Protein 5OWU (pdb70)

Structure (mmCIF, N/CA/C/O backbone):
data_5OWU
#
_entry.id   5OWU
#
_cell.length_a   58.372
_cell.length_b   126.534
_cell.length_c   69.649
_cell.angle_alpha   90.00
_cell.angle_beta   100.17
_cell.angle_gamma   90.00
#
_symmetry.space_group_name_H-M   'P 1 21 1'
#
loop_
_entity.id
_entity.type
_entity.pdbx_description
1 polymer 'Importin subunit beta-1'
2 polymer 'Nucleoporin NUP1'
3 water water
#
loop_
_atom_site.group_PDB
_atom_site.id
_atom_site.type_symbol
_atom_site.label_atom_id
_atom_site.label_alt_id
_atom_site.label_comp_id
_atom_site.label_asym_id
_atom_site.label_entity_id
_atom_site.label_seq_id
_atom_site.pdbx_PDB_ins_code
_atom_site.Cartn_x
_atom_site.Cartn_y
_atom_site.Cartn_z
_atom_site.occupancy
_atom_site.B_iso_or_equiv
_atom_site.auth_seq_id
_atom_site.auth_comp_id
_atom_site.auth_asym_id
_atom_site.auth_atom_id
_atom_site.pdbx_PDB_model_num
ATOM 1 N N . MET A 1 1 ? 66.463 -58.821 42.782 1.00 75.41 1 MET A N 1
ATOM 2 C CA . MET A 1 1 ? 67.468 -58.324 41.800 1.00 67.69 1 MET A CA 1
ATOM 3 C C . MET A 1 1 ? 68.231 -57.127 42.358 1.00 64.22 1 MET A C 1
ATOM 4 O O . MET A 1 1 ? 67.653 -56.256 43.013 1.00 63.68 1 MET A O 1
ATOM 20 N N . SER A 1 2 ? 69.531 -57.091 42.084 1.00 51.79 2 SER A N 1
ATOM 21 C CA . SER A 1 2 ? 70.404 -56.023 42.542 1.00 52.94 2 SER A CA 1
ATOM 22 C C . SER A 1 2 ? 70.541 -54.940 41.476 1.00 47.63 2 SER A C 1
ATOM 23 O O . SER A 1 2 ? 70.199 -55.131 40.306 1.00 39.45 2 SER A O 1
ATOM 31 N N . THR A 1 3 ? 71.079 -53.791 41.893 1.00 46.47 3 THR A N 1
ATOM 32 C CA . THR A 1 3 ? 71.334 -52.710 40.946 1.00 40.10 3 THR A CA 1
ATOM 33 C C . THR A 1 3 ? 72.216 -53.183 39.798 1.00 50.74 3 THR A C 1
ATOM 34 O O . THR A 1 3 ? 71.968 -52.846 38.634 1.00 44.52 3 THR A O 1
ATOM 45 N N . ALA A 1 4 ? 73.251 -53.965 40.105 1.00 45.56 4 ALA A N 1
ATOM 46 C CA . ALA A 1 4 ? 74.196 -54.366 39.069 1.00 52.79 4 ALA A CA 1
ATOM 47 C C . ALA A 1 4 ? 73.539 -55.288 38.048 1.00 44.74 4 ALA A C 1
ATOM 48 O O . ALA A 1 4 ? 73.754 -55.138 36.839 1.00 42.53 4 ALA A O 1
ATOM 55 N N . GLU A 1 5 ? 72.733 -56.245 38.515 1.00 47.50 5 GLU A N 1
ATOM 56 C CA . GLU A 1 5 ? 72.055 -57.157 37.598 1.00 51.20 5 GLU A CA 1
ATOM 57 C C . GLU A 1 5 ? 71.068 -56.410 36.711 1.00 41.69 5 GLU A C 1
ATOM 58 O O . GLU A 1 5 ? 70.999 -56.657 35.501 1.00 39.54 5 GLU A O 1
ATOM 70 N N . PHE A 1 6 ? 70.283 -55.504 37.300 1.00 40.78 6 PHE A N 1
ATOM 71 C CA . PHE A 1 6 ? 69.343 -54.710 36.517 1.00 43.22 6 PHE A CA 1
ATOM 72 C C . PHE A 1 6 ? 70.081 -53.904 35.457 1.00 31.87 6 PHE A C 1
ATOM 73 O O . PHE A 1 6 ? 69.683 -53.873 34.281 1.00 37.52 6 PHE A O 1
ATOM 90 N N . ALA A 1 7 ? 71.179 -53.257 35.858 1.00 32.97 7 ALA A N 1
ATOM 91 C CA . ALA A 1 7 ? 71.973 -52.487 34.910 1.00 34.91 7 ALA A CA 1
ATOM 92 C C . ALA A 1 7 ? 72.470 -53.371 33.779 1.00 31.30 7 ALA A C 1
ATOM 93 O O . ALA A 1 7 ? 72.502 -52.948 32.618 1.00 32.76 7 ALA A O 1
ATOM 100 N N . GLN A 1 8 ? 72.854 -54.610 34.098 1.00 37.13 8 GLN A N 1
ATOM 101 C CA . GLN A 1 8 ? 73.311 -55.532 33.061 1.00 42.33 8 GLN A CA 1
ATOM 102 C C . GLN A 1 8 ? 72.182 -55.883 32.097 1.00 45.05 8 GLN A C 1
ATOM 103 O O . GLN A 1 8 ? 72.404 -55.966 30.883 1.00 38.22 8 GLN A O 1
ATOM 117 N N . LEU A 1 9 ? 70.970 -56.110 32.614 1.00 37.68 9 LEU A N 1
ATOM 118 C CA . LEU A 1 9 ? 69.817 -56.310 31.736 1.00 35.18 9 LEU A CA 1
ATOM 119 C C . LEU A 1 9 ? 69.640 -55.140 30.771 1.00 37.52 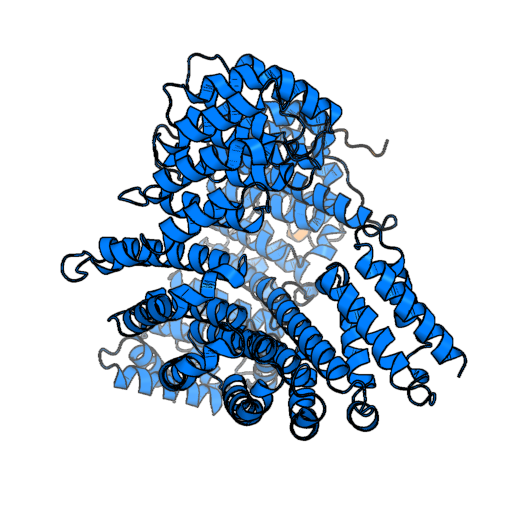9 LEU A C 1
ATOM 120 O O . LEU A 1 9 ? 69.534 -55.339 29.558 1.00 40.64 9 LEU A O 1
ATOM 136 N N . LEU A 1 10 ? 69.575 -53.908 31.292 1.00 38.96 10 LEU A N 1
ATOM 137 C CA . LEU A 1 10 ? 69.399 -52.744 30.417 1.00 41.49 10 LEU A CA 1
ATOM 138 C C . LEU A 1 10 ? 70.496 -52.670 29.351 1.00 35.66 10 LEU A C 1
ATOM 139 O O . LEU A 1 10 ? 70.222 -52.557 28.133 1.00 34.81 10 LEU A O 1
ATOM 155 N N . GLU A 1 11 ? 71.754 -52.723 29.801 1.00 41.95 11 GLU A N 1
ATOM 156 C CA . GLU A 1 11 ? 72.879 -52.679 28.880 1.00 41.93 11 GLU A CA 1
ATOM 157 C C . GLU A 1 11 ? 72.722 -53.731 27.796 1.00 45.96 11 GLU A C 1
ATOM 158 O O . GLU A 1 11 ? 72.759 -53.412 26.610 1.00 43.24 11 GLU A O 1
ATOM 170 N N . ASN A 1 12 ? 72.517 -54.991 28.185 1.00 44.70 12 ASN A N 1
ATOM 171 C CA . ASN A 1 12 ? 72.363 -56.053 27.193 1.00 46.87 12 ASN A CA 1
ATOM 172 C C . ASN A 1 12 ? 71.194 -55.782 26.262 1.00 47.56 12 ASN A C 1
ATOM 173 O O . ASN A 1 12 ? 71.245 -56.134 25.079 1.00 40.22 12 ASN A O 1
ATOM 184 N N . SER A 1 13 ? 70.135 -55.161 26.778 1.00 39.62 13 SER A N 1
ATOM 185 C CA . SER A 1 13 ? 68.960 -54.889 25.966 1.00 39.64 13 SER A CA 1
ATOM 186 C C . SER A 1 13 ? 69.288 -53.979 24.792 1.00 34.54 13 SER A C 1
ATOM 187 O O . SER A 1 13 ? 68.644 -54.080 23.739 1.00 45.73 13 SER A O 1
ATOM 195 N N . ILE A 1 14 ? 70.266 -53.085 24.931 1.00 35.42 14 ILE A N 1
ATOM 196 C CA . ILE A 1 14 ? 70.572 -52.164 23.833 1.00 36.84 14 ILE A CA 1
ATOM 197 C C . ILE A 1 14 ? 71.963 -52.334 23.231 1.00 40.29 14 ILE A C 1
ATOM 198 O O . ILE A 1 14 ? 72.209 -51.808 22.133 1.00 42.22 14 ILE A O 1
ATOM 214 N N . LEU A 1 15 ? 72.879 -53.043 23.877 1.00 39.16 15 LEU A N 1
ATOM 215 C CA . LEU A 1 15 ? 74.276 -53.076 23.462 1.00 46.59 15 LEU A CA 1
ATOM 216 C C . LEU A 1 15 ? 74.796 -54.472 23.149 1.00 48.00 15 LEU A C 1
ATOM 217 O O . LEU A 1 15 ? 75.953 -54.600 22.739 1.00 42.32 15 LEU A O 1
ATOM 233 N N . SER A 1 16 ? 74.002 -55.512 23.329 1.00 52.90 16 SER A N 1
ATOM 234 C CA . SER A 1 16 ? 74.509 -56.848 23.044 1.00 53.55 16 SER A CA 1
ATOM 235 C C . SER A 1 16 ? 74.561 -57.065 21.535 1.00 48.23 16 SER A C 1
ATOM 236 O O . SER A 1 16 ? 73.587 -56.758 20.841 1.00 38.92 16 SER A O 1
ATOM 244 N N . PRO A 1 17 ? 75.666 -57.587 20.990 1.00 50.25 17 PRO A N 1
ATOM 245 C CA . PRO A 1 17 ? 75.677 -57.932 19.556 1.00 52.05 17 PRO A CA 1
ATOM 246 C C . PRO A 1 17 ? 74.696 -59.030 19.208 1.00 53.58 17 PRO A C 1
ATOM 247 O O . PRO A 1 17 ? 74.371 -59.210 18.027 1.00 59.85 17 PRO A O 1
ATOM 258 N N . ASP A 1 18 ? 74.223 -59.769 20.201 1.00 54.24 18 ASP A N 1
ATOM 259 C CA . ASP A 1 18 ? 73.368 -60.929 20.001 1.00 56.60 18 ASP A CA 1
ATOM 260 C C . ASP A 1 18 ? 71.921 -60.476 20.142 1.00 62.48 18 ASP A C 1
ATOM 261 O O . ASP A 1 18 ? 71.455 -60.195 21.251 1.00 54.99 18 ASP A O 1
ATOM 270 N N . GLN A 1 19 ? 71.215 -60.393 19.012 1.00 57.85 19 GLN A N 1
ATOM 271 C CA . GLN A 1 19 ? 69.821 -59.966 19.030 1.00 57.13 19 GLN A CA 1
ATOM 272 C C . GLN A 1 19 ? 68.983 -60.811 19.984 1.00 61.54 19 GLN A C 1
ATOM 273 O O . GLN A 1 19 ? 68.061 -60.295 20.632 1.00 56.71 19 GLN A O 1
ATOM 287 N N . ASN A 1 20 ? 69.293 -62.107 20.093 1.00 63.02 20 ASN A N 1
ATOM 288 C CA . ASN A 1 20 ? 68.589 -62.968 21.041 1.00 58.32 20 ASN A CA 1
ATOM 289 C C . ASN A 1 20 ? 68.720 -62.430 22.456 1.00 61.37 20 ASN A C 1
ATOM 290 O O . ASN A 1 20 ? 67.734 -62.343 23.194 1.00 59.70 20 ASN A O 1
ATOM 301 N N . ILE A 1 21 ? 69.946 -62.084 22.857 1.00 51.89 21 ILE A N 1
ATOM 302 C CA . ILE A 1 21 ? 70.179 -61.565 24.199 1.00 52.91 21 ILE A CA 1
ATOM 303 C C . ILE A 1 21 ? 69.475 -60.225 24.387 1.00 53.70 21 ILE A C 1
ATOM 304 O O . ILE A 1 21 ? 68.963 -59.929 25.473 1.00 44.31 21 ILE A O 1
ATOM 320 N N . ARG A 1 22 ? 69.424 -59.398 23.339 1.00 49.35 22 ARG A N 1
ATOM 321 C CA . ARG A 1 22 ? 68.715 -58.125 23.447 1.00 59.01 22 ARG A CA 1
ATOM 322 C C . ARG A 1 22 ? 67.240 -58.349 23.742 1.00 55.91 22 ARG A C 1
ATOM 323 O O . ARG A 1 22 ? 66.661 -57.693 24.618 1.00 43.28 22 ARG A O 1
ATOM 344 N N . LEU A 1 23 ? 66.608 -59.271 23.010 1.00 58.56 23 LEU A N 1
ATOM 345 C CA . LEU A 1 23 ? 65.179 -59.497 23.204 1.00 60.89 23 LEU A CA 1
ATOM 346 C C . LEU A 1 23 ? 64.905 -60.181 24.539 1.00 57.52 23 LEU A C 1
ATOM 347 O O . LEU A 1 23 ? 63.940 -59.838 25.229 1.00 58.08 23 LEU A O 1
ATOM 363 N N . THR A 1 24 ? 65.736 -61.155 24.916 1.00 44.71 24 THR A N 1
ATOM 364 C CA . THR A 1 24 ? 65.608 -61.781 26.229 1.00 55.22 24 THR A CA 1
ATOM 365 C C . THR A 1 24 ? 65.696 -60.745 27.343 1.00 51.75 24 THR A C 1
ATOM 366 O O . THR A 1 24 ? 64.929 -60.791 28.315 1.00 40.24 24 THR A O 1
ATOM 377 N N . SER A 1 25 ? 66.633 -59.803 27.220 1.00 52.99 25 SER A N 1
ATOM 378 C CA . SER A 1 25 ? 66.782 -58.768 28.236 1.00 45.58 25 SER A CA 1
ATOM 379 C C . SER A 1 25 ? 65.576 -57.836 28.261 1.00 45.30 25 SER A C 1
ATOM 380 O O . SER A 1 25 ? 65.096 -57.465 29.341 1.00 36.43 25 SER A O 1
ATOM 388 N N . GLU A 1 26 ? 65.074 -57.443 27.084 1.00 48.39 26 GLU A N 1
ATOM 389 C CA . GLU A 1 26 ? 63.898 -56.578 27.032 1.00 51.85 26 GLU A CA 1
ATOM 390 C C . GLU A 1 26 ? 62.684 -57.267 27.643 1.00 50.54 26 GLU A C 1
ATOM 391 O O . GLU A 1 26 ? 61.899 -56.643 28.372 1.00 47.16 26 GLU A O 1
ATOM 403 N N . THR A 1 27 ? 62.515 -58.558 27.357 1.00 48.14 27 THR A N 1
ATOM 404 C CA . THR A 1 27 ? 61.406 -59.305 27.934 1.00 45.19 27 THR A CA 1
ATOM 405 C C . THR A 1 27 ? 61.526 -59.368 29.449 1.00 44.10 27 THR A C 1
ATOM 406 O O . THR A 1 27 ? 60.539 -59.161 30.163 1.00 48.41 27 THR A O 1
ATOM 417 N N . GLN A 1 28 ? 62.728 -59.639 29.964 1.00 37.72 28 GLN A N 1
ATOM 418 C CA . GLN A 1 28 ? 62.879 -59.737 31.412 1.00 40.65 28 GLN A CA 1
ATOM 419 C C . GLN A 1 28 ? 62.635 -58.386 32.083 1.00 48.54 28 GLN A C 1
ATOM 420 O O . GLN A 1 28 ? 62.050 -58.323 33.173 1.00 33.63 28 GLN A O 1
ATOM 434 N N . LEU A 1 29 ? 63.051 -57.293 31.441 1.00 43.84 29 LEU A N 1
ATOM 435 C CA . LEU A 1 29 ? 62.793 -55.966 31.997 1.00 43.34 29 LEU A CA 1
ATOM 436 C C . LEU A 1 29 ? 61.298 -55.678 32.058 1.00 36.88 29 LEU A C 1
ATOM 437 O O . LEU A 1 29 ? 60.772 -55.272 33.103 1.00 35.72 29 LEU A O 1
ATOM 453 N N . LYS A 1 30 ? 60.592 -55.880 30.942 1.00 39.08 30 LYS A N 1
ATOM 454 C CA . LYS A 1 30 ? 59.146 -55.671 30.952 1.00 42.21 30 LYS A CA 1
ATOM 455 C C . LYS A 1 30 ? 58.471 -56.570 31.985 1.00 42.97 30 LYS A C 1
ATOM 456 O O . LYS A 1 30 ? 57.532 -56.151 32.676 1.00 35.67 30 LYS A O 1
ATOM 475 N N . LYS A 1 31 ? 58.950 -57.804 32.119 1.00 35.90 31 LYS A N 1
ATOM 476 C CA . LYS A 1 31 ? 58.346 -58.737 33.064 1.00 50.58 31 LYS A CA 1
ATOM 477 C C . LYS A 1 31 ? 58.524 -58.260 34.496 1.00 42.11 31 LYS A C 1
ATOM 478 O O . LYS A 1 31 ? 57.615 -58.409 35.320 1.00 31.97 31 LYS A O 1
ATOM 497 N N . LEU A 1 32 ? 59.688 -57.704 34.827 1.00 38.44 32 LEU A N 1
ATOM 498 C CA . LEU A 1 32 ? 59.840 -57.152 36.167 1.00 39.94 32 LEU A CA 1
ATOM 499 C C . LEU A 1 32 ? 58.942 -55.934 36.358 1.00 41.98 32 LEU A C 1
ATOM 500 O O . LEU A 1 32 ? 58.355 -55.753 37.432 1.00 38.81 32 LEU A O 1
ATOM 516 N N . SER A 1 33 ? 58.806 -55.090 35.333 1.00 38.90 33 SER A N 1
ATOM 517 C CA . SER A 1 33 ? 57.907 -53.948 35.479 1.00 38.91 33 SER A CA 1
ATOM 518 C C . SER A 1 33 ? 56.480 -54.406 35.732 1.00 41.61 33 SER A C 1
ATOM 519 O O . SER A 1 33 ? 55.730 -53.729 36.444 1.00 31.70 33 SER A O 1
ATOM 527 N N . ASN A 1 34 ? 56.085 -55.550 35.170 1.00 34.22 34 ASN A N 1
ATOM 528 C CA . ASN A 1 34 ? 54.734 -56.045 35.415 1.00 33.90 34 ASN A CA 1
ATOM 529 C C . ASN A 1 34 ? 54.610 -56.743 36.766 1.00 40.89 34 ASN A C 1
ATOM 530 O O . ASN A 1 34 ? 53.591 -56.597 37.451 1.00 38.82 34 ASN A O 1
ATOM 541 N N . ASP A 1 35 ? 55.626 -57.503 37.172 1.00 38.79 35 ASP A N 1
ATOM 542 C CA . ASP A 1 35 ? 55.485 -58.342 38.359 1.00 40.87 35 ASP A CA 1
ATOM 543 C C . ASP A 1 35 ? 55.774 -57.566 39.632 1.00 44.77 35 ASP A C 1
ATOM 544 O O . ASP A 1 35 ? 55.154 -57.829 40.664 1.00 33.69 35 ASP A O 1
ATOM 553 N N . ASN A 1 36 ? 56.720 -56.617 39.587 1.00 34.53 36 ASN A N 1
ATOM 554 C CA . ASN A 1 36 ? 57.098 -55.862 40.781 1.00 34.77 36 ASN A CA 1
ATOM 555 C C . ASN A 1 36 ? 57.461 -54.436 40.347 1.00 35.65 36 ASN A C 1
ATOM 556 O O . ASN A 1 36 ? 58.627 -54.042 40.285 1.00 29.57 36 ASN A O 1
ATOM 567 N N . PHE A 1 37 ? 56.435 -53.634 40.068 1.00 32.07 37 PHE A N 1
ATOM 568 C CA . PHE A 1 37 ? 56.691 -52.287 39.578 1.00 32.33 37 PHE A CA 1
ATOM 569 C C . PHE A 1 37 ? 57.480 -51.469 40.592 1.00 33.60 37 PHE A C 1
ATOM 570 O O . PHE A 1 37 ? 58.356 -50.689 40.214 1.00 31.92 37 PHE A O 1
ATOM 587 N N . LEU A 1 38 ? 57.180 -51.622 41.882 1.00 29.37 38 LEU A N 1
ATOM 588 C CA . LEU A 1 38 ? 57.933 -50.896 42.902 1.00 28.56 38 LEU A CA 1
ATOM 589 C C . LEU A 1 38 ? 59.429 -51.127 42.733 1.00 32.88 38 LEU A C 1
ATOM 590 O O . LEU A 1 38 ? 60.218 -50.175 42.673 1.00 29.96 38 LEU A O 1
ATOM 606 N N . GLN A 1 39 ? 59.841 -52.395 42.648 1.00 32.85 39 GLN A N 1
ATOM 607 C CA . GLN A 1 39 ? 61.265 -52.692 42.517 1.00 32.88 39 GLN A CA 1
ATOM 608 C C . GLN A 1 39 ? 61.807 -52.213 41.172 1.00 26.76 39 GLN A C 1
ATOM 609 O O . GLN A 1 39 ? 62.908 -51.660 41.104 1.00 29.13 39 GLN A O 1
ATOM 623 N N . PHE A 1 40 ? 61.062 -52.438 40.090 1.00 24.87 40 PHE A N 1
ATOM 624 C CA . PHE A 1 40 ? 61.482 -51.971 38.769 1.00 28.39 40 PHE A CA 1
ATOM 625 C C . PHE A 1 40 ? 61.786 -50.471 38.782 1.00 25.55 40 PHE A C 1
ATOM 626 O O . PHE A 1 40 ? 62.825 -50.021 38.280 1.00 25.41 40 PHE A O 1
ATOM 643 N N . ALA A 1 41 ? 60.891 -49.682 39.374 1.00 27.21 41 ALA A N 1
ATOM 644 C CA . ALA A 1 41 ? 61.079 -48.234 39.409 1.00 25.94 41 ALA A CA 1
ATOM 645 C C . ALA A 1 41 ? 62.245 -47.845 40.312 1.00 32.70 41 ALA A C 1
ATOM 646 O O . ALA A 1 41 ? 63.075 -47.000 39.940 1.00 32.31 41 ALA A O 1
ATOM 653 N N . GLY A 1 42 ? 62.328 -48.445 41.502 1.00 29.20 42 GLY A N 1
ATOM 654 C CA . GLY A 1 42 ? 63.456 -48.160 42.379 1.00 29.27 42 GLY A CA 1
ATOM 655 C C . GLY A 1 42 ? 64.790 -48.471 41.729 1.00 32.17 42 GLY A C 1
ATOM 656 O O . GLY A 1 42 ? 65.713 -47.648 41.734 1.00 31.59 42 GLY A O 1
ATOM 660 N N . LEU A 1 43 ? 64.909 -49.672 41.159 1.00 29.35 43 LEU A N 1
ATOM 661 C CA . LEU A 1 43 ? 66.156 -50.083 40.527 1.00 34.78 43 LEU A CA 1
ATOM 662 C C . LEU A 1 43 ? 66.490 -49.197 39.334 1.00 28.00 43 LEU A C 1
ATOM 663 O O . LEU A 1 43 ? 67.654 -48.841 39.129 1.00 29.79 43 LEU A O 1
ATOM 679 N N . SER A 1 44 ? 65.485 -48.856 38.521 1.00 28.19 44 SER A N 1
ATOM 680 C CA . SER A 1 44 ? 65.706 -47.930 37.415 1.00 31.91 44 SER A CA 1
ATOM 681 C C . SER A 1 44 ? 66.321 -46.631 37.919 1.00 29.80 44 SER A C 1
ATOM 682 O O . SER A 1 44 ? 67.317 -46.136 37.370 1.00 32.63 44 SER A O 1
ATOM 690 N N . SER A 1 45 ? 65.744 -46.076 38.989 1.00 24.15 45 SER A N 1
ATOM 691 C CA . SER A 1 45 ? 66.273 -44.838 39.538 1.00 24.90 45 SER A CA 1
ATOM 692 C C . SER A 1 45 ? 67.682 -45.024 40.090 1.00 33.05 45 SER A C 1
ATOM 693 O O . SER A 1 45 ? 68.492 -44.092 40.027 1.00 26.93 45 SER A O 1
ATOM 701 N N . GLN A 1 46 ? 68.010 -46.217 40.607 1.00 30.33 46 GLN A N 1
ATOM 702 C CA A GLN A 1 46 ? 69.355 -46.430 41.136 0.52 31.77 46 GLN A CA 1
ATOM 703 C CA B GLN A 1 46 ? 69.353 -46.442 41.135 0.48 31.85 46 GLN A CA 1
ATOM 704 C C . GLN A 1 46 ? 70.377 -46.548 40.010 1.00 31.87 46 GLN A C 1
ATOM 705 O O . GLN A 1 46 ? 71.506 -46.062 40.137 1.00 32.66 46 GLN A O 1
ATOM 732 N N . VAL A 1 47 ? 70.004 -47.176 38.895 1.00 33.23 47 VAL A N 1
ATOM 733 C CA . VAL A 1 47 ? 70.933 -47.271 37.774 1.00 30.36 47 VAL A CA 1
ATOM 734 C C . VAL A 1 47 ? 71.159 -45.896 37.162 1.00 31.20 47 VAL A C 1
ATOM 735 O O . VAL A 1 47 ? 72.284 -45.550 36.779 1.00 30.14 47 VAL A O 1
ATOM 748 N N . LEU A 1 48 ? 70.106 -45.077 37.084 1.00 31.54 48 LEU A N 1
ATOM 749 C CA . LEU A 1 48 ? 70.274 -43.716 36.575 1.00 26.14 48 LEU A CA 1
ATOM 750 C C . LEU A 1 48 ? 71.475 -43.017 37.208 1.00 29.09 48 LEU A C 1
ATOM 751 O O . LEU A 1 48 ? 72.222 -42.317 36.520 1.00 29.31 48 LEU A O 1
ATOM 767 N N . ILE A 1 49 ? 71.689 -43.207 38.512 1.00 27.86 49 ILE A N 1
ATOM 768 C CA . ILE A 1 49 ? 72.752 -42.508 39.228 1.00 29.89 49 ILE A CA 1
ATOM 769 C C . ILE A 1 49 ? 74.006 -43.364 39.395 1.00 31.37 49 ILE A C 1
ATOM 770 O O . ILE A 1 49 ? 74.938 -42.945 40.087 1.00 41.34 49 ILE A O 1
ATOM 786 N N . ASP A 1 50 ? 74.052 -44.550 38.792 1.00 43.19 50 ASP A N 1
ATOM 787 C CA . ASP A 1 50 ? 75.163 -45.482 39.008 1.00 42.89 50 ASP A CA 1
ATOM 788 C C . ASP A 1 50 ? 76.278 -45.167 38.016 1.00 37.83 50 ASP A C 1
ATOM 789 O O . ASP A 1 50 ? 76.194 -45.508 36.834 1.00 44.27 50 ASP A O 1
ATOM 798 N N . GLU A 1 51 ? 77.341 -44.521 38.501 1.00 41.50 51 GLU A N 1
ATOM 799 C CA . GLU A 1 51 ? 78.451 -44.152 37.629 1.00 52.18 51 GLU A CA 1
ATOM 800 C C . GLU A 1 51 ? 79.154 -45.371 37.041 1.00 51.09 51 GLU A C 1
ATOM 801 O O . GLU A 1 51 ? 79.779 -45.260 35.981 1.00 59.05 51 GLU A O 1
ATOM 813 N N . ASN A 1 52 ? 79.057 -46.526 37.699 1.00 43.99 52 ASN A N 1
ATOM 814 C CA . ASN A 1 52 ? 79.660 -47.763 37.216 1.00 55.95 52 ASN A CA 1
ATOM 815 C C . ASN A 1 52 ? 78.947 -48.338 35.997 1.00 52.84 52 ASN A C 1
ATOM 816 O O . ASN A 1 52 ? 79.471 -49.272 35.380 1.00 51.53 52 ASN A O 1
ATOM 827 N N . THR A 1 53 ? 77.780 -47.814 35.637 1.00 46.76 53 THR A N 1
ATOM 828 C CA . THR A 1 53 ? 77.012 -48.299 34.499 1.00 45.83 53 THR A CA 1
ATOM 829 C C . THR A 1 53 ? 77.277 -47.425 33.277 1.00 43.65 53 THR A C 1
ATOM 830 O O . THR A 1 53 ? 77.478 -46.212 33.391 1.00 41.73 53 THR A O 1
ATOM 841 N N . LYS A 1 54 ? 77.281 -48.055 32.102 1.00 38.87 54 LYS A N 1
ATOM 842 C CA . LYS A 1 54 ? 77.463 -47.311 30.863 1.00 43.52 54 LYS A CA 1
ATOM 843 C C . LYS A 1 54 ? 76.391 -46.236 30.728 1.00 47.18 54 LYS A C 1
ATOM 844 O O . LYS A 1 54 ? 75.240 -46.426 31.132 1.00 43.03 54 LYS A O 1
ATOM 863 N N . LEU A 1 55 ? 76.779 -45.105 30.134 1.00 34.83 55 LEU A N 1
ATOM 864 C CA . LEU A 1 55 ? 75.880 -43.961 30.019 1.00 36.65 55 LEU A CA 1
ATOM 865 C C . LEU A 1 55 ? 74.555 -44.340 29.374 1.00 36.79 55 LEU A C 1
ATOM 866 O O . LEU A 1 55 ? 73.483 -43.946 29.847 1.00 36.40 55 LEU A O 1
ATOM 882 N N . GLU A 1 56 ? 74.608 -45.092 28.276 1.00 32.93 56 GLU A N 1
ATOM 883 C CA . GLU A 1 56 ? 73.380 -45.401 27.558 1.00 32.71 56 GLU A CA 1
ATOM 884 C C . GLU A 1 56 ? 72.437 -46.247 28.396 1.00 34.05 56 GLU A C 1
ATOM 885 O O . GLU A 1 56 ? 71.215 -46.122 28.262 1.00 34.60 56 GLU A O 1
ATOM 897 N N . GLY A 1 57 ? 72.980 -47.121 29.247 1.00 31.50 57 GLY A N 1
ATOM 898 C CA . GLY A 1 57 ? 72.137 -47.901 30.138 1.00 31.27 57 GLY A CA 1
ATOM 899 C C . GLY A 1 57 ? 71.467 -47.051 31.199 1.00 32.16 57 GLY A C 1
ATOM 900 O O . GLY A 1 57 ? 70.321 -47.305 31.571 1.00 29.94 57 GLY A O 1
ATOM 904 N N . ARG A 1 58 ? 72.173 -46.034 31.704 1.00 29.11 58 ARG A N 1
ATOM 905 C CA . ARG A 1 58 ? 71.589 -45.129 32.692 1.00 36.84 58 ARG A CA 1
ATOM 906 C C . ARG A 1 58 ? 70.475 -44.289 32.072 1.00 30.10 58 ARG A C 1
ATOM 907 O O . ARG A 1 58 ? 69.372 -44.157 32.636 1.00 28.88 58 ARG A O 1
ATOM 928 N N . ILE A 1 59 ? 70.754 -43.710 30.903 1.00 32.54 59 ILE A N 1
ATOM 929 C CA . ILE A 1 59 ? 69.735 -42.973 30.163 1.00 31.50 59 ILE A CA 1
ATOM 930 C C . ILE A 1 59 ? 68.539 -43.872 29.881 1.00 30.03 59 ILE A C 1
ATOM 931 O O . ILE A 1 59 ? 67.380 -43.476 30.072 1.00 28.61 59 ILE A O 1
ATOM 947 N N . LEU A 1 60 ? 68.802 -45.109 29.458 1.00 28.58 60 LEU A N 1
ATOM 948 C CA . LEU A 1 60 ? 67.720 -46.042 29.167 1.00 29.44 60 LEU A CA 1
ATOM 949 C C . LEU A 1 60 ? 66.897 -46.345 30.416 1.00 29.03 60 LEU A C 1
ATOM 950 O O . LEU A 1 60 ? 65.667 -46.426 30.351 1.00 27.67 60 LEU A O 1
ATOM 966 N N . ALA A 1 61 ? 67.553 -46.518 31.563 1.00 26.94 61 ALA A N 1
ATOM 967 C CA . ALA A 1 61 ? 66.818 -46.736 32.806 1.00 31.43 61 ALA A CA 1
ATOM 968 C C . ALA A 1 61 ? 65.809 -45.620 33.041 1.00 30.60 61 ALA A C 1
ATOM 969 O O . ALA A 1 61 ? 64.605 -45.871 33.248 1.00 27.61 61 ALA A O 1
ATOM 976 N N . ALA A 1 62 ? 66.292 -44.370 32.995 1.00 29.99 62 ALA A N 1
ATOM 977 C CA . ALA A 1 62 ? 65.408 -43.234 33.243 1.00 25.54 62 ALA A CA 1
ATOM 978 C C . ALA A 1 62 ? 64.282 -43.156 32.218 1.00 27.08 62 ALA A C 1
ATOM 979 O O . ALA A 1 62 ? 63.123 -42.912 32.575 1.00 25.41 62 ALA A O 1
ATOM 986 N N . LEU A 1 63 ? 64.594 -43.343 30.938 1.00 23.35 63 LEU A N 1
ATOM 987 C CA . LEU A 1 63 ? 63.569 -43.146 29.916 1.00 24.94 63 LEU A CA 1
ATOM 988 C C . LEU A 1 63 ? 62.529 -44.266 29.934 1.00 26.22 63 LEU A C 1
ATOM 989 O O . LEU A 1 63 ? 61.345 -44.020 29.671 1.00 29.30 63 LEU A O 1
ATOM 1005 N N . THR A 1 64 ? 62.944 -45.500 30.231 1.00 30.28 64 THR A N 1
ATOM 1006 C CA . THR A 1 64 ? 61.985 -46.598 30.321 1.00 31.82 64 THR A CA 1
ATOM 1007 C C . THR A 1 64 ? 61.033 -46.381 31.491 1.00 31.80 64 THR A C 1
ATOM 1008 O O . THR A 1 64 ? 59.804 -46.513 31.350 1.00 32.75 64 THR A O 1
ATOM 1019 N N . LEU A 1 65 ? 61.574 -46.007 32.653 1.00 26.36 65 LEU A N 1
ATOM 1020 C CA . LEU A 1 65 ? 60.674 -45.676 33.753 1.00 23.77 65 LEU A CA 1
ATOM 1021 C C . LEU A 1 65 ? 59.746 -44.521 33.372 1.00 25.85 65 LEU A C 1
ATOM 1022 O O . LEU A 1 65 ? 58.535 -44.579 33.626 1.00 26.51 65 LEU A O 1
ATOM 1038 N N . LYS A 1 66 ? 60.282 -43.480 32.722 1.00 27.68 66 LYS A N 1
ATOM 1039 C CA . LYS A 1 66 ? 59.437 -42.365 32.291 1.00 26.02 66 LYS A CA 1
ATOM 1040 C C . LYS A 1 66 ? 58.293 -42.856 31.426 1.00 30.84 66 LYS A C 1
ATOM 1041 O O . LYS A 1 66 ? 57.149 -42.410 31.575 1.00 27.53 66 LYS A O 1
ATOM 1060 N N . ASN A 1 67 ? 58.589 -43.757 30.497 1.00 26.58 67 ASN A N 1
ATOM 1061 C CA . ASN A 1 67 ? 57.564 -44.286 29.613 1.00 32.13 67 ASN A CA 1
ATOM 1062 C C . ASN A 1 67 ? 56.603 -45.225 30.324 1.00 33.44 67 ASN A C 1
ATOM 1063 O O . ASN A 1 67 ? 55.588 -45.593 29.729 1.00 33.08 67 ASN A O 1
ATOM 1074 N N . GLU A 1 68 ? 56.887 -45.621 31.564 1.00 33.19 68 GLU A N 1
ATOM 1075 C CA . GLU A 1 68 ? 55.885 -46.307 32.378 1.00 31.80 68 GLU A CA 1
ATOM 1076 C C . GLU A 1 68 ? 55.106 -45.355 33.286 1.00 34.38 68 GLU A C 1
ATOM 1077 O O . GLU A 1 68 ? 54.323 -45.813 34.126 1.00 29.10 68 GLU A O 1
ATOM 1089 N N . LEU A 1 69 ? 55.302 -44.050 33.139 1.00 31.90 69 LEU A N 1
ATOM 1090 C CA . LEU A 1 69 ? 54.678 -43.065 34.010 1.00 28.28 69 LEU A CA 1
ATOM 1091 C C . LEU A 1 69 ? 53.806 -42.064 33.270 1.00 33.86 69 LEU A C 1
ATOM 1092 O O . LEU A 1 69 ? 52.837 -41.564 33.848 1.00 33.91 69 LEU A O 1
ATOM 1108 N N . VAL A 1 70 ? 54.111 -41.770 32.009 1.00 38.21 70 VAL A N 1
ATOM 1109 C CA . VAL A 1 70 ? 53.292 -40.886 31.194 1.00 35.97 70 VAL A CA 1
ATOM 1110 C C . VAL A 1 70 ? 53.093 -41.541 29.839 1.00 40.21 70 VAL A C 1
ATOM 1111 O O . VAL A 1 70 ? 53.888 -42.373 29.400 1.00 45.24 70 VAL A O 1
ATOM 1124 N N . SER A 1 71 ? 52.003 -41.155 29.182 1.00 48.14 71 SER A N 1
ATOM 1125 C CA . SER A 1 71 ? 51.654 -41.682 27.873 1.00 46.43 71 SER A CA 1
ATOM 1126 C C . SER A 1 71 ? 50.912 -40.602 27.104 1.00 50.08 71 SER A C 1
ATOM 1127 O O . SER A 1 71 ? 50.422 -39.628 27.680 1.00 46.21 71 SER A O 1
ATOM 1135 N N . LYS A 1 72 ? 50.840 -40.778 25.787 1.00 72.16 72 LYS A N 1
ATOM 1136 C CA . LYS A 1 72 ? 49.950 -39.940 24.993 1.00 79.02 72 LYS A CA 1
ATOM 1137 C C . LYS A 1 72 ? 48.501 -40.354 25.209 1.00 73.78 72 LYS A C 1
ATOM 1138 O O . LYS A 1 72 ? 47.628 -39.507 25.431 1.00 78.72 72 LYS A O 1
ATOM 1157 N N . ASP A 1 73 ? 48.232 -41.656 25.169 1.00 58.29 73 ASP A N 1
ATOM 1158 C CA . ASP A 1 73 ? 46.892 -42.155 25.441 1.00 58.44 73 ASP A CA 1
ATOM 1159 C C . ASP A 1 73 ? 46.442 -41.718 26.832 1.00 56.55 73 ASP A C 1
ATOM 1160 O O . ASP A 1 73 ? 47.126 -41.966 27.829 1.00 56.21 73 ASP A O 1
ATOM 1169 N N . SER A 1 74 ? 45.284 -41.058 26.894 1.00 41.44 74 SER A N 1
ATOM 1170 C CA A SER A 1 74 ? 44.785 -40.556 28.170 0.46 49.56 74 SER A CA 1
ATOM 1171 C CA B SER A 1 74 ? 44.786 -40.556 28.169 0.54 49.53 74 SER A CA 1
ATOM 1172 C C . SER A 1 74 ? 44.447 -41.696 29.123 1.00 48.09 74 SER A C 1
ATOM 1173 O O . SER A 1 74 ? 44.674 -41.589 30.337 1.00 47.57 74 SER A O 1
ATOM 1188 N N . VAL A 1 75 ? 43.899 -42.796 28.599 1.00 53.92 75 VAL A N 1
ATOM 1189 C CA . VAL A 1 75 ? 43.562 -43.937 29.448 1.00 47.63 75 VAL A CA 1
ATOM 1190 C C . VAL A 1 75 ? 44.827 -44.515 30.075 1.00 40.69 75 VAL A C 1
ATOM 1191 O O . VAL A 1 75 ? 44.890 -44.758 31.288 1.00 41.77 75 VAL A O 1
ATOM 1204 N N . LYS A 1 76 ? 45.855 -44.736 29.253 1.00 38.98 76 LYS A N 1
ATOM 1205 C CA . LYS A 1 76 ? 47.140 -45.194 29.772 1.00 49.93 76 LYS A CA 1
ATOM 1206 C C . LYS A 1 76 ? 47.715 -44.197 30.769 1.00 42.66 76 LYS A C 1
ATOM 1207 O O . LYS A 1 76 ? 48.267 -44.589 31.800 1.00 39.86 76 LYS A O 1
ATOM 1226 N N . THR A 1 77 ? 47.608 -42.901 30.473 1.00 39.00 77 THR A N 1
ATOM 1227 C CA . THR A 1 77 ? 48.046 -41.882 31.419 1.00 39.74 77 THR A CA 1
ATOM 1228 C C . THR A 1 77 ? 47.424 -42.108 32.792 1.00 34.88 77 THR A C 1
ATOM 1229 O O . THR A 1 77 ? 48.128 -42.141 33.809 1.00 34.63 77 THR A O 1
ATOM 1240 N N . GLN A 1 78 ? 46.096 -42.273 32.837 1.00 35.61 78 GLN A N 1
ATOM 1241 C CA . GLN A 1 78 ? 45.407 -42.474 34.112 1.00 44.48 78 GLN A CA 1
ATOM 1242 C C . GLN A 1 78 ? 45.854 -43.761 34.802 1.00 37.21 78 GLN A C 1
ATOM 1243 O O . GLN A 1 78 ? 46.061 -43.781 36.026 1.00 35.87 78 GLN A O 1
ATOM 1257 N N . GLN A 1 79 ? 45.983 -44.852 34.041 1.00 39.30 79 GLN A N 1
ATOM 1258 C CA . GLN A 1 79 ? 46.439 -46.111 34.625 1.00 37.01 79 GLN A CA 1
ATOM 1259 C C . GLN A 1 79 ? 47.830 -45.963 35.235 1.00 34.65 79 GLN A C 1
ATOM 1260 O O . GLN A 1 79 ? 48.083 -46.422 36.355 1.00 30.94 79 GLN A O 1
ATOM 1274 N N . PHE A 1 80 ? 48.749 -45.330 34.501 1.00 30.90 80 PHE A N 1
ATOM 1275 C CA . PHE A 1 80 ? 50.096 -45.101 35.013 1.00 30.86 80 PHE A CA 1
ATOM 1276 C C . PHE A 1 80 ? 50.066 -44.258 36.280 1.00 28.33 80 PHE A C 1
ATOM 1277 O O . PHE A 1 80 ? 50.802 -44.531 37.239 1.00 30.60 80 PHE A O 1
ATOM 1294 N N . ALA A 1 81 ? 49.219 -43.228 36.306 1.00 29.74 81 ALA A N 1
ATOM 1295 C CA . ALA A 1 81 ? 49.139 -42.381 37.490 1.00 28.01 81 ALA A CA 1
ATOM 1296 C C . ALA A 1 81 ? 48.701 -43.194 38.699 1.00 31.53 81 ALA A C 1
ATOM 1297 O O . ALA A 1 81 ? 49.326 -43.136 39.767 1.00 28.59 81 ALA A O 1
ATOM 1304 N N . GLN A 1 82 ? 47.623 -43.968 38.551 1.00 29.45 82 GLN A N 1
ATOM 1305 C CA . GLN A 1 82 ? 47.144 -44.750 39.685 1.00 26.76 82 GLN A CA 1
ATOM 1306 C C . GLN A 1 82 ? 48.150 -45.820 40.104 1.00 26.89 82 GLN A C 1
ATOM 1307 O O . GLN A 1 82 ? 48.269 -46.125 41.300 1.00 25.17 82 GLN A O 1
ATOM 1321 N N . ARG A 1 83 ? 48.874 -46.408 39.148 1.00 27.78 83 ARG A N 1
ATOM 1322 C CA . ARG A 1 83 ? 49.891 -47.392 39.511 1.00 30.86 83 ARG A CA 1
ATOM 1323 C C . ARG A 1 83 ? 51.021 -46.751 40.313 1.00 33.45 83 ARG A C 1
ATOM 1324 O O . ARG A 1 83 ? 51.485 -47.322 41.304 1.00 23.62 83 ARG A O 1
ATOM 1345 N N . TRP A 1 84 ? 51.499 -45.581 39.892 1.00 22.12 84 TRP A N 1
ATOM 1346 C CA . TRP A 1 84 ? 52.487 -44.865 40.694 1.00 24.34 84 TRP A CA 1
ATOM 1347 C C . TRP A 1 84 ? 51.950 -44.578 42.090 1.00 26.09 84 TRP A C 1
ATOM 1348 O O . TRP A 1 84 ? 52.635 -44.803 43.098 1.00 23.52 84 TRP A O 1
ATOM 1369 N N . ILE A 1 85 ? 50.713 -44.094 42.168 1.00 26.28 85 ILE A N 1
ATOM 1370 C CA . ILE A 1 85 ? 50.172 -43.651 43.447 1.00 23.21 85 ILE A CA 1
ATOM 1371 C C . ILE A 1 85 ? 50.006 -44.820 44.412 1.00 27.40 85 ILE A C 1
ATOM 1372 O O . ILE A 1 85 ? 50.345 -44.706 45.598 1.00 25.17 85 ILE A O 1
ATOM 1388 N N . THR A 1 86 ? 49.487 -45.957 43.935 1.00 24.68 86 THR A N 1
ATOM 1389 C CA . THR A 1 86 ? 49.142 -47.060 44.831 1.00 27.71 86 THR A CA 1
ATOM 1390 C C . THR A 1 86 ? 50.198 -48.160 44.921 1.00 28.88 86 THR A C 1
ATOM 1391 O O . THR A 1 86 ? 50.328 -48.781 45.975 1.00 30.72 86 THR A O 1
ATOM 1402 N N . GLN A 1 87 ? 50.961 -48.423 43.867 1.00 26.79 87 GLN A N 1
ATOM 1403 C CA . GLN A 1 87 ? 51.864 -49.572 43.856 1.00 28.00 87 GLN A CA 1
ATOM 1404 C C . GLN A 1 87 ? 53.309 -49.243 44.210 1.00 26.03 87 GLN A C 1
ATOM 1405 O O . GLN A 1 87 ? 54.067 -50.156 44.540 1.00 30.34 87 GLN A O 1
ATOM 1419 N N . VAL A 1 88 ? 53.723 -47.984 44.138 1.00 26.83 88 VAL A N 1
ATOM 1420 C CA . VAL A 1 88 ? 55.046 -47.580 44.600 1.00 24.05 88 VAL A CA 1
ATOM 1421 C C . VAL A 1 88 ? 54.868 -47.026 46.007 1.00 32.04 88 VAL A C 1
ATOM 1422 O O . VAL A 1 88 ? 54.123 -46.062 46.217 1.00 29.21 88 VAL A O 1
ATOM 1435 N N . SER A 1 89 ? 55.512 -47.670 46.978 1.00 29.64 89 SER A N 1
ATOM 1436 C CA . SER A 1 89 ? 55.375 -47.280 48.366 1.00 28.27 89 SER A CA 1
ATOM 1437 C C . SER A 1 89 ? 55.887 -45.857 48.588 1.00 27.53 89 SER A C 1
ATOM 1438 O O . SER A 1 89 ? 56.734 -45.365 47.838 1.00 27.07 89 SER A O 1
ATOM 1446 N N . PRO A 1 90 ? 55.408 -45.190 49.642 1.00 29.41 90 PRO A N 1
ATOM 1447 C CA . PRO A 1 90 ? 55.923 -43.840 49.954 1.00 32.04 90 PRO A CA 1
ATOM 1448 C C . PRO A 1 90 ? 57.441 -43.767 50.078 1.00 33.51 90 PRO A C 1
ATOM 1449 O O . PRO A 1 90 ? 58.057 -42.820 49.564 1.00 34.00 90 PRO A O 1
ATOM 1460 N N . GLU A 1 91 ? 58.071 -44.744 50.737 1.00 31.99 91 GLU A N 1
ATOM 1461 C CA . GLU A 1 91 ? 59.529 -44.722 50.848 1.00 32.57 91 GLU A CA 1
ATOM 1462 C C . GLU A 1 91 ? 60.195 -44.943 49.493 1.00 36.77 91 GLU A C 1
ATOM 1463 O O . GLU A 1 91 ? 61.215 -44.309 49.181 1.00 32.04 91 GLU A O 1
ATOM 1475 N N . ALA A 1 92 ? 59.637 -45.837 48.672 1.00 33.92 92 ALA A N 1
ATOM 1476 C CA . ALA A 1 92 ? 60.154 -46.020 47.320 1.00 31.24 92 ALA A CA 1
ATOM 1477 C C . ALA A 1 92 ? 60.033 -44.732 46.510 1.00 24.24 92 ALA A C 1
ATOM 1478 O O . ALA A 1 92 ? 60.976 -44.325 45.826 1.00 29.63 92 ALA A O 1
ATOM 1485 N N . LYS A 1 93 ? 58.859 -44.097 46.553 1.00 27.97 93 LYS A N 1
ATOM 1486 C CA . LYS A 1 93 ? 58.670 -42.812 45.885 1.00 27.40 93 LYS A CA 1
ATOM 1487 C C . LYS A 1 93 ? 59.763 -41.833 46.283 1.00 28.00 93 LYS A C 1
ATOM 1488 O O . LYS A 1 93 ? 60.416 -41.226 45.427 1.00 26.78 93 LYS A O 1
ATOM 1507 N N . ASN A 1 94 ? 59.977 -41.673 47.593 1.00 27.57 94 ASN A N 1
ATOM 1508 C CA A ASN A 1 94 ? 60.969 -40.715 48.067 0.55 28.50 94 ASN A CA 1
ATOM 1509 C CA B ASN A 1 94 ? 60.971 -40.717 48.072 0.45 28.85 94 ASN A CA 1
ATOM 1510 C C . ASN A 1 94 ? 62.360 -41.044 47.540 1.00 27.54 94 ASN A C 1
ATOM 1511 O O . ASN A 1 94 ? 63.110 -40.141 47.146 1.00 31.16 94 ASN A O 1
ATOM 1532 N N . GLN A 1 95 ? 62.730 -42.326 47.527 1.00 31.08 95 GLN A N 1
ATOM 1533 C CA . GLN A 1 95 ? 64.056 -42.676 47.022 1.00 34.70 95 GLN A CA 1
ATOM 1534 C C . GLN A 1 95 ? 64.173 -42.404 45.527 1.00 30.43 95 GLN A C 1
ATOM 1535 O O . GLN A 1 95 ? 65.210 -41.918 45.061 1.00 28.77 95 GLN A O 1
ATOM 1549 N N . ILE A 1 96 ? 63.125 -42.709 44.757 1.00 28.67 96 ILE A N 1
ATOM 1550 C CA . ILE A 1 96 ? 63.170 -42.482 43.313 1.00 25.47 96 ILE A CA 1
ATOM 1551 C C . ILE A 1 96 ? 63.303 -40.992 43.017 1.00 22.33 96 ILE A C 1
ATOM 1552 O O . ILE A 1 96 ? 64.114 -40.576 42.182 1.00 26.04 96 ILE A O 1
ATOM 1568 N N . LYS A 1 97 ? 62.496 -40.168 43.693 1.00 25.97 97 LYS A N 1
ATOM 1569 C CA . LYS A 1 97 ? 62.555 -38.725 43.481 1.00 24.74 97 LYS A CA 1
ATOM 1570 C C . LYS A 1 97 ? 63.923 -38.177 43.861 1.00 26.21 97 LYS A C 1
ATOM 1571 O O . LYS A 1 97 ? 64.503 -37.370 43.126 1.00 28.67 97 LYS A O 1
ATOM 1590 N N . THR A 1 98 ? 64.457 -38.610 45.008 1.00 25.24 98 THR A N 1
ATOM 1591 C CA . THR A 1 98 ? 65.791 -38.171 45.411 1.00 36.08 98 THR A CA 1
ATOM 1592 C C . THR A 1 98 ? 66.843 -38.549 44.371 1.00 32.70 98 THR A C 1
ATOM 1593 O O . THR A 1 98 ? 67.724 -37.743 44.047 1.00 27.21 98 THR A O 1
ATOM 1604 N N . ASN A 1 99 ? 66.777 -39.775 43.843 1.00 30.51 99 ASN A N 1
ATOM 1605 C CA . ASN A 1 99 ? 67.766 -40.207 42.856 1.00 30.79 99 ASN A CA 1
ATOM 1606 C C . ASN A 1 99 ? 67.637 -39.413 41.562 1.00 24.08 99 ASN A C 1
ATOM 1607 O O . ASN A 1 99 ? 68.646 -39.013 40.963 1.00 25.84 99 ASN A O 1
ATOM 1618 N N . ALA A 1 100 ? 66.402 -39.172 41.117 1.00 24.63 100 ALA A N 1
ATOM 1619 C CA . ALA A 1 100 ? 66.184 -38.364 39.925 1.00 27.84 100 ALA A CA 1
ATOM 1620 C C . ALA A 1 100 ? 66.739 -36.957 40.105 1.00 25.90 100 ALA A C 1
ATOM 1621 O O . ALA A 1 100 ? 67.390 -36.416 39.204 1.00 28.09 100 ALA A O 1
ATOM 1628 N N . LEU A 1 101 ? 66.489 -36.346 41.264 1.00 29.50 101 LEU A N 1
ATOM 1629 C CA . LEU A 1 101 ? 67.023 -35.012 41.523 1.00 24.66 101 LEU A CA 1
ATOM 1630 C C . LEU A 1 101 ? 68.543 -35.029 41.581 1.00 28.43 101 LEU A C 1
ATOM 1631 O O . LEU A 1 101 ? 69.189 -34.066 41.157 1.00 31.19 101 LEU A O 1
ATOM 1647 N N . THR A 1 102 ? 69.132 -36.112 42.088 1.00 29.68 102 THR A N 1
ATOM 1648 C CA . THR A 1 102 ? 70.584 -36.238 42.052 1.00 28.12 102 THR A CA 1
ATOM 1649 C C . THR A 1 102 ? 71.084 -36.238 40.616 1.00 32.66 102 THR A C 1
ATOM 1650 O O . THR A 1 102 ? 72.042 -35.534 40.278 1.00 30.53 102 THR A O 1
ATOM 1661 N N . ALA A 1 103 ? 70.435 -37.014 39.749 1.00 30.13 103 ALA A N 1
ATOM 1662 C CA . ALA A 1 103 ? 70.871 -37.079 38.360 1.00 24.99 103 ALA A CA 1
ATOM 1663 C C . ALA A 1 103 ? 70.635 -35.756 37.632 1.00 24.22 103 ALA A C 1
ATOM 1664 O O . ALA A 1 103 ? 71.367 -35.429 36.690 1.00 24.61 103 ALA A O 1
ATOM 1671 N N . LEU A 1 104 ? 69.641 -34.973 38.065 1.00 23.03 104 LEU A N 1
ATOM 1672 C CA . LEU A 1 104 ? 69.314 -33.736 37.362 1.00 27.58 104 LEU A CA 1
ATOM 1673 C C . LEU A 1 104 ? 70.508 -32.791 37.312 1.00 26.66 104 LEU A C 1
ATOM 1674 O O . LEU A 1 104 ? 70.707 -32.083 36.315 1.00 22.78 104 LEU A O 1
ATOM 1690 N N . VAL A 1 105 ? 71.312 -32.768 38.372 1.00 28.36 105 VAL A N 1
ATOM 1691 C CA . VAL A 1 105 ? 72.450 -31.863 38.464 1.00 27.93 105 VAL A CA 1
ATOM 1692 C C . VAL A 1 105 ? 73.745 -32.550 38.023 1.00 36.19 105 VAL A C 1
ATOM 1693 O O . VAL A 1 105 ? 74.831 -32.078 38.334 1.00 32.54 105 VAL A O 1
ATOM 1706 N N . SER A 1 106 ? 73.637 -33.659 37.300 1.00 31.59 106 SER A N 1
ATOM 1707 C CA . SER A 1 106 ? 74.812 -34.343 36.781 1.00 27.39 106 SER A CA 1
ATOM 1708 C C . SER A 1 106 ? 75.572 -33.454 35.805 1.00 40.22 106 SER A C 1
ATOM 1709 O O . SER A 1 106 ? 74.979 -32.739 34.991 1.00 31.76 106 SER A O 1
ATOM 1717 N N . ILE A 1 107 ? 76.903 -33.534 35.865 1.00 37.05 107 ILE A N 1
ATOM 1718 C CA . ILE A 1 107 ? 77.748 -32.815 34.918 1.00 37.45 107 ILE A CA 1
ATOM 1719 C C . ILE A 1 107 ? 77.621 -33.354 33.501 1.00 34.82 107 ILE A C 1
ATOM 1720 O O . ILE A 1 107 ? 78.061 -32.693 32.553 1.00 47.05 107 ILE A O 1
ATOM 1736 N N . GLU A 1 108 ? 77.008 -34.527 33.332 1.00 31.79 108 GLU A N 1
ATOM 1737 C CA A GLU A 1 108 ? 76.801 -35.114 32.015 0.54 29.40 108 GLU A CA 1
ATOM 1738 C CA B GLU A 1 108 ? 76.799 -35.116 32.015 0.46 30.48 108 GLU A CA 1
ATOM 1739 C C . GLU A 1 108 ? 75.439 -34.676 31.483 1.00 32.24 108 GLU A C 1
ATOM 1740 O O . GLU A 1 108 ? 74.409 -35.094 32.036 1.00 35.58 108 GLU A O 1
ATOM 1763 N N . PRO A 1 109 ? 75.373 -33.861 30.421 1.00 40.42 109 PRO A N 1
ATOM 1764 C CA . PRO A 1 109 ? 74.059 -33.328 30.004 1.00 34.59 109 PRO A CA 1
ATOM 1765 C C . PRO A 1 109 ? 73.054 -34.380 29.569 1.00 30.46 109 PRO A C 1
ATOM 1766 O O . PRO A 1 109 ? 71.845 -34.118 29.634 1.00 29.10 109 PRO A O 1
ATOM 1777 N N . ARG A 1 110 ? 73.500 -35.554 29.111 1.00 24.24 110 ARG A N 1
ATOM 1778 C CA . ARG A 1 110 ? 72.557 -36.601 28.726 1.00 31.87 110 ARG A CA 1
ATOM 1779 C C . ARG A 1 110 ? 71.880 -37.209 29.952 1.00 25.79 110 ARG A C 1
ATOM 1780 O O . ARG A 1 110 ? 70.681 -37.531 29.921 1.00 30.40 110 ARG A O 1
ATOM 1801 N N . ILE A 1 111 ? 72.641 -37.377 31.037 1.00 30.32 111 ILE A N 1
ATOM 1802 C CA . ILE A 1 111 ? 72.064 -37.814 32.305 1.00 26.37 111 ILE A CA 1
ATOM 1803 C C . ILE A 1 111 ? 71.063 -36.781 32.791 1.00 26.96 111 ILE A C 1
ATOM 1804 O O . ILE A 1 111 ? 69.944 -37.114 33.203 1.00 26.34 111 ILE A O 1
ATOM 1820 N N . ALA A 1 112 ? 71.457 -35.504 32.734 1.00 28.34 112 ALA A N 1
ATOM 1821 C CA . ALA A 1 112 ? 70.598 -34.420 33.194 1.00 31.40 112 ALA A CA 1
ATOM 1822 C C . ALA A 1 112 ? 69.297 -34.359 32.401 1.00 27.59 112 ALA A C 1
ATOM 1823 O O . ALA A 1 112 ? 68.223 -34.148 32.972 1.00 28.19 112 ALA A O 1
ATOM 1830 N N . ASN A 1 113 ? 69.376 -34.528 31.082 1.00 21.66 113 ASN A N 1
ATOM 1831 C CA . ASN A 1 113 ? 68.177 -34.518 30.245 1.00 25.41 113 ASN A CA 1
ATOM 1832 C C . ASN A 1 113 ? 67.251 -35.687 30.584 1.00 24.93 113 ASN A C 1
ATOM 1833 O O . ASN A 1 113 ? 66.037 -35.506 30.781 1.00 23.80 113 ASN A O 1
ATOM 1844 N N . ALA A 1 114 ? 67.801 -36.906 30.645 1.00 26.58 114 ALA A N 1
ATOM 1845 C CA . ALA A 1 114 ? 66.962 -38.051 31.007 1.00 27.27 114 ALA A CA 1
ATOM 1846 C C . ALA A 1 114 ? 66.308 -37.835 32.366 1.00 21.05 114 ALA A C 1
ATOM 1847 O O . ALA A 1 114 ? 65.103 -38.083 32.547 1.00 23.42 114 ALA A O 1
ATOM 1854 N N . ALA A 1 115 ? 67.088 -37.352 33.332 1.00 21.07 115 ALA A N 1
ATOM 1855 C CA . ALA A 1 115 ? 66.558 -37.093 34.662 1.00 25.28 115 ALA A CA 1
ATOM 1856 C C . ALA A 1 115 ? 65.459 -36.040 34.617 1.00 23.75 115 ALA A C 1
ATOM 1857 O O . ALA A 1 115 ? 64.454 -36.151 35.327 1.00 22.36 115 ALA A O 1
ATOM 1864 N N . ALA A 1 116 ? 65.629 -35.012 33.784 1.00 24.52 116 ALA A N 1
ATOM 1865 C CA . ALA A 1 116 ? 64.616 -33.971 33.668 1.00 29.83 116 ALA A CA 1
ATOM 1866 C C . ALA A 1 116 ? 63.309 -34.539 33.135 1.00 22.32 116 ALA A C 1
ATOM 1867 O O . ALA A 1 116 ? 62.225 -34.167 33.600 1.00 24.98 116 ALA A O 1
ATOM 1874 N N . GLN A 1 117 ? 63.388 -35.437 32.151 1.00 23.16 117 GLN A N 1
ATOM 1875 C CA . GLN A 1 117 ? 62.170 -36.058 31.637 1.00 21.35 117 GLN A CA 1
ATOM 1876 C C . GLN A 1 117 ? 61.496 -36.931 32.696 1.00 21.52 117 GLN A C 1
ATOM 1877 O O . GLN A 1 117 ? 60.259 -36.949 32.803 1.00 22.35 117 GLN A O 1
ATOM 1891 N N . LEU A 1 118 ? 62.291 -37.657 33.491 1.00 24.90 118 LEU A N 1
ATOM 1892 C CA . LEU A 1 118 ? 61.725 -38.496 34.549 1.00 21.00 118 LEU A CA 1
ATOM 1893 C C . LEU A 1 118 ? 61.059 -37.650 35.628 1.00 19.71 118 LEU A C 1
ATOM 1894 O O . LEU A 1 118 ? 59.929 -37.935 36.058 1.00 25.25 118 LEU A O 1
ATOM 1910 N N . ILE A 1 119 ? 61.761 -36.611 36.090 1.00 19.57 119 ILE A N 1
ATOM 1911 C CA . ILE A 1 119 ? 61.185 -35.676 37.048 1.00 18.65 119 ILE A CA 1
ATOM 1912 C C . ILE A 1 119 ? 59.881 -35.116 36.507 1.00 21.10 119 ILE A C 1
ATOM 1913 O O . ILE A 1 119 ? 58.880 -35.036 37.225 1.00 23.52 119 ILE A O 1
ATOM 1929 N N . ALA A 1 120 ? 59.867 -34.735 35.227 1.00 26.24 120 ALA A N 1
ATOM 1930 C CA . ALA A 1 120 ? 58.654 -34.191 34.629 1.00 29.39 120 ALA A CA 1
ATOM 1931 C C . ALA A 1 120 ? 57.501 -35.183 34.714 1.00 29.29 120 ALA A C 1
ATOM 1932 O O . ALA A 1 120 ? 56.369 -34.798 35.022 1.00 25.00 120 ALA A O 1
ATOM 1939 N N . ALA A 1 121 ? 57.762 -36.463 34.427 1.00 23.39 121 ALA A N 1
ATOM 1940 C CA . ALA A 1 121 ? 56.692 -37.465 34.466 1.00 23.94 121 ALA A CA 1
ATOM 1941 C C . ALA A 1 121 ? 56.127 -37.629 35.878 1.00 19.77 121 ALA A C 1
ATOM 1942 O O . ALA A 1 121 ? 54.899 -37.649 36.089 1.00 24.01 121 ALA A O 1
ATOM 1949 N N . ILE A 1 122 ? 57.016 -37.749 36.865 1.00 20.78 122 ILE A N 1
ATOM 1950 C CA . ILE A 1 122 ? 56.555 -37.905 38.239 1.00 23.33 122 ILE A CA 1
ATOM 1951 C C . ILE A 1 122 ? 55.771 -36.671 38.668 1.00 25.84 122 ILE A C 1
ATOM 1952 O O . ILE A 1 122 ? 54.690 -36.776 39.253 1.00 24.41 122 ILE A O 1
ATOM 1968 N N . ALA A 1 123 ? 56.307 -35.482 38.377 1.00 29.18 123 ALA A N 1
ATOM 1969 C CA . ALA A 1 123 ? 55.622 -34.241 38.727 1.00 24.51 123 ALA A CA 1
ATOM 1970 C C . ALA A 1 123 ? 54.248 -34.176 38.085 1.00 20.95 123 ALA A C 1
ATOM 1971 O O . ALA A 1 123 ? 53.281 -33.746 38.718 1.00 28.30 123 ALA A O 1
ATOM 1978 N N . ASP A 1 124 ? 54.148 -34.579 36.818 1.00 19.79 124 ASP A N 1
ATOM 1979 C CA . ASP A 1 124 ? 52.858 -34.572 36.148 1.00 22.66 124 ASP A CA 1
ATOM 1980 C C . ASP A 1 124 ? 51.866 -35.469 36.863 1.00 25.46 124 ASP A C 1
ATOM 1981 O O . ASP A 1 124 ? 50.658 -35.217 36.808 1.00 28.19 124 ASP A O 1
ATOM 1990 N N . ILE A 1 125 ? 52.343 -36.515 37.540 1.00 28.24 125 ILE A N 1
ATOM 1991 C CA . ILE A 1 125 ? 51.418 -37.310 38.345 1.00 28.46 125 ILE A CA 1
ATOM 1992 C C . ILE A 1 125 ? 51.111 -36.628 39.676 1.00 27.68 125 ILE A C 1
ATOM 1993 O O . ILE A 1 125 ? 49.951 -36.531 40.082 1.00 29.01 125 ILE A O 1
ATOM 2009 N N . GLU A 1 126 ? 52.134 -36.159 40.386 1.00 25.48 126 GLU A N 1
ATOM 2010 C CA . GLU A 1 126 ? 51.967 -35.801 41.790 1.00 21.38 126 GLU A CA 1
ATOM 2011 C C . GLU A 1 126 ? 51.474 -34.371 42.016 1.00 32.89 126 GLU A C 1
ATOM 2012 O O . GLU A 1 126 ? 50.644 -34.145 42.901 1.00 30.33 126 GLU A O 1
ATOM 2024 N N . LEU A 1 127 ? 51.972 -33.393 41.263 1.00 26.88 127 LEU A N 1
ATOM 2025 C CA . LEU A 1 127 ? 51.586 -32.008 41.525 1.00 33.91 127 LEU A CA 1
ATOM 2026 C C . LEU A 1 127 ? 50.080 -31.803 41.457 1.00 37.84 127 LEU A C 1
ATOM 2027 O O . LEU A 1 127 ? 49.537 -31.116 42.341 1.00 31.19 127 LEU A O 1
ATOM 2043 N N . PRO A 1 128 ? 49.355 -32.352 40.480 1.00 35.55 128 PRO A N 1
ATOM 2044 C CA . PRO A 1 128 ? 47.887 -32.226 40.503 1.00 39.75 128 PRO A CA 1
ATOM 2045 C C . PRO A 1 128 ? 47.242 -32.828 41.742 1.00 42.67 128 PRO A C 1
ATOM 2046 O O . PRO A 1 128 ? 46.097 -32.483 42.056 1.00 49.67 128 PRO A O 1
ATOM 2057 N N . HIS A 1 129 ? 47.929 -33.721 42.453 1.00 33.59 129 HIS A N 1
ATOM 2058 C CA . HIS A 1 129 ? 47.421 -34.292 43.692 1.00 40.95 129 HIS A CA 1
ATOM 2059 C C . HIS A 1 129 ? 48.006 -33.605 44.928 1.00 38.32 129 HIS A C 1
ATOM 2060 O O . HIS A 1 129 ? 48.027 -34.200 46.012 1.00 49.68 129 HIS A O 1
ATOM 2074 N N . GLY A 1 130 ? 48.496 -32.375 44.778 1.00 46.18 130 GLY A N 1
ATOM 2075 C CA . GLY A 1 130 ? 49.074 -31.631 45.888 1.00 45.96 130 GLY A CA 1
ATOM 2076 C C . GLY A 1 130 ? 50.250 -32.298 46.570 1.00 44.32 130 GLY A C 1
ATOM 2077 O O . GLY A 1 130 ? 50.484 -32.054 47.759 1.00 47.97 130 GLY A O 1
ATOM 2081 N N . ALA A 1 131 ? 51.003 -33.129 45.853 1.00 37.33 131 ALA A N 1
ATOM 2082 C CA . ALA A 1 131 ? 52.154 -33.823 46.412 1.00 31.99 131 ALA A CA 1
ATOM 2083 C C . ALA A 1 131 ? 53.448 -33.223 45.852 1.00 27.01 131 ALA A C 1
ATOM 2084 O O . ALA A 1 131 ? 53.430 -32.224 45.131 1.00 27.15 131 ALA A O 1
ATOM 2091 N N . TRP A 1 132 ? 54.578 -33.856 46.190 1.00 26.51 132 TRP A N 1
ATOM 2092 C CA . TRP A 1 132 ? 55.931 -33.386 45.903 1.00 33.64 132 TRP A CA 1
ATOM 2093 C C . TRP A 1 132 ? 56.036 -31.874 46.107 1.00 30.84 132 TRP A C 1
ATOM 2094 O O . TRP A 1 132 ? 56.493 -31.158 45.211 1.00 28.56 132 TRP A O 1
ATOM 2115 N N . PRO A 1 133 ? 55.645 -31.347 47.274 1.00 36.66 133 PRO A N 1
ATOM 2116 C CA . PRO A 1 133 ? 55.719 -29.890 47.474 1.00 34.93 133 PRO A CA 1
ATOM 2117 C C . PRO A 1 133 ? 57.138 -29.356 47.493 1.00 37.50 133 PRO A C 1
ATOM 2118 O O . PRO A 1 133 ? 57.334 -28.151 47.310 1.00 36.37 133 PRO A O 1
ATOM 2129 N N . GLU A 1 134 ? 58.132 -30.210 47.717 1.00 30.04 134 GLU A N 1
ATOM 2130 C CA . GLU A 1 134 ? 59.517 -29.764 47.706 1.00 33.82 134 GLU A CA 1
ATOM 2131 C C . GLU A 1 134 ? 59.995 -29.387 46.310 1.00 30.67 134 GLU A C 1
ATOM 2132 O O . GLU A 1 134 ? 60.934 -28.590 46.184 1.00 36.01 134 GLU A O 1
ATOM 2144 N N . LEU A 1 135 ? 59.369 -29.934 45.264 1.00 23.88 135 LEU A N 1
ATOM 2145 C CA . LEU A 1 135 ? 59.932 -29.816 43.925 1.00 30.79 135 LEU A CA 1
ATOM 2146 C C . LEU A 1 135 ? 59.984 -28.368 43.467 1.00 32.60 135 LEU A C 1
ATOM 2147 O O . LEU A 1 135 ? 61.009 -27.909 42.958 1.00 29.87 135 LEU A O 1
ATOM 2163 N N . MET A 1 136 ? 58.874 -27.640 43.603 1.00 29.04 136 MET A N 1
ATOM 2164 C CA . MET A 1 136 ? 58.823 -26.293 43.046 1.00 29.99 136 MET A CA 1
ATOM 2165 C C . MET A 1 136 ? 59.720 -25.335 43.814 1.00 32.56 136 MET A C 1
ATOM 2166 O O . MET A 1 136 ? 60.285 -24.408 43.222 1.00 32.64 136 MET A O 1
ATOM 2180 N N . LYS A 1 137 ? 59.877 -25.545 45.121 1.00 28.82 137 LYS A N 1
ATOM 2181 C CA . LYS A 1 137 ? 60.882 -24.799 45.865 1.00 34.32 137 LYS A CA 1
ATOM 2182 C C . LYS A 1 137 ? 62.277 -25.103 45.334 1.00 29.47 137 LYS A C 1
ATOM 2183 O O . LYS A 1 137 ? 63.104 -24.194 45.172 1.00 32.98 137 LYS A O 1
ATOM 2202 N N . ILE A 1 138 ? 62.550 -26.374 45.021 1.00 26.35 138 ILE A N 1
ATOM 2203 C CA . ILE A 1 138 ? 63.857 -26.721 44.464 1.00 24.56 138 ILE A CA 1
ATOM 2204 C C . ILE A 1 138 ? 64.052 -26.054 43.104 1.00 40.27 138 ILE A C 1
ATOM 2205 O O . ILE A 1 138 ? 65.145 -25.575 42.787 1.00 27.77 138 ILE A O 1
ATOM 2221 N N . MET A 1 139 ? 63.005 -26.020 42.276 1.00 26.01 139 MET A N 1
ATOM 2222 C CA . MET A 1 139 ? 63.134 -25.429 40.948 1.00 27.51 139 MET A CA 1
ATOM 2223 C C . MET A 1 139 ? 63.371 -23.927 41.047 1.00 25.78 139 MET A C 1
ATOM 2224 O O . MET A 1 139 ? 64.243 -23.388 40.361 1.00 32.19 139 MET A O 1
ATOM 2238 N N . VAL A 1 140 ? 62.614 -23.237 41.906 1.00 31.19 140 VAL A N 1
ATOM 2239 C CA . VAL A 1 140 ? 62.803 -21.798 42.068 1.00 24.26 140 VAL A CA 1
ATOM 2240 C C . VAL A 1 140 ? 64.212 -21.510 42.565 1.00 37.32 140 VAL A C 1
ATOM 2241 O O . VAL A 1 140 ? 64.898 -20.618 42.052 1.00 41.94 140 VAL A O 1
ATOM 2254 N N . ASP A 1 141 ? 64.674 -22.264 43.568 1.00 33.60 141 ASP A N 1
ATOM 2255 C CA . ASP A 1 141 ? 66.033 -22.048 44.053 1.00 40.25 141 ASP A CA 1
ATOM 2256 C C . ASP A 1 141 ? 67.071 -22.382 42.985 1.00 43.28 141 ASP A C 1
ATOM 2257 O O . ASP A 1 141 ? 68.107 -21.714 42.905 1.00 41.83 141 ASP A O 1
ATOM 2266 N N . ASN A 1 142 ? 66.796 -23.377 42.137 1.00 31.68 142 ASN A N 1
ATOM 2267 C CA . ASN A 1 142 ? 67.773 -23.870 41.164 1.00 31.66 142 ASN A CA 1
ATOM 2268 C C . ASN A 1 142 ? 68.009 -22.913 40.000 1.00 27.41 142 ASN A C 1
ATOM 2269 O O . ASN A 1 142 ? 69.061 -22.991 39.358 1.00 34.68 142 ASN A O 1
ATOM 2280 N N . THR A 1 143 ? 67.055 -22.048 39.680 1.00 31.49 143 THR A N 1
ATOM 2281 C CA . THR A 1 143 ? 67.281 -21.040 38.654 1.00 41.94 143 THR A CA 1
ATOM 2282 C C . THR A 1 143 ? 67.618 -19.685 39.258 1.00 43.97 143 THR A C 1
ATOM 2283 O O . THR A 1 143 ? 67.635 -18.681 38.538 1.00 36.97 143 THR A O 1
ATOM 2294 N N . GLY A 1 144 ? 67.895 -19.640 40.562 1.00 37.90 144 GLY A N 1
ATOM 2295 C CA . GLY A 1 144 ? 68.364 -18.415 41.182 1.00 42.93 144 GLY A CA 1
ATOM 2296 C C . GLY A 1 144 ? 69.675 -17.937 40.586 1.00 44.32 144 GLY A C 1
ATOM 2297 O O . GLY A 1 144 ? 70.461 -18.706 40.022 1.00 42.16 144 GLY A O 1
ATOM 2301 N N . ALA A 1 145 ? 69.921 -16.634 40.755 1.00 60.26 145 ALA A N 1
ATOM 2302 C CA . ALA A 1 145 ? 70.936 -15.941 39.965 1.00 56.90 145 ALA A CA 1
ATOM 2303 C C . ALA A 1 145 ? 72.325 -16.551 40.123 1.00 58.45 145 ALA A C 1
ATOM 2304 O O . ALA A 1 145 ? 73.103 -16.561 39.163 1.00 57.79 145 ALA A O 1
ATOM 2311 N N . GLU A 1 146 ? 72.662 -17.056 41.311 1.00 48.49 146 GLU A N 1
ATOM 2312 C CA . GLU A 1 146 ? 74.017 -17.519 41.589 1.00 61.99 146 GLU A CA 1
ATOM 2313 C C . GLU A 1 146 ? 74.175 -19.033 41.471 1.00 55.68 146 GLU A C 1
ATOM 2314 O O . GLU A 1 146 ? 75.238 -19.560 41.814 1.00 42.39 146 GLU A O 1
ATOM 2326 N N . GLN A 1 147 ? 73.157 -19.741 40.990 1.00 52.33 147 GLN A N 1
ATOM 2327 C CA . GLN A 1 147 ? 73.303 -21.163 40.728 1.00 45.89 147 GLN A CA 1
ATOM 2328 C C . GLN A 1 147 ? 74.180 -21.382 39.495 1.00 49.83 147 GLN A C 1
ATOM 2329 O O . GLN A 1 147 ? 74.197 -20.550 38.585 1.00 47.71 147 GLN A O 1
ATOM 2343 N N . PRO A 1 148 ? 74.909 -22.496 39.434 1.00 38.45 148 PRO A N 1
ATOM 2344 C CA . PRO A 1 148 ? 75.711 -22.784 38.238 1.00 36.07 148 PRO A CA 1
ATOM 2345 C C . PRO A 1 148 ? 74.848 -23.058 37.015 1.00 49.49 148 PRO A C 1
ATOM 2346 O O . PRO A 1 148 ? 73.655 -23.366 37.106 1.00 37.69 148 PRO A O 1
ATOM 2357 N N . GLU A 1 149 ? 75.494 -22.964 35.847 1.00 37.91 149 GLU A N 1
ATOM 2358 C CA . GLU A 1 149 ? 74.762 -22.962 34.584 1.00 38.23 149 GLU A CA 1
ATOM 2359 C C . GLU A 1 149 ? 74.040 -24.282 34.347 1.00 40.96 149 GLU A C 1
ATOM 2360 O O . GLU A 1 149 ? 72.898 -24.294 33.872 1.00 34.91 149 GLU A O 1
ATOM 2372 N N . ASN A 1 150 ? 74.701 -25.409 34.629 1.00 41.00 150 ASN A N 1
ATOM 2373 C CA . ASN A 1 150 ? 74.089 -26.703 34.346 1.00 36.42 150 ASN A CA 1
ATOM 2374 C C . ASN A 1 150 ? 72.853 -26.941 35.207 1.00 28.82 150 ASN A C 1
ATOM 2375 O O . ASN A 1 150 ? 71.886 -27.556 34.746 1.00 32.95 150 ASN A O 1
ATOM 2386 N N . VAL A 1 151 ? 72.856 -26.454 36.447 1.00 32.12 151 VAL A N 1
ATOM 2387 C CA . VAL A 1 151 ? 71.705 -26.650 37.320 1.00 43.67 151 VAL A CA 1
ATOM 2388 C C . VAL A 1 151 ? 70.530 -25.810 36.836 1.00 43.55 151 VAL A C 1
ATOM 2389 O O . VAL A 1 151 ? 69.390 -26.292 36.749 1.00 32.56 151 VAL A O 1
ATOM 2402 N N . LYS A 1 152 ? 70.791 -24.545 36.502 1.00 27.04 152 LYS A N 1
ATOM 2403 C CA . LYS A 1 152 ? 69.764 -23.704 35.898 1.00 31.55 152 LYS A CA 1
ATOM 2404 C C . LYS A 1 152 ? 69.168 -24.373 34.668 1.00 27.03 152 LYS A C 1
ATOM 2405 O O . LYS A 1 152 ? 67.944 -24.509 34.539 1.00 33.91 152 LYS A O 1
ATOM 2424 N N . ARG A 1 153 ? 70.031 -24.782 33.741 1.00 27.98 153 ARG A N 1
ATOM 2425 C CA . ARG A 1 153 ? 69.565 -25.271 32.450 1.00 28.42 153 ARG A CA 1
ATOM 2426 C C . ARG A 1 153 ? 68.798 -26.579 32.606 1.00 39.35 153 ARG A C 1
ATOM 2427 O O . ARG A 1 153 ? 67.731 -26.757 32.013 1.00 30.59 153 ARG A O 1
ATOM 2448 N N . ALA A 1 154 ? 69.331 -27.512 33.397 1.00 33.44 154 ALA A N 1
ATOM 2449 C CA . ALA A 1 154 ? 68.652 -28.789 33.587 1.00 34.63 154 ALA A CA 1
ATOM 2450 C C . ALA A 1 154 ? 67.295 -28.592 34.249 1.00 25.05 154 ALA A C 1
ATOM 2451 O O . ALA A 1 154 ? 66.308 -29.245 33.877 1.00 26.86 154 ALA A O 1
ATOM 2458 N N . SER A 1 155 ? 67.216 -27.678 35.219 1.00 31.13 155 SER A N 1
ATOM 2459 C CA . SER A 1 155 ? 65.939 -27.441 35.876 1.00 25.33 155 SER A CA 1
ATOM 2460 C C . SER A 1 155 ? 64.938 -26.810 34.917 1.00 27.89 155 SER A C 1
ATOM 2461 O O . SER A 1 155 ? 63.753 -27.167 34.930 1.00 21.94 155 SER A O 1
ATOM 2469 N N . LEU A 1 156 ? 65.399 -25.884 34.062 1.00 25.74 156 LEU A N 1
ATOM 2470 C CA . LEU A 1 156 ? 64.513 -25.293 33.064 1.00 30.48 156 LEU A CA 1
ATOM 2471 C C . LEU A 1 156 ? 64.026 -26.340 32.065 1.00 27.25 156 LEU A C 1
ATOM 2472 O O . LEU A 1 156 ? 62.855 -26.328 31.666 1.00 25.11 156 LEU A O 1
ATOM 2488 N N . LEU A 1 157 ? 64.904 -27.256 31.651 1.00 22.22 157 LEU A N 1
ATOM 2489 C CA . LEU A 1 157 ? 64.461 -28.381 30.832 1.00 26.65 157 LEU A CA 1
ATOM 2490 C C . LEU A 1 157 ? 63.357 -29.160 31.529 1.00 30.20 157 LEU A C 1
ATOM 2491 O O . LEU A 1 157 ? 62.327 -29.479 30.922 1.00 23.02 157 LEU A O 1
ATOM 2507 N N . ALA A 1 158 ? 63.565 -29.491 32.805 1.00 28.06 158 ALA A N 1
ATOM 2508 C CA . ALA A 1 158 ? 62.553 -30.246 33.539 1.00 18.90 158 ALA A CA 1
ATOM 2509 C C . ALA A 1 158 ? 61.219 -29.508 33.564 1.00 22.21 158 ALA A C 1
ATOM 2510 O O . ALA A 1 158 ? 60.163 -30.121 33.382 1.00 24.79 158 ALA A O 1
ATOM 2517 N N . LEU A 1 159 ? 61.242 -28.189 33.781 1.00 21.54 159 LEU A N 1
ATOM 2518 C CA . LEU A 1 159 ? 59.992 -27.432 33.788 1.00 23.72 159 LEU A CA 1
ATOM 2519 C C . LEU A 1 159 ? 59.321 -27.464 32.414 1.00 16.18 159 LEU A C 1
ATOM 2520 O O . LEU A 1 159 ? 58.096 -27.651 32.306 1.00 27.04 159 LEU A O 1
ATOM 2536 N N . GLY A 1 160 ? 60.114 -27.320 31.353 1.00 25.43 160 GLY A N 1
ATOM 2537 C CA . GLY A 1 160 ? 59.564 -27.463 30.014 1.00 27.43 160 GLY A CA 1
ATOM 2538 C C . GLY A 1 160 ? 58.889 -28.805 29.810 1.00 23.60 160 GLY A C 1
ATOM 2539 O O . GLY A 1 160 ? 57.743 -28.873 29.366 1.00 23.85 160 GLY A O 1
ATOM 2543 N N . TYR A 1 161 ? 59.595 -29.892 30.139 1.00 26.95 161 TYR A N 1
ATOM 2544 C CA . TYR A 1 161 ? 59.043 -31.234 29.962 1.00 27.94 161 TYR A CA 1
ATOM 2545 C C . TYR A 1 161 ? 57.785 -31.419 30.787 1.00 24.75 161 TYR A C 1
ATOM 2546 O O . TYR A 1 161 ? 56.834 -32.068 30.353 1.00 25.87 161 TYR A O 1
ATOM 2564 N N . MET A 1 162 ? 57.781 -30.884 31.999 1.00 22.06 162 MET A N 1
ATOM 2565 C CA . MET A 1 162 ? 56.593 -30.895 32.843 1.00 22.02 162 MET A CA 1
ATOM 2566 C C . MET A 1 162 ? 55.386 -30.335 32.106 1.00 29.50 162 MET A C 1
ATOM 2567 O O . MET A 1 162 ? 54.303 -30.936 32.092 1.00 27.47 162 MET A O 1
ATOM 2581 N N . CYS A 1 163 ? 55.547 -29.154 31.514 1.00 26.06 163 CYS A N 1
ATOM 2582 C CA . CYS A 1 163 ? 54.408 -28.516 30.861 1.00 30.39 163 CYS A CA 1
ATOM 2583 C C . CYS A 1 163 ? 54.041 -29.225 29.564 1.00 34.09 163 CYS A C 1
ATOM 2584 O O . CYS A 1 163 ? 52.859 -29.451 29.284 1.00 40.95 163 CYS A O 1
ATOM 2592 N N . GLU A 1 164 ? 55.040 -29.619 28.780 1.00 40.07 164 GLU A N 1
ATOM 2593 C CA . GLU A 1 164 ? 54.779 -30.307 27.520 1.00 45.56 164 GLU A CA 1
ATOM 2594 C C . GLU A 1 164 ? 54.118 -31.668 27.742 1.00 49.07 164 GLU A C 1
ATOM 2595 O O . GLU A 1 164 ? 53.239 -32.069 26.972 1.00 58.42 164 GLU A O 1
ATOM 2607 N N . SER A 1 165 ? 54.521 -32.389 28.790 1.00 49.86 165 SER A N 1
ATOM 2608 C CA . SER A 1 165 ? 54.030 -33.748 29.021 1.00 50.12 165 SER A CA 1
ATOM 2609 C C . SER A 1 165 ? 52.605 -33.767 29.557 1.00 50.57 165 SER A C 1
ATOM 2610 O O . SER A 1 165 ? 51.879 -34.740 29.329 1.00 63.46 165 SER A O 1
ATOM 2618 N N . ALA A 1 166 ? 52.195 -32.732 30.283 1.00 43.21 166 ALA A N 1
ATOM 2619 C CA . ALA A 1 166 ? 50.806 -32.618 30.702 1.00 53.03 166 ALA A CA 1
ATOM 2620 C C . ALA A 1 166 ? 49.901 -32.427 29.489 1.00 78.75 166 ALA A C 1
ATOM 2621 O O . ALA A 1 166 ? 50.303 -31.862 28.467 1.00 82.87 166 ALA A O 1
ATOM 2628 N N . ASP A 1 167 ? 48.665 -32.897 29.612 1.00 101.30 167 ASP A N 1
ATOM 2629 C CA . ASP A 1 167 ? 47.721 -32.785 28.509 1.00 121.01 167 ASP A CA 1
ATOM 2630 C C . ASP A 1 167 ? 47.459 -31.311 28.195 1.00 125.24 167 ASP A C 1
ATOM 2631 O O . ASP A 1 167 ? 47.264 -30.508 29.116 1.00 119.25 167 ASP A O 1
ATOM 2640 N N . PRO A 1 168 ? 47.443 -30.918 26.916 1.00 123.15 168 PRO A N 1
ATOM 2641 C CA . PRO A 1 168 ? 47.187 -29.502 26.602 1.00 126.43 168 PRO A CA 1
ATOM 2642 C C . PRO A 1 168 ? 45.847 -29.017 27.115 1.00 128.08 168 PRO A C 1
ATOM 2643 O O . PRO A 1 168 ? 45.721 -27.853 27.513 1.00 128.59 168 PRO A O 1
ATOM 2654 N N . GLN A 1 169 ? 44.843 -29.886 27.119 1.00 133.82 169 GLN A N 1
ATOM 2655 C CA . GLN A 1 169 ? 43.494 -29.535 27.553 1.00 139.10 169 GLN A CA 1
ATOM 2656 C C . GLN A 1 169 ? 43.278 -30.050 28.975 1.00 136.41 169 GLN A C 1
ATOM 2657 O O . GLN A 1 169 ? 42.471 -30.942 29.241 1.00 138.65 169 GLN A O 1
ATOM 2671 N N . SER A 1 170 ? 44.042 -29.473 29.901 1.00 127.00 170 SER A N 1
ATOM 2672 C CA . SER A 1 170 ? 44.007 -29.916 31.285 1.00 121.69 170 SER A CA 1
ATOM 2673 C C . SER A 1 170 ? 44.416 -28.777 32.204 1.00 109.54 170 SER A C 1
ATOM 2674 O O . SER A 1 170 ? 45.095 -27.831 31.796 1.00 107.18 170 SER A O 1
ATOM 2682 N N . GLN A 1 171 ? 43.987 -28.891 33.460 1.00 110.23 171 GLN A N 1
ATOM 2683 C CA . GLN A 1 171 ? 44.349 -27.961 34.522 1.00 104.05 171 GLN A CA 1
ATOM 2684 C C . GLN A 1 171 ? 45.319 -28.606 35.509 1.00 86.25 171 GLN A C 1
ATOM 2685 O O . GLN A 1 171 ? 45.293 -28.305 36.704 1.00 84.06 171 GLN A O 1
ATOM 2699 N N . ALA A 1 172 ? 46.179 -29.500 35.018 1.00 71.16 172 ALA A N 1
ATOM 2700 C CA . ALA A 1 172 ? 47.012 -30.300 35.908 1.00 58.50 172 ALA A CA 1
ATOM 2701 C C . ALA A 1 172 ? 48.072 -29.462 36.612 1.00 45.83 172 ALA A C 1
ATOM 2702 O O . ALA A 1 172 ? 48.413 -29.742 37.767 1.00 50.38 172 ALA A O 1
ATOM 2709 N N . LEU A 1 173 ? 48.608 -28.441 35.945 1.00 40.81 173 LEU A N 1
ATOM 2710 C CA . LEU A 1 173 ? 49.673 -27.624 36.509 1.00 43.10 173 LEU A CA 1
ATOM 2711 C C . LEU A 1 173 ? 49.197 -26.240 36.929 1.00 45.11 173 LEU A C 1
ATOM 2712 O O . LEU A 1 173 ? 50.023 -25.402 37.305 1.00 31.20 173 LEU A O 1
ATOM 2728 N N . VAL A 1 174 ? 47.892 -25.971 36.877 1.00 39.39 174 VAL A N 1
ATOM 2729 C CA . VAL A 1 174 ? 47.409 -24.635 37.221 1.00 52.37 174 VAL A CA 1
ATOM 2730 C C . VAL A 1 174 ? 47.883 -24.249 38.619 1.00 45.22 174 VAL A C 1
ATOM 2731 O O . VAL A 1 174 ? 48.431 -23.159 38.834 1.00 50.30 174 VAL A O 1
ATOM 2744 N N . SER A 1 175 ? 47.741 -25.164 39.577 1.00 39.90 175 SER A N 1
ATOM 2745 C CA . SER A 1 175 ? 48.027 -24.834 40.966 1.00 46.20 175 SER A CA 1
ATOM 2746 C C . SER A 1 175 ? 49.502 -24.526 41.208 1.00 44.53 175 SER A C 1
ATOM 2747 O O . SER A 1 175 ? 49.829 -23.913 42.230 1.00 42.40 175 SER A O 1
ATOM 2755 N N . SER A 1 176 ? 50.392 -24.913 40.291 1.00 39.27 176 SER A N 1
ATOM 2756 C CA . SER A 1 176 ? 51.820 -24.639 40.415 1.00 39.96 176 SER A CA 1
ATOM 2757 C C . SER A 1 176 ? 52.283 -23.459 39.562 1.00 35.87 176 SER A C 1
ATOM 2758 O O . SER A 1 176 ? 53.471 -23.106 39.607 1.00 38.45 176 SER A O 1
ATOM 2766 N N . SER A 1 177 ? 51.376 -22.824 38.811 1.00 36.46 177 SER A N 1
ATOM 2767 C CA . SER A 1 177 ? 51.798 -21.856 37.799 1.00 31.16 177 SER A CA 1
ATOM 2768 C C . SER A 1 177 ? 52.676 -20.759 38.400 1.00 39.64 177 SER A C 1
ATOM 2769 O O . SER A 1 177 ? 53.737 -20.425 37.849 1.00 34.65 177 SER A O 1
ATOM 2777 N N . ASN A 1 178 ? 52.271 -20.204 39.545 1.00 33.21 178 ASN A N 1
ATOM 2778 C CA . ASN A 1 178 ? 53.070 -19.145 40.157 1.00 41.22 178 ASN A CA 1
ATOM 2779 C C . ASN A 1 178 ? 54.539 -19.557 40.196 1.00 30.64 178 ASN A C 1
ATOM 2780 O O . ASN A 1 178 ? 55.403 -18.912 39.587 1.00 37.13 178 ASN A O 1
ATOM 2791 N N . ASN A 1 179 ? 54.825 -20.692 40.842 1.00 33.06 179 ASN A N 1
ATOM 2792 C CA . ASN A 1 179 ? 56.219 -21.080 41.037 1.00 30.46 179 ASN A CA 1
ATOM 2793 C C . ASN A 1 179 ? 56.876 -21.447 39.715 1.00 27.23 179 ASN A C 1
ATOM 2794 O O . ASN A 1 179 ? 58.043 -21.104 39.476 1.00 34.67 179 ASN A O 1
ATOM 2805 N N . ILE A 1 180 ? 56.128 -22.095 38.822 1.00 31.19 180 ILE A N 1
ATOM 2806 C CA . ILE A 1 180 ? 56.683 -22.387 37.506 1.00 26.63 180 ILE A CA 1
ATOM 2807 C C . ILE A 1 180 ? 57.165 -21.092 36.872 1.00 30.01 180 ILE A C 1
ATOM 2808 O O . ILE A 1 180 ? 58.328 -20.972 36.463 1.00 31.66 180 ILE A O 1
ATOM 2824 N N . LEU A 1 181 ? 56.315 -20.062 36.891 1.00 34.98 181 LEU A N 1
ATOM 2825 C CA . LEU A 1 181 ? 56.712 -18.814 36.253 1.00 32.35 181 LEU A CA 1
ATOM 2826 C C . LEU A 1 181 ? 57.923 -18.223 36.948 1.00 32.26 181 LEU A C 1
ATOM 2827 O O . LEU A 1 181 ? 58.876 -17.786 36.285 1.00 36.32 181 LEU A O 1
ATOM 2843 N N . ILE A 1 182 ? 57.953 -18.277 38.283 1.00 37.53 182 ILE A N 1
ATOM 2844 C CA . ILE A 1 182 ? 59.104 -17.713 38.975 1.00 35.09 182 ILE A CA 1
ATOM 2845 C C . ILE A 1 182 ? 60.358 -18.425 38.514 1.00 37.65 182 ILE A C 1
ATOM 2846 O O . ILE A 1 182 ? 61.355 -17.795 38.144 1.00 35.30 182 ILE A O 1
ATOM 2862 N N . ALA A 1 183 ? 60.306 -19.753 38.473 1.00 28.67 183 ALA A N 1
ATOM 2863 C CA . ALA A 1 183 ? 61.502 -20.486 38.095 1.00 35.20 183 ALA A CA 1
ATOM 2864 C C . ALA A 1 183 ? 61.879 -20.175 36.652 1.00 31.71 183 ALA A C 1
ATOM 2865 O O . ALA A 1 183 ? 63.061 -19.991 36.335 1.00 31.30 183 ALA A O 1
ATOM 2872 N N . ILE A 1 184 ? 60.884 -20.047 35.775 1.00 33.08 184 ILE A N 1
ATOM 2873 C CA . ILE A 1 184 ? 61.199 -19.883 34.361 1.00 32.52 184 ILE A CA 1
ATOM 2874 C C . ILE A 1 184 ? 61.700 -18.473 34.089 1.00 32.31 184 ILE A C 1
ATOM 2875 O O . ILE A 1 184 ? 62.760 -18.279 33.480 1.00 32.17 184 ILE A O 1
ATOM 2891 N N . VAL A 1 185 ? 60.954 -17.468 34.551 1.00 38.60 185 VAL A N 1
ATOM 2892 C CA . VAL A 1 185 ? 61.301 -16.085 34.230 1.00 32.84 185 VAL A CA 1
ATOM 2893 C C . VAL A 1 185 ? 62.638 -15.717 34.852 1.00 36.01 185 VAL A C 1
ATOM 2894 O O . VAL A 1 185 ? 63.388 -14.908 34.292 1.00 39.48 185 VAL A O 1
ATOM 2907 N N . GLN A 1 186 ? 62.982 -16.330 35.989 1.00 36.02 186 GLN A N 1
ATOM 2908 C CA . GLN A 1 186 ? 64.302 -16.114 36.574 1.00 33.49 186 GLN A CA 1
ATOM 2909 C C . GLN A 1 186 ? 65.405 -16.436 35.575 1.00 42.23 186 GLN A C 1
ATOM 2910 O O . GLN A 1 186 ? 66.406 -15.717 35.490 1.00 40.54 186 GLN A O 1
ATOM 2924 N N . GLY A 1 187 ? 65.239 -17.506 34.796 1.00 32.71 187 GLY A N 1
ATOM 2925 C CA . GLY A 1 187 ? 66.234 -17.819 33.790 1.00 31.00 187 GLY A CA 1
ATOM 2926 C C . GLY A 1 187 ? 66.134 -16.987 32.527 1.00 32.14 187 GLY A C 1
ATOM 2927 O O . GLY A 1 187 ? 67.115 -16.900 31.782 1.00 34.60 187 GLY A O 1
ATOM 2931 N N . ALA A 1 188 ? 64.980 -16.368 32.269 1.00 32.93 188 ALA A N 1
ATOM 2932 C CA . ALA A 1 188 ? 64.767 -15.677 31.001 1.00 30.32 188 ALA A CA 1
ATOM 2933 C C . ALA A 1 188 ? 65.224 -14.228 31.020 1.00 47.67 188 ALA A C 1
ATOM 2934 O O . ALA A 1 188 ? 65.596 -13.694 29.971 1.00 42.01 188 ALA A O 1
ATOM 2941 N N . GLN A 1 189 ? 65.209 -13.590 32.186 1.00 44.20 189 GLN A N 1
ATOM 2942 C CA . GLN A 1 189 ? 65.390 -12.149 32.281 1.00 47.94 189 GLN A CA 1
ATOM 2943 C C . GLN A 1 189 ? 66.788 -11.732 31.824 1.00 48.15 189 GLN A C 1
ATOM 2944 O O . GLN A 1 189 ? 67.724 -12.535 31.761 1.00 48.15 189 GLN A O 1
ATOM 2958 N N . SER A 1 190 ? 66.919 -10.433 31.528 1.00 50.43 190 SER A N 1
ATOM 2959 C CA . SER A 1 190 ? 68.113 -9.918 30.861 1.00 56.48 190 SER A CA 1
ATOM 2960 C C . SER A 1 190 ? 69.374 -10.098 31.698 1.00 55.60 190 SER A C 1
ATOM 2961 O O . SER A 1 190 ? 70.473 -10.202 31.142 1.00 54.02 190 SER A O 1
ATOM 2969 N N . THR A 1 191 ? 69.248 -10.115 33.028 1.00 53.22 191 THR A N 1
ATOM 2970 C CA . THR A 1 191 ? 70.426 -10.270 33.875 1.00 56.60 191 THR A CA 1
ATOM 2971 C C . THR A 1 191 ? 71.106 -11.623 33.696 1.00 55.90 191 THR A C 1
ATOM 2972 O O . THR A 1 191 ? 72.295 -11.746 34.007 1.00 49.67 191 THR A O 1
ATOM 2983 N N . GLU A 1 192 ? 70.391 -12.640 33.213 1.00 56.52 192 GLU A N 1
ATOM 2984 C CA . GLU A 1 192 ? 70.990 -13.962 33.068 1.00 54.75 192 GLU A CA 1
ATOM 2985 C C . GLU A 1 192 ? 72.070 -13.941 31.991 1.00 54.25 192 GLU A C 1
ATOM 2986 O O . GLU A 1 192 ? 71.844 -13.465 30.875 1.00 55.52 192 GLU A O 1
ATOM 2998 N N . THR A 1 193 ? 73.237 -14.497 32.322 1.00 54.46 193 THR A N 1
ATOM 2999 C CA . THR A 1 193 ? 74.425 -14.382 31.487 1.00 66.65 193 THR A CA 1
ATOM 3000 C C . THR A 1 193 ? 74.553 -15.490 30.451 1.00 68.00 193 THR A C 1
ATOM 3001 O O . THR A 1 193 ? 75.217 -15.286 29.429 1.00 74.13 193 THR A O 1
ATOM 3012 N N . SER A 1 194 ? 73.942 -16.647 30.680 1.00 56.74 194 SER A N 1
ATOM 3013 C CA . SER A 1 194 ? 74.143 -17.803 29.817 1.00 52.51 194 SER A CA 1
ATOM 3014 C C . SER A 1 194 ? 73.089 -17.825 28.717 1.00 63.27 194 SER A C 1
ATOM 3015 O O . SER A 1 194 ? 71.886 -17.859 29.002 1.00 58.61 194 SER A O 1
ATOM 3023 N N . LYS A 1 195 ? 73.543 -17.828 27.460 1.00 58.54 195 LYS A N 1
ATOM 3024 C CA . LYS A 1 195 ? 72.615 -17.925 26.340 1.00 56.22 195 LYS A CA 1
ATOM 3025 C C . LYS A 1 195 ? 71.845 -19.238 26.381 1.00 52.87 195 LYS A C 1
ATOM 3026 O O . LYS A 1 195 ? 70.647 -19.271 26.077 1.00 54.91 195 LYS A O 1
ATOM 3045 N N . ALA A 1 196 ? 72.515 -20.333 26.748 1.00 46.43 196 ALA A N 1
ATOM 3046 C CA . ALA A 1 196 ? 71.819 -21.608 26.877 1.00 47.57 196 ALA A CA 1
ATOM 3047 C C . ALA A 1 196 ? 70.696 -21.511 27.901 1.00 39.67 196 ALA A C 1
ATOM 3048 O O . ALA A 1 196 ? 69.603 -22.050 27.688 1.00 48.12 196 ALA A O 1
ATOM 3055 N N . VAL A 1 197 ? 70.938 -20.802 29.007 1.00 44.66 197 VAL A N 1
ATOM 3056 C CA . VAL A 1 197 ? 69.933 -20.702 30.060 1.00 44.19 197 VAL A CA 1
ATOM 3057 C C . VAL A 1 197 ? 68.758 -19.850 29.599 1.00 46.06 197 VAL A C 1
ATOM 3058 O O . VAL A 1 197 ? 67.599 -20.210 29.827 1.00 40.43 197 VAL A O 1
ATOM 3071 N N . ARG A 1 198 ? 69.028 -18.705 28.957 1.00 38.23 198 ARG A N 1
ATOM 3072 C CA . ARG A 1 198 ? 67.938 -17.875 28.452 1.00 43.03 198 ARG A CA 1
ATOM 3073 C C . ARG A 1 198 ? 67.116 -18.628 27.418 1.00 35.54 198 ARG A C 1
ATOM 3074 O O . ARG A 1 198 ? 65.883 -18.529 27.403 1.00 44.34 198 ARG A O 1
ATOM 3095 N N . LEU A 1 199 ? 67.782 -19.385 26.544 1.00 39.48 199 LEU A N 1
ATOM 3096 C CA . LEU A 1 199 ? 67.072 -20.177 25.543 1.00 42.48 199 LEU A CA 1
ATOM 3097 C C . LEU A 1 199 ? 66.172 -21.206 26.200 1.00 43.75 199 LEU A C 1
ATOM 3098 O O . LEU A 1 199 ? 64.989 -21.326 25.857 1.00 38.01 199 LEU A O 1
ATOM 3114 N N . ALA A 1 200 ? 66.736 -21.990 27.123 1.00 35.25 200 ALA A N 1
ATOM 3115 C CA . ALA A 1 200 ? 65.952 -22.987 27.837 1.00 35.20 200 ALA A CA 1
ATOM 3116 C C . ALA A 1 200 ? 64.781 -22.348 28.570 1.00 27.47 200 ALA A C 1
ATOM 3117 O O . ALA A 1 200 ? 63.684 -22.916 28.619 1.00 30.54 200 ALA A O 1
ATOM 3124 N N . ALA A 1 201 ? 64.996 -21.169 29.155 1.00 35.01 201 ALA A N 1
ATOM 3125 C CA . ALA A 1 201 ? 63.928 -20.495 29.883 1.00 35.07 201 ALA A CA 1
ATOM 3126 C C . ALA A 1 201 ? 62.810 -20.069 28.939 1.00 35.55 201 ALA A C 1
ATOM 3127 O O . ALA A 1 201 ? 61.632 -20.293 29.221 1.00 28.78 201 ALA A O 1
ATOM 3134 N N . LEU A 1 202 ? 63.159 -19.460 27.805 1.00 31.72 202 LEU A N 1
ATOM 3135 C CA . LEU A 1 202 ? 62.129 -19.001 26.879 1.00 34.17 202 LEU A CA 1
ATOM 3136 C C . LEU A 1 202 ? 61.378 -20.177 26.258 1.00 22.64 202 LEU A C 1
ATOM 3137 O O . LEU A 1 202 ? 60.148 -20.132 26.108 1.00 31.65 202 LEU A O 1
ATOM 3153 N N . ASN A 1 203 ? 62.095 -21.245 25.906 1.00 29.42 203 ASN A N 1
ATOM 3154 C CA . ASN A 1 203 ? 61.435 -22.438 25.382 1.00 33.22 203 ASN A CA 1
ATOM 3155 C C . ASN A 1 203 ? 60.496 -23.048 26.421 1.00 32.27 203 ASN A C 1
ATOM 3156 O O . ASN A 1 203 ? 59.363 -23.438 26.103 1.00 30.70 203 ASN A O 1
ATOM 3167 N N . ALA A 1 204 ? 60.944 -23.127 27.673 1.00 31.97 204 ALA A N 1
ATOM 3168 C CA . ALA A 1 204 ? 60.069 -23.600 28.739 1.00 32.51 204 ALA A CA 1
ATOM 3169 C C . ALA A 1 204 ? 58.855 -22.692 28.903 1.00 23.50 204 ALA A C 1
ATOM 3170 O O . ALA A 1 204 ? 57.737 -23.168 29.118 1.00 26.48 204 ALA A O 1
ATOM 3177 N N . LEU A 1 205 ? 59.055 -21.379 28.816 1.00 31.39 205 LEU A N 1
ATOM 3178 C CA . LEU A 1 205 ? 57.943 -20.446 28.960 1.00 31.03 205 LEU A CA 1
ATOM 3179 C C . LEU A 1 205 ? 56.891 -20.700 27.891 1.00 28.34 205 LEU A C 1
ATOM 3180 O O . LEU A 1 205 ? 55.680 -20.778 28.180 1.00 29.68 205 LEU A O 1
ATOM 3196 N N . ALA A 1 206 ? 57.345 -20.834 26.640 1.00 32.82 206 ALA A N 1
ATOM 3197 C CA . ALA A 1 206 ? 56.453 -21.233 25.560 1.00 30.70 206 ALA A CA 1
ATOM 3198 C C . ALA A 1 206 ? 55.695 -22.503 25.927 1.00 29.22 206 ALA A C 1
ATOM 3199 O O . ALA A 1 206 ? 54.473 -22.578 25.755 1.00 34.24 206 ALA A O 1
ATOM 3206 N N . ASP A 1 207 ? 56.407 -23.511 26.452 1.00 30.08 207 ASP A N 1
ATOM 3207 C CA . ASP A 1 207 ? 55.738 -24.752 26.851 1.00 28.97 207 ASP A CA 1
ATOM 3208 C C . ASP A 1 207 ? 54.702 -24.517 27.943 1.00 33.25 207 ASP A C 1
ATOM 3209 O O . ASP A 1 207 ? 53.706 -25.245 28.025 1.00 29.39 207 ASP A O 1
ATOM 3218 N N . SER A 1 208 ? 54.926 -23.526 28.801 1.00 30.72 208 SER A N 1
ATOM 3219 C CA . SER A 1 208 ? 54.092 -23.329 29.976 1.00 28.85 208 SER A CA 1
ATOM 3220 C C . SER A 1 208 ? 52.837 -22.519 29.694 1.00 32.32 208 SER A C 1
ATOM 3221 O O . SER A 1 208 ? 51.929 -22.507 30.536 1.00 28.24 208 SER A O 1
ATOM 3229 N N . LEU A 1 209 ? 52.777 -21.827 28.550 1.00 32.50 209 LEU A N 1
ATOM 3230 C CA . LEU A 1 209 ? 51.743 -20.810 28.348 1.00 35.85 209 LEU A CA 1
ATOM 3231 C C . LEU A 1 209 ? 50.324 -21.317 28.609 1.00 37.45 209 LEU A C 1
ATOM 3232 O O . LEU A 1 209 ? 49.481 -20.571 29.122 1.00 32.73 209 LEU A O 1
ATOM 3248 N N . ILE A 1 210 ? 50.023 -22.569 28.266 1.00 33.47 210 ILE A N 1
ATOM 3249 C CA . ILE A 1 210 ? 48.646 -23.032 28.421 1.00 32.91 210 ILE A CA 1
ATOM 3250 C C . ILE A 1 210 ? 48.246 -23.202 29.880 1.00 40.31 210 ILE A C 1
ATOM 3251 O O . ILE A 1 210 ? 47.054 -23.366 30.167 1.00 42.44 210 ILE A O 1
ATOM 3267 N N . PHE A 1 211 ? 49.193 -23.123 30.815 1.00 35.69 211 PHE A N 1
ATOM 3268 C CA . PHE A 1 211 ? 48.906 -23.341 32.229 1.00 34.84 211 PHE A CA 1
ATOM 3269 C C . PHE A 1 211 ? 48.925 -22.06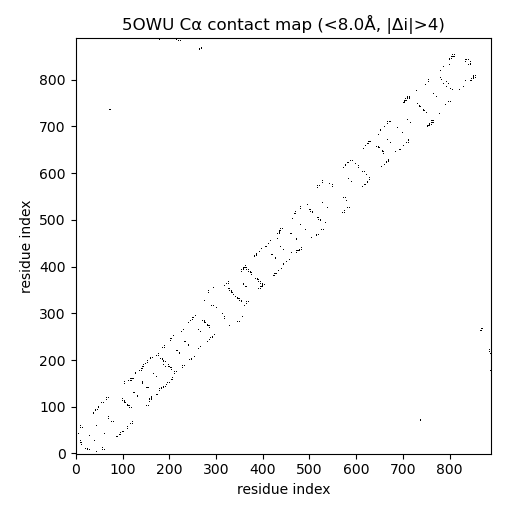8 33.062 1.00 42.35 211 PHE A C 1
ATOM 3270 O O . PHE A 1 211 ? 48.836 -22.151 34.290 1.00 50.72 211 PHE A O 1
ATOM 3287 N N . ILE A 1 212 ? 49.010 -20.893 32.439 1.00 37.91 212 ILE A N 1
ATOM 3288 C CA . ILE A 1 212 ? 49.186 -19.660 33.190 1.00 36.12 212 ILE A CA 1
ATOM 3289 C C . ILE A 1 212 ? 48.022 -18.695 32.967 1.00 39.96 212 ILE A C 1
ATOM 3290 O O . ILE A 1 212 ? 48.177 -17.498 33.154 1.00 35.06 212 ILE A O 1
ATOM 3306 N N . LYS A 1 213 ? 46.849 -19.206 32.575 1.00 43.53 213 LYS A N 1
ATOM 3307 C CA . LYS A 1 213 ? 45.682 -18.340 32.402 1.00 38.06 213 LYS A CA 1
ATOM 3308 C C . LYS A 1 213 ? 45.455 -17.469 33.631 1.00 50.82 213 LYS A C 1
ATOM 3309 O O . LYS A 1 213 ? 45.276 -16.249 33.525 1.00 39.81 213 LYS A O 1
ATOM 3328 N N . ASN A 1 214 ? 45.452 -18.085 34.815 1.00 40.34 214 ASN A N 1
ATOM 3329 C CA . ASN A 1 214 ? 45.189 -17.329 36.033 1.00 47.02 214 ASN A CA 1
ATOM 3330 C C . ASN A 1 214 ? 46.214 -16.224 36.234 1.00 37.51 214 ASN A C 1
ATOM 3331 O O . ASN A 1 214 ? 45.869 -15.144 36.726 1.00 48.38 214 ASN A O 1
ATOM 3342 N N . ASN A 1 215 ? 47.466 -16.460 35.836 1.00 37.60 215 ASN A N 1
ATOM 3343 C CA . ASN A 1 215 ? 48.485 -15.418 35.935 1.00 39.58 215 ASN A CA 1
ATOM 3344 C C . ASN A 1 215 ? 48.257 -14.322 34.898 1.00 40.83 215 ASN A C 1
ATOM 3345 O O . ASN A 1 215 ? 48.403 -13.134 35.203 1.00 46.88 215 ASN A O 1
ATOM 3356 N N . MET A 1 216 ? 47.897 -14.703 33.667 1.00 40.23 216 MET A N 1
ATOM 3357 C CA . MET A 1 216 ? 47.672 -13.718 32.609 1.00 46.62 216 MET A CA 1
ATOM 3358 C C . MET A 1 216 ? 46.463 -12.837 32.897 1.00 43.84 216 MET A C 1
ATOM 3359 O O . MET A 1 216 ? 46.411 -11.689 32.439 1.00 45.59 216 MET A O 1
ATOM 3373 N N . GLU A 1 217 ? 45.492 -13.338 33.653 1.00 51.60 217 GLU A N 1
ATOM 3374 C CA . GLU A 1 217 ? 44.359 -12.509 34.039 1.00 46.69 217 GLU A CA 1
ATOM 3375 C C . GLU A 1 217 ? 44.711 -11.491 35.116 1.00 49.93 217 GLU A C 1
ATOM 3376 O O . GLU A 1 217 ? 43.856 -10.666 35.454 1.00 66.08 217 GLU A O 1
ATOM 3388 N N . ARG A 1 218 ? 45.930 -11.514 35.653 1.00 45.63 218 ARG A N 1
ATOM 3389 C CA . ARG A 1 218 ? 46.385 -10.524 36.621 1.00 47.17 218 ARG A CA 1
ATOM 3390 C C . ARG A 1 218 ? 47.230 -9.495 35.888 1.00 45.45 218 ARG A C 1
ATOM 3391 O O . ARG A 1 218 ? 48.281 -9.834 35.337 1.00 41.18 218 ARG A O 1
ATOM 3412 N N . GLU A 1 219 ? 46.775 -8.242 35.898 1.00 48.82 219 GLU A N 1
ATOM 3413 C CA . GLU A 1 219 ? 47.403 -7.216 35.072 1.00 51.10 219 GLU A CA 1
ATOM 3414 C C . GLU A 1 219 ? 48.885 -7.066 35.395 1.00 42.82 219 GLU A C 1
ATOM 3415 O O . GLU A 1 219 ? 49.710 -6.947 34.486 1.00 42.27 219 GLU A O 1
ATOM 3427 N N . GLY A 1 220 ? 49.247 -7.060 36.678 1.00 39.24 220 GLY A N 1
ATOM 3428 C CA . GLY A 1 220 ? 50.639 -6.831 37.037 1.00 42.25 220 GLY A CA 1
ATOM 3429 C C . GLY A 1 220 ? 51.555 -7.951 36.580 1.00 38.72 220 GLY A C 1
ATOM 3430 O O . GLY A 1 220 ? 52.643 -7.703 36.047 1.00 43.41 220 GLY A O 1
ATOM 3434 N N . GLU A 1 221 ? 51.126 -9.201 36.776 1.00 43.05 221 GLU A N 1
ATOM 3435 C CA . GLU A 1 221 ? 51.918 -10.339 36.312 1.00 43.22 221 GLU A CA 1
ATOM 3436 C C . GLU A 1 221 ? 51.994 -10.376 34.790 1.00 38.96 221 GLU A C 1
ATOM 3437 O O . GLU A 1 221 ? 53.060 -10.641 34.222 1.00 36.92 221 GLU A O 1
ATOM 3449 N N . ARG A 1 222 ? 50.867 -10.141 34.115 1.00 44.23 222 ARG A N 1
ATOM 3450 C CA . ARG A 1 222 ? 50.860 -10.106 32.654 1.00 50.67 222 ARG A CA 1
ATOM 3451 C C . ARG A 1 222 ? 51.814 -9.035 32.133 1.00 40.38 222 ARG A C 1
ATOM 3452 O O . ARG A 1 222 ? 52.611 -9.279 31.218 1.00 35.15 222 ARG A O 1
ATOM 3473 N N . ASN A 1 223 ? 51.743 -7.835 32.711 1.00 36.36 223 ASN A N 1
ATOM 3474 C CA . ASN A 1 223 ? 52.635 -6.754 32.312 1.00 46.12 223 ASN A CA 1
ATOM 3475 C C . ASN A 1 223 ? 54.089 -7.164 32.482 1.00 37.59 223 ASN A C 1
ATOM 3476 O O . ASN A 1 223 ? 54.901 -7.002 31.564 1.00 39.51 223 ASN A O 1
ATOM 3487 N N . TYR A 1 224 ? 54.443 -7.701 33.655 1.00 33.50 224 TYR A N 1
ATOM 3488 C CA . TYR A 1 224 ? 55.841 -8.052 33.892 1.00 36.35 224 TYR A CA 1
ATOM 3489 C C . TYR A 1 224 ? 56.316 -9.132 32.925 1.00 37.47 224 TYR A C 1
ATOM 3490 O O . TYR A 1 224 ? 57.409 -9.032 32.349 1.00 34.99 224 TYR A O 1
ATOM 3508 N N . LEU A 1 225 ? 55.514 -10.182 32.742 1.00 32.21 225 LEU A N 1
ATOM 3509 C CA . LEU A 1 225 ? 55.898 -11.249 31.821 1.00 31.29 225 LEU A CA 1
ATOM 3510 C C . LEU A 1 225 ? 56.094 -10.714 30.403 1.00 35.69 225 LEU A C 1
ATOM 3511 O O . LEU A 1 225 ? 57.077 -11.050 29.729 1.00 40.65 225 LEU A O 1
ATOM 3527 N N . MET A 1 226 ? 55.154 -9.893 29.924 1.00 37.38 226 MET A N 1
ATOM 3528 C CA . MET A 1 226 ? 55.285 -9.344 28.575 1.00 43.93 226 MET A CA 1
ATOM 3529 C C . MET A 1 226 ? 56.520 -8.461 28.462 1.00 35.44 226 MET A C 1
ATOM 3530 O O . MET A 1 226 ? 57.210 -8.471 27.436 1.00 36.54 226 MET A O 1
ATOM 3544 N N . GLN A 1 227 ? 56.814 -7.693 29.509 1.00 36.22 227 GLN A N 1
ATOM 3545 C CA . GLN A 1 227 ? 58.034 -6.896 29.528 1.00 44.73 227 GLN A CA 1
ATOM 3546 C C . GLN A 1 227 ? 59.264 -7.779 29.352 1.00 38.74 227 GLN A C 1
ATOM 3547 O O . GLN A 1 227 ? 60.155 -7.470 28.550 1.00 39.61 227 GLN A O 1
ATOM 3561 N N . VAL A 1 228 ? 59.321 -8.899 30.083 1.00 32.14 228 VAL A N 1
ATOM 3562 C CA . VAL A 1 228 ? 60.466 -9.805 29.969 1.00 37.38 228 VAL A CA 1
ATOM 3563 C C . VAL A 1 228 ? 60.559 -10.383 28.560 1.00 30.08 228 VAL A C 1
ATOM 3564 O O . VAL A 1 228 ? 61.648 -10.481 27.978 1.00 38.82 228 VAL A O 1
ATOM 3577 N N . VAL A 1 229 ? 59.427 -10.807 28.002 1.00 35.81 229 VAL A N 1
ATOM 3578 C CA . VAL A 1 229 ? 59.450 -11.412 26.674 1.00 32.60 229 VAL A CA 1
ATOM 3579 C C . VAL A 1 229 ? 59.932 -10.398 25.634 1.00 37.93 229 VAL A C 1
ATOM 3580 O O . VAL A 1 229 ? 60.787 -10.702 24.791 1.00 30.95 229 VAL A O 1
ATOM 3593 N N . CYS A 1 230 ? 59.396 -9.176 25.678 1.00 28.92 230 CYS A N 1
ATOM 3594 C CA . CYS A 1 230 ? 59.792 -8.153 24.707 1.00 38.08 230 CYS A CA 1
ATOM 3595 C C . CYS A 1 230 ? 61.270 -7.806 24.850 1.00 41.90 230 CYS A C 1
ATOM 3596 O O . CYS A 1 230 ? 62.023 -7.761 23.857 1.00 42.11 230 CYS A O 1
ATOM 3604 N N . GLU A 1 231 ? 61.701 -7.547 26.086 1.00 42.98 231 GLU A N 1
ATOM 3605 C CA . GLU A 1 231 ? 63.111 -7.358 26.377 1.00 46.85 231 GLU A CA 1
ATOM 3606 C C . GLU A 1 231 ? 63.910 -8.443 25.668 1.00 47.65 231 GLU A C 1
ATOM 3607 O O . GLU A 1 231 ? 64.917 -8.151 25.016 1.00 45.11 231 GLU A O 1
ATOM 3619 N N . ALA A 1 232 ? 63.453 -9.694 25.764 1.00 38.89 232 ALA A N 1
ATOM 3620 C CA . ALA A 1 232 ? 64.196 -10.784 25.139 1.00 42.80 232 ALA A CA 1
ATOM 3621 C C . ALA A 1 232 ? 64.179 -10.685 23.618 1.00 40.95 232 ALA A C 1
ATOM 3622 O O . ALA A 1 232 ? 65.166 -11.052 22.969 1.00 36.52 232 ALA A O 1
ATOM 3629 N N . THR A 1 233 ? 63.081 -10.210 23.022 1.00 39.96 233 THR A N 1
ATOM 3630 C CA . THR A 1 233 ? 63.069 -10.065 21.569 1.00 40.05 233 THR A CA 1
ATOM 3631 C C . THR A 1 233 ? 64.055 -9.012 21.098 1.00 47.89 233 THR A C 1
ATOM 3632 O O . THR A 1 233 ? 64.466 -9.046 19.934 1.00 51.89 233 THR A O 1
ATOM 3643 N N . GLN A 1 234 ? 64.427 -8.068 21.959 1.00 50.88 234 GLN A N 1
ATOM 3644 C CA . GLN A 1 234 ? 65.443 -7.086 21.592 1.00 51.53 234 GLN A CA 1
ATOM 3645 C C . GLN A 1 234 ? 66.858 -7.494 22.010 1.00 57.61 234 GLN A C 1
ATOM 3646 O O . GLN A 1 234 ? 67.780 -6.682 21.892 1.00 51.42 234 GLN A O 1
ATOM 3660 N N . ALA A 1 235 ? 67.060 -8.729 22.470 1.00 53.45 235 ALA A N 1
ATOM 3661 C CA . ALA A 1 235 ? 68.388 -9.163 22.893 1.00 48.66 235 ALA A CA 1
ATOM 3662 C C . ALA A 1 235 ? 69.346 -9.236 21.705 1.00 49.48 235 ALA A C 1
ATOM 3663 O O . ALA A 1 235 ? 68.941 -9.362 20.547 1.00 47.29 235 ALA A O 1
ATOM 3670 N N . GLU A 1 236 ? 70.645 -9.169 22.013 1.00 57.98 236 GLU A N 1
ATOM 3671 C CA . GLU A 1 236 ? 71.654 -9.141 20.958 1.00 61.19 236 GLU A CA 1
ATOM 3672 C C . GLU A 1 236 ? 71.786 -10.496 20.275 1.00 59.77 236 GLU A C 1
ATOM 3673 O O . GLU A 1 236 ? 71.989 -10.563 19.056 1.00 60.38 236 GLU A O 1
ATOM 3685 N N . ASP A 1 237 ? 71.673 -11.583 21.033 1.00 51.20 237 ASP A N 1
ATOM 3686 C CA . ASP A 1 237 ? 71.878 -12.911 20.471 1.00 49.56 237 ASP A CA 1
ATOM 3687 C C . ASP A 1 237 ? 70.661 -13.339 19.660 1.00 57.35 237 ASP A C 1
ATOM 3688 O O . ASP A 1 237 ? 69.522 -13.235 20.127 1.00 47.99 237 ASP A O 1
ATOM 3697 N N . ILE A 1 238 ? 70.912 -13.852 18.452 1.00 58.53 238 ILE A N 1
ATOM 3698 C CA . ILE A 1 238 ? 69.831 -14.093 17.502 1.00 50.79 238 ILE A CA 1
ATOM 3699 C C . ILE A 1 238 ? 68.989 -15.296 17.911 1.00 45.36 238 ILE A C 1
ATOM 3700 O O . ILE A 1 238 ? 67.782 -15.331 17.648 1.00 44.88 238 ILE A O 1
ATOM 3716 N N . GLU A 1 239 ? 69.596 -16.303 18.541 1.00 52.94 239 GLU A N 1
ATOM 3717 C CA . GLU A 1 239 ? 68.816 -17.449 19.005 1.00 44.42 239 GLU A CA 1
ATOM 3718 C C . GLU A 1 239 ? 67.888 -17.055 20.148 1.00 50.92 239 GLU A C 1
ATOM 3719 O O . GLU A 1 239 ? 66.743 -17.526 20.220 1.00 48.60 239 GLU A O 1
ATOM 3731 N N . VAL A 1 240 ? 68.362 -16.192 21.050 1.00 40.40 240 VAL A N 1
ATOM 3732 C CA . VAL A 1 240 ? 67.501 -15.671 22.107 1.00 36.73 240 VAL A CA 1
ATOM 3733 C C . VAL A 1 240 ? 66.313 -14.942 21.496 1.00 38.75 240 VAL A C 1
ATOM 3734 O O . VAL A 1 240 ? 65.163 -15.150 21.895 1.00 35.08 240 VAL A O 1
ATOM 3747 N N . GLN A 1 241 ? 66.576 -14.077 20.512 1.00 42.33 241 GLN A N 1
ATOM 3748 C CA . GLN A 1 241 ? 65.493 -13.403 19.805 1.00 42.73 241 GLN A CA 1
ATOM 3749 C C . GLN A 1 241 ? 64.506 -14.410 19.231 1.00 36.12 241 GLN A C 1
ATOM 3750 O O . GLN A 1 241 ? 63.293 -14.283 19.420 1.00 34.05 241 GLN A O 1
ATOM 3764 N N . ALA A 1 242 ? 65.009 -15.420 18.519 1.00 36.84 242 ALA A N 1
ATOM 3765 C CA . ALA A 1 242 ? 64.121 -16.404 17.905 1.00 41.31 242 ALA A CA 1
ATOM 3766 C C . ALA A 1 242 ? 63.224 -17.057 18.952 1.00 39.18 242 ALA A C 1
ATOM 3767 O O . ALA A 1 242 ? 62.006 -17.174 18.764 1.00 41.06 242 ALA A O 1
ATOM 3774 N N . ALA A 1 243 ? 63.810 -17.474 20.074 1.00 33.59 243 ALA A N 1
ATOM 3775 C CA . ALA A 1 243 ? 63.011 -18.078 21.135 1.00 29.59 243 ALA A CA 1
ATOM 3776 C C . ALA A 1 243 ? 61.963 -17.104 21.664 1.00 33.33 243 ALA A C 1
ATOM 3777 O O . ALA A 1 243 ? 60.795 -17.472 21.866 1.00 37.77 243 ALA A O 1
ATOM 3784 N N . ALA A 1 244 ? 62.360 -15.849 21.889 1.00 33.99 244 ALA A N 1
ATOM 3785 C CA . ALA A 1 244 ? 61.431 -14.871 22.433 1.00 36.09 244 ALA A CA 1
ATOM 3786 C C . ALA A 1 244 ? 60.274 -14.617 21.473 1.00 41.45 244 ALA A C 1
ATOM 3787 O O . ALA A 1 244 ? 59.125 -14.464 21.902 1.00 34.02 244 ALA A O 1
ATOM 3794 N N . PHE A 1 245 ? 60.556 -14.577 20.169 1.00 31.22 245 PHE A N 1
ATOM 3795 C CA . PHE A 1 245 ? 59.494 -14.398 19.184 1.00 35.94 245 PHE A CA 1
ATOM 3796 C C . PHE A 1 245 ? 58.588 -15.621 19.105 1.00 28.37 245 PHE A C 1
ATOM 3797 O O . PHE A 1 245 ? 57.378 -15.477 18.902 1.00 37.93 245 PHE A O 1
ATOM 3814 N N . GLY A 1 246 ? 59.133 -16.827 19.275 1.00 33.89 246 GLY A N 1
ATOM 3815 C CA . GLY A 1 246 ? 58.265 -17.989 19.428 1.00 43.15 246 GLY A CA 1
ATOM 3816 C C . GLY A 1 246 ? 57.287 -17.803 20.573 1.00 38.57 246 GLY A C 1
ATOM 3817 O O . GLY A 1 246 ? 56.079 -18.053 20.438 1.00 37.72 246 GLY A O 1
ATOM 3821 N N . CYS A 1 247 ? 57.799 -17.330 21.713 1.00 37.08 247 CYS A N 1
ATOM 3822 C CA A CYS A 1 247 ? 56.937 -17.015 22.852 0.81 32.01 247 CYS A CA 1
ATOM 3823 C CA B CYS A 1 247 ? 56.929 -17.041 22.847 0.19 33.67 247 CYS A CA 1
ATOM 3824 C C . CYS A 1 247 ? 55.878 -15.996 22.483 1.00 29.41 247 CYS A C 1
ATOM 3825 O O . CYS A 1 247 ? 54.691 -16.172 22.779 1.00 34.09 247 CYS A O 1
ATOM 3840 N N . LEU A 1 248 ? 56.297 -14.893 21.865 1.00 33.43 248 LEU A N 1
ATOM 3841 C CA . LEU A 1 248 ? 55.348 -13.840 21.531 1.00 33.05 248 LEU A CA 1
ATOM 3842 C C . LEU A 1 248 ? 54.241 -14.365 20.634 1.00 25.93 248 LEU A C 1
ATOM 3843 O O . LEU A 1 248 ? 53.068 -14.044 20.841 1.00 32.45 248 LEU A O 1
ATOM 3859 N N . CYS A 1 249 ? 54.589 -15.171 19.626 1.00 26.77 249 CYS A N 1
ATOM 3860 C CA . CYS A 1 249 ? 53.564 -15.667 18.714 1.00 26.04 249 CYS A CA 1
ATOM 3861 C C . CYS A 1 249 ? 52.581 -16.562 19.448 1.00 34.35 249 CYS A C 1
ATOM 3862 O O . CYS A 1 249 ? 51.358 -16.451 19.261 1.00 26.22 249 CYS A O 1
ATOM 3870 N N . LYS A 1 250 ? 53.095 -17.458 20.294 1.00 28.58 250 LYS A N 1
ATOM 3871 C CA . LYS A 1 250 ? 52.201 -18.341 21.033 1.00 28.40 250 LYS A CA 1
ATOM 3872 C C . LYS A 1 250 ? 51.307 -17.547 21.979 1.00 26.99 250 LYS A C 1
ATOM 3873 O O . LYS A 1 250 ? 50.115 -17.852 22.132 1.00 31.36 250 LYS A O 1
ATOM 3892 N N . ILE A 1 251 ? 51.863 -16.519 22.620 1.00 26.66 251 ILE A N 1
ATOM 3893 C CA . ILE A 1 251 ? 51.067 -15.664 23.496 1.00 25.70 251 ILE A CA 1
ATOM 3894 C C . ILE A 1 251 ? 49.982 -14.953 22.708 1.00 35.94 251 ILE A C 1
ATOM 3895 O O . ILE A 1 251 ? 48.861 -14.786 23.190 1.00 30.94 251 ILE A O 1
ATOM 3911 N N . MET A 1 252 ? 50.306 -14.469 21.510 1.00 30.51 252 MET A N 1
ATOM 3912 C CA . MET A 1 252 ? 49.289 -13.799 20.706 1.00 32.12 252 MET A CA 1
ATOM 3913 C C . MET A 1 252 ? 48.162 -14.765 20.369 1.00 38.47 252 MET A C 1
ATOM 3914 O O . MET A 1 252 ? 46.978 -14.422 20.488 1.00 37.67 252 MET A O 1
ATOM 3928 N N . SER A 1 253 ? 48.514 -15.994 19.980 1.00 32.58 253 SER A N 1
ATOM 3929 C CA . SER A 1 253 ? 47.492 -16.972 19.621 1.00 37.81 253 SER A CA 1
ATOM 3930 C C . SER A 1 253 ? 46.618 -17.347 20.817 1.00 36.97 253 SER A C 1
ATOM 3931 O O . SER A 1 253 ? 45.397 -17.473 20.678 1.00 46.52 253 SER A O 1
ATOM 3939 N N . LEU A 1 254 ? 47.213 -17.516 22.000 1.00 34.05 254 LEU A N 1
ATOM 3940 C CA . LEU A 1 254 ? 46.463 -17.993 23.164 1.00 34.41 254 LEU A CA 1
ATOM 3941 C C . LEU A 1 254 ? 45.769 -16.882 23.945 1.00 36.21 254 LEU A C 1
ATOM 3942 O O . LEU A 1 254 ? 44.686 -17.092 24.500 1.00 32.07 254 LEU A O 1
ATOM 3958 N N . TYR A 1 255 ? 46.382 -15.713 24.022 1.00 29.64 255 TYR A N 1
ATOM 3959 C CA . TYR A 1 255 ? 45.909 -14.612 24.846 1.00 26.97 255 TYR A CA 1
ATOM 3960 C C . TYR A 1 255 ? 45.722 -13.351 24.014 1.00 34.42 255 TYR A C 1
ATOM 3961 O O . TYR A 1 255 ? 45.974 -12.246 24.490 1.00 28.68 255 TYR A O 1
ATOM 3979 N N . TYR A 1 256 ? 45.300 -13.518 22.758 1.00 34.26 256 TYR A N 1
ATOM 3980 C CA . TYR A 1 256 ? 44.946 -12.396 21.894 1.00 41.47 256 TYR A CA 1
ATOM 3981 C C . TYR A 1 256 ? 44.175 -11.327 22.665 1.00 46.35 256 TYR A C 1
ATOM 3982 O O . TYR A 1 256 ? 44.482 -10.135 22.558 1.00 31.82 256 TYR A O 1
ATOM 4000 N N . THR A 1 257 ? 43.196 -11.746 23.473 1.00 38.68 257 THR A N 1
ATOM 4001 C CA . THR A 1 257 ? 42.284 -10.796 24.102 1.00 39.58 257 THR A CA 1
ATOM 4002 C C . THR A 1 257 ? 43.004 -9.778 24.979 1.00 33.35 257 THR A C 1
ATOM 4003 O O . THR A 1 257 ? 42.439 -8.716 25.261 1.00 33.94 257 THR A O 1
ATOM 4014 N N . PHE A 1 258 ? 44.231 -10.069 25.409 1.00 34.02 258 PHE A N 1
ATOM 4015 C CA . PHE A 1 258 ? 44.984 -9.186 26.293 1.00 40.88 258 PHE A CA 1
ATOM 4016 C C . PHE A 1 258 ? 46.070 -8.387 25.575 1.00 33.64 258 PHE A C 1
ATOM 4017 O O . PHE A 1 258 ? 46.844 -7.689 26.238 1.00 38.53 258 PHE A O 1
ATOM 4034 N N . MET A 1 259 ? 46.153 -8.459 24.249 1.00 30.25 259 MET A N 1
ATOM 4035 C CA . MET A 1 259 ? 47.319 -7.918 23.557 1.00 33.26 259 MET A CA 1
ATOM 4036 C C . MET A 1 259 ? 47.204 -6.452 23.138 1.00 38.44 259 MET A C 1
ATOM 4037 O O . MET A 1 259 ? 48.213 -5.870 22.722 1.00 35.47 259 MET A O 1
ATOM 4051 N N . LYS A 1 260 ? 46.028 -5.836 23.211 1.00 30.46 260 LYS A N 1
ATOM 4052 C CA . LYS A 1 260 ? 45.901 -4.477 22.679 1.00 42.67 260 LYS A CA 1
ATOM 4053 C C . LYS A 1 260 ? 46.874 -3.501 23.335 1.00 37.96 260 LYS A C 1
ATOM 4054 O O . LYS A 1 260 ? 47.571 -2.774 22.607 1.00 30.82 260 LYS A O 1
ATOM 4073 N N . PRO A 1 261 ? 47.003 -3.444 24.664 1.00 44.96 261 PRO A N 1
ATOM 4074 C CA . PRO A 1 261 ? 47.956 -2.481 25.248 1.00 40.90 261 PRO A CA 1
ATOM 4075 C C . PRO A 1 261 ? 49.402 -2.750 24.869 1.00 36.22 261 PRO A C 1
ATOM 4076 O O . PRO A 1 261 ? 50.172 -1.804 24.661 1.00 40.35 261 PRO A O 1
ATOM 4087 N N . TYR A 1 262 ? 49.800 -4.019 24.773 1.00 35.42 262 TYR A N 1
ATOM 4088 C CA . TYR A 1 262 ? 51.181 -4.324 24.414 1.00 36.37 262 TYR A CA 1
ATOM 4089 C C . TYR A 1 262 ? 51.444 -4.007 22.950 1.00 34.10 262 TYR A C 1
ATOM 4090 O O . TYR A 1 262 ? 52.531 -3.535 22.596 1.00 35.15 262 TYR A O 1
ATOM 4108 N N . MET A 1 263 ? 50.457 -4.249 22.086 1.00 28.66 263 MET A N 1
ATOM 4109 C CA . MET A 1 263 ? 50.586 -3.851 20.689 1.00 32.64 263 MET A CA 1
ATOM 4110 C C . MET A 1 263 ? 50.747 -2.341 20.580 1.00 35.96 263 MET A C 1
ATOM 4111 O O . MET A 1 263 ? 51.659 -1.845 19.910 1.00 34.85 263 MET A O 1
ATOM 4125 N N . GLU A 1 264 ? 49.866 -1.592 21.247 1.00 31.33 264 GLU A N 1
ATOM 4126 C CA . GLU A 1 264 ? 49.896 -0.137 21.136 1.00 39.69 264 GLU A CA 1
ATOM 4127 C C . GLU A 1 264 ? 51.195 0.434 21.683 1.00 47.04 264 GLU A C 1
ATOM 4128 O O . GLU A 1 264 ? 51.809 1.311 21.064 1.00 36.50 264 GLU A O 1
ATOM 4140 N N . GLN A 1 265 ? 51.634 -0.055 22.843 1.00 39.69 265 GLN A N 1
ATOM 4141 C CA . GLN A 1 265 ? 52.708 0.610 23.567 1.00 34.95 265 GLN A CA 1
ATOM 4142 C C . GLN A 1 265 ? 54.098 0.232 23.076 1.00 44.64 265 GLN A C 1
ATOM 4143 O O . GLN A 1 265 ? 55.045 0.983 23.337 1.00 32.24 265 GLN A O 1
ATOM 4157 N N . ALA A 1 266 ? 54.258 -0.892 22.370 1.00 28.28 266 ALA A N 1
ATOM 4158 C CA . ALA A 1 266 ? 55.608 -1.296 21.981 1.00 39.24 266 ALA A CA 1
ATOM 4159 C C . ALA A 1 266 ? 55.692 -2.233 20.783 1.00 34.63 266 ALA A C 1
ATOM 4160 O O . ALA A 1 266 ? 56.477 -1.990 19.864 1.00 36.66 266 ALA A O 1
ATOM 4167 N N . LEU A 1 267 ? 54.919 -3.320 20.784 1.00 41.03 267 LEU A N 1
ATOM 4168 C CA . LEU A 1 267 ? 55.197 -4.396 19.837 1.00 41.32 267 LEU A CA 1
ATOM 4169 C C . LEU A 1 267 ? 54.947 -3.971 18.394 1.00 32.65 267 LEU A C 1
ATOM 4170 O O . LEU A 1 267 ? 55.642 -4.425 17.476 1.00 33.84 267 LEU A O 1
ATOM 4186 N N . TYR A 1 268 ? 53.959 -3.111 18.164 1.00 35.34 268 TYR A N 1
ATOM 4187 C CA . TYR A 1 268 ? 53.721 -2.601 16.818 1.00 33.29 268 TYR A CA 1
ATOM 4188 C C . TYR A 1 268 ? 54.980 -1.942 16.255 1.00 41.09 268 TYR A C 1
ATOM 4189 O O . TYR A 1 268 ? 55.500 -2.334 15.197 1.00 38.54 268 TYR A O 1
ATOM 4207 N N . ALA A 1 269 ? 55.502 -0.954 16.983 1.00 33.42 269 ALA A N 1
ATOM 4208 C CA . ALA A 1 269 ? 56.700 -0.248 16.544 1.00 38.81 269 ALA A CA 1
ATOM 4209 C C . ALA A 1 269 ? 57.893 -1.194 16.434 1.00 31.87 269 ALA A C 1
ATOM 4210 O O . ALA A 1 269 ? 58.609 -1.189 15.427 1.00 39.99 269 ALA A O 1
ATOM 4217 N N . LEU A 1 270 ? 58.112 -2.025 17.458 1.00 37.50 270 LEU A N 1
ATOM 4218 C CA . LEU A 1 270 ? 59.284 -2.903 17.477 1.00 47.33 270 LEU A CA 1
ATOM 4219 C C . LEU A 1 270 ? 59.287 -3.861 16.286 1.00 41.14 270 LEU A C 1
ATOM 4220 O O . LEU A 1 270 ? 60.279 -3.960 15.546 1.00 38.70 270 LEU A O 1
ATOM 4236 N N . THR A 1 271 ? 58.184 -4.586 16.089 1.00 42.76 271 THR A N 1
ATOM 4237 C CA . THR A 1 271 ? 58.161 -5.600 15.040 1.00 34.61 271 THR A CA 1
ATOM 4238 C C . THR A 1 271 ? 58.211 -4.960 13.663 1.00 35.44 271 THR A C 1
ATOM 4239 O O . THR A 1 271 ? 58.872 -5.480 12.752 1.00 40.37 271 THR A O 1
ATOM 4250 N N . ILE A 1 272 ? 57.537 -3.816 13.493 1.00 34.08 272 ILE A N 1
ATOM 4251 C CA . ILE A 1 272 ? 57.624 -3.119 12.215 1.00 42.82 272 ILE A CA 1
ATOM 4252 C C . ILE A 1 272 ? 59.060 -2.697 11.942 1.00 42.11 272 ILE A C 1
ATOM 4253 O O . ILE A 1 272 ? 59.546 -2.785 10.808 1.00 42.94 272 ILE A O 1
ATOM 4269 N N . ALA A 1 273 ? 59.758 -2.229 12.975 1.00 42.64 273 ALA A N 1
ATOM 4270 C CA . ALA A 1 273 ? 61.135 -1.791 12.803 1.00 41.81 273 ALA A CA 1
ATOM 4271 C C . ALA A 1 273 ? 62.018 -2.945 12.353 1.00 43.85 273 ALA A C 1
ATOM 4272 O O . ALA A 1 273 ? 62.757 -2.829 11.368 1.00 43.90 273 ALA A O 1
ATOM 4279 N N . THR A 1 274 ? 61.943 -4.079 13.056 1.00 46.98 274 THR A N 1
ATOM 4280 C CA . THR A 1 274 ? 62.830 -5.189 12.721 1.00 56.75 274 THR A CA 1
ATOM 4281 C C . THR A 1 274 ? 62.428 -5.921 11.442 1.00 54.95 274 THR A C 1
ATOM 4282 O O . THR A 1 274 ? 63.239 -6.692 10.916 1.00 43.33 274 THR A O 1
ATOM 4293 N N . MET A 1 275 ? 61.228 -5.688 10.903 1.00 44.75 275 MET A N 1
ATOM 4294 C CA . MET A 1 275 ? 60.899 -6.302 9.619 1.00 43.43 275 MET A CA 1
ATOM 4295 C C . MET A 1 275 ? 61.813 -5.824 8.497 1.00 49.87 275 MET A C 1
ATOM 4296 O O . MET A 1 275 ? 61.842 -6.447 7.430 1.00 45.58 275 MET A O 1
ATOM 4310 N N . LYS A 1 276 ? 62.549 -4.733 8.701 1.00 54.27 276 LYS A N 1
ATOM 4311 C CA . LYS A 1 276 ? 63.475 -4.223 7.700 1.00 54.08 276 LYS A CA 1
ATOM 4312 C C . LYS A 1 276 ? 64.908 -4.674 7.940 1.00 38.26 276 LYS A C 1
ATOM 4313 O O . LYS A 1 276 ? 65.809 -4.237 7.219 1.00 43.95 276 LYS A O 1
ATOM 4332 N N . SER A 1 277 ? 65.138 -5.528 8.925 1.00 35.61 277 SER A N 1
ATOM 4333 C CA . SER A 1 277 ? 66.492 -5.971 9.213 1.00 48.94 277 SER A CA 1
ATOM 4334 C C . SER A 1 277 ? 67.114 -6.612 7.973 1.00 49.07 277 SER A C 1
ATOM 4335 O O . SER A 1 277 ? 66.460 -7.413 7.293 1.00 40.91 277 SER A O 1
ATOM 4343 N N . PRO A 1 278 ? 68.375 -6.299 7.655 1.00 53.76 278 PRO A N 1
ATOM 4344 C CA . PRO A 1 278 ? 69.051 -7.015 6.561 1.00 48.53 278 PRO A CA 1
ATOM 4345 C C . PRO A 1 278 ? 69.317 -8.481 6.868 1.00 39.58 278 PRO A C 1
ATOM 4346 O O . PRO A 1 278 ? 69.747 -9.211 5.967 1.00 44.17 278 PRO A O 1
ATOM 4357 N N . ASN A 1 279 ? 69.085 -8.929 8.099 1.00 41.41 279 ASN A N 1
ATOM 4358 C CA . ASN A 1 279 ? 69.237 -10.333 8.463 1.00 49.14 279 ASN A CA 1
ATOM 4359 C C . ASN A 1 279 ? 67.924 -11.058 8.189 1.00 49.39 279 ASN A C 1
ATOM 4360 O O . ASN A 1 279 ? 66.889 -10.709 8.770 1.00 44.94 279 ASN A O 1
ATOM 4371 N N . ASP A 1 280 ? 67.969 -12.075 7.320 1.00 50.65 280 ASP A N 1
ATOM 4372 C CA . ASP A 1 280 ? 66.742 -12.741 6.890 1.00 43.43 280 ASP A CA 1
ATOM 4373 C C . ASP A 1 280 ? 66.053 -13.462 8.042 1.00 35.89 280 ASP A C 1
ATOM 4374 O O . ASP A 1 280 ? 64.821 -13.557 8.061 1.00 38.12 280 ASP A O 1
ATOM 4383 N N . LYS A 1 281 ? 66.818 -13.972 9.007 1.00 37.08 281 LYS A N 1
ATOM 4384 C CA . LYS A 1 281 ? 66.215 -14.695 10.125 1.00 40.79 281 LYS A CA 1
ATOM 4385 C C . LYS A 1 281 ? 65.419 -13.751 11.028 1.00 36.54 281 LYS A C 1
ATOM 4386 O O . LYS A 1 281 ? 64.287 -14.058 11.429 1.00 39.08 281 LYS A O 1
ATOM 4405 N N . VAL A 1 282 ? 66.000 -12.599 11.362 1.00 41.31 282 VAL A N 1
ATOM 4406 C CA . VAL A 1 282 ? 65.306 -11.614 12.194 1.00 45.74 282 VAL A CA 1
ATOM 4407 C C . VAL A 1 282 ? 64.009 -11.179 11.516 1.00 35.13 282 VAL A C 1
ATOM 4408 O O . VAL A 1 282 ? 62.902 -11.275 12.085 1.00 38.18 282 VAL A O 1
ATOM 4421 N N . ALA A 1 283 ? 64.138 -10.688 10.279 1.00 36.02 283 ALA A N 1
ATOM 4422 C CA . ALA A 1 283 ? 62.968 -10.275 9.521 1.00 42.00 283 ALA A CA 1
ATOM 4423 C C . ALA A 1 283 ? 61.927 -11.380 9.507 1.00 30.46 283 ALA A C 1
ATOM 4424 O O . ALA A 1 283 ? 60.736 -11.126 9.731 1.00 32.23 283 ALA A O 1
ATOM 4431 N N . SER A 1 284 ? 62.364 -12.622 9.274 1.00 32.21 284 SER A N 1
ATOM 4432 C CA . SER A 1 284 ? 61.438 -13.749 9.272 1.00 30.89 284 SER A CA 1
ATOM 4433 C C . SER A 1 284 ? 60.678 -13.838 10.585 1.00 28.48 284 SER A C 1
ATOM 4434 O O . SER A 1 284 ? 59.473 -14.127 10.593 1.00 30.23 284 SER A O 1
ATOM 4442 N N . MET A 1 285 ? 61.365 -13.598 11.707 1.00 30.37 285 MET A N 1
ATOM 4443 C CA . MET A 1 285 ? 60.686 -13.593 13.004 1.00 44.51 285 MET A CA 1
ATOM 4444 C C . MET A 1 285 ? 59.528 -12.604 13.011 1.00 34.98 285 MET A C 1
ATOM 4445 O O . MET A 1 285 ? 58.402 -12.935 13.426 1.00 34.39 285 MET A O 1
ATOM 4459 N N . THR A 1 286 ? 59.790 -11.367 12.573 1.00 36.26 286 THR A N 1
ATOM 4460 C CA . THR A 1 286 ? 58.714 -10.375 12.605 1.00 38.56 286 THR A CA 1
ATOM 4461 C C . THR A 1 286 ? 57.571 -10.792 11.687 1.00 32.01 286 THR A C 1
ATOM 4462 O O . THR A 1 286 ? 56.384 -10.648 12.032 1.00 35.15 286 THR A O 1
ATOM 4473 N N . VAL A 1 287 ? 57.914 -11.339 10.519 1.00 32.93 287 VAL A N 1
ATOM 4474 C CA . VAL A 1 287 ? 56.889 -11.794 9.590 1.00 25.78 287 VAL A CA 1
ATOM 4475 C C . VAL A 1 287 ? 55.991 -12.820 10.265 1.00 26.23 287 VAL A C 1
ATOM 4476 O O . VAL A 1 287 ? 54.761 -12.719 10.215 1.00 31.56 287 VAL A O 1
ATOM 4489 N N . GLU A 1 288 ? 56.594 -13.817 10.924 1.00 28.41 288 GLU A N 1
ATOM 4490 C CA . GLU A 1 288 ? 55.792 -14.848 11.573 1.00 28.31 288 GLU A CA 1
ATOM 4491 C C . GLU A 1 288 ? 54.875 -14.241 12.622 1.00 30.51 288 GLU A C 1
ATOM 4492 O O . GLU A 1 288 ? 53.735 -14.690 12.795 1.00 27.08 288 GLU A O 1
ATOM 4504 N N . PHE A 1 289 ? 55.355 -13.222 13.337 1.00 33.33 289 PHE A N 1
ATOM 4505 C CA . PHE A 1 289 ? 54.488 -12.544 14.301 1.00 30.33 289 PHE A CA 1
ATOM 4506 C C . PHE A 1 289 ? 53.246 -11.960 13.626 1.00 30.84 289 PHE A C 1
ATOM 4507 O O . PHE A 1 289 ? 52.108 -12.129 14.104 1.00 30.51 289 PHE A O 1
ATOM 4524 N N . TRP A 1 290 ? 53.436 -11.260 12.507 1.00 34.54 290 TRP A N 1
ATOM 4525 C CA . TRP A 1 290 ? 52.269 -10.643 11.884 1.00 31.61 290 TRP A CA 1
ATOM 4526 C C . TRP A 1 290 ? 51.367 -11.681 11.221 1.00 32.10 290 TRP A C 1
ATOM 4527 O O . TRP A 1 290 ? 50.138 -11.509 11.202 1.00 27.47 290 TRP A O 1
ATOM 4548 N N . SER A 1 291 ? 51.937 -12.785 10.729 1.00 32.01 291 SER A N 1
ATOM 4549 C CA . SER A 1 291 ? 51.102 -13.872 10.234 1.00 28.63 291 SER A CA 1
ATOM 4550 C C . SER A 1 291 ? 50.253 -14.455 11.354 1.00 29.64 291 SER A C 1
ATOM 4551 O O . SER A 1 291 ? 49.079 -14.774 11.145 1.00 29.04 291 SER A O 1
ATOM 4559 N N . THR A 1 292 ? 50.825 -14.601 12.552 1.00 29.44 292 THR A N 1
ATOM 4560 C CA . THR A 1 292 ? 50.033 -15.087 13.681 1.00 30.90 292 THR A CA 1
ATOM 4561 C C . THR A 1 292 ? 48.862 -14.153 13.957 1.00 31.59 292 THR A C 1
ATOM 4562 O O . THR A 1 292 ? 47.716 -14.600 14.125 1.00 33.86 292 THR A O 1
ATOM 4573 N N . ILE A 1 293 ? 49.126 -12.842 13.992 1.00 27.69 293 ILE A N 1
ATOM 4574 C CA . ILE A 1 293 ? 48.033 -11.883 14.176 1.00 26.36 293 ILE A CA 1
ATOM 4575 C C . ILE A 1 293 ? 46.938 -12.099 13.134 1.00 29.78 293 ILE A C 1
ATOM 4576 O O . ILE A 1 293 ? 45.747 -12.206 13.464 1.00 28.30 293 ILE A O 1
ATOM 4592 N N . CYS A 1 294 ? 47.316 -12.112 11.856 1.00 27.19 294 CYS A N 1
ATOM 4593 C CA . CYS A 1 294 ? 46.310 -12.270 10.810 1.00 29.25 294 CYS A CA 1
ATOM 4594 C C . CYS A 1 294 ? 45.519 -13.560 10.993 1.00 28.04 294 CYS A C 1
ATOM 4595 O O . CYS A 1 294 ? 44.292 -13.567 10.863 1.00 32.16 294 CYS A O 1
ATOM 4603 N N . GLU A 1 295 ? 46.208 -14.668 11.277 1.00 26.68 295 GLU A N 1
ATOM 4604 C CA . GLU A 1 295 ? 45.514 -15.943 11.447 1.00 32.88 295 GLU A CA 1
ATOM 4605 C C . GLU A 1 295 ? 44.479 -15.860 12.558 1.00 41.21 295 GLU A C 1
ATOM 4606 O O . GLU A 1 295 ? 43.364 -16.394 12.427 1.00 30.06 295 GLU A O 1
ATOM 4618 N N . GLU A 1 296 ? 44.831 -15.194 13.664 1.00 33.42 296 GLU A N 1
ATOM 4619 C CA . GLU A 1 296 ? 43.896 -15.103 14.779 1.00 35.25 296 GLU A CA 1
ATOM 4620 C C . GLU A 1 296 ? 42.701 -14.234 14.413 1.00 36.12 296 GLU A C 1
ATOM 4621 O O . GLU A 1 296 ? 41.560 -14.560 14.760 1.00 35.26 296 GLU A O 1
ATOM 4633 N N . GLU A 1 297 ? 42.934 -13.131 13.697 1.00 33.04 297 GLU A N 1
ATOM 4634 C CA . GLU A 1 297 ? 41.816 -12.261 13.349 1.00 38.18 297 GLU A CA 1
ATOM 4635 C C . GLU A 1 297 ? 40.910 -12.897 12.295 1.00 27.48 297 GLU A C 1
ATOM 4636 O O . GLU A 1 297 ? 39.683 -12.708 12.332 1.00 32.63 297 GLU A O 1
ATOM 4648 N N . ILE A 1 298 ? 41.477 -13.685 11.380 1.00 28.32 298 ILE A N 1
ATOM 4649 C CA . ILE A 1 298 ? 40.644 -14.438 10.444 1.00 36.36 298 ILE A CA 1
ATOM 4650 C C . ILE A 1 298 ? 39.812 -15.467 11.199 1.00 32.35 298 ILE A C 1
ATOM 4651 O O . ILE A 1 298 ? 38.617 -15.645 10.926 1.00 36.09 298 ILE A O 1
ATOM 4667 N N . ASP A 1 299 ? 40.421 -16.155 12.169 1.00 34.06 299 ASP A N 1
ATOM 4668 C CA . ASP A 1 299 ? 39.666 -17.146 12.934 1.00 46.57 299 ASP A CA 1
ATOM 4669 C C . ASP A 1 299 ? 38.554 -16.492 13.741 1.00 45.49 299 ASP A C 1
ATOM 4670 O O . ASP A 1 299 ? 37.460 -17.058 13.872 1.00 40.41 299 ASP A O 1
ATOM 4679 N N . ILE A 1 300 ? 38.810 -15.297 14.282 1.00 38.67 300 ILE A N 1
ATOM 4680 C CA . ILE A 1 300 ? 37.764 -14.562 14.992 1.00 41.69 300 ILE A CA 1
ATOM 4681 C C . ILE A 1 300 ? 36.614 -14.254 14.046 1.00 47.92 300 ILE A C 1
ATOM 4682 O O . ILE A 1 300 ? 35.442 -14.476 14.372 1.00 46.29 300 ILE A O 1
ATOM 4698 N N . ALA A 1 301 ? 36.930 -13.730 12.860 1.00 35.15 301 ALA A N 1
ATOM 4699 C CA . ALA A 1 301 ? 35.877 -13.419 11.899 1.00 44.47 301 ALA A CA 1
ATOM 4700 C C . ALA A 1 301 ? 35.057 -14.661 11.565 1.00 54.53 301 ALA A C 1
ATOM 4701 O O . ALA A 1 301 ? 33.823 -14.614 11.542 1.00 54.17 301 ALA A O 1
ATOM 4708 N N . TYR A 1 302 ? 35.726 -15.784 11.301 1.00 46.36 302 TYR A N 1
ATOM 4709 C CA . TYR A 1 302 ? 35.008 -17.021 11.003 1.00 46.20 302 TYR A CA 1
ATOM 4710 C C . TYR A 1 302 ? 34.065 -17.394 12.145 1.00 54.67 302 TYR A C 1
ATOM 4711 O O . TYR A 1 302 ? 32.868 -17.646 11.930 1.00 61.54 302 TYR A O 1
ATOM 4729 N N . GLU A 1 303 ? 34.585 -17.410 13.376 1.00 53.65 303 GLU A N 1
ATOM 4730 C CA . GLU A 1 303 ? 33.758 -17.777 14.522 1.00 60.66 303 GLU A CA 1
ATOM 4731 C C . GLU A 1 303 ? 32.553 -16.853 14.659 1.00 61.83 303 GLU A C 1
ATOM 4732 O O . GLU A 1 303 ? 31.444 -17.312 14.958 1.00 64.87 303 GLU A O 1
ATOM 4744 N N . LEU A 1 304 ? 32.743 -15.550 14.447 1.00 66.84 304 LEU A N 1
ATOM 4745 C CA . LEU A 1 304 ? 31.616 -14.626 14.553 1.00 67.22 304 LEU A CA 1
ATOM 4746 C C . LEU A 1 304 ? 30.638 -14.798 13.398 1.00 69.37 304 LEU A C 1
ATOM 4747 O O . LEU A 1 304 ? 29.445 -14.512 13.550 1.00 69.00 304 LEU A O 1
ATOM 4763 N N . ALA A 1 305 ? 31.119 -15.256 12.243 1.00 58.02 305 ALA A N 1
ATOM 4764 C CA . ALA A 1 305 ? 30.213 -15.585 11.152 1.00 65.52 305 ALA A CA 1
ATOM 4765 C C . ALA A 1 305 ? 29.318 -16.752 11.535 1.00 74.28 305 ALA A C 1
ATOM 4766 O O . ALA A 1 305 ? 28.117 -16.745 11.242 1.00 73.15 305 ALA A O 1
ATOM 4773 N N . GLN A 1 306 ? 29.882 -17.762 12.203 1.00 86.31 306 GLN A N 1
ATOM 4774 C CA . GLN A 1 306 ? 29.057 -18.880 12.654 1.00 93.42 306 GLN A CA 1
ATOM 4775 C C . GLN A 1 306 ? 28.114 -18.463 13.782 1.00 97.82 306 GLN A C 1
ATOM 4776 O O . GLN A 1 306 ? 26.959 -18.905 13.822 1.00 100.76 306 GLN A O 1
ATOM 4790 N N . PHE A 1 307 ? 28.577 -17.617 14.702 1.00 92.80 307 PHE A N 1
ATOM 4791 C CA . PHE A 1 307 ? 27.766 -17.153 15.829 1.00 94.20 307 PHE A CA 1
ATOM 4792 C C . PHE A 1 307 ? 27.931 -15.644 15.984 1.00 92.60 307 PHE A C 1
ATOM 4793 O O . PHE A 1 307 ? 28.933 -15.187 16.563 1.00 92.10 307 PHE A O 1
ATOM 4810 N N . PRO A 1 308 ? 26.978 -14.839 15.505 1.00 92.81 308 PRO A N 1
ATOM 4811 C CA . PRO A 1 308 ? 27.138 -13.377 15.614 1.00 103.59 308 PRO A CA 1
ATOM 4812 C C . PRO A 1 308 ? 27.290 -12.873 17.039 1.00 104.31 308 PRO A C 1
ATOM 4813 O O . PRO A 1 308 ? 27.848 -11.785 17.235 1.00 103.26 308 PRO A O 1
ATOM 4824 N N . GLN A 1 309 ? 26.817 -13.616 18.038 1.00 93.81 309 GLN A N 1
ATOM 4825 C CA . GLN A 1 309 ? 26.796 -13.140 19.414 1.00 94.47 309 GLN A CA 1
ATOM 4826 C C . GLN A 1 309 ? 27.940 -13.693 20.254 1.00 89.05 309 GLN A C 1
ATOM 4827 O O . GLN A 1 309 ? 27.927 -13.532 21.478 1.00 86.42 309 GLN A O 1
ATOM 4841 N N . SER A 1 310 ? 28.928 -14.329 19.634 1.00 92.34 310 SER A N 1
ATOM 4842 C CA . SER A 1 310 ? 30.069 -14.809 20.395 1.00 94.70 310 SER A CA 1
ATOM 4843 C C . SER A 1 310 ? 30.764 -13.633 21.085 1.00 93.75 310 SER A C 1
ATOM 4844 O O . SER A 1 310 ? 30.763 -12.512 20.567 1.00 89.77 310 SER A O 1
ATOM 4852 N N . PRO A 1 311 ? 31.358 -13.853 22.265 1.00 89.50 311 PRO A N 1
ATOM 4853 C CA . PRO A 1 311 ? 32.044 -12.740 22.946 1.00 86.14 311 PRO A CA 1
ATOM 4854 C C . PRO A 1 311 ? 33.320 -12.292 22.254 1.00 82.61 311 PRO A C 1
ATOM 4855 O O . PRO A 1 311 ? 33.729 -11.141 22.446 1.00 78.61 311 PRO A O 1
ATOM 4866 N N . LEU A 1 312 ? 33.957 -13.155 21.460 1.00 78.02 312 LEU A N 1
ATOM 4867 C CA . LEU A 1 312 ? 35.230 -12.813 20.836 1.00 75.52 312 LEU A CA 1
ATOM 4868 C C . LEU A 1 312 ? 35.120 -11.514 20.049 1.00 69.70 312 LEU A C 1
ATOM 4869 O O . LEU A 1 312 ? 34.114 -11.251 19.388 1.00 70.80 312 LEU A O 1
ATOM 4885 N N . GLN A 1 313 ? 36.175 -10.706 20.123 1.00 63.18 313 GLN A N 1
ATOM 4886 C CA . GLN A 1 313 ? 36.225 -9.421 19.439 1.00 62.60 313 GLN A CA 1
ATOM 4887 C C . GLN A 1 313 ? 37.602 -9.233 18.822 1.00 51.63 313 GLN A C 1
ATOM 4888 O O . GLN A 1 313 ? 38.620 -9.447 19.488 1.00 48.60 313 GLN A O 1
ATOM 4902 N N . SER A 1 314 ? 37.636 -8.838 17.554 1.00 45.24 314 SER A N 1
ATOM 4903 C CA . SER A 1 314 ? 38.894 -8.480 16.918 1.00 44.10 314 SER A CA 1
ATOM 4904 C C . SER A 1 314 ? 39.252 -7.040 17.255 1.00 36.21 314 SER A C 1
ATOM 4905 O O . SER A 1 314 ? 38.388 -6.161 17.280 1.00 44.98 314 SER A O 1
ATOM 4913 N N . TYR A 1 315 ? 40.530 -6.812 17.538 1.00 33.59 315 TYR A N 1
ATOM 4914 C CA . TYR A 1 315 ? 41.075 -5.470 17.670 1.00 37.43 315 TYR A CA 1
ATOM 4915 C C . TYR A 1 315 ? 41.571 -4.907 16.346 1.00 41.13 315 TYR A C 1
ATOM 4916 O O . TYR A 1 315 ? 41.999 -3.749 16.308 1.00 35.85 315 TYR A O 1
ATOM 4934 N N . ASN A 1 316 ? 41.542 -5.698 15.268 1.00 31.97 316 ASN A N 1
ATOM 4935 C CA . ASN A 1 316 ? 41.876 -5.204 13.935 1.00 38.72 316 ASN A CA 1
ATOM 4936 C C . ASN A 1 316 ? 43.302 -4.663 13.885 1.00 37.51 316 ASN A C 1
ATOM 4937 O O . ASN A 1 316 ? 43.563 -3.602 13.314 1.00 34.41 316 ASN A O 1
ATOM 4948 N N . PHE A 1 317 ? 44.232 -5.400 14.494 1.00 35.38 317 PHE A N 1
ATOM 4949 C CA . PHE A 1 317 ? 45.643 -5.016 14.463 1.00 34.31 317 PHE A CA 1
ATOM 4950 C C . PHE A 1 317 ? 46.160 -4.912 13.033 1.00 36.25 317 PHE A C 1
ATOM 4951 O O . PHE A 1 317 ? 46.836 -3.941 12.670 1.00 35.25 317 PHE A O 1
ATOM 4968 N N . ALA A 1 318 ? 45.892 -5.934 12.218 1.00 28.85 318 ALA A N 1
ATOM 4969 C CA . ALA A 1 318 ? 46.417 -5.965 10.859 1.00 29.74 318 ALA A CA 1
ATOM 4970 C C . ALA A 1 318 ? 45.836 -4.829 10.029 1.00 29.40 318 ALA A C 1
ATOM 4971 O O . ALA A 1 318 ? 46.573 -4.079 9.380 1.00 32.49 318 ALA A O 1
ATOM 4978 N N . LEU A 1 319 ? 44.510 -4.679 10.057 1.00 30.36 319 LEU A N 1
ATOM 4979 C CA . LEU A 1 319 ? 43.857 -3.638 9.268 1.00 30.69 319 LEU A CA 1
ATOM 4980 C C . LEU A 1 319 ? 44.471 -2.271 9.548 1.00 38.34 319 LEU A C 1
ATOM 4981 O O . LEU A 1 319 ? 44.870 -1.555 8.625 1.00 37.93 319 LEU A O 1
ATOM 4997 N N . SER A 1 320 ? 44.583 -1.909 10.829 1.00 43.19 320 SER A N 1
ATOM 4998 C CA . SER A 1 320 ? 45.093 -0.594 11.203 1.00 47.72 320 SER A CA 1
ATOM 4999 C C . SER A 1 320 ? 46.544 -0.400 10.785 1.00 43.36 320 SER A C 1
ATOM 5000 O O . SER A 1 320 ? 46.969 0.734 10.549 1.00 47.84 320 SER A O 1
ATOM 5008 N N . SER A 1 321 ? 47.322 -1.478 10.714 1.00 32.97 321 SER A N 1
ATOM 5009 C CA . SER A 1 321 ? 48.764 -1.390 10.513 1.00 37.09 321 SER A CA 1
ATOM 5010 C C . SER A 1 321 ? 49.193 -1.557 9.059 1.00 38.26 321 SER A C 1
ATOM 5011 O O . SER A 1 321 ? 50.393 -1.475 8.775 1.00 33.03 321 SER A O 1
ATOM 5019 N N . ILE A 1 322 ? 48.252 -1.799 8.141 1.00 42.62 322 ILE A N 1
ATOM 5020 C CA . ILE A 1 322 ? 48.604 -2.111 6.752 1.00 43.15 322 ILE A CA 1
ATOM 5021 C C . ILE A 1 322 ? 49.551 -1.068 6.182 1.00 44.95 322 ILE A C 1
ATOM 5022 O O . ILE A 1 322 ? 50.566 -1.403 5.555 1.00 44.02 322 ILE A O 1
ATOM 5038 N N . LYS A 1 323 ? 49.206 0.210 6.368 1.00 35.73 323 LYS A N 1
ATOM 5039 C CA . LYS A 1 323 ? 50.002 1.316 5.850 1.00 48.20 323 LYS A CA 1
ATOM 5040 C C . LYS A 1 323 ? 51.479 1.151 6.188 1.00 40.57 323 LYS A C 1
ATOM 5041 O O . LYS A 1 323 ? 52.350 1.450 5.364 1.00 40.07 323 LYS A O 1
ATOM 5060 N N . ASP A 1 324 ? 51.781 0.707 7.407 1.00 38.59 324 ASP A N 1
ATOM 5061 C CA . ASP A 1 324 ? 53.157 0.623 7.886 1.00 46.70 324 ASP A CA 1
ATOM 5062 C C . ASP A 1 324 ? 53.791 -0.758 7.745 1.00 41.80 324 ASP A C 1
ATOM 5063 O O . ASP A 1 324 ? 55.013 -0.844 7.583 1.00 50.14 324 ASP A O 1
ATOM 5072 N N . VAL A 1 325 ? 53.004 -1.835 7.796 1.00 38.70 325 VAL A N 1
ATOM 5073 C CA . VAL A 1 325 ? 53.560 -3.186 7.739 1.00 36.33 325 VAL A CA 1
ATOM 5074 C C . VAL A 1 325 ? 53.784 -3.624 6.296 1.00 40.92 325 VAL A C 1
ATOM 5075 O O . VAL A 1 325 ? 54.834 -4.183 5.956 1.00 33.83 325 VAL A O 1
ATOM 5088 N N . VAL A 1 326 ? 52.789 -3.405 5.431 1.00 27.70 326 VAL A N 1
ATOM 5089 C CA . VAL A 1 326 ? 52.803 -4.051 4.112 1.00 25.19 326 VAL A CA 1
ATOM 5090 C C . VAL A 1 326 ? 53.984 -3.607 3.262 1.00 33.71 326 VAL A C 1
ATOM 5091 O O . VAL A 1 326 ? 54.565 -4.451 2.556 1.00 31.37 326 VAL A O 1
ATOM 5104 N N . PRO A 1 327 ? 54.389 -2.334 3.250 1.00 40.03 327 PRO A N 1
ATOM 5105 C CA . PRO A 1 327 ? 55.577 -1.971 2.455 1.00 34.18 327 PRO A CA 1
ATOM 5106 C C . PRO A 1 327 ? 56.825 -2.752 2.839 1.00 28.53 327 PRO A C 1
ATOM 5107 O O . PRO A 1 327 ? 57.627 -3.120 1.965 1.00 39.55 327 PRO A O 1
ATOM 5118 N N . ASN A 1 328 ? 57.001 -3.045 4.127 1.00 33.88 328 ASN A N 1
ATOM 5119 C CA . ASN A 1 328 ? 58.159 -3.827 4.552 1.00 47.10 328 ASN A CA 1
ATOM 5120 C C . ASN A 1 328 ? 58.074 -5.280 4.073 1.00 34.24 328 ASN A C 1
ATOM 5121 O O . ASN A 1 328 ? 59.084 -5.854 3.633 1.00 33.58 328 ASN A O 1
ATOM 5132 N N . LEU A 1 329 ? 56.886 -5.895 4.146 1.00 34.05 329 LEU A N 1
ATOM 5133 C CA . LEU A 1 329 ? 56.703 -7.236 3.582 1.00 39.69 329 LEU A CA 1
ATOM 5134 C C . LEU A 1 329 ? 57.073 -7.256 2.104 1.00 32.44 329 LEU A C 1
ATOM 5135 O O . LEU A 1 329 ? 57.888 -8.083 1.643 1.00 42.66 329 LEU A O 1
ATOM 5151 N N . LEU A 1 330 ? 56.462 -6.346 1.342 1.00 27.87 330 LEU A N 1
ATOM 5152 C CA . LEU A 1 330 ? 56.745 -6.252 -0.083 1.00 29.61 330 LEU A CA 1
ATOM 5153 C C . LEU A 1 330 ? 58.246 -6.176 -0.321 1.00 26.78 330 LEU A C 1
ATOM 5154 O O . LEU A 1 330 ? 58.790 -6.889 -1.173 1.00 33.56 330 LEU A O 1
ATOM 5170 N N . ASN A 1 331 ? 58.939 -5.339 0.455 1.00 39.87 331 ASN A N 1
ATOM 5171 C CA . ASN A 1 331 ? 60.389 -5.256 0.316 1.00 40.53 331 ASN A CA 1
ATOM 5172 C C . ASN A 1 331 ? 61.055 -6.603 0.581 1.00 46.36 331 ASN A C 1
ATOM 5173 O O . ASN A 1 331 ? 62.077 -6.922 -0.036 1.00 44.17 331 ASN A O 1
ATOM 5184 N N . LEU A 1 332 ? 60.505 -7.403 1.497 1.00 29.57 332 LEU A N 1
ATOM 5185 C CA . LEU A 1 332 ? 61.098 -8.707 1.757 1.00 36.16 332 LEU A CA 1
ATOM 5186 C C . LEU A 1 332 ? 60.935 -9.653 0.580 1.00 44.78 332 LEU A C 1
ATOM 5187 O O . LEU A 1 332 ? 61.691 -10.625 0.473 1.00 32.67 332 LEU A O 1
ATOM 5203 N N . LEU A 1 333 ? 59.972 -9.397 -0.307 1.00 32.00 333 LEU A N 1
ATOM 5204 C CA . LEU A 1 333 ? 59.795 -10.294 -1.449 1.00 31.11 333 LEU A CA 1
ATOM 5205 C C . LEU A 1 333 ? 61.011 -10.360 -2.372 1.00 40.46 333 LEU A C 1
ATOM 5206 O O . LEU A 1 333 ? 61.137 -11.329 -3.134 1.00 33.93 333 LEU A O 1
ATOM 5222 N N . THR A 1 334 ? 61.908 -9.370 -2.341 1.00 37.03 334 THR A N 1
ATOM 5223 C CA . THR A 1 334 ? 63.053 -9.357 -3.247 1.00 39.22 334 THR A CA 1
ATOM 5224 C C . THR A 1 334 ? 64.271 -10.075 -2.674 1.00 41.68 334 THR A C 1
ATOM 5225 O O . THR A 1 334 ? 65.382 -9.896 -3.186 1.00 35.81 334 THR A O 1
ATOM 5236 N N . ARG A 1 335 ? 64.090 -10.885 -1.636 1.00 39.53 335 ARG A N 1
ATOM 5237 C CA . ARG A 1 335 ? 65.172 -11.672 -1.059 1.00 43.28 335 ARG A CA 1
ATOM 5238 C C . ARG A 1 335 ? 65.042 -13.150 -1.429 1.00 42.36 335 ARG A C 1
ATOM 5239 O O . ARG A 1 335 ? 65.266 -14.035 -0.604 1.00 37.67 335 ARG A O 1
ATOM 5260 N N . GLN A 1 336 ? 64.684 -13.432 -2.681 1.00 37.66 336 GLN A N 1
ATOM 5261 C CA . GLN A 1 336 ? 64.666 -14.806 -3.157 1.00 43.67 336 GLN A CA 1
ATOM 5262 C C . GLN A 1 336 ? 66.096 -15.351 -3.247 1.00 44.23 336 GLN A C 1
ATOM 5263 O O . GLN A 1 336 ? 67.079 -14.641 -3.028 1.00 50.22 336 GLN A O 1
ATOM 5277 N N . ASN A 1 337 ? 66.205 -16.629 -3.595 1.00 51.76 337 ASN A N 1
ATOM 5278 C CA . ASN A 1 337 ? 67.500 -17.281 -3.772 1.00 64.04 337 ASN A CA 1
ATOM 5279 C C . ASN A 1 337 ? 67.946 -17.186 -5.228 1.00 64.00 337 ASN A C 1
ATOM 5280 O O . ASN A 1 337 ? 67.150 -17.435 -6.140 1.00 50.52 337 ASN A O 1
ATOM 5291 N N . GLU A 1 338 ? 69.219 -16.832 -5.445 1.00 86.85 338 GLU A N 1
ATOM 5292 C CA . GLU A 1 338 ? 69.787 -16.756 -6.796 1.00 88.30 338 GLU A CA 1
ATOM 5293 C C . GLU A 1 338 ? 70.116 -18.158 -7.312 1.00 96.82 338 GLU A C 1
ATOM 5294 O O . GLU A 1 338 ? 71.268 -18.505 -7.571 1.00 104.74 338 GLU A O 1
ATOM 5306 N N . ASP A 1 339 ? 69.061 -18.959 -7.457 1.00 91.63 339 ASP A N 1
ATOM 5307 C CA . ASP A 1 339 ? 69.141 -20.331 -7.968 1.00 95.54 339 ASP A CA 1
ATOM 5308 C C . ASP A 1 339 ? 70.499 -21.000 -7.737 1.00 99.90 339 ASP A C 1
ATOM 5309 O O . ASP A 1 339 ? 70.575 -22.161 -7.332 1.00 98.98 339 ASP A O 1
ATOM 5318 N N . GLU A 1 341 ? 66.267 -22.088 -7.962 1.00 122.09 341 GLU A N 1
ATOM 5319 C CA . GLU A 1 341 ? 66.608 -23.470 -8.275 1.00 122.91 341 GLU A CA 1
ATOM 5320 C C . GLU A 1 341 ? 66.621 -24.332 -7.015 1.00 127.82 341 GLU A C 1
ATOM 5321 O O . GLU A 1 341 ? 66.192 -25.486 -7.045 1.00 129.82 341 GLU A O 1
ATOM 5332 N N . ASP A 1 342 ? 67.109 -23.768 -5.906 1.00 116.60 342 ASP A N 1
ATOM 5333 C CA . ASP A 1 342 ? 67.252 -24.553 -4.683 1.00 118.22 342 ASP A CA 1
ATOM 5334 C C . ASP A 1 342 ? 65.896 -24.882 -4.069 1.00 120.73 342 ASP A C 1
ATOM 5335 O O . ASP A 1 342 ? 65.717 -25.962 -3.492 1.00 122.51 342 ASP A O 1
ATOM 5344 N N . ASP A 1 343 ? 64.933 -23.966 -4.175 1.00 94.84 343 ASP A N 1
ATOM 5345 C CA . ASP A 1 343 ? 63.565 -24.125 -3.686 1.00 92.34 343 ASP A CA 1
ATOM 5346 C C . ASP A 1 343 ? 63.467 -24.144 -2.164 1.00 85.67 343 ASP A C 1
ATOM 5347 O O . ASP A 1 343 ? 62.350 -24.208 -1.636 1.00 84.28 343 ASP A O 1
ATOM 5356 N N . ASP A 1 344 ? 64.582 -24.079 -1.441 1.00 103.42 344 ASP A N 1
ATOM 5357 C CA . ASP A 1 344 ? 64.528 -24.093 0.014 1.00 99.23 344 ASP A CA 1
ATOM 5358 C C . ASP A 1 344 ? 63.829 -22.843 0.540 1.00 92.75 344 ASP A C 1
ATOM 5359 O O . ASP A 1 344 ? 63.934 -21.752 -0.029 1.00 85.91 344 ASP A O 1
ATOM 5368 N N . TRP A 1 345 ? 63.109 -23.018 1.646 1.00 90.56 345 TRP A N 1
ATOM 5369 C CA . TRP A 1 345 ? 62.307 -21.939 2.206 1.00 86.71 345 TRP A CA 1
ATOM 5370 C C . TRP A 1 345 ? 63.191 -20.784 2.670 1.00 78.98 345 TRP A C 1
ATOM 5371 O O . TRP A 1 345 ? 64.342 -20.973 3.071 1.00 79.92 345 TRP A O 1
ATOM 5392 N N . ASN A 1 346 ? 62.639 -19.573 2.605 1.00 57.07 346 ASN A N 1
ATOM 5393 C CA . ASN A 1 346 ? 63.364 -18.379 3.020 1.00 50.50 346 ASN A CA 1
ATOM 5394 C C . ASN A 1 346 ? 62.363 -17.311 3.457 1.00 49.80 346 ASN A C 1
ATOM 5395 O O . ASN A 1 346 ? 61.147 -17.532 3.467 1.00 41.40 346 ASN A O 1
ATOM 5406 N N . VAL A 1 347 ? 62.891 -16.132 3.809 1.00 35.14 347 VAL A N 1
ATOM 5407 C CA . VAL A 1 347 ? 62.042 -15.043 4.287 1.00 36.95 347 VAL A CA 1
ATOM 5408 C C . VAL A 1 347 ? 61.114 -14.543 3.188 1.00 30.95 347 VAL A C 1
ATOM 5409 O O . VAL A 1 347 ? 60.011 -14.062 3.470 1.00 29.42 347 VAL A O 1
ATOM 5422 N N . SER A 1 348 ? 61.535 -14.627 1.925 1.00 29.57 348 SER A N 1
ATOM 5423 C CA . SER A 1 348 ? 60.684 -14.117 0.852 1.00 35.11 348 SER A CA 1
ATOM 5424 C C . SER A 1 348 ? 59.395 -14.926 0.750 1.00 30.97 348 SER A C 1
ATOM 5425 O O . SER A 1 348 ? 58.312 -14.365 0.531 1.00 35.05 348 SER A O 1
ATOM 5433 N N . MET A 1 349 ? 59.487 -16.248 0.936 1.00 39.29 349 MET A N 1
ATOM 5434 C CA . MET A 1 349 ? 58.292 -17.084 0.910 1.00 34.66 349 MET A CA 1
ATOM 5435 C C . MET A 1 349 ? 57.400 -16.816 2.117 1.00 33.80 349 MET A C 1
ATOM 5436 O O . MET A 1 349 ? 56.168 -16.772 1.988 1.00 32.16 349 MET A O 1
ATOM 5450 N N . SER A 1 350 ? 57.998 -16.631 3.299 1.00 31.95 350 SER A N 1
ATOM 5451 C CA . SER A 1 350 ? 57.205 -16.291 4.480 1.00 31.93 350 SER A CA 1
ATOM 5452 C C . SER A 1 350 ? 56.486 -14.963 4.289 1.00 25.90 350 SER A C 1
ATOM 5453 O O . SER A 1 350 ? 55.329 -14.806 4.698 1.00 30.57 350 SER A O 1
ATOM 5461 N N . ALA A 1 351 ? 57.168 -13.991 3.681 1.00 29.20 351 ALA A N 1
ATOM 5462 C CA . ALA A 1 351 ? 56.563 -12.688 3.430 1.00 29.14 351 ALA A CA 1
ATOM 5463 C C . ALA A 1 351 ? 55.412 -12.801 2.439 1.00 34.93 351 ALA A C 1
ATOM 5464 O O . ALA A 1 351 ? 54.395 -12.117 2.584 1.00 32.12 351 ALA A O 1
ATOM 5471 N N . GLY A 1 352 ? 55.553 -13.655 1.424 1.00 32.73 352 GLY A N 1
ATOM 5472 C CA . GLY A 1 352 ? 54.435 -13.893 0.521 1.00 29.03 352 GLY A CA 1
ATOM 5473 C C . GLY A 1 352 ? 53.231 -14.499 1.223 1.00 24.84 352 GLY A C 1
ATOM 5474 O O . GLY A 1 352 ? 52.090 -14.053 1.037 1.00 26.25 352 GLY A O 1
ATOM 5478 N N . ALA A 1 353 ? 53.462 -15.529 2.040 1.00 29.71 353 ALA A N 1
ATOM 5479 C CA . ALA A 1 353 ? 52.348 -16.123 2.775 1.00 33.76 353 ALA A CA 1
ATOM 5480 C C . ALA A 1 353 ? 51.692 -15.092 3.688 1.00 27.30 353 ALA A C 1
ATOM 5481 O O . ALA A 1 353 ? 50.456 -15.031 3.805 1.00 34.94 353 ALA A O 1
ATOM 5488 N N . CYS A 1 354 ? 52.508 -14.274 4.350 1.00 29.52 354 CYS A N 1
ATOM 5489 C CA . CYS A 1 354 ? 51.970 -13.242 5.225 1.00 29.63 354 CYS A CA 1
ATOM 5490 C C . CYS A 1 354 ? 51.120 -12.257 4.434 1.00 27.21 354 CYS A C 1
ATOM 5491 O O . CYS A 1 354 ? 50.006 -11.910 4.840 1.00 30.31 354 CYS A O 1
ATOM 5499 N N . LEU A 1 355 ? 51.629 -11.806 3.288 1.00 30.93 355 LEU A N 1
ATOM 5500 C CA . LEU A 1 355 ? 50.870 -10.896 2.440 1.00 27.68 355 LEU A CA 1
ATOM 5501 C C . LEU A 1 355 ? 49.512 -11.485 2.080 1.00 31.50 355 LEU A C 1
ATOM 5502 O O . LEU A 1 355 ? 48.495 -10.775 2.089 1.00 26.48 355 LEU A O 1
ATOM 5518 N N . GLN A 1 356 ? 49.468 -12.785 1.773 1.00 27.74 356 GLN A N 1
ATOM 5519 C CA . GLN A 1 356 ? 48.180 -13.397 1.454 1.00 26.22 356 GLN A CA 1
ATOM 5520 C C . GLN A 1 356 ? 47.251 -13.395 2.662 1.00 27.38 356 GLN A C 1
ATOM 5521 O O . GLN A 1 356 ? 46.035 -13.193 2.517 1.00 26.08 356 GLN A O 1
ATOM 5535 N N . LEU A 1 357 ? 47.795 -13.618 3.863 1.00 29.20 357 LEU A N 1
ATOM 5536 C CA . LEU A 1 357 ? 46.967 -13.516 5.064 1.00 28.04 357 LEU A CA 1
ATOM 5537 C C . LEU A 1 357 ? 46.417 -12.102 5.247 1.00 29.27 357 LEU A C 1
ATOM 5538 O O . LEU A 1 357 ? 45.246 -11.917 5.611 1.00 27.37 357 LEU A O 1
ATOM 5554 N N . PHE A 1 358 ? 47.253 -11.089 5.030 1.00 25.39 358 PHE A N 1
ATOM 5555 C CA . PHE A 1 358 ? 46.772 -9.713 5.108 1.00 34.43 358 PHE A CA 1
ATOM 5556 C C . PHE A 1 358 ? 45.622 -9.488 4.139 1.00 29.63 358 PHE A C 1
ATOM 5557 O O . PHE A 1 358 ? 44.611 -8.876 4.493 1.00 33.12 358 PHE A O 1
ATOM 5574 N N . ALA A 1 359 ? 45.758 -9.979 2.904 1.00 28.42 359 ALA A N 1
ATOM 5575 C CA . ALA A 1 359 ? 44.717 -9.742 1.908 1.00 24.24 359 ALA A CA 1
ATOM 5576 C C . ALA A 1 359 ? 43.419 -10.446 2.281 1.00 28.16 359 ALA A C 1
ATOM 5577 O O . ALA A 1 359 ? 42.333 -9.881 2.105 1.00 28.07 359 ALA A O 1
ATOM 5584 N N . GLN A 1 360 ? 43.505 -11.682 2.780 1.00 25.61 360 GLN A N 1
ATOM 5585 C CA . GLN A 1 360 ? 42.300 -12.393 3.203 1.00 29.05 360 GLN A CA 1
ATOM 5586 C C . GLN A 1 360 ? 41.646 -11.703 4.393 1.00 38.29 360 GLN A C 1
ATOM 5587 O O . GLN A 1 360 ? 40.416 -11.624 4.480 1.00 37.64 360 GLN A O 1
ATOM 5601 N N . ASN A 1 361 ? 42.456 -11.191 5.315 1.00 29.43 361 ASN A N 1
ATOM 5602 C CA . ASN A 1 361 ? 41.933 -10.606 6.542 1.00 32.64 361 ASN A CA 1
ATOM 5603 C C . ASN A 1 361 ? 41.380 -9.205 6.316 1.00 34.99 361 ASN A C 1
ATOM 5604 O O . ASN A 1 361 ? 40.424 -8.805 6.989 1.00 36.76 361 ASN A O 1
ATOM 5615 N N . CYS A 1 362 ? 41.942 -8.464 5.363 1.00 26.22 362 CYS A N 1
ATOM 5616 C CA . CYS A 1 362 ? 41.718 -7.028 5.257 1.00 32.01 362 CYS A CA 1
ATOM 5617 C C . CYS A 1 362 ? 41.128 -6.586 3.924 1.00 38.36 362 CYS A C 1
ATOM 5618 O O . CYS A 1 362 ? 40.852 -5.393 3.758 1.00 33.35 362 CYS A O 1
ATOM 5626 N N . GLY A 1 363 ? 40.957 -7.490 2.967 1.00 34.06 363 GLY A N 1
ATOM 5627 C CA . GLY A 1 363 ? 40.225 -7.153 1.757 1.00 37.27 363 GLY A CA 1
ATOM 5628 C C . GLY A 1 363 ? 40.806 -5.957 1.024 1.00 29.19 363 GLY A C 1
ATOM 5629 O O . GLY A 1 363 ? 42.023 -5.840 0.838 1.00 31.76 363 GLY A O 1
ATOM 5633 N N . ASN A 1 364 ? 39.916 -5.053 0.600 1.00 29.68 364 ASN A N 1
ATOM 5634 C CA . ASN A 1 364 ? 40.310 -3.916 -0.229 1.00 31.43 364 ASN A CA 1
ATOM 5635 C C . ASN A 1 364 ? 41.400 -3.058 0.408 1.00 38.02 364 ASN A C 1
ATOM 5636 O O . ASN A 1 364 ? 42.101 -2.339 -0.307 1.00 27.77 364 ASN A O 1
ATOM 5647 N N . HIS A 1 365 ? 41.568 -3.095 1.728 1.00 32.95 365 HIS A N 1
ATOM 5648 C CA . HIS A 1 365 ? 42.588 -2.246 2.333 1.00 31.60 365 HIS A CA 1
ATOM 5649 C C . HIS A 1 365 ? 44.002 -2.635 1.909 1.00 28.99 365 HIS A C 1
ATOM 5650 O O . HIS A 1 365 ? 44.923 -1.832 2.083 1.00 33.60 365 HIS A O 1
ATOM 5664 N N . ILE A 1 366 ? 44.200 -3.835 1.353 1.00 28.90 366 ILE A N 1
ATOM 5665 C CA . ILE A 1 366 ? 45.543 -4.246 0.940 1.00 30.94 366 ILE A CA 1
ATOM 5666 C C . ILE A 1 366 ? 45.942 -3.655 -0.409 1.00 34.47 366 ILE A C 1
ATOM 5667 O O . ILE A 1 366 ? 47.135 -3.641 -0.743 1.00 32.68 366 ILE A O 1
ATOM 5683 N N . LEU A 1 367 ? 44.980 -3.145 -1.181 1.00 33.92 367 LEU A N 1
ATOM 5684 C CA . LEU A 1 367 ? 45.199 -2.896 -2.604 1.00 34.34 367 LEU A CA 1
ATOM 5685 C C . LEU A 1 367 ? 46.228 -1.790 -2.850 1.00 25.08 367 LEU A C 1
ATOM 5686 O O . LEU A 1 367 ? 47.160 -1.964 -3.645 1.00 29.41 367 LEU A O 1
ATOM 5702 N N . GLU A 1 368 ? 46.077 -0.641 -2.192 1.00 29.36 368 GLU A N 1
ATOM 5703 C CA A GLU A 1 368 ? 46.873 0.532 -2.562 0.58 28.40 368 GLU A CA 1
ATOM 5704 C CA B GLU A 1 368 ? 46.874 0.530 -2.563 0.42 28.40 368 GLU A CA 1
ATOM 5705 C C . GLU A 1 368 ? 48.372 0.284 -2.448 1.00 24.12 368 GLU A C 1
ATOM 5706 O O . GLU A 1 368 ? 49.097 0.490 -3.436 1.00 30.41 368 GLU A O 1
ATOM 5727 N N . PRO A 1 369 ? 48.907 -0.147 -1.296 1.00 28.84 369 PRO A N 1
ATOM 5728 C CA . PRO A 1 369 ? 50.366 -0.368 -1.233 1.00 38.32 369 PRO A CA 1
ATOM 5729 C C . PRO A 1 369 ? 50.855 -1.475 -2.160 1.00 33.50 369 PRO A C 1
ATOM 5730 O O . PRO A 1 369 ? 51.939 -1.360 -2.759 1.00 32.43 369 PRO A O 1
ATOM 5741 N N . VAL A 1 370 ? 50.073 -2.542 -2.321 1.00 29.48 370 VAL A N 1
ATOM 5742 C CA . VAL A 1 370 ? 50.497 -3.633 -3.198 1.00 28.98 370 VAL A CA 1
ATOM 5743 C C . VAL A 1 370 ? 50.501 -3.178 -4.649 1.00 28.59 370 VAL A C 1
ATOM 5744 O O . VAL A 1 370 ? 51.481 -3.377 -5.370 1.00 27.89 370 VAL A O 1
ATOM 5757 N N . LEU A 1 371 ? 49.407 -2.566 -5.103 1.00 28.21 371 LEU A N 1
ATOM 5758 C CA . LEU A 1 371 ? 49.350 -2.111 -6.487 1.00 33.59 371 LEU A CA 1
ATOM 5759 C C . LEU A 1 371 ? 50.452 -1.102 -6.777 1.00 30.82 371 LEU A C 1
ATOM 5760 O O . LEU A 1 371 ? 51.022 -1.090 -7.877 1.00 25.66 371 LEU A O 1
ATOM 5776 N N . GLU A 1 372 ? 50.782 -0.255 -5.800 1.00 36.18 372 GLU A N 1
ATOM 5777 C CA . GLU A 1 372 ? 51.903 0.659 -5.988 1.00 37.02 372 GLU A CA 1
ATOM 5778 C C . GLU A 1 372 ? 53.201 -0.113 -6.207 1.00 31.09 372 GLU A C 1
ATOM 5779 O O . GLU A 1 372 ? 53.959 0.170 -7.147 1.00 35.09 372 GLU A O 1
ATOM 5791 N N . PHE A 1 373 ? 53.471 -1.103 -5.349 1.00 31.37 373 PHE A N 1
ATOM 5792 C CA . PHE A 1 373 ? 54.667 -1.932 -5.512 1.00 31.30 373 PHE A CA 1
ATOM 5793 C C . PHE A 1 373 ? 54.692 -2.628 -6.878 1.00 29.21 373 PHE A C 1
ATOM 5794 O O . PHE A 1 373 ? 55.718 -2.634 -7.577 1.00 31.58 373 PHE A O 1
ATOM 5811 N N . VAL A 1 374 ? 53.565 -3.223 -7.274 1.00 31.26 374 VAL A N 1
ATOM 5812 C CA . VAL A 1 374 ? 53.488 -3.917 -8.557 1.00 28.64 374 VAL A CA 1
ATOM 5813 C C . VAL A 1 374 ? 53.835 -2.960 -9.689 1.00 35.95 374 VAL A C 1
ATOM 5814 O O . VAL A 1 374 ? 54.693 -3.252 -10.532 1.00 33.76 374 VAL A O 1
ATOM 5827 N N . GLU A 1 375 ? 53.171 -1.798 -9.717 1.00 36.97 375 GLU A N 1
ATOM 5828 C CA . GLU A 1 375 ? 53.427 -0.802 -10.756 1.00 35.15 375 GLU A CA 1
ATOM 5829 C C . GLU A 1 375 ? 54.895 -0.407 -10.785 1.00 28.09 375 GLU A C 1
ATOM 5830 O O . GLU A 1 375 ? 55.486 -0.259 -11.859 1.00 37.27 375 GLU A O 1
ATOM 5842 N N . GLN A 1 376 ? 55.508 -0.256 -9.613 1.00 37.84 376 GLN A N 1
ATOM 5843 C CA . GLN A 1 376 ? 56.899 0.176 -9.574 1.00 38.39 376 GLN A CA 1
ATOM 5844 C C . GLN A 1 376 ? 57.849 -0.903 -10.081 1.00 47.72 376 GLN A C 1
ATOM 5845 O O . GLN A 1 376 ? 58.925 -0.578 -10.594 1.00 42.29 376 GLN A O 1
ATOM 5859 N N . ASN A 1 377 ? 57.483 -2.185 -9.962 1.00 31.57 377 ASN A N 1
ATOM 5860 C CA . ASN A 1 377 ? 58.464 -3.248 -10.147 1.00 32.04 377 ASN A CA 1
ATOM 5861 C C . ASN A 1 377 ? 58.191 -4.215 -11.293 1.00 30.11 377 ASN A C 1
ATOM 5862 O O . ASN A 1 377 ? 59.102 -4.960 -11.670 1.00 31.39 377 ASN A O 1
ATOM 5873 N N . ILE A 1 378 ? 56.998 -4.219 -11.886 1.00 30.15 378 ILE A N 1
ATOM 5874 C CA . ILE A 1 378 ? 56.708 -5.260 -12.863 1.00 33.18 378 ILE A CA 1
ATOM 5875 C C . ILE A 1 378 ? 57.529 -5.088 -14.142 1.00 39.09 378 ILE A C 1
ATOM 5876 O O . ILE A 1 378 ? 57.715 -6.063 -14.883 1.00 32.85 378 ILE A O 1
ATOM 5892 N N . THR A 1 379 ? 58.054 -3.884 -14.405 1.00 37.68 379 THR A N 1
ATOM 5893 C CA . THR A 1 379 ? 58.920 -3.622 -15.553 1.00 39.66 379 THR A CA 1
ATOM 5894 C C . THR A 1 379 ? 60.353 -3.293 -15.143 1.00 40.31 379 THR A C 1
ATOM 5895 O O . THR A 1 379 ? 61.125 -2.793 -15.966 1.00 34.36 379 THR A O 1
ATOM 5906 N N . ALA A 1 380 ? 60.727 -3.568 -13.896 1.00 35.23 380 ALA A N 1
ATOM 5907 C CA . ALA A 1 380 ? 62.077 -3.278 -13.433 1.00 41.63 380 ALA A CA 1
ATOM 5908 C C . ALA A 1 380 ? 63.108 -4.112 -14.191 1.00 43.61 380 ALA A C 1
ATOM 5909 O O . ALA A 1 380 ? 62.798 -5.142 -14.794 1.00 43.08 380 ALA A O 1
ATOM 5916 N N . ASP A 1 381 ? 64.362 -3.658 -14.128 1.00 40.38 381 ASP A N 1
ATOM 5917 C CA . ASP A 1 381 ? 65.453 -4.343 -14.813 1.00 42.26 381 ASP A CA 1
ATOM 5918 C C . ASP A 1 381 ? 65.928 -5.578 -14.061 1.00 42.98 381 ASP A C 1
ATOM 5919 O O . ASP A 1 381 ? 66.448 -6.512 -14.684 1.00 49.74 381 ASP A O 1
ATOM 5928 N N . ASN A 1 382 ? 65.768 -5.601 -12.739 1.00 42.07 382 ASN A N 1
ATOM 5929 C CA . ASN A 1 382 ? 66.228 -6.713 -11.913 1.00 36.19 382 ASN A CA 1
ATOM 5930 C C . ASN A 1 382 ? 65.148 -7.786 -11.852 1.00 30.06 382 ASN A C 1
ATOM 5931 O O . ASN A 1 382 ? 63.993 -7.490 -11.529 1.00 33.17 382 ASN A O 1
ATOM 5942 N N . TRP A 1 383 ? 65.524 -9.030 -12.161 1.00 37.46 383 TRP A N 1
ATOM 5943 C CA . TRP A 1 383 ? 64.543 -10.110 -12.150 1.00 40.52 383 TRP A CA 1
ATOM 5944 C C . TRP A 1 383 ? 63.896 -10.259 -10.783 1.00 33.20 383 TRP A C 1
ATOM 5945 O O . TRP A 1 383 ? 62.725 -10.641 -10.690 1.00 30.74 383 TRP A O 1
ATOM 5966 N N . ARG A 1 384 ? 64.631 -9.951 -9.713 1.00 32.54 384 ARG A N 1
ATOM 5967 C CA . ARG A 1 384 ? 64.068 -10.088 -8.372 1.00 39.12 384 ARG A CA 1
ATOM 5968 C C . ARG A 1 384 ? 62.863 -9.174 -8.185 1.00 37.19 384 ARG A C 1
ATOM 5969 O O . ARG A 1 384 ? 61.894 -9.536 -7.505 1.00 33.70 384 ARG A O 1
ATOM 5990 N N . ASN A 1 385 ? 62.904 -7.985 -8.789 1.00 35.71 385 ASN A N 1
ATOM 5991 C CA . ASN A 1 385 ? 61.812 -7.033 -8.633 1.00 29.17 385 ASN A CA 1
ATOM 5992 C C . ASN A 1 385 ? 60.598 -7.418 -9.472 1.00 27.77 385 ASN A C 1
ATOM 5993 O O . ASN A 1 385 ? 59.459 -7.277 -9.016 1.00 32.79 385 ASN A O 1
ATOM 6004 N N . ARG A 1 386 ? 60.808 -7.925 -10.686 1.00 32.13 386 ARG A N 1
ATOM 6005 C CA . ARG A 1 386 ? 59.675 -8.388 -11.484 1.00 36.07 386 ARG A CA 1
ATOM 6006 C C . ARG A 1 386 ? 59.015 -9.608 -10.843 1.00 27.10 386 ARG A C 1
ATOM 6007 O O . ARG A 1 386 ? 57.776 -9.684 -10.750 1.00 28.25 386 ARG A O 1
ATOM 6028 N N . GLU A 1 387 ? 59.824 -10.570 -10.386 1.00 27.25 387 GLU A N 1
ATOM 6029 C CA . GLU A 1 387 ? 59.269 -11.735 -9.703 1.00 23.86 387 GLU A CA 1
ATOM 6030 C C . GLU A 1 387 ? 58.495 -11.307 -8.464 1.00 27.98 387 GLU A C 1
ATOM 6031 O O . GLU A 1 387 ? 57.374 -11.772 -8.224 1.00 24.83 387 GLU A O 1
ATOM 6043 N N . ALA A 1 388 ? 59.075 -10.402 -7.671 1.00 34.56 388 ALA A N 1
ATOM 6044 C CA . ALA A 1 388 ? 58.362 -9.865 -6.516 1.00 30.17 388 ALA A CA 1
ATOM 6045 C C . ALA A 1 388 ? 57.037 -9.236 -6.930 1.00 30.62 388 ALA A C 1
ATOM 6046 O O . ALA A 1 388 ? 56.025 -9.389 -6.238 1.00 27.42 388 ALA A O 1
ATOM 6053 N N . ALA A 1 389 ? 57.017 -8.538 -8.066 1.00 29.02 389 ALA A N 1
ATOM 6054 C CA . ALA A 1 389 ? 55.796 -7.862 -8.497 1.00 26.11 389 ALA A CA 1
ATOM 6055 C C . ALA A 1 389 ? 54.682 -8.863 -8.783 1.00 28.30 389 ALA A C 1
ATOM 6056 O O . ALA A 1 389 ? 53.554 -8.705 -8.294 1.00 27.23 389 ALA A O 1
ATOM 6063 N N . VAL A 1 390 ? 54.967 -9.906 -9.578 1.00 25.91 390 VAL A N 1
ATOM 6064 C CA . VAL A 1 390 ? 53.895 -10.872 -9.848 1.00 22.66 390 VAL A CA 1
ATOM 6065 C C . VAL A 1 390 ? 53.549 -11.669 -8.592 1.00 24.16 390 VAL A C 1
ATOM 6066 O O . VAL A 1 390 ? 52.393 -12.071 -8.404 1.00 26.82 390 VAL A O 1
ATOM 6079 N N . MET A 1 391 ? 54.526 -11.933 -7.726 1.00 21.98 391 MET A N 1
ATOM 6080 C CA . MET A 1 391 ? 54.225 -12.592 -6.459 1.00 18.62 391 MET A CA 1
ATOM 6081 C C . MET A 1 391 ? 53.223 -11.778 -5.647 1.00 20.04 391 MET A C 1
ATOM 6082 O O . MET A 1 391 ? 52.257 -12.324 -5.097 1.00 25.46 391 MET A O 1
ATOM 6096 N N . ALA A 1 392 ? 53.440 -10.462 -5.558 1.00 26.92 392 ALA A N 1
ATOM 6097 C CA . ALA A 1 392 ? 52.538 -9.607 -4.794 1.00 27.77 392 ALA A CA 1
ATOM 6098 C C . ALA A 1 392 ? 51.153 -9.562 -5.436 1.00 30.23 392 ALA A C 1
ATOM 6099 O O . ALA A 1 392 ? 50.120 -9.709 -4.752 1.00 30.60 392 ALA A O 1
ATOM 6106 N N . PHE A 1 393 ? 51.110 -9.394 -6.762 1.00 26.72 393 PHE A N 1
ATOM 6107 C CA . PHE A 1 393 ? 49.816 -9.316 -7.425 1.00 21.14 393 PHE A CA 1
ATOM 6108 C C . PHE A 1 393 ? 49.024 -10.595 -7.206 1.00 23.84 393 PHE A C 1
ATOM 6109 O O . PHE A 1 393 ? 47.853 -10.555 -6.814 1.00 27.61 393 PHE A O 1
ATOM 6126 N N . GLY A 1 394 ? 49.654 -11.746 -7.439 1.00 24.92 394 GLY A N 1
ATOM 6127 C CA . GLY A 1 394 ? 48.972 -13.002 -7.200 1.00 29.97 394 GLY A CA 1
ATOM 6128 C C . GLY A 1 394 ? 48.559 -13.160 -5.752 1.00 25.88 394 GLY A C 1
ATOM 6129 O O . GLY A 1 394 ? 47.509 -13.738 -5.460 1.00 22.69 394 GLY A O 1
ATOM 6133 N N . SER A 1 395 ? 49.361 -12.624 -4.831 1.00 25.89 395 SER A N 1
ATOM 6134 C CA . SER A 1 395 ? 49.070 -12.741 -3.407 1.00 28.47 395 SER A CA 1
ATOM 6135 C C . SER A 1 395 ? 47.894 -11.887 -2.949 1.00 31.30 395 SER A C 1
ATOM 6136 O O . SER A 1 395 ? 47.425 -12.096 -1.824 1.00 32.51 395 SER A O 1
ATOM 6144 N N . ILE A 1 396 ? 47.409 -10.934 -3.750 1.00 27.82 396 ILE A N 1
ATOM 6145 C CA . ILE A 1 396 ? 46.215 -10.182 -3.338 1.00 24.30 396 ILE A CA 1
ATOM 6146 C C . ILE A 1 396 ? 44.958 -10.603 -4.110 1.00 27.30 396 ILE A C 1
ATOM 6147 O O . ILE A 1 396 ? 43.953 -9.895 -4.074 1.00 28.39 396 ILE A O 1
ATOM 6163 N N . MET A 1 397 ? 44.955 -11.765 -4.766 1.00 26.44 397 MET A N 1
ATOM 6164 C CA . MET A 1 397 ? 43.782 -12.151 -5.543 1.00 26.69 397 MET A CA 1
ATOM 6165 C C . MET A 1 397 ? 42.684 -12.780 -4.696 1.00 29.86 397 MET A C 1
ATOM 6166 O O . MET A 1 397 ? 41.588 -13.035 -5.205 1.00 25.44 397 MET A O 1
ATOM 6180 N N . ASP A 1 398 ? 42.934 -13.010 -3.421 1.00 25.78 398 ASP A N 1
ATOM 6181 C CA . ASP A 1 398 ? 41.945 -13.572 -2.515 1.00 34.90 398 ASP A CA 1
ATOM 6182 C C . ASP A 1 398 ? 41.831 -12.598 -1.351 1.00 30.12 398 ASP A C 1
ATOM 6183 O O . ASP A 1 398 ? 42.803 -12.388 -0.619 1.00 28.64 398 ASP A O 1
ATOM 6192 N N . GLY A 1 399 ? 40.664 -11.971 -1.217 1.00 26.33 399 GLY A N 1
ATOM 6193 C CA . GLY A 1 399 ? 40.420 -11.010 -0.167 1.00 36.41 399 GLY A CA 1
ATOM 6194 C C . GLY A 1 399 ? 39.597 -9.820 -0.625 1.00 34.56 399 GLY A C 1
ATOM 6195 O O . GLY A 1 399 ? 38.480 -9.594 -0.151 1.00 34.47 399 GLY A O 1
ATOM 6199 N N . PRO A 1 400 ? 40.141 -9.018 -1.539 1.00 30.83 400 PRO A N 1
ATOM 6200 C CA . PRO A 1 400 ? 39.402 -7.840 -2.021 1.00 28.16 400 PRO A CA 1
ATOM 6201 C C . PRO A 1 400 ? 38.120 -8.236 -2.740 1.00 28.78 400 PRO A C 1
ATOM 6202 O O . PRO A 1 400 ? 37.907 -9.392 -3.105 1.00 28.89 400 PRO A O 1
ATOM 6213 N N . ASP A 1 401 ? 37.251 -7.248 -2.958 1.00 23.94 401 ASP A N 1
ATOM 6214 C CA . ASP A 1 401 ? 35.966 -7.545 -3.572 1.00 33.94 401 ASP A CA 1
ATOM 6215 C C . ASP A 1 401 ? 36.118 -7.752 -5.085 1.00 31.23 401 ASP A C 1
ATOM 6216 O O . ASP A 1 401 ? 37.191 -7.573 -5.672 1.00 28.48 401 ASP A O 1
ATOM 6225 N N . LYS A 1 402 ? 35.014 -8.163 -5.712 1.00 31.00 402 LYS A N 1
ATOM 6226 C CA . LYS A 1 402 ? 35.037 -8.525 -7.126 1.00 32.33 402 LYS A CA 1
ATOM 6227 C C . LYS A 1 402 ? 35.295 -7.310 -8.014 1.00 27.95 402 LYS A C 1
ATOM 6228 O O . LYS A 1 402 ? 36.013 -7.408 -9.013 1.00 26.79 402 LYS A O 1
ATOM 6247 N N . VAL A 1 403 ? 34.711 -6.164 -7.673 1.00 25.05 403 VAL A N 1
ATOM 6248 C CA . VAL A 1 403 ? 34.863 -4.963 -8.496 1.00 27.75 403 VAL A CA 1
ATOM 6249 C C . VAL A 1 403 ? 36.334 -4.579 -8.612 1.00 20.82 403 VAL A C 1
ATOM 6250 O O . VAL A 1 403 ? 36.863 -4.398 -9.716 1.00 24.87 403 VAL A O 1
ATOM 6263 N N . GLN A 1 404 ? 37.021 -4.477 -7.470 1.00 29.71 404 GLN A N 1
ATOM 6264 C CA . GLN A 1 404 ? 38.428 -4.080 -7.465 1.00 31.95 404 GLN A CA 1
ATOM 6265 C C . GLN A 1 404 ? 39.294 -5.101 -8.198 1.00 28.07 404 GLN A C 1
ATOM 6266 O O . GLN A 1 404 ? 40.094 -4.748 -9.078 1.00 31.37 404 GLN A O 1
ATOM 6280 N N . ARG A 1 405 ? 39.164 -6.375 -7.828 1.00 28.55 405 ARG A N 1
ATOM 6281 C CA . ARG A 1 405 ? 39.975 -7.409 -8.460 1.00 25.01 405 ARG A CA 1
ATOM 6282 C C . ARG A 1 405 ? 39.773 -7.407 -9.970 1.00 21.52 405 ARG A C 1
ATOM 6283 O O . ARG A 1 405 ? 40.737 -7.396 -10.734 1.00 24.97 405 ARG A O 1
ATOM 6304 N N . THR A 1 406 ? 38.519 -7.409 -10.418 1.00 22.01 406 THR A N 1
ATOM 6305 C CA . THR A 1 406 ? 38.241 -7.429 -11.851 1.00 27.21 406 THR A CA 1
ATOM 6306 C C . THR A 1 406 ? 38.876 -6.235 -12.548 1.00 31.77 406 THR A C 1
ATOM 6307 O O . THR A 1 406 ? 39.459 -6.373 -13.637 1.00 24.36 406 THR A O 1
ATOM 6318 N N . TYR A 1 407 ? 38.772 -5.052 -11.933 1.00 28.59 407 TYR A N 1
ATOM 6319 C CA . TYR A 1 407 ? 39.361 -3.859 -12.530 1.00 28.71 407 TYR A CA 1
ATOM 6320 C C . TYR A 1 407 ? 40.868 -4.018 -12.690 1.00 26.89 407 TYR A C 1
ATOM 6321 O O . TYR A 1 407 ? 41.422 -3.790 -13.778 1.00 25.52 407 TYR A O 1
ATOM 6339 N N . TYR A 1 408 ? 41.557 -4.430 -11.623 1.00 24.14 408 TYR A N 1
ATOM 6340 C CA . TYR A 1 408 ? 43.016 -4.454 -11.695 1.00 26.76 408 TYR A CA 1
ATOM 6341 C C . TYR A 1 408 ? 43.564 -5.667 -12.437 1.00 23.43 408 TYR A C 1
ATOM 6342 O O . TYR A 1 408 ? 44.663 -5.592 -12.996 1.00 27.49 408 TYR A O 1
ATOM 6360 N N . VAL A 1 409 ? 42.820 -6.766 -12.494 1.00 25.43 409 VAL A N 1
ATOM 6361 C CA . VAL A 1 409 ? 43.202 -7.857 -13.383 1.00 24.40 409 VAL A CA 1
ATOM 6362 C C . VAL A 1 409 ? 43.112 -7.398 -14.827 1.00 28.24 409 VAL A C 1
ATOM 6363 O O . VAL A 1 409 ? 44.035 -7.606 -15.621 1.00 29.88 409 VAL A O 1
ATOM 6376 N N . HIS A 1 410 ? 41.998 -6.764 -15.193 1.00 22.96 410 HIS A N 1
ATOM 6377 C CA . HIS A 1 410 ? 41.895 -6.220 -16.542 1.00 34.13 410 HIS A CA 1
ATOM 6378 C C . HIS A 1 410 ? 43.070 -5.296 -16.850 1.00 32.72 410 HIS A C 1
ATOM 6379 O O . HIS A 1 410 ? 43.663 -5.370 -17.931 1.00 32.58 410 HIS A O 1
ATOM 6393 N N . GLN A 1 411 ? 43.436 -4.429 -15.902 1.00 33.15 411 GLN A N 1
ATOM 6394 C CA . GLN A 1 411 ? 44.519 -3.481 -16.158 1.00 36.46 411 GLN A CA 1
ATOM 6395 C C . GLN A 1 411 ? 45.869 -4.184 -16.301 1.00 37.15 411 GLN A C 1
ATOM 6396 O O . GLN A 1 411 ? 46.685 -3.806 -17.149 1.00 32.82 411 GLN A O 1
ATOM 6410 N N . ALA A 1 412 ? 46.126 -5.208 -15.488 1.00 33.11 412 ALA A N 1
ATOM 6411 C CA . ALA A 1 412 ? 47.462 -5.785 -15.379 1.00 33.94 412 ALA A CA 1
ATOM 6412 C C . ALA A 1 412 ? 47.683 -7.007 -16.261 1.00 26.85 412 ALA A C 1
ATOM 6413 O O . ALA A 1 412 ? 48.834 -7.425 -16.436 1.00 24.78 412 ALA A O 1
ATOM 6420 N N . LEU A 1 413 ? 46.631 -7.588 -16.820 1.00 25.71 413 LEU A N 1
ATOM 6421 C CA . LEU A 1 413 ? 46.788 -8.869 -17.498 1.00 29.20 413 LEU A CA 1
ATOM 6422 C C . LEU A 1 413 ? 47.741 -8.779 -18.681 1.00 32.27 413 LEU A C 1
ATOM 6423 O O . LEU A 1 413 ? 48.550 -9.704 -18.850 1.00 32.04 413 LEU A O 1
ATOM 6439 N N . PRO A 1 414 ? 47.734 -7.728 -19.502 1.00 35.33 414 PRO A N 1
ATOM 6440 C CA . PRO A 1 414 ? 48.746 -7.659 -20.573 1.00 32.44 414 PRO A CA 1
ATOM 6441 C C . PRO A 1 414 ? 50.175 -7.762 -20.059 1.00 30.81 414 PRO A C 1
ATOM 6442 O O . PRO A 1 414 ? 50.954 -8.578 -20.570 1.00 31.87 414 PRO A O 1
ATOM 6453 N N . SER A 1 415 ? 50.544 -6.968 -19.050 1.00 28.62 415 SER A N 1
ATOM 6454 C CA . SER A 1 415 ? 51.905 -7.034 -18.520 1.00 34.24 415 SER A CA 1
ATOM 6455 C C . SER A 1 415 ? 52.215 -8.407 -17.918 1.00 31.61 415 SER A C 1
ATOM 6456 O O . SER A 1 415 ? 53.349 -8.905 -18.027 1.00 28.92 415 SER A O 1
ATOM 6464 N N . ILE A 1 416 ? 51.225 -9.035 -17.276 1.00 24.63 416 ILE A N 1
ATOM 6465 C CA . ILE A 1 416 ? 51.457 -10.340 -16.659 1.00 29.58 416 ILE A CA 1
ATOM 6466 C C . ILE A 1 416 ? 51.679 -11.399 -17.731 1.00 28.20 416 ILE A C 1
ATOM 6467 O O . ILE A 1 416 ? 52.608 -12.211 -17.641 1.00 35.24 416 ILE A O 1
ATOM 6483 N N . LEU A 1 417 ? 50.825 -11.412 -18.758 1.00 26.67 417 LEU A N 1
ATOM 6484 C CA . LEU A 1 417 ? 51.012 -12.345 -19.861 1.00 27.46 417 LEU A CA 1
ATOM 6485 C C . LEU A 1 417 ? 52.346 -12.104 -20.550 1.00 31.04 417 LEU A C 1
ATOM 6486 O O . LEU A 1 417 ? 52.990 -13.048 -21.018 1.00 33.41 417 LEU A O 1
ATOM 6502 N N . ASN A 1 418 ? 52.776 -10.842 -20.632 1.00 28.48 418 ASN A N 1
ATOM 6503 C CA . ASN A 1 418 ? 54.072 -10.559 -21.236 1.00 29.52 418 ASN A CA 1
ATOM 6504 C C . ASN A 1 418 ? 55.196 -11.163 -20.410 1.00 36.08 418 ASN A C 1
ATOM 6505 O O . ASN A 1 418 ? 56.195 -11.636 -20.967 1.00 27.52 418 ASN A O 1
ATOM 6516 N N . LEU A 1 419 ? 55.048 -11.178 -19.081 1.00 30.28 419 LEU A N 1
ATOM 6517 C CA . LEU A 1 419 ? 56.098 -11.783 -18.265 1.00 28.39 419 LEU A CA 1
ATOM 6518 C C . LEU A 1 419 ? 56.242 -13.288 -18.468 1.00 29.90 419 LEU A C 1
ATOM 6519 O O . LEU A 1 419 ? 57.231 -13.860 -18.001 1.00 25.69 419 LEU A O 1
ATOM 6535 N N . MET A 1 420 ? 55.296 -13.954 -19.133 1.00 29.87 420 MET A N 1
ATOM 6536 C CA . MET A 1 420 ? 55.503 -15.372 -19.434 1.00 30.79 420 MET A CA 1
ATOM 6537 C C . MET A 1 420 ? 56.616 -15.585 -20.452 1.00 35.45 420 MET A C 1
ATOM 6538 O O . MET A 1 420 ? 57.112 -16.709 -20.594 1.00 31.40 420 MET A O 1
ATOM 6552 N N . ASN A 1 421 ? 57.024 -14.534 -21.154 1.00 29.54 421 ASN A N 1
ATOM 6553 C CA . ASN A 1 421 ? 58.176 -14.571 -22.040 1.00 40.30 421 ASN A CA 1
ATOM 6554 C C . ASN A 1 421 ? 59.424 -13.997 -21.386 1.00 39.67 421 ASN A C 1
ATOM 6555 O O . ASN A 1 421 ? 60.400 -13.709 -22.084 1.00 39.87 421 ASN A O 1
ATOM 6566 N N . ASP A 1 422 ? 59.415 -13.823 -20.065 1.00 32.34 422 ASP A N 1
ATOM 6567 C CA . ASP A 1 422 ? 60.553 -13.232 -19.378 1.00 34.28 422 ASP A CA 1
ATOM 6568 C C . ASP A 1 422 ? 61.783 -14.118 -19.531 1.00 38.72 422 ASP A C 1
ATOM 6569 O O . ASP A 1 422 ? 61.684 -15.343 -19.635 1.00 34.38 422 ASP A O 1
ATOM 6578 N N . GLN A 1 423 ? 62.957 -13.483 -19.538 1.00 38.56 423 GLN A N 1
ATOM 6579 C CA . GLN A 1 423 ? 64.213 -14.225 -19.587 1.00 42.26 423 GLN A CA 1
ATOM 6580 C C . GLN A 1 423 ? 64.543 -14.911 -18.267 1.00 44.46 423 GLN A C 1
ATOM 6581 O O . GLN A 1 423 ? 65.411 -15.790 -18.239 1.00 37.71 423 GLN A O 1
ATOM 6595 N N . SER A 1 424 ? 63.885 -14.530 -17.175 1.00 36.47 424 SER A N 1
ATOM 6596 C CA . SER A 1 424 ? 64.150 -15.116 -15.867 1.00 34.36 424 SER A CA 1
ATOM 6597 C C . SER A 1 424 ? 63.239 -16.316 -15.646 1.00 30.29 424 SER A C 1
ATOM 6598 O O . SER A 1 424 ? 62.011 -16.189 -15.714 1.00 27.24 424 SER A O 1
ATOM 6606 N N . LEU A 1 425 ? 63.839 -17.478 -15.372 1.00 31.41 425 LEU A N 1
ATOM 6607 C CA . LEU A 1 425 ? 63.048 -18.666 -15.060 1.00 32.52 425 LEU A CA 1
ATOM 6608 C C . LEU A 1 425 ? 62.155 -18.437 -13.845 1.00 29.00 425 LEU A C 1
ATOM 6609 O O . LEU A 1 425 ? 60.984 -18.841 -13.835 1.00 28.25 425 LEU A O 1
ATOM 6625 N N . GLN A 1 426 ? 62.699 -17.811 -12.799 1.00 25.38 426 GLN A N 1
ATOM 6626 C CA . GLN A 1 426 ? 61.907 -17.541 -11.603 1.00 34.77 426 GLN A CA 1
ATOM 6627 C C . GLN A 1 426 ? 60.718 -16.644 -11.927 1.00 28.85 426 GLN A C 1
ATOM 6628 O O . GLN A 1 426 ? 59.607 -16.856 -11.423 1.00 29.26 426 GLN A O 1
ATOM 6642 N N . VAL A 1 427 ? 60.930 -15.635 -12.772 1.00 27.93 427 VAL A N 1
ATOM 6643 C CA . VAL A 1 427 ? 59.834 -14.738 -13.120 1.00 23.04 427 VAL A CA 1
ATOM 6644 C C . VAL A 1 427 ? 58.727 -15.502 -13.824 1.00 25.59 427 VAL A C 1
ATOM 6645 O O . VAL A 1 427 ? 57.545 -15.309 -13.534 1.00 27.09 427 VAL A O 1
ATOM 6658 N N . LYS A 1 428 ? 59.086 -16.364 -14.778 1.00 26.33 428 LYS A N 1
ATOM 6659 C CA . LYS A 1 428 ? 58.062 -17.107 -15.505 1.00 27.83 428 LYS A CA 1
ATOM 6660 C C . LYS A 1 428 ? 57.339 -18.085 -14.590 1.00 23.57 428 LYS A C 1
ATOM 6661 O O . LYS A 1 428 ? 56.125 -18.287 -14.716 1.00 29.37 428 LYS A O 1
ATOM 6680 N N . GLU A 1 429 ? 58.073 -18.717 -13.677 1.00 26.44 429 GLU A N 1
ATOM 6681 C CA . GLU A 1 429 ? 57.450 -19.645 -12.740 1.00 29.36 429 GLU A CA 1
ATOM 6682 C C . GLU A 1 429 ? 56.387 -18.937 -11.908 1.00 26.78 429 GLU A C 1
ATOM 6683 O O . GLU A 1 429 ? 55.234 -19.396 -11.797 1.00 25.38 429 GLU A O 1
ATOM 6695 N N . THR A 1 430 ? 56.758 -17.793 -11.326 1.00 25.88 430 THR A N 1
ATOM 6696 C CA . THR A 1 430 ? 55.813 -17.083 -10.480 1.00 25.97 430 THR A CA 1
ATOM 6697 C C . THR A 1 430 ? 54.700 -16.447 -11.301 1.00 23.87 430 THR A C 1
ATOM 6698 O O . THR A 1 430 ? 53.568 -16.364 -10.831 1.00 23.29 430 THR A O 1
ATOM 6709 N N . THR A 1 431 ? 54.992 -16.016 -12.530 1.00 29.47 431 THR A N 1
ATOM 6710 C CA . THR A 1 431 ? 53.950 -15.476 -13.400 1.00 28.65 431 THR A CA 1
ATOM 6711 C C . THR A 1 431 ? 52.900 -16.530 -13.728 1.00 25.16 431 THR A C 1
ATOM 6712 O O . THR A 1 431 ? 51.695 -16.243 -13.720 1.00 27.24 431 THR A O 1
ATOM 6723 N N . ALA A 1 432 ? 53.334 -17.754 -14.039 1.00 22.78 432 ALA A N 1
ATOM 6724 C CA . ALA A 1 432 ? 52.375 -18.833 -14.263 1.00 25.78 432 ALA A CA 1
ATOM 6725 C C . ALA A 1 432 ? 51.514 -19.049 -13.025 1.00 23.30 432 ALA A C 1
ATOM 6726 O O . ALA A 1 432 ? 50.283 -19.184 -13.117 1.00 23.63 432 ALA A O 1
ATOM 6733 N N . TRP A 1 433 ? 52.153 -19.096 -11.851 1.00 23.34 433 TRP A N 1
ATOM 6734 C CA . TRP A 1 433 ? 51.390 -19.179 -10.607 1.00 23.89 433 TRP A CA 1
ATOM 6735 C C . TRP A 1 433 ? 50.393 -18.028 -10.487 1.00 27.67 433 TRP A C 1
ATOM 6736 O O . TRP A 1 433 ? 49.230 -18.232 -10.121 1.00 27.33 433 TRP A O 1
ATOM 6757 N N . CYS A 1 434 ? 50.833 -16.809 -10.793 1.00 22.35 434 CYS A N 1
ATOM 6758 C CA . CYS A 1 434 ? 49.968 -15.643 -10.662 1.00 21.85 434 CYS A CA 1
ATOM 6759 C C . CYS A 1 434 ? 48.747 -15.763 -11.559 1.00 24.68 434 CYS A C 1
ATOM 6760 O O . CYS A 1 434 ? 47.632 -15.390 -11.166 1.00 23.45 434 CYS A O 1
ATOM 6768 N N . ILE A 1 435 ? 48.935 -16.291 -12.768 1.00 24.14 435 ILE A N 1
ATOM 6769 C CA . ILE A 1 435 ? 47.802 -16.498 -13.661 1.00 25.44 435 ILE A CA 1
ATOM 6770 C C . ILE A 1 435 ? 46.851 -17.513 -13.054 1.00 27.29 435 ILE A C 1
ATOM 6771 O O . ILE A 1 435 ? 45.624 -17.359 -13.131 1.00 21.87 435 ILE A O 1
ATOM 6787 N N . GLY A 1 436 ? 47.401 -18.559 -12.425 1.00 20.76 436 GLY A N 1
ATOM 6788 C CA . GLY A 1 436 ? 46.552 -19.504 -11.715 1.00 25.97 436 GLY A CA 1
ATOM 6789 C C . GLY A 1 436 ? 45.764 -18.870 -10.580 1.00 29.29 436 GLY A C 1
ATOM 6790 O O . GLY A 1 436 ? 44.619 -19.240 -10.335 1.00 27.44 436 GLY A O 1
ATOM 6794 N N . ARG A 1 437 ? 46.380 -17.931 -9.851 1.00 27.66 437 ARG A N 1
ATOM 6795 C CA . ARG A 1 437 ? 45.684 -17.227 -8.770 1.00 28.87 437 ARG A CA 1
ATOM 6796 C C . ARG A 1 437 ? 44.538 -16.369 -9.309 1.00 29.20 437 ARG A C 1
ATOM 6797 O O . ARG A 1 437 ? 43.426 -16.356 -8.747 1.00 28.35 437 ARG A O 1
ATOM 6818 N N . ILE A 1 438 ? 44.802 -15.639 -10.395 1.00 25.61 438 ILE A N 1
ATOM 6819 C CA . ILE A 1 438 ? 43.754 -14.860 -11.043 1.00 29.01 438 ILE A CA 1
ATOM 6820 C C . ILE A 1 438 ? 42.618 -15.781 -11.455 1.00 37.38 438 ILE A C 1
ATOM 6821 O O . ILE A 1 438 ? 41.440 -15.514 -11.186 1.00 36.77 438 ILE A O 1
ATOM 6837 N N . ALA A 1 439 ? 42.960 -16.894 -12.107 1.00 26.78 439 ALA A N 1
ATOM 6838 C CA . ALA A 1 439 ? 41.936 -17.829 -12.552 1.00 30.43 439 ALA A CA 1
ATOM 6839 C C . ALA A 1 439 ? 41.178 -18.396 -11.368 1.00 38.91 439 ALA A C 1
ATOM 6840 O O . ALA A 1 439 ? 39.959 -18.572 -11.425 1.00 45.47 439 ALA A O 1
ATOM 6847 N N . ASP A 1 440 ? 41.883 -18.667 -10.276 1.00 37.86 440 ASP A N 1
ATOM 6848 C CA . ASP A 1 440 ? 41.291 -19.432 -9.190 1.00 45.32 440 ASP A CA 1
ATOM 6849 C C . ASP A 1 440 ? 40.262 -18.612 -8.425 1.00 42.39 440 ASP A C 1
ATOM 6850 O O . ASP A 1 440 ? 39.209 -19.134 -8.045 1.00 55.84 440 ASP A O 1
ATOM 6859 N N A SER A 1 441 ? 40.548 -17.328 -8.191 0.72 43.99 441 SER A N 1
ATOM 6860 N N B SER A 1 441 ? 40.529 -17.334 -8.189 0.28 43.92 441 SER A N 1
ATOM 6861 C CA A SER A 1 441 ? 39.653 -16.526 -7.361 0.72 50.09 441 SER A CA 1
ATOM 6862 C CA B SER A 1 441 ? 39.639 -16.526 -7.363 0.28 50.08 441 SER A CA 1
ATOM 6863 C C A SER A 1 441 ? 38.673 -15.667 -8.154 0.72 54.65 441 SER A C 1
ATOM 6864 C C B SER A 1 441 ? 38.655 -15.688 -8.169 0.28 54.63 441 SER A C 1
ATOM 6865 O O A SER A 1 441 ? 37.535 -15.478 -7.713 0.72 56.43 441 SER A O 1
ATOM 6866 O O B SER A 1 441 ? 37.500 -15.539 -7.753 0.28 56.30 441 SER A O 1
ATOM 6881 N N . VAL A 1 442 ? 39.073 -15.127 -9.303 1.00 46.71 442 VAL A N 1
ATOM 6882 C CA . VAL A 1 442 ? 38.162 -14.322 -10.108 1.00 39.51 442 VAL A CA 1
ATOM 6883 C C . VAL A 1 442 ? 38.287 -14.673 -11.592 1.00 46.70 442 VAL A C 1
ATOM 6884 O O . VAL A 1 442 ? 38.590 -13.814 -12.425 1.00 50.27 442 VAL A O 1
ATOM 6897 N N . ALA A 1 443 ? 37.974 -15.927 -11.946 1.00 46.41 443 ALA A N 1
ATOM 6898 C CA . ALA A 1 443 ? 38.134 -16.393 -13.324 1.00 37.09 443 ALA A CA 1
ATOM 6899 C C . ALA A 1 443 ? 37.280 -15.598 -14.292 1.00 37.46 443 ALA A C 1
ATOM 6900 O O . ALA A 1 443 ? 37.635 -15.475 -15.473 1.00 39.57 443 ALA A O 1
ATOM 6907 N N . GLU A 1 444 ? 36.141 -15.075 -13.836 1.00 50.40 444 GLU A N 1
ATOM 6908 C CA A GLU A 1 444 ? 35.346 -14.233 -14.712 0.53 52.18 444 GLU A CA 1
ATOM 6909 C CA B GLU A 1 444 ? 35.342 -14.226 -14.709 0.47 52.11 444 GLU A CA 1
ATOM 6910 C C . GLU A 1 444 ? 36.050 -12.918 -15.042 1.00 52.12 444 GLU A C 1
ATOM 6911 O O . GLU A 1 444 ? 35.590 -12.197 -15.933 1.00 48.65 444 GLU A O 1
ATOM 6932 N N . SER A 1 445 ? 37.149 -12.588 -14.338 1.00 51.42 445 SER A N 1
ATOM 6933 C CA . SER A 1 445 ? 37.933 -11.387 -14.643 1.00 47.17 445 SER A CA 1
ATOM 6934 C C . SER A 1 445 ? 38.626 -11.491 -16.001 1.00 50.53 445 SER A C 1
ATOM 6935 O O . SER A 1 445 ? 39.056 -10.467 -16.550 1.00 48.92 445 SER A O 1
ATOM 6943 N N . ILE A 1 446 ? 38.772 -12.698 -16.543 1.00 52.45 446 ILE A N 1
ATOM 6944 C CA . ILE A 1 446 ? 39.448 -12.899 -17.820 1.00 52.65 446 ILE A CA 1
ATOM 6945 C C . ILE A 1 446 ? 38.392 -12.903 -18.920 1.00 51.68 446 ILE A C 1
ATOM 6946 O O . ILE A 1 446 ? 37.667 -13.886 -19.100 1.00 51.22 446 ILE A O 1
ATOM 6962 N N . ASP A 1 447 ? 38.317 -11.809 -19.665 1.00 46.13 447 ASP A N 1
ATOM 6963 C CA . ASP A 1 447 ? 37.267 -11.654 -20.660 1.00 46.18 447 ASP A CA 1
ATOM 6964 C C . ASP A 1 447 ? 37.371 -12.758 -21.712 1.00 52.49 447 ASP A C 1
ATOM 6965 O O . ASP A 1 447 ? 38.435 -12.917 -22.327 1.00 47.14 447 ASP A O 1
ATOM 6974 N N . PRO A 1 448 ? 36.297 -13.519 -21.967 1.00 57.81 448 PRO A N 1
ATOM 6975 C CA . PRO A 1 448 ? 36.401 -14.636 -22.926 1.00 60.30 448 PRO A CA 1
ATOM 6976 C C . PRO A 1 448 ? 36.950 -14.247 -24.288 1.00 61.49 448 PRO A C 1
ATOM 6977 O O . PRO A 1 448 ? 37.694 -15.032 -24.889 1.00 53.54 448 PRO A O 1
ATOM 6988 N N . GLN A 1 449 ? 36.592 -13.074 -24.807 1.00 57.12 449 GLN A N 1
ATOM 6989 C CA . GLN A 1 449 ? 37.074 -12.663 -26.121 1.00 64.13 449 GLN A CA 1
ATOM 6990 C C . GLN A 1 449 ? 38.430 -11.975 -26.050 1.00 50.68 449 GLN A C 1
ATOM 6991 O O . GLN A 1 449 ? 39.306 -12.243 -26.879 1.00 57.78 449 GLN A O 1
ATOM 7005 N N . GLN A 1 450 ? 38.628 -11.107 -25.059 1.00 66.27 450 GLN A N 1
ATOM 7006 C CA . GLN A 1 450 ? 39.794 -10.234 -25.055 1.00 65.27 450 GLN A CA 1
ATOM 7007 C C . GLN A 1 450 ? 41.045 -10.944 -24.548 1.00 52.08 450 GLN A C 1
ATOM 7008 O O . GLN A 1 450 ? 42.116 -10.818 -25.149 1.00 65.68 450 GLN A O 1
ATOM 7022 N N . HIS A 1 451 ? 40.941 -11.691 -23.445 1.00 42.51 451 HIS A N 1
ATOM 7023 C CA . HIS A 1 451 ? 42.131 -12.202 -22.780 1.00 50.11 451 HIS A CA 1
ATOM 7024 C C . HIS A 1 451 ? 42.176 -13.709 -22.575 1.00 36.37 451 HIS A C 1
ATOM 7025 O O . HIS A 1 451 ? 43.276 -14.251 -22.436 1.00 41.58 451 HIS A O 1
ATOM 7039 N N . LEU A 1 452 ? 41.043 -14.402 -22.551 1.00 30.36 452 LEU A N 1
ATOM 7040 C CA . LEU A 1 452 ? 41.100 -15.843 -22.338 1.00 28.76 452 LEU A CA 1
ATOM 7041 C C . LEU A 1 452 ? 41.928 -16.552 -23.408 1.00 25.78 452 LEU A C 1
ATOM 7042 O O . LEU A 1 452 ? 42.715 -17.446 -23.048 1.00 29.69 452 LEU A O 1
ATOM 7058 N N . PRO A 1 453 ? 41.838 -16.209 -24.698 1.00 32.78 453 PRO A N 1
ATOM 7059 C CA . PRO A 1 453 ? 42.723 -16.874 -25.665 1.00 34.90 453 PRO A CA 1
ATOM 7060 C C . PRO A 1 453 ? 44.192 -16.653 -25.359 1.00 32.24 453 PRO A C 1
ATOM 7061 O O . PRO A 1 453 ? 44.995 -17.580 -25.510 1.00 29.41 453 PRO A O 1
ATOM 7072 N N . GLY A 1 454 ? 44.566 -15.443 -24.931 1.00 30.53 454 GLY A N 1
ATOM 7073 C CA . GLY A 1 454 ? 45.952 -15.184 -24.567 1.00 36.45 454 GLY A CA 1
ATOM 7074 C C . GLY A 1 454 ? 46.379 -15.911 -23.302 1.00 38.21 454 GLY A C 1
ATOM 7075 O O . GLY A 1 454 ? 47.531 -16.341 -23.179 1.00 31.80 454 GLY A O 1
ATOM 7079 N N . VAL A 1 455 ? 45.465 -16.049 -22.338 1.00 30.94 455 VAL A N 1
ATOM 7080 C CA . VAL A 1 455 ? 45.760 -16.831 -21.140 1.00 28.58 455 VAL A CA 1
ATOM 7081 C C . VAL A 1 455 ? 46.019 -18.292 -21.516 1.00 22.83 455 VAL A C 1
ATOM 7082 O O . VAL A 1 455 ? 47.027 -18.893 -21.121 1.00 27.97 455 VAL A O 1
ATOM 7095 N N . VAL A 1 456 ? 45.112 -18.880 -22.294 1.00 25.31 456 VAL A N 1
ATOM 7096 C CA . VAL A 1 456 ? 45.282 -20.272 -22.705 1.00 25.60 456 VAL A CA 1
ATOM 7097 C C . VAL A 1 456 ? 46.585 -20.436 -23.470 1.00 28.08 456 VAL A C 1
ATOM 7098 O O . VAL A 1 456 ? 47.355 -21.369 -23.217 1.00 29.31 456 VAL A O 1
ATOM 7111 N N . GLN A 1 457 ? 46.866 -19.520 -24.399 1.00 28.82 457 GLN A N 1
ATOM 7112 C CA . GLN A 1 457 ? 48.094 -19.627 -25.179 1.00 29.46 457 GLN A CA 1
ATOM 7113 C C . GLN A 1 457 ? 49.325 -19.550 -24.283 1.00 31.25 457 GLN A C 1
ATOM 7114 O O . GLN A 1 457 ? 50.291 -20.296 -24.481 1.00 29.72 457 GLN A O 1
ATOM 7128 N N . ALA A 1 458 ? 49.308 -18.666 -23.283 1.00 30.68 458 ALA A N 1
ATOM 7129 C CA . ALA A 1 458 ? 50.440 -18.591 -22.362 1.00 25.52 458 ALA A CA 1
ATOM 7130 C C . ALA A 1 458 ? 50.612 -19.900 -21.606 1.00 27.22 458 ALA A C 1
ATOM 7131 O O . ALA A 1 458 ? 51.739 -20.343 -21.360 1.00 31.15 458 ALA A O 1
ATOM 7138 N N . CYS A 1 459 ? 49.502 -20.532 -21.220 1.00 25.50 459 CYS A N 1
ATOM 7139 C CA . CYS A 1 459 ? 49.603 -21.819 -20.543 1.00 22.90 459 CYS A CA 1
ATOM 7140 C C . CYS A 1 459 ? 50.175 -22.883 -21.472 1.00 23.23 459 CYS A C 1
ATOM 7141 O O . CYS A 1 459 ? 50.977 -23.724 -21.043 1.00 26.76 459 CYS A O 1
ATOM 7149 N N . LEU A 1 460 ? 49.764 -22.867 -22.745 1.00 26.01 460 LEU A N 1
ATOM 7150 C CA . LEU A 1 460 ? 50.225 -23.871 -23.700 1.00 31.99 460 LEU A CA 1
ATOM 7151 C C . LEU A 1 460 ? 51.710 -23.718 -23.991 1.00 35.14 460 LEU A C 1
ATOM 7152 O O . LEU A 1 460 ? 52.433 -24.716 -24.084 1.00 28.89 460 LEU A O 1
ATOM 7168 N N . ILE A 1 461 ? 52.180 -22.482 -24.167 1.00 31.63 461 ILE A N 1
ATOM 7169 C CA . ILE A 1 461 ? 53.616 -22.260 -24.299 1.00 32.03 461 ILE A CA 1
ATOM 7170 C C . ILE A 1 461 ? 54.337 -22.696 -23.029 1.00 29.70 461 ILE A C 1
ATOM 7171 O O . ILE A 1 461 ? 55.409 -23.311 -23.084 1.00 26.74 461 ILE A O 1
ATOM 7187 N N . GLY A 1 462 ? 53.767 -22.379 -21.864 1.00 29.60 462 GLY A N 1
ATOM 7188 C CA . GLY A 1 462 ? 54.445 -22.682 -20.615 1.00 27.70 462 GLY A CA 1
ATOM 7189 C C . GLY A 1 462 ? 54.569 -24.168 -20.340 1.00 25.95 462 GLY A C 1
ATOM 7190 O O . GLY A 1 462 ? 55.533 -24.606 -19.707 1.00 25.17 462 GLY A O 1
ATOM 7194 N N . LEU A 1 463 ? 53.595 -24.960 -20.787 1.00 27.32 463 LEU A N 1
ATOM 7195 C CA . LEU A 1 463 ? 53.698 -26.410 -20.648 1.00 22.55 463 LEU A CA 1
ATOM 7196 C C . LEU A 1 463 ? 54.890 -26.976 -21.408 1.00 30.77 463 LEU A C 1
ATOM 7197 O O . LEU A 1 463 ? 55.364 -28.066 -21.070 1.00 30.05 463 LEU A O 1
ATOM 7213 N N . GLN A 1 464 ? 55.368 -26.273 -22.433 1.00 30.59 464 GLN A N 1
ATOM 7214 C CA . GLN A 1 464 ? 56.531 -26.687 -23.204 1.00 28.82 464 GLN A CA 1
ATOM 7215 C C . GLN A 1 464 ? 57.813 -26.042 -22.714 1.00 34.43 464 GLN A C 1
ATOM 7216 O O . GLN A 1 464 ? 58.863 -26.249 -23.327 1.00 31.33 464 GLN A O 1
ATOM 7230 N N . ASP A 1 465 ? 57.743 -25.263 -21.638 1.00 29.99 465 ASP A N 1
ATOM 7231 C CA . ASP A 1 465 ? 58.876 -24.524 -21.113 1.00 24.49 465 ASP A CA 1
ATOM 7232 C C . ASP A 1 465 ? 59.604 -25.384 -20.082 1.00 26.83 465 ASP A C 1
ATOM 7233 O O . ASP A 1 465 ? 59.397 -26.598 -19.990 1.00 31.22 465 ASP A O 1
ATOM 7242 N N . HIS A 1 466 ? 60.467 -24.754 -19.298 1.00 26.06 466 HIS A N 1
ATOM 7243 C CA . HIS A 1 466 ? 61.142 -25.428 -18.202 1.00 27.22 466 HIS A CA 1
ATOM 7244 C C . HIS A 1 466 ? 60.113 -26.123 -17.311 1.00 24.37 466 HIS A C 1
ATOM 7245 O O . HIS A 1 466 ? 59.027 -25.572 -17.077 1.00 29.10 466 HIS A O 1
ATOM 7259 N N . PRO A 1 467 ? 60.409 -27.316 -16.796 1.00 26.50 467 PRO A N 1
ATOM 7260 C CA . PRO A 1 467 ? 59.399 -28.035 -15.999 1.00 34.15 467 PRO A CA 1
ATOM 7261 C C . PRO A 1 467 ? 58.811 -27.231 -14.848 1.00 31.41 467 PRO A C 1
ATOM 7262 O O . PRO A 1 467 ? 57.637 -27.434 -14.512 1.00 29.10 467 PRO A O 1
ATOM 7273 N N . LYS A 1 468 ? 59.580 -26.329 -14.229 1.00 30.69 468 LYS A N 1
ATOM 7274 C CA . LYS A 1 468 ? 59.037 -25.507 -13.148 1.00 37.43 468 LYS A CA 1
ATOM 7275 C C . LYS A 1 468 ? 57.887 -24.634 -13.632 1.00 29.98 468 LYS A C 1
ATOM 7276 O O . LYS A 1 468 ? 56.883 -24.468 -12.926 1.00 29.11 468 LYS A O 1
ATOM 7295 N N . VAL A 1 469 ? 58.022 -24.057 -14.828 1.00 25.16 469 VAL A N 1
ATOM 7296 C CA . VAL A 1 469 ? 56.930 -23.298 -15.434 1.00 28.06 469 VAL A CA 1
ATOM 7297 C C . VAL A 1 469 ? 55.770 -24.226 -15.789 1.00 24.79 469 VAL A C 1
ATOM 7298 O O . VAL A 1 469 ? 54.605 -23.938 -15.486 1.00 24.78 469 VAL A O 1
ATOM 7311 N N . ALA A 1 470 ? 56.076 -25.362 -16.423 1.00 26.26 470 ALA A N 1
ATOM 7312 C CA . ALA A 1 470 ? 55.035 -26.283 -16.878 1.00 26.17 470 ALA A CA 1
ATOM 7313 C C . ALA A 1 470 ? 54.159 -26.766 -15.722 1.00 24.02 470 ALA A C 1
ATOM 7314 O O . ALA A 1 470 ? 52.940 -26.913 -15.874 1.00 29.84 470 ALA A O 1
ATOM 7321 N N . THR A 1 471 ? 54.760 -27.026 -14.563 1.00 23.89 471 THR A N 1
ATOM 7322 C CA . THR A 1 471 ? 53.982 -27.486 -13.412 1.00 25.96 471 THR A CA 1
ATOM 7323 C C . THR A 1 471 ? 52.954 -26.441 -13.001 1.00 23.63 471 THR A C 1
ATOM 7324 O O . THR A 1 471 ? 51.766 -26.745 -12.791 1.00 24.48 471 THR A O 1
ATOM 7335 N N . ASN A 1 472 ? 53.391 -25.188 -12.906 1.00 21.10 472 ASN A N 1
ATOM 7336 C CA . ASN A 1 472 ? 52.464 -24.129 -12.540 1.00 22.88 472 ASN A CA 1
ATOM 7337 C C . ASN A 1 472 ? 51.416 -23.909 -13.621 1.00 25.95 472 ASN A C 1
ATOM 7338 O O . ASN A 1 472 ? 50.276 -23.545 -13.307 1.00 27.12 472 ASN A O 1
ATOM 7349 N N . CYS A 1 473 ? 51.757 -24.165 -14.885 1.00 22.71 473 CYS A N 1
ATOM 7350 C CA . CYS A 1 473 ? 50.762 -24.047 -15.945 1.00 23.52 473 CYS A CA 1
ATOM 7351 C C . CYS A 1 473 ? 49.697 -25.135 -15.842 1.00 23.50 473 CYS A C 1
ATOM 7352 O O . CYS A 1 473 ? 48.522 -24.879 -16.130 1.00 25.79 473 CYS A O 1
ATOM 7360 N N . SER A 1 474 ? 50.077 -26.353 -15.443 1.00 25.24 474 SER A N 1
ATOM 7361 C CA . SER A 1 474 ? 49.073 -27.393 -15.228 1.00 23.16 474 SER A CA 1
ATOM 7362 C C . SER A 1 474 ? 48.137 -27.017 -14.083 1.00 23.74 474 SER A C 1
ATOM 7363 O O . SER A 1 474 ? 46.912 -27.174 -14.191 1.00 24.27 474 SER A O 1
ATOM 7371 N N . TRP A 1 475 ? 48.700 -26.545 -12.962 1.00 23.03 475 TRP A N 1
ATOM 7372 C CA A TRP A 1 475 ? 47.882 -26.081 -11.836 0.56 29.18 475 TRP A CA 1
ATOM 7373 C CA B TRP A 1 475 ? 47.846 -26.123 -11.855 0.44 28.82 475 TRP A CA 1
ATOM 7374 C C . TRP A 1 475 ? 46.932 -24.974 -12.274 1.00 25.96 475 TRP A C 1
ATOM 7375 O O . TRP A 1 475 ? 45.753 -24.938 -11.883 1.00 26.66 475 TRP A O 1
ATOM 7416 N N . THR A 1 476 ? 47.440 -24.050 -13.093 1.00 23.89 476 THR A N 1
ATOM 7417 C CA . THR A 1 476 ? 46.637 -22.937 -13.581 1.00 24.19 476 THR A CA 1
ATOM 7418 C C . THR A 1 476 ? 45.508 -23.424 -14.475 1.00 29.56 476 THR A C 1
ATOM 7419 O O . THR A 1 476 ? 44.385 -22.914 -14.401 1.00 25.13 476 THR A O 1
ATOM 7430 N N . ILE A 1 477 ? 45.785 -24.414 -15.325 1.00 26.65 477 ILE A N 1
ATOM 7431 C CA . ILE A 1 477 ? 44.737 -24.968 -16.178 1.00 23.03 477 ILE A CA 1
ATOM 7432 C C . ILE A 1 477 ? 43.654 -25.616 -15.327 1.00 20.67 477 ILE A C 1
ATOM 7433 O O . ILE A 1 477 ? 42.453 -25.428 -15.569 1.00 25.21 477 ILE A O 1
ATOM 7449 N N . ILE A 1 478 ? 44.057 -26.371 -14.304 1.00 24.82 478 ILE A N 1
ATOM 7450 C CA . ILE A 1 478 ? 43.073 -26.931 -13.382 1.00 24.95 478 ILE A CA 1
ATOM 7451 C C . ILE A 1 478 ? 42.176 -25.820 -12.840 1.00 23.09 478 ILE A C 1
ATOM 7452 O O . ILE A 1 478 ? 40.944 -25.916 -12.886 1.00 25.11 478 ILE A O 1
ATOM 7468 N N . ASN A 1 479 ? 42.780 -24.732 -12.349 1.00 28.18 479 ASN A N 1
ATOM 7469 C CA . ASN A 1 479 ? 41.979 -23.628 -11.807 1.00 25.64 479 ASN A CA 1
ATOM 7470 C C . ASN A 1 479 ? 41.020 -23.062 -12.849 1.00 26.41 479 ASN A C 1
ATOM 7471 O O . ASN A 1 479 ? 39.845 -22.801 -12.554 1.00 28.26 479 ASN A O 1
ATOM 7482 N N . LEU A 1 480 ? 41.512 -22.834 -14.069 1.00 24.50 480 LEU A N 1
ATOM 7483 C CA . LEU A 1 480 ? 40.658 -22.291 -15.119 1.00 24.91 480 LEU A CA 1
ATOM 7484 C C . LEU A 1 480 ? 39.446 -23.172 -15.350 1.00 30.39 480 LEU A C 1
ATOM 7485 O O . LEU A 1 480 ? 38.309 -22.684 -15.406 1.00 29.80 480 LEU A O 1
ATOM 7501 N N . VAL A 1 481 ? 39.671 -24.478 -15.514 1.00 23.97 481 VAL A N 1
ATOM 7502 C CA . VAL A 1 481 ? 38.567 -25.385 -15.804 1.00 23.67 481 VAL A CA 1
ATOM 7503 C C . VAL A 1 481 ? 37.596 -25.431 -14.631 1.00 26.11 481 VAL A C 1
ATOM 7504 O O . VAL A 1 481 ? 36.375 -25.357 -14.810 1.00 30.65 481 VAL A O 1
ATOM 7517 N N . GLU A 1 482 ? 38.126 -25.546 -13.410 1.00 32.08 482 GLU A N 1
ATOM 7518 C CA . GLU A 1 482 ? 37.266 -25.640 -12.233 1.00 30.91 482 GLU A CA 1
ATOM 7519 C C . GLU A 1 482 ? 36.386 -24.404 -12.085 1.00 30.03 482 GLU A C 1
ATOM 7520 O O . GLU A 1 482 ? 35.194 -24.512 -11.766 1.00 32.08 482 GLU A O 1
ATOM 7532 N N . GLN A 1 483 ? 36.948 -23.221 -12.319 1.00 24.53 483 GLN A N 1
ATOM 7533 C CA . GLN A 1 483 ? 36.203 -21.996 -12.072 1.00 27.15 483 GLN A CA 1
ATOM 7534 C C . GLN A 1 483 ? 35.318 -21.590 -13.241 1.00 34.43 483 GLN A C 1
ATOM 7535 O O . GLN A 1 483 ? 34.336 -20.877 -13.028 1.00 31.62 483 GLN A O 1
ATOM 7549 N N . LEU A 1 484 ? 35.620 -22.028 -14.462 1.00 32.51 484 LEU A N 1
ATOM 7550 C CA . LEU A 1 484 ? 34.830 -21.607 -15.611 1.00 30.24 484 LEU A CA 1
ATOM 7551 C C . LEU A 1 484 ? 33.822 -22.648 -16.075 1.00 44.73 484 LEU A C 1
ATOM 7552 O O . LEU A 1 484 ? 32.866 -22.288 -16.771 1.00 39.51 484 LEU A O 1
ATOM 7568 N N . ALA A 1 485 ? 33.991 -23.914 -15.694 1.00 42.37 485 ALA A N 1
ATOM 7569 C CA . ALA A 1 485 ? 33.119 -24.957 -16.220 1.00 44.74 485 ALA A CA 1
ATOM 7570 C C . ALA A 1 485 ? 31.667 -24.763 -15.795 1.00 46.91 485 ALA A C 1
ATOM 7571 O O . ALA A 1 485 ? 30.753 -25.164 -16.525 1.00 55.71 485 ALA A O 1
ATOM 7578 N N . GLU A 1 486 ? 31.428 -24.149 -14.633 1.00 56.96 486 GLU A N 1
ATOM 7579 C CA . GLU A 1 486 ? 30.073 -24.102 -14.089 1.00 66.97 486 GLU A CA 1
ATOM 7580 C C . GLU A 1 486 ? 29.187 -23.105 -14.822 1.00 64.84 486 GLU A C 1
ATOM 7581 O O . GLU A 1 486 ? 27.981 -23.341 -14.957 1.00 66.07 486 GLU A O 1
ATOM 7593 N N . ALA A 1 487 ? 29.752 -21.994 -15.287 1.00 53.58 487 ALA A N 1
ATOM 7594 C CA . ALA A 1 487 ? 28.983 -21.033 -16.063 1.00 46.68 487 ALA A CA 1
ATOM 7595 C C . ALA A 1 487 ? 28.338 -21.709 -17.269 1.00 56.36 487 ALA A C 1
ATOM 7596 O O . ALA A 1 487 ? 28.859 -22.683 -17.816 1.00 57.04 487 ALA A O 1
ATOM 7603 N N . THR A 1 488 ?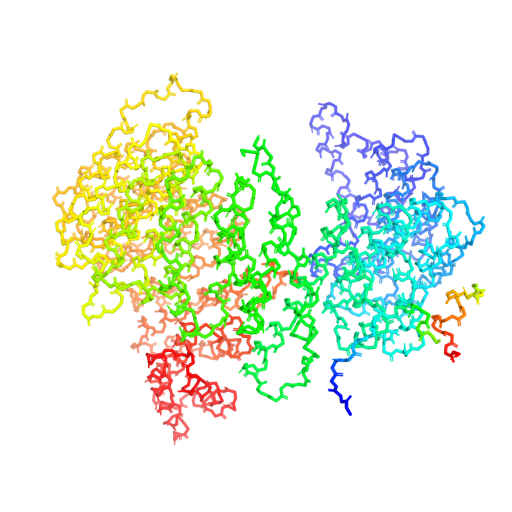 27.191 -21.181 -17.686 1.00 74.21 488 THR A N 1
ATOM 7604 C CA . THR A 1 488 ? 26.499 -21.710 -18.860 1.00 82.77 488 THR A CA 1
ATOM 7605 C C . THR A 1 488 ? 26.129 -20.569 -19.820 1.00 81.76 488 THR A C 1
ATOM 7606 O O . THR A 1 488 ? 25.386 -19.664 -19.441 1.00 78.12 488 THR A O 1
ATOM 7617 N N . PRO A 1 489 ? 26.667 -20.590 -21.055 1.00 55.09 489 PRO A N 1
ATOM 7618 C CA . PRO A 1 489 ? 27.675 -21.542 -21.529 1.00 58.13 489 PRO A CA 1
ATOM 7619 C C . PRO A 1 489 ? 29.017 -21.281 -20.859 1.00 40.59 489 PRO A C 1
ATOM 7620 O O . PRO A 1 489 ? 29.235 -20.184 -20.346 1.00 49.06 489 PRO A O 1
ATOM 7631 N N . SER A 1 490 ? 29.885 -22.271 -20.842 1.00 50.55 490 SER A N 1
ATOM 7632 C CA . SER A 1 490 ? 31.221 -22.050 -20.321 1.00 42.81 490 SER A CA 1
ATOM 7633 C C . SER A 1 490 ? 32.179 -21.770 -21.465 1.00 41.98 490 SER A C 1
ATOM 7634 O O . SER A 1 490 ? 32.227 -22.552 -22.423 1.00 44.02 490 SER A O 1
ATOM 7642 N N . PRO A 1 491 ? 32.966 -20.695 -21.406 1.00 33.93 491 PRO A N 1
ATOM 7643 C CA . PRO A 1 491 ? 33.915 -20.434 -22.503 1.00 38.80 491 PRO A CA 1
ATOM 7644 C C . PRO A 1 491 ? 35.058 -21.436 -22.564 1.00 33.94 491 PRO A C 1
ATOM 7645 O O . PRO A 1 491 ? 35.596 -21.684 -23.655 1.00 37.83 491 PRO A O 1
ATOM 7656 N N . ILE A 1 492 ? 35.404 -22.079 -21.441 1.00 31.68 492 ILE A N 1
ATOM 7657 C CA . ILE A 1 492 ? 36.619 -22.890 -21.405 1.00 31.44 492 ILE A CA 1
ATOM 7658 C C . ILE A 1 492 ? 36.517 -24.081 -22.344 1.00 29.11 492 ILE A C 1
ATOM 7659 O O . ILE A 1 492 ? 37.540 -24.589 -22.825 1.00 27.45 492 ILE A O 1
ATOM 7675 N N . TYR A 1 493 ? 35.299 -24.553 -22.624 1.00 30.02 493 TYR A N 1
ATOM 7676 C CA . TYR A 1 493 ? 35.162 -25.737 -23.466 1.00 36.89 493 TYR A CA 1
ATOM 7677 C C . TYR A 1 493 ? 35.614 -25.463 -24.894 1.00 34.42 493 TYR A C 1
ATOM 7678 O O . TYR A 1 493 ? 36.118 -26.376 -25.561 1.00 29.84 493 TYR A O 1
ATOM 7696 N N . ASN A 1 494 ? 35.515 -24.211 -25.357 1.00 37.56 494 ASN A N 1
ATOM 7697 C CA . ASN A 1 494 ? 36.056 -23.894 -26.676 1.00 37.84 494 ASN A CA 1
ATOM 7698 C C . ASN A 1 494 ? 37.548 -24.187 -26.767 1.00 31.34 494 ASN A C 1
ATOM 7699 O O . ASN A 1 494 ? 38.066 -24.377 -27.873 1.00 39.78 494 ASN A O 1
ATOM 7710 N N . PHE A 1 495 ? 38.244 -24.244 -25.632 1.00 25.32 495 PHE A N 1
ATOM 7711 C CA . PHE A 1 495 ? 39.677 -24.490 -25.599 1.00 26.32 495 PHE A CA 1
ATOM 7712 C C . PHE A 1 495 ? 40.022 -25.903 -25.159 1.00 24.81 495 PHE A C 1
ATOM 7713 O O . PHE A 1 495 ? 41.210 -26.222 -25.040 1.00 29.90 495 PHE A O 1
ATOM 7730 N N . TYR A 1 496 ? 39.022 -26.755 -24.923 1.00 31.40 496 TYR A N 1
ATOM 7731 C CA . TYR A 1 496 ? 39.310 -28.102 -24.428 1.00 26.06 496 TYR A CA 1
ATOM 7732 C C . TYR A 1 496 ? 40.270 -28.864 -25.332 1.00 26.85 496 TYR A C 1
ATOM 7733 O O . TYR A 1 496 ? 41.272 -29.396 -24.824 1.00 32.83 496 TYR A O 1
ATOM 7751 N N . PRO A 1 497 ? 40.054 -28.949 -26.652 1.00 30.35 497 PRO A N 1
ATOM 7752 C CA . PRO A 1 497 ? 40.999 -29.691 -27.504 1.00 30.99 497 PRO A CA 1
ATOM 7753 C C . PRO A 1 497 ? 42.433 -29.213 -27.329 1.00 32.61 497 PRO A C 1
ATOM 7754 O O . PRO A 1 497 ? 43.319 -29.995 -26.957 1.00 37.01 497 PRO A O 1
ATOM 7765 N N . ALA A 1 498 ? 42.658 -27.914 -27.533 1.00 33.37 498 ALA A N 1
ATOM 7766 C CA . ALA A 1 498 ? 44.004 -27.367 -27.398 1.00 27.73 498 ALA A CA 1
ATOM 7767 C C . ALA A 1 498 ? 44.591 -27.687 -26.027 1.00 25.36 498 ALA A C 1
ATOM 7768 O O . ALA A 1 498 ? 45.677 -28.271 -25.920 1.00 28.97 498 ALA A O 1
ATOM 7775 N N . LEU A 1 499 ? 43.867 -27.340 -24.962 1.00 31.28 499 LEU A N 1
ATOM 7776 C CA . LEU A 1 499 ? 44.351 -27.644 -23.621 1.00 26.75 499 LEU A CA 1
ATOM 7777 C C . LEU A 1 499 ? 44.710 -29.122 -23.496 1.00 29.60 499 LEU A C 1
ATOM 7778 O O . LEU A 1 499 ? 45.824 -29.472 -23.082 1.00 30.33 499 LEU A O 1
ATOM 7794 N N . VAL A 1 500 ? 43.803 -30.009 -23.916 1.00 28.15 500 VAL A N 1
ATOM 7795 C CA . VAL A 1 500 ? 44.085 -31.434 -23.764 1.00 32.04 500 VAL A CA 1
ATOM 7796 C C . VAL A 1 500 ? 45.339 -31.794 -24.547 1.00 33.81 500 VAL A C 1
ATOM 7797 O O . VAL A 1 500 ? 46.262 -32.437 -24.024 1.00 29.63 500 VAL A O 1
ATOM 7810 N N . ASP A 1 501 ? 45.434 -31.313 -25.789 1.00 36.07 501 ASP A N 1
ATOM 7811 C CA . ASP A 1 501 ? 46.630 -31.602 -26.569 1.00 31.22 501 ASP A CA 1
ATOM 7812 C C . ASP A 1 501 ? 47.869 -31.161 -25.801 1.00 40.06 501 ASP A C 1
ATOM 7813 O O . ASP A 1 501 ? 48.797 -31.953 -25.579 1.00 38.99 501 ASP A O 1
ATOM 7822 N N . GLY A 1 502 ? 47.854 -29.926 -25.292 1.00 34.98 502 GLY A N 1
ATOM 7823 C CA . GLY A 1 502 ? 49.007 -29.446 -24.555 1.00 27.94 502 GLY A CA 1
ATOM 7824 C C . GLY A 1 502 ? 49.314 -30.330 -23.364 1.00 32.39 502 GLY A C 1
ATOM 7825 O O . GLY A 1 502 ? 50.466 -30.721 -23.141 1.00 29.52 502 GLY A O 1
ATOM 7829 N N . LEU A 1 503 ? 48.276 -30.699 -22.609 1.00 24.31 503 LEU A N 1
ATOM 7830 C CA . LEU A 1 503 ? 48.503 -31.495 -21.413 1.00 24.12 503 LEU A CA 1
ATOM 7831 C C . LEU A 1 503 ? 49.060 -32.857 -21.789 1.00 30.11 503 LEU A C 1
ATOM 7832 O O . LEU A 1 503 ? 49.986 -33.357 -21.136 1.00 27.63 503 LEU A O 1
ATOM 7848 N N . ILE A 1 504 ? 48.563 -33.445 -22.885 1.00 34.28 504 ILE A N 1
ATOM 7849 C CA . ILE A 1 504 ? 49.098 -34.743 -23.279 1.00 31.20 504 ILE A CA 1
ATOM 7850 C C . ILE A 1 504 ? 50.585 -34.602 -23.547 1.00 31.33 504 ILE A C 1
ATOM 7851 O O . ILE A 1 504 ? 51.398 -35.415 -23.085 1.00 35.31 504 ILE A O 1
ATOM 7867 N N . GLY A 1 505 ? 50.971 -33.507 -24.204 1.00 31.47 505 GLY A N 1
ATOM 7868 C CA . GLY A 1 505 ? 52.376 -33.289 -24.485 1.00 27.31 505 GLY A CA 1
ATOM 7869 C C . GLY A 1 505 ? 53.210 -33.258 -23.222 1.00 36.65 505 GLY A C 1
ATOM 7870 O O . GLY A 1 505 ? 54.298 -33.838 -23.173 1.00 26.99 505 GLY A O 1
ATOM 7874 N N . ALA A 1 506 ? 52.705 -32.597 -22.175 1.00 33.08 506 ALA A N 1
ATOM 7875 C CA . ALA A 1 506 ? 53.468 -32.527 -20.935 1.00 28.85 506 ALA A CA 1
ATOM 7876 C C . ALA A 1 506 ? 53.449 -33.865 -20.221 1.00 24.62 506 ALA A C 1
ATOM 7877 O O . ALA A 1 506 ? 54.431 -34.234 -19.562 1.00 25.66 506 ALA A O 1
ATOM 7884 N N . ALA A 1 507 ? 52.360 -34.617 -20.366 1.00 25.79 507 ALA A N 1
ATOM 7885 C CA . ALA A 1 507 ? 52.314 -35.943 -19.773 1.00 30.20 507 ALA A CA 1
ATOM 7886 C C . ALA A 1 507 ? 53.262 -36.894 -20.482 1.00 31.68 507 ALA A C 1
ATOM 7887 O O . ALA A 1 507 ? 53.713 -37.868 -19.874 1.00 29.83 507 ALA A O 1
ATOM 7894 N N . ASN A 1 508 ? 53.596 -36.608 -21.739 1.00 29.81 508 ASN A N 1
ATOM 7895 C CA . ASN A 1 508 ? 54.532 -37.409 -22.511 1.00 27.17 508 ASN A CA 1
ATOM 7896 C C . ASN A 1 508 ? 55.983 -37.011 -22.277 1.00 40.59 508 ASN A C 1
ATOM 7897 O O . ASN A 1 508 ? 56.861 -37.463 -23.018 1.00 34.58 508 ASN A O 1
ATOM 7908 N N . ARG A 1 509 ? 56.259 -36.175 -21.281 1.00 35.42 509 ARG A N 1
ATOM 7909 C CA . ARG A 1 509 ? 57.642 -35.867 -20.956 1.00 28.47 509 ARG A CA 1
ATOM 7910 C C . ARG A 1 509 ? 58.401 -37.147 -20.614 1.00 33.90 509 ARG A C 1
ATOM 7911 O O . ARG A 1 509 ? 57.831 -38.124 -20.120 1.00 30.64 509 ARG A O 1
ATOM 7932 N N . ILE A 1 510 ? 59.707 -37.134 -20.892 1.00 29.80 510 ILE A N 1
ATOM 7933 C CA . ILE A 1 510 ? 60.546 -38.295 -20.627 1.00 35.68 510 ILE A CA 1
ATOM 7934 C C . ILE A 1 510 ? 60.811 -38.440 -19.136 1.00 34.87 510 ILE A C 1
ATOM 7935 O O . ILE A 1 510 ? 61.009 -39.556 -18.639 1.00 36.78 510 ILE A O 1
ATOM 7951 N N . ASP A 1 511 ? 60.782 -37.339 -18.394 1.00 29.04 511 ASP A N 1
ATOM 7952 C CA . ASP A 1 511 ? 61.042 -37.359 -16.962 1.00 30.95 511 ASP A CA 1
ATOM 7953 C C . ASP A 1 511 ? 59.959 -36.572 -16.235 1.00 37.74 511 ASP A C 1
ATOM 7954 O O . ASP A 1 511 ? 59.123 -35.906 -16.849 1.00 27.51 511 ASP A O 1
ATOM 7963 N N . ASN A 1 512 ? 59.979 -36.660 -14.907 1.00 29.19 512 ASN A N 1
ATOM 7964 C CA . ASN A 1 512 ? 59.051 -35.934 -14.049 1.00 28.58 512 ASN A CA 1
ATOM 7965 C C . ASN A 1 512 ? 59.783 -34.879 -13.225 1.00 30.37 512 ASN A C 1
ATOM 7966 O O . ASN A 1 512 ? 59.450 -34.623 -12.065 1.00 33.14 512 ASN A O 1
ATOM 7977 N N . GLU A 1 513 ? 60.793 -34.250 -13.812 1.00 32.93 513 GLU A N 1
ATOM 7978 C CA . GLU A 1 513 ? 61.517 -33.225 -13.079 1.00 38.16 513 GLU A CA 1
ATOM 7979 C C . GLU A 1 513 ? 60.564 -32.114 -12.645 1.00 25.97 513 GLU A C 1
ATOM 7980 O O . GLU A 1 513 ? 59.630 -31.741 -13.367 1.00 31.97 513 GLU A O 1
ATOM 7992 N N . PHE A 1 514 ? 60.768 -31.647 -11.410 1.00 29.56 514 PHE A N 1
ATOM 7993 C CA . PHE A 1 514 ? 59.955 -30.599 -10.798 1.00 38.51 514 PHE A CA 1
ATOM 7994 C C . PHE A 1 514 ? 58.466 -30.884 -10.943 1.00 40.16 514 PHE A C 1
ATOM 7995 O O . PHE A 1 514 ? 57.641 -29.971 -10.969 1.00 34.86 514 PHE A O 1
ATOM 8012 N N . ASN A 1 515 ? 58.128 -32.170 -11.011 1.00 34.26 515 ASN A N 1
ATOM 8013 C CA . ASN A 1 515 ? 56.754 -32.658 -10.976 1.00 33.78 515 ASN A CA 1
ATOM 8014 C C . ASN A 1 515 ? 55.939 -32.219 -12.187 1.00 28.83 515 ASN A C 1
ATOM 8015 O O . ASN A 1 515 ? 54.706 -32.295 -12.160 1.00 32.28 515 ASN A O 1
ATOM 8026 N N . ALA A 1 516 ? 56.602 -31.818 -13.279 1.00 28.50 516 ALA A N 1
ATOM 8027 C CA . ALA A 1 516 ? 55.862 -31.329 -14.441 1.00 23.11 516 ALA A CA 1
ATOM 8028 C C . ALA A 1 516 ? 55.015 -32.418 -15.098 1.00 26.82 516 ALA A C 1
ATOM 8029 O O . ALA A 1 516 ? 53.928 -32.128 -15.607 1.00 26.79 516 ALA A O 1
ATOM 8036 N N . ARG A 1 517 ? 55.481 -33.666 -15.110 1.00 25.41 517 ARG A N 1
ATOM 8037 C CA . ARG A 1 517 ? 54.712 -34.713 -15.776 1.00 28.50 517 ARG A CA 1
ATOM 8038 C C . ARG A 1 517 ? 53.513 -35.144 -14.932 1.00 24.02 517 ARG A C 1
ATOM 8039 O O . ARG A 1 517 ? 52.378 -35.194 -15.425 1.00 23.86 517 ARG A O 1
ATOM 8060 N N . ALA A 1 518 ? 53.742 -35.429 -13.648 1.00 25.72 518 ALA A N 1
ATOM 8061 C CA . ALA A 1 518 ? 52.641 -35.783 -12.755 1.00 29.31 518 ALA A CA 1
ATOM 8062 C C . ALA A 1 518 ? 51.578 -34.691 -12.714 1.00 27.60 518 ALA A C 1
ATOM 8063 O O . ALA A 1 518 ? 50.372 -34.981 -12.764 1.00 23.87 518 ALA A O 1
ATOM 8070 N N . SER A 1 519 ? 52.003 -33.426 -12.629 1.00 27.79 519 SER A N 1
ATOM 8071 C CA . SER A 1 519 ? 51.047 -32.326 -12.634 1.00 27.32 519 SER A CA 1
ATOM 8072 C C . SER A 1 519 ? 50.198 -32.356 -13.894 1.00 21.82 519 SER A C 1
ATOM 8073 O O . SER A 1 519 ? 48.975 -32.155 -13.835 1.00 25.32 519 SER A O 1
ATOM 8081 N N . ALA A 1 520 ? 50.817 -32.650 -15.043 1.00 22.09 520 ALA A N 1
ATOM 8082 C CA . ALA A 1 520 ? 50.034 -32.724 -16.271 1.00 21.09 520 ALA A CA 1
ATOM 8083 C C . ALA A 1 520 ? 48.995 -33.828 -16.167 1.00 17.81 520 ALA A C 1
ATOM 8084 O O . ALA A 1 520 ? 47.825 -33.630 -16.522 1.00 24.69 520 ALA A O 1
ATOM 8091 N N . PHE A 1 521 ? 49.391 -34.988 -15.631 1.00 25.64 521 PHE A N 1
ATOM 8092 C CA . PHE A 1 521 ? 48.414 -36.058 -15.470 1.00 23.06 521 PHE A CA 1
ATOM 8093 C C . PHE A 1 521 ? 47.291 -35.610 -14.548 1.00 27.22 521 PHE A C 1
ATOM 8094 O O . PHE A 1 521 ? 46.109 -35.867 -14.825 1.00 24.60 521 PHE A O 1
ATOM 8111 N N . SER A 1 522 ? 47.630 -34.884 -13.478 1.00 25.03 522 SER A N 1
ATOM 8112 C CA A SER A 1 522 ? 46.591 -34.380 -12.587 0.37 27.73 522 SER A CA 1
ATOM 8113 C CA B SER A 1 522 ? 46.582 -34.399 -12.592 0.63 27.46 522 SER A CA 1
ATOM 8114 C C . SER A 1 522 ? 45.609 -33.509 -13.353 1.00 28.83 522 SER A C 1
ATOM 8115 O O . SER A 1 522 ? 44.388 -33.648 -13.202 1.00 28.12 522 SER A O 1
ATOM 8130 N N . ALA A 1 523 ? 46.127 -32.619 -14.209 1.00 23.06 523 ALA A N 1
ATOM 8131 C CA . ALA A 1 523 ? 45.227 -31.739 -14.944 1.00 24.85 523 ALA A CA 1
ATOM 8132 C C . ALA A 1 523 ? 44.359 -32.545 -15.893 1.00 23.76 523 ALA A C 1
ATOM 8133 O O . ALA A 1 523 ? 43.164 -32.248 -16.044 1.00 24.73 523 ALA A O 1
ATOM 8140 N N . LEU A 1 524 ? 44.912 -33.617 -16.473 1.00 24.02 524 LEU A N 1
ATOM 8141 C CA . LEU A 1 524 ? 44.092 -34.458 -17.333 1.00 25.64 524 LEU A CA 1
ATOM 8142 C C . LEU A 1 524 ? 42.918 -35.029 -16.557 1.00 25.85 524 LEU A C 1
ATOM 8143 O O . LEU A 1 524 ? 41.797 -35.106 -17.075 1.00 29.93 524 LEU A O 1
ATOM 8159 N N . THR A 1 525 ? 43.142 -35.393 -15.294 1.00 25.70 525 THR A N 1
ATOM 8160 C CA . THR A 1 525 ? 42.036 -35.900 -14.497 1.00 29.03 525 THR A CA 1
ATOM 8161 C C . THR A 1 525 ? 40.949 -34.843 -14.387 1.00 27.69 525 THR A C 1
ATOM 8162 O O . THR A 1 525 ? 39.766 -35.119 -14.631 1.00 26.13 525 THR A O 1
ATOM 8173 N N . THR A 1 526 ? 41.345 -33.603 -14.089 1.00 26.83 526 THR A N 1
ATOM 8174 C CA . THR A 1 526 ? 40.380 -32.510 -14.072 1.00 24.50 526 THR A CA 1
ATOM 8175 C C . THR A 1 526 ? 39.662 -32.414 -15.413 1.00 30.08 526 THR A C 1
ATOM 8176 O O . THR A 1 526 ? 38.428 -32.313 -15.462 1.00 27.67 526 THR A O 1
ATOM 8187 N N . MET A 1 527 ? 40.414 -32.484 -16.524 1.00 25.34 527 MET A N 1
ATOM 8188 C CA . MET A 1 527 ? 39.759 -32.347 -17.821 1.00 24.88 527 MET A CA 1
ATOM 8189 C C . MET A 1 527 ? 38.691 -33.415 -17.975 1.00 29.66 527 MET A C 1
ATOM 8190 O O . MET A 1 527 ? 37.594 -33.151 -18.489 1.00 25.50 527 MET A O 1
ATOM 8204 N N . VAL A 1 528 ? 38.990 -34.628 -17.510 1.00 29.19 528 VAL A N 1
ATOM 8205 C CA . VAL A 1 528 ? 38.024 -35.708 -17.630 1.00 29.63 528 VAL A CA 1
ATOM 8206 C C . VAL A 1 528 ? 36.797 -35.391 -16.797 1.00 32.59 528 VAL A C 1
ATOM 8207 O O . VAL A 1 528 ? 35.658 -35.473 -17.271 1.00 30.31 528 VAL A O 1
ATOM 8220 N N . GLU A 1 529 ? 37.018 -34.967 -15.556 1.00 28.89 529 GLU A N 1
ATOM 8221 C CA . GLU A 1 529 ? 35.913 -34.894 -14.615 1.00 29.77 529 GLU A CA 1
ATOM 8222 C C . GLU A 1 529 ? 34.951 -33.767 -14.968 1.00 31.43 529 GLU A C 1
ATOM 8223 O O . GLU A 1 529 ? 33.754 -33.872 -14.689 1.00 27.55 529 GLU A O 1
ATOM 8235 N N . TYR A 1 530 ? 35.431 -32.721 -15.639 1.00 31.72 530 TYR A N 1
ATOM 8236 C CA . TYR A 1 530 ? 34.569 -31.627 -16.062 1.00 24.90 530 TYR A CA 1
ATOM 8237 C C . TYR A 1 530 ? 34.129 -31.727 -17.517 1.00 24.07 530 TYR A C 1
ATOM 8238 O O . TYR A 1 530 ? 33.429 -30.830 -17.994 1.00 27.63 530 TYR A O 1
ATOM 8256 N N . ALA A 1 531 ? 34.497 -32.788 -18.233 1.00 30.52 531 ALA A N 1
ATOM 8257 C CA . ALA A 1 531 ? 34.159 -32.861 -19.651 1.00 29.38 531 ALA A CA 1
ATOM 8258 C C . ALA A 1 531 ? 32.650 -32.939 -19.835 1.00 30.74 531 ALA A C 1
ATOM 8259 O O . ALA A 1 531 ? 31.942 -33.559 -19.041 1.00 30.36 531 ALA A O 1
ATOM 8266 N N . THR A 1 532 ? 32.160 -32.276 -20.876 1.00 33.11 532 THR A N 1
ATOM 8267 C CA . THR A 1 532 ? 30.759 -32.306 -21.261 1.00 33.77 532 THR A CA 1
ATOM 8268 C C . THR A 1 532 ? 30.621 -33.050 -22.580 1.00 31.57 532 THR A C 1
ATOM 8269 O O . THR A 1 532 ? 31.610 -33.362 -23.253 1.00 33.89 532 THR A O 1
ATOM 8280 N N . ASP A 1 533 ? 29.373 -33.311 -22.971 1.00 29.61 533 ASP A N 1
ATOM 8281 C CA . ASP A 1 533 ? 29.154 -34.026 -24.222 1.00 36.78 533 ASP A CA 1
ATOM 8282 C C . ASP A 1 533 ? 29.712 -33.247 -25.406 1.00 32.74 533 ASP A C 1
ATOM 8283 O O . ASP A 1 533 ? 30.193 -33.849 -26.373 1.00 30.09 533 ASP A O 1
ATOM 8292 N N . THR A 1 534 ? 29.698 -31.913 -25.328 1.00 27.68 534 THR A N 1
ATOM 8293 C CA . THR A 1 534 ? 30.192 -31.089 -26.425 1.00 34.63 534 THR A CA 1
ATOM 8294 C C . THR A 1 534 ? 31.668 -31.329 -26.705 1.00 34.47 534 THR A C 1
ATOM 8295 O O . THR A 1 534 ? 32.129 -31.024 -27.809 1.00 40.51 534 THR A O 1
ATOM 8306 N N . VAL A 1 535 ? 32.420 -31.861 -25.739 1.00 32.71 535 VAL A N 1
ATOM 8307 C CA . VAL A 1 535 ? 33.843 -32.116 -25.942 1.00 31.17 535 VAL A CA 1
ATOM 8308 C C . VAL A 1 535 ? 34.099 -33.612 -25.826 1.00 39.85 535 VAL A C 1
ATOM 8309 O O . VAL A 1 535 ? 35.199 -34.038 -25.454 1.00 34.27 535 VAL A O 1
ATOM 8322 N N . ALA A 1 536 ? 33.092 -34.420 -26.171 1.00 36.02 536 ALA A N 1
ATOM 8323 C CA . ALA A 1 536 ? 33.259 -35.871 -26.111 1.00 42.34 536 ALA A CA 1
ATOM 8324 C C . ALA A 1 536 ? 34.549 -36.314 -26.796 1.00 44.49 536 ALA A C 1
ATOM 8325 O O . ALA A 1 536 ? 35.295 -37.142 -26.258 1.00 40.39 536 ALA A O 1
ATOM 8332 N N . GLU A 1 537 ? 34.851 -35.747 -27.968 1.00 40.89 537 GLU A N 1
ATOM 8333 C CA . GLU A 1 537 ? 36.038 -36.182 -28.695 1.00 35.67 537 GLU A CA 1
ATOM 8334 C C . GLU A 1 537 ? 37.293 -36.037 -27.842 1.00 44.57 537 GLU A C 1
ATOM 8335 O O . GLU A 1 537 ? 38.129 -36.949 -27.806 1.00 41.66 537 GLU A O 1
ATOM 8347 N N . THR A 1 538 ? 37.439 -34.917 -27.120 1.00 34.28 538 THR A N 1
ATOM 8348 C CA . THR A 1 538 ? 38.652 -34.749 -26.324 1.00 27.35 538 THR A CA 1
ATOM 8349 C C . THR A 1 538 ? 38.707 -35.783 -25.212 1.00 31.67 538 THR A C 1
ATOM 8350 O O . THR A 1 538 ? 39.784 -36.302 -24.895 1.00 32.49 538 THR A O 1
ATOM 8361 N N . SER A 1 539 ? 37.558 -36.111 -24.616 1.00 34.12 539 SER A N 1
ATOM 8362 C CA . SER A 1 539 ? 37.531 -37.221 -23.670 1.00 41.95 539 SER A CA 1
ATOM 8363 C C . SER A 1 539 ? 38.080 -38.484 -24.321 1.00 43.97 539 SER A C 1
ATOM 8364 O O . SER A 1 539 ? 38.953 -39.163 -23.763 1.00 35.75 539 SER A O 1
ATOM 8372 N N . ALA A 1 540 ? 37.602 -38.798 -25.529 1.00 35.60 540 ALA A N 1
ATOM 8373 C CA . ALA A 1 540 ? 38.140 -39.954 -26.233 1.00 37.27 540 ALA A CA 1
ATOM 8374 C C . ALA A 1 540 ? 39.649 -39.836 -26.373 1.00 32.82 540 ALA A C 1
ATOM 8375 O O . ALA A 1 540 ? 40.382 -40.801 -26.112 1.00 37.55 540 ALA A O 1
ATOM 8382 N N . SER A 1 541 ? 40.143 -38.636 -26.709 1.00 33.28 541 SER A N 1
ATOM 8383 C CA . SER A 1 541 ? 41.580 -38.475 -26.890 1.00 30.57 541 SER A CA 1
ATOM 8384 C C . SER A 1 541 ? 42.329 -38.833 -25.617 1.00 34.79 541 SER A C 1
ATOM 8385 O O . SER A 1 541 ? 43.390 -39.468 -25.674 1.00 31.25 541 SER A O 1
ATOM 8393 N N . ILE A 1 542 ? 41.791 -38.450 -24.455 1.00 34.93 542 ILE A N 1
ATOM 8394 C CA . ILE A 1 542 ? 42.465 -38.776 -23.201 1.00 30.98 542 ILE A CA 1
ATOM 8395 C C . ILE A 1 542 ? 42.471 -40.284 -23.001 1.00 29.16 542 ILE A C 1
ATOM 8396 O O . ILE A 1 542 ? 43.505 -40.889 -22.684 1.00 30.26 542 ILE A O 1
ATOM 8412 N N . SER A 1 543 ? 41.321 -40.920 -23.231 1.00 30.83 543 SER A N 1
ATOM 8413 C CA . SER A 1 543 ? 41.216 -42.355 -22.992 1.00 36.87 543 SER A CA 1
ATOM 8414 C C . SER A 1 543 ? 42.257 -43.102 -23.815 1.00 34.41 543 SER A C 1
ATOM 8415 O O . SER A 1 543 ? 43.114 -43.817 -23.273 1.00 31.95 543 SER A O 1
ATOM 8423 N N . THR A 1 544 ? 42.230 -42.881 -25.135 1.00 36.40 544 THR A N 1
ATOM 8424 C CA . THR A 1 544 ? 43.223 -43.462 -26.032 1.00 40.76 544 THR A CA 1
ATOM 8425 C C . THR A 1 544 ? 44.631 -43.217 -25.521 1.00 35.22 544 THR A C 1
ATOM 8426 O O . THR A 1 544 ? 45.463 -44.134 -25.500 1.00 34.85 544 THR A O 1
ATOM 8437 N N . PHE A 1 545 ? 44.912 -41.988 -25.081 1.00 33.93 545 PHE A N 1
ATOM 8438 C CA . PHE A 1 545 ? 46.270 -41.656 -24.677 1.00 27.31 545 PHE A CA 1
ATOM 8439 C C . PHE A 1 545 ? 46.695 -42.477 -23.469 1.00 31.58 545 PHE A C 1
ATOM 8440 O O . PHE A 1 545 ? 47.806 -43.022 -23.438 1.00 34.40 545 PHE A O 1
ATOM 8457 N N . VAL A 1 546 ? 45.824 -42.598 -22.463 1.00 33.76 546 VAL A N 1
ATOM 8458 C CA . VAL A 1 546 ? 46.295 -43.196 -21.219 1.00 30.33 546 VAL A CA 1
ATOM 8459 C C . VAL A 1 546 ? 46.443 -44.703 -21.384 1.00 30.26 546 VAL A C 1
ATOM 8460 O O . VAL A 1 546 ? 47.457 -45.287 -20.984 1.00 39.90 546 VAL A O 1
ATOM 8473 N N . MET A 1 547 ? 45.472 -45.347 -22.032 1.00 37.29 547 MET A N 1
ATOM 8474 C CA . MET A 1 547 ? 45.579 -46.780 -22.290 1.00 32.50 547 MET A CA 1
ATOM 8475 C C . MET A 1 547 ? 46.868 -47.090 -23.041 1.00 38.74 547 MET A C 1
ATOM 8476 O O . MET A 1 547 ? 47.729 -47.832 -22.547 1.00 39.89 547 MET A O 1
ATOM 8490 N N . ASP A 1 548 ? 47.047 -46.481 -24.218 1.00 39.49 548 ASP A N 1
ATOM 8491 C CA A ASP A 1 548 ? 48.299 -46.632 -24.951 0.59 38.92 548 ASP A CA 1
ATOM 8492 C CA B ASP A 1 548 ? 48.302 -46.639 -24.947 0.41 39.16 548 ASP A CA 1
ATOM 8493 C C . ASP A 1 548 ? 49.493 -46.344 -24.046 1.00 38.20 548 ASP A C 1
ATOM 8494 O O . ASP A 1 548 ? 50.471 -47.101 -24.019 1.00 37.17 548 ASP A O 1
ATOM 8511 N N . LYS A 1 549 ? 49.417 -45.258 -23.272 1.00 39.12 549 LYS A N 1
ATOM 8512 C CA . LYS A 1 549 ? 50.561 -44.878 -22.451 1.00 32.65 549 LYS A CA 1
ATOM 8513 C C . LYS A 1 549 ? 50.870 -45.954 -21.426 1.00 34.99 549 LYS A C 1
ATOM 8514 O O . LYS A 1 549 ? 52.041 -46.282 -21.184 1.00 33.03 549 LYS A O 1
ATOM 8533 N N . LEU A 1 550 ? 49.834 -46.528 -20.816 1.00 28.81 550 LEU A N 1
ATOM 8534 C CA . LEU A 1 550 ? 50.080 -47.620 -19.888 1.00 29.49 550 LEU A CA 1
ATOM 8535 C C . LEU A 1 550 ? 50.855 -48.724 -20.593 1.00 37.92 550 LEU A C 1
ATOM 8536 O O . LEU A 1 550 ? 51.892 -49.189 -20.100 1.00 30.85 550 LEU A O 1
ATOM 8552 N N . GLY A 1 551 ? 50.397 -49.109 -21.788 1.00 42.30 551 GLY A N 1
ATOM 8553 C CA . GLY A 1 551 ? 51.113 -50.114 -22.555 1.00 38.29 551 GLY A CA 1
ATOM 8554 C C . GLY A 1 551 ? 52.573 -49.761 -22.704 1.00 37.81 551 GLY A C 1
ATOM 8555 O O . GLY A 1 551 ? 53.454 -50.597 -22.482 1.00 33.61 551 GLY A O 1
ATOM 8559 N N . GLN A 1 552 ? 52.852 -48.498 -23.027 1.00 39.47 552 GLN A N 1
ATOM 8560 C CA . GLN A 1 552 ? 54.231 -48.096 -23.257 1.00 32.90 552 GLN A CA 1
ATOM 8561 C C . GLN A 1 552 ? 55.069 -48.322 -22.010 1.00 29.74 552 GLN A C 1
ATOM 8562 O O . GLN A 1 552 ? 56.174 -48.877 -22.082 1.00 29.55 552 GLN A O 1
ATOM 8576 N N . THR A 1 553 ? 54.543 -47.934 -20.842 1.00 30.87 553 THR A N 1
ATOM 8577 C CA . THR A 1 553 ? 55.342 -48.090 -19.633 1.00 30.03 553 THR A CA 1
ATOM 8578 C C . THR A 1 553 ? 55.598 -49.557 -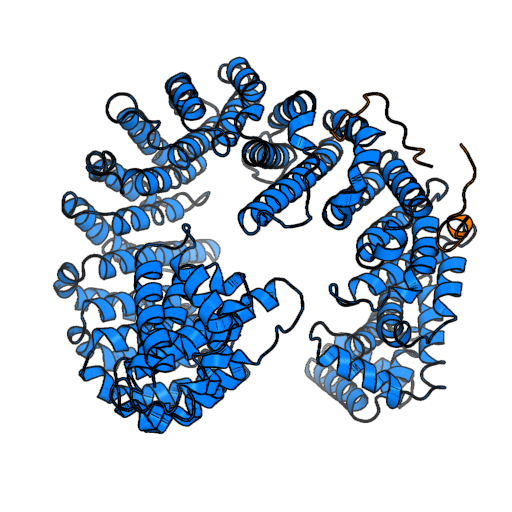19.350 1.00 32.99 553 THR A C 1
ATOM 8579 O O . THR A 1 553 ? 56.618 -49.910 -18.742 1.00 30.18 553 THR A O 1
ATOM 8590 N N . MET A 1 554 ? 54.706 -50.428 -19.797 1.00 26.85 554 MET A N 1
ATOM 8591 C CA . MET A 1 554 ? 54.875 -51.838 -19.511 1.00 28.18 554 MET A CA 1
ATOM 8592 C C . MET A 1 554 ? 55.790 -52.519 -20.515 1.00 29.84 554 MET A C 1
ATOM 8593 O O . MET A 1 554 ? 56.038 -53.722 -20.388 1.00 29.73 554 MET A O 1
ATOM 8607 N N . SER A 1 555 ? 56.316 -51.776 -21.489 1.00 29.99 555 SER A N 1
ATOM 8608 C CA . SER A 1 555 ? 57.364 -52.291 -22.360 1.00 29.02 555 SER A CA 1
ATOM 8609 C C . SER A 1 555 ? 58.758 -52.051 -21.791 1.00 30.25 555 SER A C 1
ATOM 8610 O O . SER A 1 555 ? 59.743 -52.487 -22.398 1.00 26.90 555 SER A O 1
ATOM 8618 N N . VAL A 1 556 ? 58.859 -51.385 -20.642 1.00 29.74 556 VAL A N 1
ATOM 8619 C CA . VAL A 1 556 ? 60.143 -50.987 -20.069 1.00 27.76 556 VAL A CA 1
ATOM 8620 C C . VAL A 1 556 ? 60.711 -52.144 -19.262 1.00 30.60 556 VAL A C 1
ATOM 8621 O O . VAL A 1 556 ? 60.068 -52.638 -18.330 1.00 28.20 556 VAL A O 1
ATOM 8634 N N . ASP A 1 557 ? 61.929 -52.552 -19.595 1.00 26.93 557 ASP A N 1
ATOM 8635 C CA . ASP A 1 557 ? 62.612 -53.615 -18.864 1.00 30.57 557 ASP A CA 1
ATOM 8636 C C . ASP A 1 557 ? 63.143 -53.044 -17.551 1.00 28.94 557 ASP A C 1
ATOM 8637 O O . ASP A 1 557 ? 64.093 -52.260 -17.544 1.00 26.19 557 ASP A O 1
ATOM 8646 N N . GLU A 1 558 ? 62.541 -53.445 -16.434 1.00 32.31 558 GLU A N 1
ATOM 8647 C CA . GLU A 1 558 ? 62.874 -52.843 -15.148 1.00 37.18 558 GLU A CA 1
ATOM 8648 C C . GLU A 1 558 ? 64.219 -53.292 -14.604 1.00 35.93 558 GLU A C 1
ATOM 8649 O O . GLU A 1 558 ? 64.709 -52.678 -13.651 1.00 28.79 558 GLU A O 1
ATOM 8661 N N . ASN A 1 559 ? 64.825 -54.332 -15.174 1.00 28.46 559 ASN A N 1
ATOM 8662 C CA . ASN A 1 559 ? 66.132 -54.790 -14.720 1.00 35.60 559 ASN A CA 1
ATOM 8663 C C . ASN A 1 559 ? 67.273 -53.941 -15.256 1.00 32.69 559 ASN A C 1
ATOM 8664 O O . ASN A 1 559 ? 68.430 -54.200 -14.914 1.00 39.95 559 ASN A O 1
ATOM 8675 N N . GLN A 1 560 ? 66.986 -52.939 -16.082 1.00 34.44 560 GLN A N 1
ATOM 8676 C CA . GLN A 1 560 ? 68.000 -51.987 -16.512 1.00 28.47 560 GLN A CA 1
ATOM 8677 C C . GLN A 1 560 ? 67.859 -50.643 -15.821 1.00 31.77 560 GLN A C 1
ATOM 8678 O O . GLN A 1 560 ? 68.485 -49.670 -16.251 1.00 32.45 560 GLN A O 1
ATOM 8692 N N . LEU A 1 561 ? 67.059 -50.563 -14.763 1.00 31.87 561 LEU A N 1
ATOM 8693 C CA . LEU A 1 561 ? 66.743 -49.294 -14.122 1.00 31.16 561 LEU A CA 1
ATOM 8694 C C . LEU A 1 561 ? 67.435 -49.205 -12.771 1.00 34.03 561 LEU A C 1
ATOM 8695 O O . LEU A 1 561 ? 67.562 -50.207 -12.060 1.00 32.47 561 LEU A O 1
ATOM 8711 N N . THR A 1 562 ? 67.887 -48.006 -12.426 1.00 31.70 562 THR A N 1
ATOM 8712 C CA . THR A 1 562 ? 68.336 -47.735 -11.074 1.00 37.99 562 THR A CA 1
ATOM 8713 C C . THR A 1 562 ? 67.133 -47.678 -10.141 1.00 40.23 562 THR A C 1
ATOM 8714 O O . THR A 1 562 ? 65.977 -47.657 -10.575 1.00 33.16 562 THR A O 1
ATOM 8725 N N . LEU A 1 563 ? 67.412 -47.619 -8.839 1.00 37.13 563 LEU A N 1
ATOM 8726 C CA . LEU A 1 563 ? 66.334 -47.429 -7.874 1.00 39.51 563 LEU A CA 1
ATOM 8727 C C . LEU A 1 563 ? 65.546 -46.164 -8.188 1.00 31.43 563 LEU A C 1
ATOM 8728 O O . LEU A 1 563 ? 64.309 -46.171 -8.185 1.00 37.04 563 LEU A O 1
ATOM 8744 N N . GLU A 1 564 ? 66.247 -45.062 -8.457 1.00 38.54 564 GLU A N 1
ATOM 8745 C CA . GLU A 1 564 ? 65.566 -43.816 -8.789 1.00 33.74 564 GLU A CA 1
ATOM 8746 C C . GLU A 1 564 ? 64.752 -43.965 -10.069 1.00 41.21 564 GLU A C 1
ATOM 8747 O O . GLU A 1 564 ? 63.584 -43.555 -10.128 1.00 35.24 564 GLU A O 1
ATOM 8759 N N . ASP A 1 565 ? 65.365 -44.534 -11.115 1.00 39.50 565 ASP A N 1
ATOM 8760 C CA . ASP A 1 565 ? 64.631 -44.826 -12.344 1.00 35.63 565 ASP A CA 1
ATOM 8761 C C . ASP A 1 565 ? 63.355 -45.599 -12.040 1.00 32.15 565 ASP A C 1
ATOM 8762 O O . ASP A 1 565 ? 62.282 -45.295 -12.577 1.00 28.30 565 ASP A O 1
ATOM 8771 N N . ALA A 1 566 ? 63.461 -46.616 -11.183 1.00 35.04 566 ALA A N 1
ATOM 8772 C CA . ALA A 1 566 ? 62.315 -47.467 -10.888 1.00 35.81 566 ALA A CA 1
ATOM 8773 C C . ALA A 1 566 ? 61.223 -46.692 -10.167 1.00 33.98 566 ALA A C 1
ATOM 8774 O O . ALA A 1 566 ? 60.039 -46.854 -10.475 1.00 29.22 566 ALA A O 1
ATOM 8781 N N . GLN A 1 567 ? 61.599 -45.848 -9.201 1.00 39.16 567 GLN A N 1
ATOM 8782 C CA . GLN A 1 567 ? 60.613 -45.008 -8.525 1.00 42.33 567 GLN A CA 1
ATOM 8783 C C . GLN A 1 567 ? 59.921 -44.080 -9.512 1.00 32.53 567 GLN A C 1
ATOM 8784 O O . GLN A 1 567 ? 58.707 -43.854 -9.424 1.00 34.88 567 GLN A O 1
ATOM 8798 N N . SER A 1 568 ? 60.680 -43.526 -10.459 1.00 37.61 568 SER A N 1
ATOM 8799 C CA . SER A 1 568 ? 60.082 -42.651 -11.462 1.00 33.92 568 SER A CA 1
ATOM 8800 C C . SER A 1 568 ? 59.067 -43.413 -12.304 1.00 28.46 568 SER A C 1
ATOM 8801 O O . SER A 1 568 ? 57.936 -42.952 -12.512 1.00 28.48 568 SER A O 1
ATOM 8809 N N . LEU A 1 569 ? 59.448 -44.600 -12.777 1.00 27.32 569 LEU A N 1
ATOM 8810 C CA . LEU A 1 569 ? 58.521 -45.420 -13.546 1.00 29.03 569 LEU A CA 1
ATOM 8811 C C . LEU A 1 569 ? 57.267 -45.741 -12.739 1.00 27.66 569 LEU A C 1
ATOM 8812 O O . LEU A 1 569 ? 56.148 -45.670 -13.262 1.00 29.58 569 LEU A O 1
ATOM 8828 N N . GLN A 1 570 ? 57.430 -46.104 -11.464 1.00 35.07 570 GLN A N 1
ATOM 8829 C CA . GLN A 1 570 ? 56.274 -46.437 -10.634 1.00 34.58 570 GLN A CA 1
ATOM 8830 C C . GLN A 1 570 ? 55.340 -45.238 -10.476 1.00 29.35 570 GLN A C 1
ATOM 8831 O O . GLN A 1 570 ? 54.116 -45.372 -10.598 1.00 26.91 570 GLN A O 1
ATOM 8845 N N . GLU A 1 571 ? 55.901 -44.055 -10.198 1.00 32.77 571 GLU A N 1
ATOM 8846 C CA . GLU A 1 571 ? 55.075 -42.850 -10.084 1.00 28.71 571 GLU A CA 1
ATOM 8847 C C . GLU A 1 571 ? 54.351 -42.553 -11.392 1.00 27.21 571 GLU A C 1
ATOM 8848 O O . GLU A 1 571 ? 53.179 -42.163 -11.382 1.00 29.67 571 GLU A O 1
ATOM 8860 N N . LEU A 1 572 ? 55.028 -42.741 -12.531 1.00 33.17 572 LEU A N 1
ATOM 8861 C CA . LEU A 1 572 ? 54.379 -42.523 -13.823 1.00 27.82 572 LEU A CA 1
ATOM 8862 C C . LEU A 1 572 ? 53.218 -43.489 -14.030 1.00 24.76 572 LEU A C 1
ATOM 8863 O O . LEU A 1 572 ? 52.143 -43.094 -14.502 1.00 24.39 572 LEU A O 1
ATOM 8879 N N . GLN A 1 573 ? 53.413 -44.765 -13.695 1.00 25.71 573 GLN A N 1
ATOM 8880 C CA . GLN A 1 573 ? 52.323 -45.723 -13.852 1.00 26.34 573 GLN A CA 1
ATOM 8881 C C . GLN A 1 573 ? 51.165 -45.389 -12.919 1.00 24.24 573 GLN A C 1
ATOM 8882 O O . GLN A 1 573 ? 49.998 -45.564 -13.282 1.00 25.83 573 GLN A O 1
ATOM 8896 N N . SER A 1 574 ? 51.472 -44.912 -11.712 1.00 29.27 574 SER A N 1
ATOM 8897 C CA . SER A 1 574 ? 50.431 -44.442 -10.802 1.00 32.81 574 SER A CA 1
ATOM 8898 C C . SER A 1 574 ? 49.646 -43.277 -11.411 1.00 30.94 574 SER A C 1
ATOM 8899 O O . SER A 1 574 ? 48.409 -43.282 -11.409 1.00 31.22 574 SER A O 1
ATOM 8907 N N . ASN A 1 575 ? 50.349 -42.272 -11.947 1.00 27.50 575 ASN A N 1
ATOM 8908 C CA . ASN A 1 575 ? 49.673 -41.154 -12.611 1.00 22.65 575 ASN A CA 1
ATOM 8909 C C . ASN A 1 575 ? 48.742 -41.652 -13.705 1.00 26.85 575 ASN A C 1
ATOM 8910 O O . ASN A 1 575 ? 47.572 -41.233 -13.800 1.00 29.99 575 ASN A O 1
ATOM 8921 N N . ILE A 1 576 ? 49.254 -42.560 -14.544 1.00 26.50 576 ILE A N 1
ATOM 8922 C CA . ILE A 1 576 ? 48.462 -43.104 -15.641 1.00 21.60 576 ILE A CA 1
ATOM 8923 C C . ILE A 1 576 ? 47.227 -43.810 -15.102 1.00 28.08 576 ILE A C 1
ATOM 8924 O O . ILE A 1 576 ? 46.115 -43.621 -15.601 1.00 27.63 576 ILE A O 1
ATOM 8940 N N . LEU A 1 577 ? 47.410 -44.668 -14.100 1.00 31.69 577 LEU A N 1
ATOM 8941 C CA . LEU A 1 577 ? 46.291 -45.459 -13.600 1.00 33.03 577 LEU A CA 1
ATOM 8942 C C . LEU A 1 577 ? 45.233 -44.571 -12.950 1.00 31.97 577 LEU A C 1
ATOM 8943 O O . LEU A 1 577 ? 44.036 -44.849 -13.055 1.00 33.21 577 LEU A O 1
ATOM 8959 N N . THR A 1 578 ? 45.648 -43.490 -12.289 1.00 28.10 578 THR A N 1
ATOM 8960 C CA . THR A 1 578 ? 44.680 -42.553 -11.717 1.00 32.23 578 THR A CA 1
ATOM 8961 C C . THR A 1 578 ? 43.817 -41.931 -12.813 1.00 32.26 578 THR A C 1
ATOM 8962 O O . THR A 1 578 ? 42.574 -41.942 -12.735 1.00 30.38 578 THR A O 1
ATOM 8973 N N . VAL A 1 579 ? 44.456 -41.407 -13.865 1.00 30.82 579 VAL A N 1
ATOM 8974 C CA . VAL A 1 579 ? 43.665 -40.842 -14.960 1.00 28.25 579 VAL A CA 1
ATOM 8975 C C . VAL A 1 579 ? 42.780 -41.912 -15.585 1.00 31.87 579 VAL A C 1
ATOM 8976 O O . VAL A 1 579 ? 41.627 -41.651 -15.941 1.00 32.99 579 VAL A O 1
ATOM 8989 N N . LEU A 1 580 ? 43.313 -43.124 -15.751 1.00 27.83 580 LEU A N 1
ATOM 8990 C CA . LEU A 1 580 ? 42.556 -44.201 -16.383 1.00 33.26 580 LEU A CA 1
ATOM 8991 C C . LEU A 1 580 ? 41.323 -44.554 -15.566 1.00 25.14 580 LEU A C 1
ATOM 8992 O O . LEU A 1 580 ? 40.243 -44.784 -16.121 1.00 30.83 580 LEU A O 1
ATOM 9008 N N . ALA A 1 581 ? 41.460 -44.598 -14.241 1.00 26.81 581 ALA A N 1
ATOM 9009 C CA . ALA A 1 581 ? 40.298 -44.838 -13.398 1.00 28.32 581 ALA A CA 1
ATOM 9010 C C . ALA A 1 581 ? 39.254 -43.753 -13.604 1.00 32.73 581 ALA A C 1
ATOM 9011 O O . ALA A 1 581 ? 38.054 -44.048 -13.716 1.00 30.16 581 ALA A O 1
ATOM 9018 N N . ALA A 1 582 ? 39.690 -42.485 -13.680 1.00 33.32 582 ALA A N 1
ATOM 9019 C CA . ALA A 1 582 ? 38.725 -41.412 -13.924 1.00 34.51 582 ALA A CA 1
ATOM 9020 C C . ALA A 1 582 ? 38.047 -41.571 -15.284 1.00 30.46 582 ALA A C 1
ATOM 9021 O O . ALA A 1 582 ? 36.838 -41.341 -15.416 1.00 29.24 582 ALA A O 1
ATOM 9028 N N . VAL A 1 583 ? 38.811 -41.956 -16.309 1.00 28.41 583 VAL A N 1
ATOM 9029 C CA . VAL A 1 583 ? 38.246 -42.156 -17.643 1.00 28.34 583 VAL A CA 1
ATOM 9030 C C . VAL A 1 583 ? 37.191 -43.258 -17.608 1.00 30.76 583 VAL A C 1
ATOM 9031 O O . VAL A 1 583 ? 36.087 -43.109 -18.146 1.00 30.35 583 VAL A O 1
ATOM 9044 N N . ILE A 1 584 ? 37.516 -44.374 -16.960 1.00 33.94 584 ILE A N 1
ATOM 9045 C CA . ILE A 1 584 ? 36.598 -45.512 -16.918 1.00 27.45 584 ILE A CA 1
ATOM 9046 C C . ILE A 1 584 ? 35.304 -45.112 -16.223 1.00 37.84 584 ILE A C 1
ATOM 9047 O O . ILE A 1 584 ? 34.202 -45.403 -16.702 1.00 37.46 584 ILE A O 1
ATOM 9063 N N . ARG A 1 585 ? 35.418 -44.423 -15.087 1.00 30.61 585 ARG A N 1
ATOM 9064 C CA . ARG A 1 585 ? 34.214 -44.031 -14.364 1.00 37.24 585 ARG A CA 1
ATOM 9065 C C . ARG A 1 585 ? 33.395 -43.005 -15.138 1.00 42.42 585 ARG A C 1
ATOM 9066 O O . ARG A 1 585 ? 32.161 -43.023 -15.078 1.00 39.76 585 ARG A O 1
ATOM 9087 N N . LYS A 1 586 ? 34.050 -42.100 -15.866 1.00 43.25 586 LYS A N 1
ATOM 9088 C CA . LYS A 1 586 ? 33.305 -41.003 -16.477 1.00 39.88 586 LYS A CA 1
ATOM 9089 C C . LYS A 1 586 ? 32.444 -41.473 -17.646 1.00 45.18 586 LYS A C 1
ATOM 9090 O O . LYS A 1 586 ? 31.362 -40.923 -17.874 1.00 48.24 586 LYS A O 1
ATOM 9109 N N . SER A 1 587 ? 32.895 -42.466 -18.403 1.00 44.73 587 SER A N 1
ATOM 9110 C CA . SER A 1 587 ? 32.183 -42.921 -19.596 1.00 56.68 587 SER A CA 1
ATOM 9111 C C . SER A 1 587 ? 32.091 -44.437 -19.551 1.00 58.72 587 SER A C 1
ATOM 9112 O O . SER A 1 587 ? 32.858 -45.137 -20.226 1.00 47.34 587 SER A O 1
ATOM 9120 N N . PRO A 1 588 ? 31.157 -44.980 -18.766 1.00 56.68 588 PRO A N 1
ATOM 9121 C CA . PRO A 1 588 ? 31.034 -46.446 -18.694 1.00 62.92 588 PRO A CA 1
ATOM 9122 C C . PRO A 1 588 ? 30.723 -47.083 -20.037 1.00 61.68 588 PRO A C 1
ATOM 9123 O O . PRO A 1 588 ? 31.266 -48.147 -20.354 1.00 65.74 588 PRO A O 1
ATOM 9134 N N . SER A 1 589 ? 29.863 -46.450 -20.840 1.00 67.34 589 SER A N 1
ATOM 9135 C CA . SER A 1 589 ? 29.466 -47.027 -22.121 1.00 72.01 589 SER A CA 1
ATOM 9136 C C . SER A 1 589 ? 30.675 -47.305 -23.005 1.00 70.69 589 SER A C 1
ATOM 9137 O O . SER A 1 589 ? 30.711 -48.310 -23.724 1.00 77.91 589 SER A O 1
ATOM 9145 N N . SER A 1 590 ? 31.680 -46.431 -22.959 1.00 75.55 590 SER A N 1
ATOM 9146 C CA . SER A 1 590 ? 32.861 -46.566 -23.804 1.00 74.78 590 SER A CA 1
ATOM 9147 C C . SER A 1 590 ? 33.815 -47.662 -23.340 1.00 69.81 590 SER A C 1
ATOM 9148 O O . SER A 1 590 ? 34.782 -47.953 -24.052 1.00 72.33 590 SER A O 1
ATOM 9156 N N . VAL A 1 591 ? 33.565 -48.283 -22.189 1.00 78.49 591 VAL A N 1
ATOM 9157 C CA . VAL A 1 591 ? 34.551 -49.165 -21.570 1.00 68.89 591 VAL A CA 1
ATOM 9158 C C . VAL A 1 591 ? 34.415 -50.619 -22.019 1.00 67.07 591 VAL A C 1
ATOM 9159 O O . VAL A 1 591 ? 35.423 -51.330 -22.111 1.00 57.33 591 VAL A O 1
ATOM 917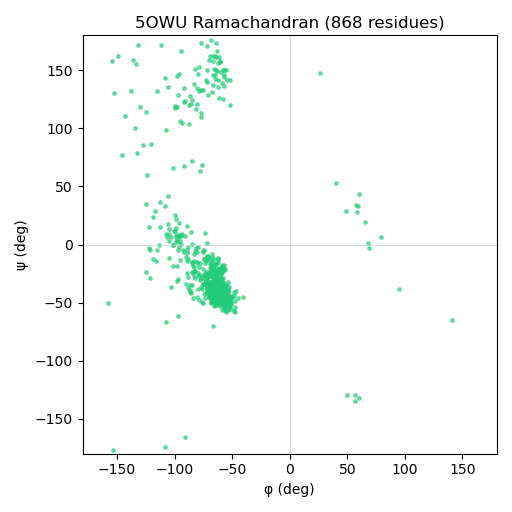2 N N . GLU A 1 592 ? 33.196 -51.085 -22.279 1.00 70.18 592 GLU A N 1
ATOM 9173 C CA . GLU A 1 592 ? 32.977 -52.501 -22.578 1.00 64.79 592 GLU A CA 1
ATOM 9174 C C . GLU A 1 592 ? 33.946 -53.057 -23.615 1.00 63.78 592 GLU A C 1
ATOM 9175 O O . GLU A 1 592 ? 34.628 -54.053 -23.317 1.00 59.38 592 GLU A O 1
ATOM 9187 N N . PRO A 1 593 ? 34.089 -52.466 -24.804 1.00 47.96 593 PRO A N 1
ATOM 9188 C CA . PRO A 1 593 ? 34.908 -53.114 -25.844 1.00 52.31 593 PRO A CA 1
ATOM 9189 C C . PRO A 1 593 ? 36.341 -53.384 -25.423 1.00 53.72 593 PRO A C 1
ATOM 9190 O O . PRO A 1 593 ? 36.952 -54.333 -25.927 1.00 59.31 593 PRO A O 1
ATOM 9201 N N . VAL A 1 594 ? 36.899 -52.578 -24.516 1.00 58.88 594 VAL A N 1
ATOM 9202 C CA . VAL A 1 594 ? 38.298 -52.702 -24.123 1.00 54.41 594 VAL A CA 1
ATOM 9203 C C . VAL A 1 594 ? 38.467 -53.423 -22.789 1.00 46.02 594 VAL A C 1
ATOM 9204 O O . VAL A 1 594 ? 39.610 -53.660 -22.356 1.00 43.34 594 VAL A O 1
ATOM 9217 N N . ALA A 1 595 ? 37.363 -53.826 -22.152 1.00 42.83 595 ALA A N 1
ATOM 9218 C CA . ALA A 1 595 ? 37.426 -54.396 -20.809 1.00 41.83 595 ALA A CA 1
ATOM 9219 C C . ALA A 1 595 ? 38.449 -55.522 -20.729 1.00 39.37 595 ALA A C 1
ATOM 9220 O O . ALA A 1 595 ? 39.379 -55.484 -19.912 1.00 40.15 595 ALA A O 1
ATOM 9227 N N . ASP A 1 596 ? 38.299 -56.532 -21.588 1.00 37.34 596 ASP A N 1
ATOM 9228 C CA . ASP A 1 596 ? 39.236 -57.648 -21.597 1.00 37.34 596 ASP A CA 1
ATOM 9229 C C . ASP A 1 596 ? 40.670 -57.145 -21.599 1.00 47.44 596 ASP A C 1
ATOM 9230 O O . ASP A 1 596 ? 41.459 -57.446 -20.690 1.00 46.83 596 ASP A O 1
ATOM 9239 N N . MET A 1 597 ? 41.010 -56.330 -22.599 1.00 45.84 597 MET A N 1
ATOM 9240 C CA . MET A 1 597 ? 42.383 -55.863 -22.716 1.00 43.90 597 MET A CA 1
ATOM 9241 C C . MET A 1 597 ? 42.830 -55.227 -21.410 1.00 46.51 597 MET A C 1
ATOM 9242 O O . MET A 1 597 ? 43.891 -55.564 -20.865 1.00 38.87 597 MET A O 1
ATOM 9256 N N . LEU A 1 598 ? 41.991 -54.353 -20.852 1.00 44.35 598 LEU A N 1
ATOM 9257 C CA . LEU A 1 598 ? 42.387 -53.648 -19.641 1.00 42.79 598 LEU A CA 1
ATOM 9258 C C . LEU A 1 598 ? 42.714 -54.634 -18.533 1.00 40.50 598 LEU A C 1
ATOM 9259 O O . LEU A 1 598 ? 43.781 -54.553 -17.910 1.00 37.94 598 LEU A O 1
ATOM 9275 N N . MET A 1 599 ? 41.831 -55.611 -18.305 1.00 39.75 599 MET A N 1
ATOM 9276 C CA . MET A 1 599 ? 42.091 -56.559 -17.229 1.00 33.77 599 MET A CA 1
ATOM 9277 C C . MET A 1 599 ? 43.364 -57.340 -17.512 1.00 37.43 599 MET A C 1
ATOM 9278 O O . MET A 1 599 ? 44.168 -57.583 -16.600 1.00 38.68 599 MET A O 1
ATOM 9292 N N . GLY A 1 600 ? 43.595 -57.687 -18.781 1.00 40.75 600 GLY A N 1
ATOM 9293 C CA . GLY A 1 600 ? 44.850 -58.328 -19.131 1.00 45.12 600 GLY A CA 1
ATOM 9294 C C . GLY A 1 600 ? 46.041 -57.536 -18.636 1.00 44.78 600 GLY A C 1
ATOM 9295 O O . GLY A 1 600 ? 46.971 -58.084 -18.037 1.00 43.47 600 GLY A O 1
ATOM 9299 N N . LEU A 1 601 ? 46.014 -56.219 -18.851 1.00 41.89 601 LEU A N 1
ATOM 9300 C CA . LEU A 1 601 ? 47.092 -55.367 -18.367 1.00 36.11 601 LEU A CA 1
ATOM 9301 C C . LEU A 1 601 ? 47.125 -55.338 -16.846 1.00 39.55 601 LEU A C 1
ATOM 9302 O O . LEU A 1 601 ? 48.192 -55.472 -16.229 1.00 37.86 601 LEU A O 1
ATOM 9318 N N . PHE A 1 602 ? 45.955 -55.212 -16.217 1.00 39.90 602 PHE A N 1
ATOM 9319 C CA . PHE A 1 602 ? 45.933 -55.058 -14.768 1.00 40.74 602 PHE A CA 1
ATOM 9320 C C . PHE A 1 602 ? 46.499 -56.299 -14.089 1.00 37.82 602 PHE A C 1
ATOM 9321 O O . PHE A 1 602 ? 47.390 -56.203 -13.235 1.00 37.07 602 PHE A O 1
ATOM 9338 N N . PHE A 1 603 ? 46.037 -57.480 -14.495 1.00 45.54 603 PHE A N 1
ATOM 9339 C CA . PHE A 1 603 ? 46.623 -58.702 -13.961 1.00 50.23 603 PHE A CA 1
ATOM 9340 C C . PHE A 1 603 ? 48.128 -58.728 -14.183 1.00 45.75 603 PHE A C 1
ATOM 9341 O O . PHE A 1 603 ? 48.889 -59.058 -13.265 1.00 47.01 603 PHE A O 1
ATOM 9358 N N . ARG A 1 604 ? 48.587 -58.342 -15.376 1.00 42.07 604 ARG A N 1
ATOM 9359 C CA . ARG A 1 604 ? 50.026 -58.315 -15.598 1.00 45.54 604 ARG A CA 1
ATOM 9360 C C . ARG A 1 604 ? 50.697 -57.404 -14.581 1.00 51.29 604 ARG A C 1
ATOM 9361 O O . ARG A 1 604 ? 51.668 -57.796 -13.918 1.00 44.31 604 ARG A O 1
ATOM 9382 N N . LEU A 1 605 ? 50.137 -56.207 -14.381 1.00 41.17 605 LEU A N 1
ATOM 9383 C CA . LEU A 1 605 ? 50.702 -55.298 -13.393 1.00 37.77 605 LEU A CA 1
ATOM 9384 C C . LEU A 1 605 ? 50.693 -55.922 -12.008 1.00 39.59 605 LEU A C 1
ATOM 9385 O O . LEU A 1 605 ? 51.614 -55.701 -11.213 1.00 40.21 605 LEU A O 1
ATOM 9401 N N . LEU A 1 606 ? 49.656 -56.704 -11.696 1.00 47.20 606 LEU A N 1
ATOM 9402 C CA . LEU A 1 606 ? 49.578 -57.329 -10.381 1.00 48.80 606 LEU A CA 1
ATOM 9403 C C . LEU A 1 606 ? 50.581 -58.464 -10.235 1.00 49.41 606 LEU A C 1
ATOM 9404 O O . LEU A 1 606 ? 51.015 -58.760 -9.116 1.00 50.88 606 LEU A O 1
ATOM 9420 N N . GLU A 1 607 ? 50.961 -59.111 -11.337 1.00 55.55 607 GLU A N 1
ATOM 9421 C CA . GLU A 1 607 ? 51.916 -60.209 -11.252 1.00 60.20 607 GLU A CA 1
ATOM 9422 C C . GL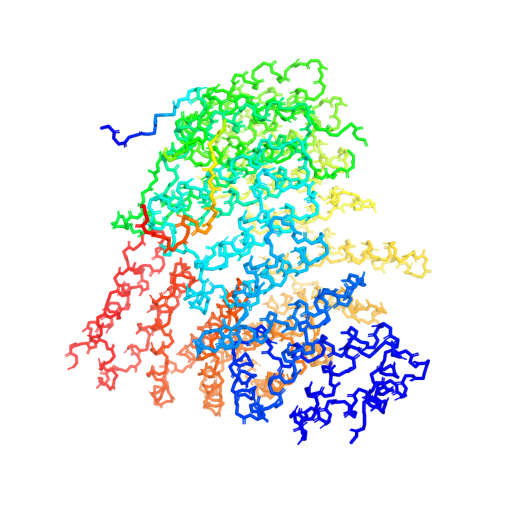U A 1 607 ? 53.359 -59.745 -11.374 1.00 71.41 607 GLU A C 1
ATOM 9423 O O . GLU A 1 607 ? 54.274 -60.555 -11.186 1.00 70.99 607 GLU A O 1
ATOM 9435 N N . LYS A 1 608 ? 53.577 -58.470 -11.679 1.00 64.92 608 LYS A N 1
ATOM 9436 C CA . LYS A 1 608 ? 54.919 -57.916 -11.711 1.00 66.55 608 LYS A CA 1
ATOM 9437 C C . LYS A 1 608 ? 55.622 -58.109 -10.375 1.00 64.35 608 LYS A C 1
ATOM 9438 O O . LYS A 1 608 ? 54.996 -58.120 -9.313 1.00 65.80 608 LYS A O 1
ATOM 9457 N N . LYS A 1 609 ? 56.944 -58.237 -10.431 1.00 78.59 609 LYS A N 1
ATOM 9458 C CA . LYS A 1 609 ? 57.737 -58.097 -9.221 1.00 86.04 609 LYS A CA 1
ATOM 9459 C C . LYS A 1 609 ? 57.649 -56.659 -8.720 1.00 87.65 609 LYS A C 1
ATOM 9460 O O . LYS A 1 609 ? 57.561 -55.709 -9.504 1.00 91.37 609 LYS A O 1
ATOM 9479 N N . ASP A 1 610 ? 57.673 -56.501 -7.397 1.00 82.34 610 ASP A N 1
ATOM 9480 C CA . ASP A 1 610 ? 57.474 -55.193 -6.771 1.00 87.96 610 ASP A CA 1
ATOM 9481 C C . ASP A 1 610 ? 56.113 -54.603 -7.136 1.00 84.41 610 ASP A C 1
ATOM 9482 O O . ASP A 1 610 ? 55.962 -53.385 -7.259 1.00 69.45 610 ASP A O 1
ATOM 9491 N N . SER A 1 611 ? 55.107 -55.464 -7.318 1.00 66.85 611 SER A N 1
ATOM 9492 C CA . SER A 1 611 ? 53.753 -54.983 -7.564 1.00 53.21 611 SER A CA 1
ATOM 9493 C C . SER A 1 611 ? 53.200 -54.217 -6.373 1.00 58.06 611 SER A C 1
ATOM 9494 O O . SER A 1 611 ? 52.266 -53.425 -6.538 1.00 65.61 611 SER A O 1
ATOM 9502 N N . ALA A 1 612 ? 53.766 -54.421 -5.182 1.00 51.32 612 ALA A N 1
ATOM 9503 C CA . ALA A 1 612 ? 53.269 -53.747 -3.990 1.00 57.67 612 ALA A CA 1
ATOM 9504 C C . ALA A 1 612 ? 53.278 -52.232 -4.129 1.00 58.52 612 ALA A C 1
ATOM 9505 O O . ALA A 1 612 ? 52.544 -51.551 -3.403 1.00 54.62 612 ALA A O 1
ATOM 9512 N N . PHE A 1 613 ? 54.084 -51.688 -5.043 1.00 59.19 613 PHE A N 1
ATOM 9513 C CA . PHE A 1 613 ? 54.213 -50.237 -5.149 1.00 54.63 613 PHE A CA 1
ATOM 9514 C C . PHE A 1 613 ? 53.092 -49.607 -5.973 1.00 41.56 613 PHE A C 1
ATOM 9515 O O . PHE A 1 613 ? 52.739 -48.448 -5.731 1.00 57.25 613 PHE A O 1
ATOM 9532 N N . ILE A 1 614 ? 52.517 -50.338 -6.931 1.00 47.45 614 ILE A N 1
ATOM 9533 C CA . ILE A 1 614 ? 51.422 -49.827 -7.751 1.00 52.51 614 ILE A CA 1
ATOM 9534 C C . ILE A 1 614 ? 50.114 -50.584 -7.550 1.00 55.81 614 ILE A C 1
ATOM 9535 O O . ILE A 1 614 ? 49.099 -50.194 -8.136 1.00 45.86 614 ILE A O 1
ATOM 9551 N N . GLU A 1 615 ? 50.096 -51.658 -6.753 1.00 50.48 615 GLU A N 1
ATOM 9552 C CA . GLU A 1 615 ? 48.887 -52.476 -6.681 1.00 46.81 615 GLU A CA 1
ATOM 9553 C C . GLU A 1 615 ? 47.697 -51.673 -6.173 1.00 33.55 615 GLU A C 1
ATOM 9554 O O . GLU A 1 615 ? 46.554 -51.979 -6.515 1.00 38.65 615 GLU A O 1
ATOM 9566 N N . ASP A 1 616 ? 47.940 -50.655 -5.351 1.00 34.58 616 ASP A N 1
ATOM 9567 C CA . ASP A 1 616 ? 46.855 -49.800 -4.882 1.00 40.20 616 ASP A CA 1
ATOM 9568 C C . ASP A 1 616 ? 46.166 -49.096 -6.050 1.00 44.03 616 ASP A C 1
ATOM 9569 O O . ASP A 1 616 ? 44.932 -49.126 -6.178 1.00 36.85 616 ASP A O 1
ATOM 9578 N N . ASP A 1 617 ? 46.954 -48.460 -6.922 1.00 41.33 617 ASP A N 1
ATOM 9579 C CA . ASP A 1 617 ? 46.388 -47.787 -8.087 1.00 34.87 617 ASP A CA 1
ATOM 9580 C C . ASP A 1 617 ? 45.774 -48.778 -9.072 1.00 34.92 617 ASP A C 1
ATOM 9581 O O . ASP A 1 617 ? 44.785 -48.452 -9.750 1.00 32.85 617 ASP A O 1
ATOM 9590 N N . VAL A 1 618 ? 46.326 -49.992 -9.152 1.00 30.57 618 VAL A N 1
ATOM 9591 C CA . VAL A 1 618 ? 45.722 -51.016 -9.997 1.00 33.05 618 VAL A CA 1
ATOM 9592 C C . VAL A 1 618 ? 44.356 -51.398 -9.454 1.00 29.09 618 VAL A C 1
ATOM 9593 O O . VAL A 1 618 ? 43.398 -51.569 -10.211 1.00 28.82 618 VAL A O 1
ATOM 9606 N N . PHE A 1 619 ? 44.249 -51.551 -8.138 1.00 27.79 619 PHE A N 1
ATOM 9607 C CA . PHE A 1 619 ? 42.970 -51.882 -7.526 1.00 27.83 619 PHE A CA 1
ATOM 9608 C C . PHE A 1 619 ? 41.961 -50.766 -7.736 1.00 31.40 619 PHE A C 1
ATOM 9609 O O . PHE A 1 619 ? 40.776 -51.031 -7.950 1.00 30.24 619 PHE A O 1
ATOM 9626 N N . TYR A 1 620 ? 42.407 -49.508 -7.661 1.00 37.41 620 TYR A N 1
ATOM 9627 C CA A TYR A 1 620 ? 41.515 -48.391 -7.958 0.47 31.71 620 TYR A CA 1
ATOM 9628 C CA B TYR A 1 620 ? 41.512 -48.393 -7.958 0.53 31.51 620 TYR A CA 1
ATOM 9629 C C . TYR A 1 620 ? 40.969 -48.494 -9.379 1.00 29.27 620 TYR A C 1
ATOM 9630 O O . TYR A 1 620 ? 39.771 -48.275 -9.617 1.00 30.28 620 TYR A O 1
ATOM 9665 N N . ALA A 1 621 ? 41.828 -48.847 -10.340 1.00 32.36 621 ALA A N 1
ATOM 9666 C CA . ALA A 1 621 ? 41.358 -48.935 -11.720 1.00 32.35 621 ALA A CA 1
ATOM 9667 C C . ALA A 1 621 ? 40.462 -50.154 -11.928 1.00 32.37 621 ALA A C 1
ATOM 9668 O O . ALA A 1 621 ? 39.483 -50.097 -12.686 1.00 32.33 621 ALA A O 1
ATOM 9675 N N . ILE A 1 622 ? 40.783 -51.268 -11.271 1.00 32.52 622 ILE A N 1
ATOM 9676 C CA . ILE A 1 622 ? 39.931 -52.450 -11.356 1.00 30.56 622 ILE A CA 1
ATOM 9677 C C . ILE A 1 622 ? 38.563 -52.139 -10.772 1.00 27.72 622 ILE A C 1
ATOM 9678 O O . ILE A 1 622 ? 37.528 -52.503 -11.338 1.00 29.72 622 ILE A O 1
ATOM 9694 N N . SER A 1 623 ? 38.538 -51.444 -9.638 1.00 30.95 623 SER A N 1
ATOM 9695 C CA . SER A 1 623 ? 37.270 -51.057 -9.035 1.00 30.51 623 SER A CA 1
ATOM 9696 C C . SER A 1 623 ? 36.456 -50.189 -9.982 1.00 33.13 623 SER A C 1
ATOM 9697 O O . SER A 1 623 ? 35.248 -50.397 -10.132 1.00 28.99 623 SER A O 1
ATOM 9705 N N . ALA A 1 624 ? 37.097 -49.209 -10.633 1.00 30.67 624 ALA A N 1
ATOM 9706 C CA . ALA A 1 624 ? 36.368 -48.383 -11.593 1.00 34.24 624 ALA A CA 1
ATOM 9707 C C . ALA A 1 624 ? 35.802 -49.229 -12.727 1.00 24.98 624 ALA A C 1
ATOM 9708 O O . ALA A 1 624 ? 34.646 -49.051 -13.133 1.00 32.01 624 ALA A O 1
ATOM 9715 N N . LEU A 1 625 ? 36.606 -50.150 -13.261 1.00 29.33 625 LEU A N 1
ATOM 9716 C CA . LEU A 1 625 ? 36.117 -51.020 -14.327 1.00 32.85 625 LEU A CA 1
ATOM 9717 C C . LEU A 1 625 ? 34.930 -51.864 -13.861 1.00 34.65 625 LEU A C 1
ATOM 9718 O O . LEU A 1 625 ? 33.939 -52.001 -14.584 1.00 34.17 625 LEU A O 1
ATOM 9734 N N . ALA A 1 626 ? 35.007 -52.434 -12.659 1.00 33.69 626 ALA A N 1
ATOM 9735 C CA . ALA A 1 626 ? 33.874 -53.187 -12.117 1.00 31.27 626 ALA A CA 1
ATOM 9736 C C . ALA A 1 626 ? 32.628 -52.314 -12.019 1.00 40.44 626 ALA A C 1
ATOM 9737 O O . ALA A 1 626 ? 31.540 -52.708 -12.460 1.00 49.03 626 ALA A O 1
ATOM 9744 N N . ALA A 1 627 ? 32.772 -51.118 -11.444 1.00 36.91 627 ALA A N 1
ATOM 9745 C CA . ALA A 1 627 ? 31.640 -50.205 -11.341 1.00 37.66 627 ALA A CA 1
ATOM 9746 C C . ALA A 1 627 ? 31.030 -49.928 -12.709 1.00 39.78 627 ALA A C 1
ATOM 9747 O O . ALA A 1 627 ? 29.803 -49.864 -12.847 1.00 42.18 627 ALA A O 1
ATOM 9754 N N . SER A 1 628 ? 31.866 -49.785 -13.737 1.00 34.08 628 SER A N 1
ATOM 9755 C CA . SER A 1 628 ? 31.353 -49.436 -15.059 1.00 39.92 628 SER A CA 1
ATOM 9756 C C . SER A 1 628 ? 30.724 -50.630 -15.775 1.00 43.31 628 SER A C 1
ATOM 9757 O O . SER A 1 628 ? 29.726 -50.470 -16.484 1.00 44.72 628 SER A O 1
ATOM 9765 N N . LEU A 1 629 ? 31.284 -51.828 -15.612 1.00 36.15 629 LEU A N 1
ATOM 9766 C CA . LEU A 1 629 ? 30.772 -52.999 -16.314 1.00 41.37 629 LEU A CA 1
ATOM 9767 C C . LEU A 1 629 ? 29.569 -53.625 -15.628 1.00 45.24 629 LEU A C 1
ATOM 9768 O O . LEU A 1 629 ? 28.798 -54.330 -16.288 1.00 44.31 629 LEU A O 1
ATOM 9784 N N . GLY A 1 630 ? 29.397 -53.403 -14.332 1.00 35.77 630 GLY A N 1
ATOM 9785 C CA . GLY A 1 630 ? 28.302 -54.057 -13.636 1.00 46.60 630 GLY A CA 1
ATOM 9786 C C . GLY A 1 630 ? 28.446 -55.561 -13.721 1.00 34.16 630 GLY A C 1
ATOM 9787 O O . GLY A 1 630 ? 29.523 -56.120 -13.482 1.00 37.64 630 GLY A O 1
ATOM 9791 N N . LYS A 1 631 ? 27.350 -56.236 -14.080 1.00 50.45 631 LYS A N 1
ATOM 9792 C CA . LYS A 1 631 ? 27.372 -57.691 -14.190 1.00 45.00 631 LYS A CA 1
ATOM 9793 C C . LYS A 1 631 ? 28.400 -58.172 -15.201 1.00 51.42 631 LYS A C 1
ATOM 9794 O O . LYS A 1 631 ? 28.865 -59.314 -15.100 1.00 40.73 631 LYS A O 1
ATOM 9813 N N . GLY A 1 632 ? 28.770 -57.328 -16.164 1.00 52.77 632 GLY A N 1
ATOM 9814 C CA . GLY A 1 632 ? 29.806 -57.680 -17.117 1.00 40.55 632 GLY A CA 1
ATOM 9815 C C . GLY A 1 632 ? 31.160 -57.930 -16.494 1.00 45.05 632 GLY A C 1
ATOM 9816 O O . GLY A 1 632 ? 32.047 -58.453 -17.179 1.00 43.38 632 GLY A O 1
ATOM 9820 N N . PHE A 1 633 ? 31.346 -57.574 -15.221 1.00 41.81 633 PHE A N 1
ATOM 9821 C CA . PHE A 1 633 ? 32.614 -57.826 -14.549 1.00 38.31 633 PHE A CA 1
ATOM 9822 C C . PHE A 1 633 ? 32.717 -59.245 -14.006 1.00 41.01 633 PHE A C 1
ATOM 9823 O O . PHE A 1 633 ? 33.819 -59.687 -13.660 1.00 40.12 633 PHE A O 1
ATOM 9840 N N . GLU A 1 634 ? 31.604 -59.973 -13.930 1.00 44.17 634 GLU A N 1
ATOM 9841 C CA . GLU A 1 634 ? 31.624 -61.266 -13.255 1.00 49.55 634 GLU A CA 1
ATOM 9842 C C . GLU A 1 634 ? 32.649 -62.213 -13.866 1.00 44.37 634 GLU A C 1
ATOM 9843 O O . GLU A 1 634 ? 33.265 -62.999 -13.140 1.00 49.72 634 GLU A O 1
ATOM 9855 N N . LYS A 1 635 ? 32.874 -62.134 -15.181 1.00 43.20 635 LYS A N 1
ATOM 9856 C CA . LYS A 1 635 ? 33.801 -63.053 -15.839 1.00 39.62 635 LYS A CA 1
ATOM 9857 C C . LYS A 1 635 ? 35.216 -62.969 -15.279 1.00 49.95 635 LYS A C 1
ATOM 9858 O O . LYS A 1 635 ? 35.972 -63.940 -15.394 1.00 49.69 635 LYS A O 1
ATOM 9877 N N . TYR A 1 636 ? 35.595 -61.842 -14.683 1.00 46.59 636 TYR A N 1
ATOM 9878 C CA . TYR A 1 636 ? 36.931 -61.687 -14.125 1.00 45.85 636 TYR A CA 1
ATOM 9879 C C . TYR A 1 636 ? 37.009 -62.072 -12.657 1.00 38.52 636 TYR A C 1
ATOM 9880 O O . TYR A 1 636 ? 38.109 -62.095 -12.095 1.00 44.81 636 TYR A O 1
ATOM 9898 N N . LEU A 1 637 ? 35.875 -62.375 -12.025 1.00 43.66 637 LEU A N 1
ATOM 9899 C CA . LEU A 1 637 ? 35.858 -62.535 -10.577 1.00 49.76 637 LEU A CA 1
ATOM 9900 C C . LEU A 1 637 ? 36.690 -63.728 -10.134 1.00 49.48 637 LEU A C 1
ATOM 9901 O O . LEU A 1 637 ? 37.384 -63.659 -9.116 1.00 51.58 637 LEU A O 1
ATOM 9917 N N . GLU A 1 638 ? 36.640 -64.832 -10.879 1.00 65.65 638 GLU A N 1
ATOM 9918 C CA . GLU A 1 638 ? 37.393 -66.012 -10.472 1.00 67.74 638 GLU A CA 1
ATOM 9919 C C . GLU A 1 638 ? 38.886 -65.711 -10.417 1.00 63.87 638 GLU A C 1
ATOM 9920 O O . GLU A 1 638 ? 39.557 -66.011 -9.424 1.00 59.70 638 GLU A O 1
ATOM 9932 N N . THR A 1 639 ? 39.424 -65.110 -11.481 1.00 59.78 639 THR A N 1
ATOM 9933 C CA . THR A 1 639 ? 40.842 -64.763 -11.502 1.00 57.75 639 THR A CA 1
ATOM 9934 C C . THR A 1 639 ? 41.180 -63.667 -10.497 1.00 50.68 639 THR A C 1
ATOM 9935 O O . THR A 1 639 ? 42.286 -63.656 -9.947 1.00 40.46 639 THR A O 1
ATOM 9946 N N . PHE A 1 640 ? 40.261 -62.731 -10.253 1.00 51.42 640 PHE A N 1
ATOM 9947 C CA . PHE A 1 640 ? 40.575 -61.611 -9.371 1.00 37.22 640 PHE A CA 1
ATOM 9948 C C . PHE A 1 640 ? 40.491 -61.995 -7.898 1.00 36.93 640 PHE A C 1
ATOM 9949 O O . PHE A 1 640 ? 41.176 -61.393 -7.066 1.00 38.07 640 PHE A O 1
ATOM 9966 N N . SER A 1 641 ? 39.687 -63.001 -7.562 1.00 47.82 641 SER A N 1
ATOM 9967 C CA . SER A 1 641 ? 39.429 -63.339 -6.162 1.00 46.31 641 SER A CA 1
ATOM 9968 C C . SER A 1 641 ? 40.693 -63.555 -5.342 1.00 44.86 641 SER A C 1
ATOM 9969 O O . SER A 1 641 ? 40.779 -63.007 -4.230 1.00 40.73 641 SER A O 1
ATOM 9977 N N . PRO A 1 642 ? 41.685 -64.324 -5.797 1.00 46.08 642 PRO A N 1
ATOM 9978 C CA . PRO A 1 642 ? 42.893 -64.492 -4.969 1.00 47.15 642 PRO A CA 1
ATOM 9979 C C . PRO A 1 642 ? 43.566 -63.172 -4.638 1.00 46.05 642 PRO A C 1
ATOM 9980 O O . PRO A 1 642 ? 43.915 -62.924 -3.472 1.00 46.50 642 PRO A O 1
ATOM 9991 N N . TYR A 1 643 ? 43.743 -62.306 -5.640 1.00 46.36 643 TYR A N 1
ATOM 9992 C CA . TYR A 1 643 ? 44.323 -60.991 -5.393 1.00 41.24 643 TYR A CA 1
ATOM 9993 C C . TYR A 1 643 ? 43.486 -60.212 -4.393 1.00 34.04 643 TYR A C 1
ATOM 9994 O O . TYR A 1 643 ? 44.015 -59.636 -3.437 1.00 35.52 643 TYR A O 1
ATOM 10012 N N . LEU A 1 644 ? 42.169 -60.180 -4.601 1.00 38.19 644 LEU A N 1
ATOM 10013 C CA . LEU A 1 644 ? 41.293 -59.432 -3.705 1.00 33.65 644 LEU A CA 1
ATOM 10014 C C . LEU A 1 644 ? 41.443 -59.901 -2.263 1.00 36.44 644 LEU A C 1
ATOM 10015 O O . LEU A 1 644 ? 41.631 -59.089 -1.352 1.00 43.00 644 LEU A O 1
ATOM 10031 N N . LEU A 1 645 ? 41.345 -61.212 -2.031 1.00 47.19 645 LEU A N 1
ATOM 10032 C CA . LEU A 1 645 ? 41.448 -61.735 -0.670 1.00 41.88 645 LEU A CA 1
ATOM 10033 C C . LEU A 1 645 ? 42.809 -61.416 -0.054 1.00 38.87 645 LEU A C 1
ATOM 10034 O O . LEU A 1 645 ? 42.896 -60.973 1.102 1.00 44.16 645 LEU A O 1
ATOM 10050 N N . LYS A 1 646 ? 43.889 -61.632 -0.812 1.00 39.47 646 LYS A N 1
ATOM 10051 C CA . LYS A 1 646 ? 45.215 -61.308 -0.289 1.00 41.99 646 LYS A CA 1
ATOM 10052 C C . LYS A 1 646 ? 45.315 -59.832 0.084 1.00 54.90 646 LYS A C 1
ATOM 10053 O O . LYS A 1 646 ? 45.846 -59.483 1.146 1.00 54.68 646 LYS A O 1
ATOM 10072 N N . ALA A 1 647 ? 44.806 -58.950 -0.774 1.00 46.35 647 ALA A N 1
ATOM 10073 C CA . ALA A 1 647 ? 44.848 -57.522 -0.480 1.00 45.28 647 ALA A CA 1
ATOM 10074 C C . ALA A 1 647 ? 44.021 -57.190 0.755 1.00 44.38 647 ALA A C 1
ATOM 10075 O O . ALA A 1 647 ? 44.459 -56.421 1.618 1.00 43.09 647 ALA A O 1
ATOM 10082 N N . LEU A 1 648 ? 42.817 -57.755 0.850 1.00 48.26 648 LEU A N 1
ATOM 10083 C CA . LEU A 1 648 ? 41.952 -57.481 1.991 1.00 48.48 648 LEU A CA 1
ATOM 10084 C C . LEU A 1 648 ? 42.623 -57.882 3.296 1.00 46.28 648 LEU A C 1
ATOM 10085 O O . LEU A 1 648 ? 42.463 -57.202 4.316 1.00 45.40 648 LEU A O 1
ATOM 10101 N N . ASN A 1 649 ? 43.381 -58.982 3.285 1.00 50.45 649 ASN A N 1
ATOM 10102 C CA . ASN A 1 649 ? 44.022 -59.440 4.513 1.00 59.18 649 ASN A CA 1
ATOM 10103 C C . ASN A 1 649 ? 45.309 -58.692 4.837 1.00 57.38 649 ASN A C 1
ATOM 10104 O O . ASN A 1 649 ? 45.787 -58.783 5.972 1.00 60.12 649 ASN A O 1
ATOM 10115 N N . GLN A 1 650 ? 45.884 -57.960 3.879 1.00 61.37 650 GLN A N 1
ATOM 10116 C CA . GLN A 1 650 ? 47.049 -57.113 4.151 1.00 67.54 650 GLN A CA 1
ATOM 10117 C C . GLN A 1 650 ? 46.583 -55.852 4.879 1.00 58.27 650 GLN A C 1
ATOM 10118 O O . GLN A 1 650 ? 46.614 -54.736 4.357 1.00 67.39 650 GLN A O 1
ATOM 10132 N N . VAL A 1 651 ? 46.146 -56.053 6.123 1.00 54.91 651 VAL A N 1
ATOM 10133 C CA . VAL A 1 651 ? 45.543 -54.967 6.888 1.00 63.27 651 VAL A CA 1
ATOM 10134 C C . VAL A 1 651 ? 46.537 -53.861 7.222 1.00 66.10 651 VAL A C 1
ATOM 10135 O O . VAL A 1 651 ? 46.122 -52.731 7.502 1.00 69.28 651 VAL A O 1
ATOM 10148 N N . ASP A 1 652 ? 47.839 -54.154 7.235 1.00 66.90 652 ASP A N 1
ATOM 10149 C CA . ASP A 1 652 ? 48.829 -53.106 7.477 1.00 69.68 652 ASP A CA 1
ATOM 10150 C C . ASP A 1 652 ? 49.001 -52.203 6.261 1.00 71.03 652 ASP A C 1
ATOM 10151 O O . ASP A 1 652 ? 49.255 -51.001 6.409 1.00 77.48 652 ASP A O 1
ATOM 10160 N N . SER A 1 653 ? 48.869 -52.757 5.065 1.00 71.24 653 SER A N 1
ATOM 10161 C CA . SER A 1 653 ? 49.092 -52.028 3.830 1.00 70.46 653 SER A CA 1
ATOM 10162 C C . SER A 1 653 ? 47.849 -51.225 3.443 1.00 75.00 653 SER A C 1
ATOM 10163 O O . SER A 1 653 ? 46.724 -51.612 3.770 1.00 72.03 653 SER A O 1
ATOM 10171 N N . PRO A 1 654 ? 48.019 -50.097 2.745 1.00 68.56 654 PRO A N 1
ATOM 10172 C CA . PRO A 1 654 ? 46.842 -49.352 2.268 1.00 59.90 654 PRO A CA 1
ATOM 10173 C C . PRO A 1 654 ? 46.051 -50.084 1.197 1.00 51.87 654 PRO A C 1
ATOM 10174 O O . PRO A 1 654 ? 44.933 -49.659 0.878 1.00 51.68 654 PRO A O 1
ATOM 10185 N N . VAL A 1 655 ? 46.586 -51.174 0.644 1.00 56.37 655 VAL A N 1
ATOM 10186 C CA . VAL A 1 655 ? 45.874 -51.919 -0.390 1.00 58.41 655 VAL A CA 1
ATOM 10187 C C . VAL A 1 655 ? 44.572 -52.497 0.153 1.00 44.17 655 VAL A C 1
ATOM 10188 O O . VAL A 1 655 ? 43.615 -52.709 -0.603 1.00 41.55 655 VAL A O 1
ATOM 10201 N N . SER A 1 656 ? 44.507 -52.764 1.460 1.00 43.99 656 SER A N 1
ATOM 10202 C CA . SER A 1 656 ? 43.293 -53.342 2.031 1.00 55.35 656 SER A CA 1
ATOM 10203 C C . SER A 1 656 ? 42.149 -52.335 2.013 1.00 45.41 656 SER A C 1
ATOM 10204 O O . SER A 1 656 ? 40.992 -52.706 1.779 1.00 42.96 656 SER A O 1
ATOM 10212 N N . ILE A 1 657 ? 42.455 -51.058 2.251 1.00 36.24 657 ILE A N 1
ATOM 10213 C CA . ILE A 1 657 ? 41.443 -50.008 2.155 1.00 35.21 657 ILE A CA 1
ATOM 10214 C C . ILE A 1 657 ? 40.842 -49.988 0.758 1.00 32.15 657 ILE A C 1
ATOM 10215 O O . ILE A 1 657 ? 39.617 -49.933 0.579 1.00 35.94 657 ILE A O 1
ATOM 10231 N N . THR A 1 658 ? 41.705 -50.011 -0.258 1.00 42.19 658 THR A N 1
ATOM 10232 C CA . THR A 1 658 ? 41.231 -49.939 -1.631 1.00 45.80 658 THR A CA 1
ATOM 10233 C C . THR A 1 658 ? 40.472 -51.201 -2.015 1.00 31.82 658 THR A C 1
ATOM 10234 O O . THR A 1 658 ? 39.505 -51.130 -2.781 1.00 40.09 658 THR A O 1
ATOM 10245 N N . ALA A 1 659 ? 40.876 -52.353 -1.478 1.00 38.54 659 ALA A N 1
ATOM 10246 C CA . ALA A 1 659 ? 40.124 -53.581 -1.711 1.00 38.65 659 ALA A CA 1
ATOM 10247 C C . ALA A 1 659 ? 38.728 -53.495 -1.092 1.00 30.89 659 ALA A C 1
ATOM 10248 O O . ALA A 1 659 ? 37.735 -53.938 -1.696 1.00 33.54 659 ALA A O 1
ATOM 10255 N N . VAL A 1 660 ? 38.623 -52.905 0.104 1.00 35.70 660 VAL A N 1
ATOM 10256 C CA . VAL A 1 660 ? 37.302 -52.609 0.657 1.00 34.75 660 VAL A CA 1
ATOM 10257 C C . VAL A 1 660 ? 36.529 -51.711 -0.297 1.00 35.07 660 VAL A C 1
ATOM 10258 O O . VAL A 1 660 ? 35.311 -51.853 -0.458 1.00 35.75 660 VAL A O 1
ATOM 10271 N N . GLY A 1 661 ? 37.220 -50.764 -0.935 1.00 33.76 661 GLY A N 1
ATOM 10272 C CA . GLY A 1 661 ? 36.560 -49.920 -1.918 1.00 32.69 661 GLY A CA 1
ATOM 10273 C C . GLY A 1 661 ? 36.064 -50.697 -3.119 1.00 27.77 661 GLY A C 1
ATOM 10274 O O . GLY A 1 661 ? 35.051 -50.333 -3.730 1.00 31.93 661 GLY A O 1
ATOM 10278 N N . PHE A 1 662 ? 36.769 -51.768 -3.486 1.00 30.14 662 PHE A N 1
ATOM 10279 C CA . PHE A 1 662 ? 36.249 -52.675 -4.503 1.00 28.84 662 PHE A CA 1
ATOM 10280 C C . PHE A 1 662 ? 34.937 -53.296 -4.049 1.00 30.47 662 PHE A C 1
ATOM 10281 O O . PHE A 1 662 ? 33.958 -53.340 -4.807 1.00 32.19 662 PHE A O 1
ATOM 10298 N N . ILE A 1 663 ? 34.898 -53.792 -2.809 1.00 30.81 663 ILE A N 1
ATOM 10299 C CA . ILE A 1 663 ? 33.644 -54.347 -2.299 1.00 27.13 663 ILE A CA 1
ATOM 10300 C C . ILE A 1 663 ? 32.537 -53.299 -2.376 1.00 30.00 663 ILE A C 1
ATOM 10301 O O . ILE A 1 663 ? 31.414 -53.588 -2.810 1.00 27.88 663 ILE A O 1
ATOM 10317 N N . ALA A 1 664 ? 32.842 -52.060 -1.975 1.00 28.81 664 ALA A N 1
ATOM 10318 C CA . ALA A 1 664 ? 31.854 -50.988 -2.058 1.00 32.08 664 ALA A CA 1
ATOM 10319 C C . ALA A 1 664 ? 31.343 -50.822 -3.481 1.00 33.55 664 ALA A C 1
ATOM 10320 O O . ALA A 1 664 ? 30.135 -50.677 -3.701 1.00 29.38 664 ALA A O 1
ATOM 10327 N N . ASP A 1 665 ? 32.244 -50.849 -4.464 1.00 34.38 665 ASP A N 1
ATOM 10328 C CA . ASP A 1 665 ? 31.818 -50.670 -5.849 1.00 30.87 665 ASP A CA 1
ATOM 10329 C C . ASP A 1 665 ? 30.932 -51.819 -6.319 1.00 32.91 665 ASP A C 1
ATOM 10330 O O . ASP A 1 665 ? 29.858 -51.585 -6.885 1.00 30.76 665 ASP A O 1
ATOM 10339 N N . ILE A 1 666 ? 31.351 -53.068 -6.096 1.00 31.84 666 ILE A N 1
ATOM 10340 C CA . ILE A 1 666 ? 30.574 -54.169 -6.664 1.00 33.07 666 ILE A CA 1
ATOM 10341 C C . ILE A 1 666 ? 29.240 -54.321 -5.943 1.00 40.83 666 ILE A C 1
ATOM 10342 O O . ILE A 1 666 ? 28.258 -54.782 -6.538 1.00 37.36 666 ILE A O 1
ATOM 10358 N N . SER A 1 667 ? 29.165 -53.943 -4.666 1.00 32.91 667 SER A N 1
ATOM 10359 C CA . SER A 1 667 ? 27.871 -53.983 -3.992 1.00 28.82 667 SER A CA 1
ATOM 10360 C C . SER A 1 667 ? 26.850 -53.113 -4.714 1.00 35.95 667 SER A C 1
ATOM 10361 O O . SER A 1 667 ? 25.661 -53.445 -4.740 1.00 51.67 667 SER A O 1
ATOM 10369 N N . ASN A 1 668 ? 27.290 -52.006 -5.309 1.00 41.33 668 ASN A N 1
ATOM 10370 C CA . ASN A 1 668 ? 26.399 -51.128 -6.059 1.00 46.71 668 ASN A CA 1
ATOM 10371 C C . ASN A 1 668 ? 26.238 -51.567 -7.512 1.00 56.13 668 ASN A C 1
ATOM 10372 O O . ASN A 1 668 ? 25.130 -51.507 -8.056 1.00 69.83 668 ASN A O 1
ATOM 10383 N N . SER A 1 669 ? 27.317 -52.025 -8.149 1.00 37.93 669 SER A N 1
ATOM 10384 C CA . SER A 1 669 ? 27.292 -52.319 -9.579 1.00 45.96 669 SER A CA 1
ATOM 10385 C C . SER A 1 669 ? 26.724 -53.698 -9.913 1.00 46.12 669 SER A C 1
ATOM 10386 O O . SER A 1 669 ? 26.278 -53.907 -11.047 1.00 39.99 669 SER A O 1
ATOM 10394 N N . LEU A 1 670 ? 26.742 -54.649 -8.980 1.00 45.44 670 LEU A N 1
ATOM 10395 C CA . LEU A 1 670 ? 26.248 -55.990 -9.275 1.00 43.46 670 LEU A CA 1
ATOM 10396 C C . LEU A 1 670 ? 24.755 -56.149 -9.021 1.00 47.29 670 LEU A C 1
ATOM 10397 O O . LEU A 1 670 ? 24.172 -57.150 -9.459 1.00 54.65 670 LEU A O 1
ATOM 10413 N N . GLU A 1 671 ? 24.124 -55.192 -8.344 1.00 37.44 671 GLU A N 1
ATOM 10414 C CA . GLU A 1 671 ? 22.684 -55.236 -8.055 1.00 58.22 671 GLU A CA 1
ATOM 10415 C C . GLU A 1 671 ? 22.361 -56.613 -7.468 1.00 57.78 671 GLU A C 1
ATOM 10416 O O . GLU A 1 671 ? 23.058 -57.056 -6.544 1.00 51.60 671 GLU A O 1
ATOM 10428 N N . GLU A 1 672 ? 21.350 -57.320 -7.980 1.00 69.30 672 GLU A N 1
ATOM 10429 C CA . GLU A 1 672 ? 20.909 -58.578 -7.377 1.00 73.17 672 GLU A CA 1
ATOM 10430 C C . GLU A 1 672 ? 22.065 -59.558 -7.215 1.00 61.89 672 GLU A C 1
ATOM 10431 O O . GLU A 1 672 ? 22.184 -60.242 -6.185 1.00 60.42 672 GLU A O 1
ATOM 10443 N N . ASP A 1 673 ? 22.944 -59.617 -8.216 1.00 46.35 673 ASP A N 1
ATOM 10444 C CA . ASP A 1 673 ? 24.036 -60.575 -8.204 1.00 45.83 673 ASP A CA 1
ATOM 10445 C C . ASP A 1 673 ? 25.006 -60.380 -7.043 1.00 33.87 673 ASP A C 1
ATOM 10446 O O . ASP A 1 673 ? 25.823 -61.272 -6.808 1.00 42.23 673 ASP A O 1
ATOM 10455 N N . PHE A 1 674 ? 24.946 -59.268 -6.300 1.00 36.48 674 PHE A N 1
ATOM 10456 C CA . PHE A 1 674 ? 25.869 -59.145 -5.172 1.00 38.41 674 PHE A CA 1
ATOM 10457 C C . PHE A 1 674 ? 25.489 -60.076 -4.024 1.00 37.68 674 PHE A C 1
ATOM 10458 O O . PHE A 1 674 ? 26.365 -60.508 -3.262 1.00 34.29 674 PHE A O 1
ATOM 10475 N N . ARG A 1 675 ? 24.200 -60.400 -3.881 1.00 38.93 675 ARG A N 1
ATOM 10476 C CA . ARG A 1 675 ? 23.772 -61.175 -2.718 1.00 33.40 675 ARG A CA 1
ATOM 10477 C C . ARG A 1 675 ? 24.557 -62.479 -2.590 1.00 37.39 675 ARG A C 1
ATOM 10478 O O . ARG A 1 675 ? 24.993 -62.847 -1.490 1.00 36.86 675 ARG A O 1
ATOM 10499 N N . ARG A 1 676 ? 24.813 -63.151 -3.714 1.00 27.65 676 ARG A N 1
ATOM 10500 C CA . ARG A 1 676 ? 25.478 -64.451 -3.686 1.00 41.66 676 ARG A CA 1
ATOM 10501 C C . ARG A 1 676 ? 26.902 -64.381 -3.135 1.00 40.31 676 ARG A C 1
ATOM 10502 O O . ARG A 1 676 ? 27.465 -65.424 -2.786 1.00 36.70 676 ARG A O 1
ATOM 10523 N N . TYR A 1 677 ? 27.505 -63.191 -3.049 1.00 36.31 677 TYR A N 1
ATOM 10524 C CA . TYR A 1 677 ? 28.832 -63.046 -2.461 1.00 33.35 677 TYR A CA 1
ATOM 10525 C C . TYR A 1 677 ? 28.811 -62.433 -1.064 1.00 37.14 677 TYR A C 1
ATOM 10526 O O . TYR A 1 677 ? 29.829 -62.506 -0.350 1.00 34.65 677 TYR A O 1
ATOM 10544 N N . SER A 1 678 ? 27.671 -61.881 -0.634 1.00 33.67 678 SER A N 1
ATOM 10545 C CA . SER A 1 678 ? 27.665 -61.025 0.551 1.00 24.20 678 SER A CA 1
ATOM 10546 C C . SER A 1 678 ? 28.174 -61.766 1.783 1.00 27.01 678 SER A C 1
ATOM 10547 O O . SER A 1 678 ? 29.025 -61.252 2.522 1.00 31.11 678 SER A O 1
ATOM 10555 N N . ASP A 1 679 ? 27.683 -62.985 2.014 1.00 28.74 679 ASP A N 1
ATOM 10556 C CA . ASP A 1 679 ? 28.092 -63.719 3.209 1.00 32.89 679 ASP A CA 1
ATOM 10557 C C . ASP A 1 679 ? 29.607 -63.828 3.273 1.00 35.10 679 ASP A C 1
ATOM 10558 O O . ASP A 1 679 ? 30.226 -63.476 4.290 1.00 33.53 679 ASP A O 1
ATOM 10567 N N . ALA A 1 680 ? 30.233 -64.248 2.168 1.00 36.71 680 ALA A N 1
ATOM 10568 C CA . ALA A 1 680 ? 31.684 -64.376 2.181 1.00 38.25 680 ALA A CA 1
ATOM 10569 C C . ALA A 1 680 ? 32.318 -63.041 2.536 1.00 31.79 680 ALA A C 1
ATOM 10570 O O . ALA A 1 680 ? 33.146 -62.957 3.454 1.00 38.78 680 ALA A O 1
ATOM 10577 N N . MET A 1 681 ? 31.877 -61.968 1.874 1.00 36.04 681 MET A N 1
ATOM 10578 C CA . MET A 1 681 ? 32.440 -60.654 2.166 1.00 32.56 681 MET A CA 1
ATOM 10579 C C . MET A 1 681 ? 32.316 -60.350 3.649 1.00 36.45 681 MET A C 1
ATOM 10580 O O . MET A 1 681 ? 33.307 -60.001 4.309 1.00 31.34 681 MET A O 1
ATOM 10594 N N . MET A 1 682 ? 31.121 -60.560 4.211 1.00 31.01 682 MET A N 1
ATOM 10595 C CA . MET A 1 682 ? 30.923 -60.227 5.616 1.00 28.32 682 MET A CA 1
ATOM 10596 C C . MET A 1 682 ? 31.923 -60.986 6.471 1.00 37.68 682 MET A C 1
ATOM 10597 O O . MET A 1 682 ? 32.621 -60.393 7.306 1.00 40.59 682 MET A O 1
ATOM 10611 N N . ASN A 1 683 ? 32.068 -62.290 6.217 1.00 27.55 683 ASN A N 1
ATOM 10612 C CA . ASN A 1 683 ? 33.024 -63.070 6.987 1.00 37.32 683 ASN A CA 1
ATOM 10613 C C . ASN A 1 683 ? 34.392 -62.410 6.935 1.00 41.05 683 ASN A C 1
ATOM 10614 O O . ASN A 1 683 ? 34.955 -62.035 7.971 1.00 45.71 683 ASN A O 1
ATOM 10625 N N . VAL A 1 684 ? 34.907 -62.180 5.724 1.00 42.50 684 VAL A N 1
ATOM 10626 C CA . VAL A 1 684 ? 36.239 -61.597 5.619 1.00 40.41 684 VAL A CA 1
ATOM 10627 C C . VAL A 1 684 ? 36.289 -60.300 6.406 1.00 39.01 684 VAL A C 1
ATOM 10628 O O . VAL A 1 684 ? 37.180 -60.089 7.241 1.00 44.23 684 VAL A O 1
ATOM 10641 N N . LEU A 1 685 ? 35.290 -59.437 6.204 1.00 37.68 685 LEU A N 1
ATOM 10642 C CA . LEU A 1 685 ? 35.341 -58.127 6.838 1.00 40.49 685 LEU A CA 1
ATOM 10643 C C . LEU A 1 685 ? 35.365 -58.271 8.349 1.00 48.38 685 LEU A C 1
ATOM 10644 O O . LEU A 1 685 ? 36.142 -57.590 9.034 1.00 40.28 685 LEU A O 1
ATOM 10660 N N . ALA A 1 686 ? 34.565 -59.199 8.884 1.00 43.77 686 ALA A N 1
ATOM 10661 C CA . ALA A 1 686 ? 34.536 -59.383 10.329 1.00 51.59 686 ALA A CA 1
ATOM 10662 C C . ALA A 1 686 ? 35.917 -59.759 10.844 1.00 52.35 686 ALA A C 1
ATOM 10663 O O . ALA A 1 686 ? 36.368 -59.240 11.872 1.00 58.32 686 ALA A O 1
ATOM 10670 N N . GLN A 1 687 ? 36.621 -60.633 10.121 1.00 48.95 687 GLN A N 1
ATOM 10671 C CA . GLN A 1 687 ? 37.989 -60.958 10.500 1.00 56.54 687 GLN A CA 1
ATOM 10672 C C . GLN A 1 687 ? 38.871 -59.715 10.441 1.00 64.76 687 GLN A C 1
ATOM 10673 O O . GLN A 1 687 ? 39.598 -59.408 11.394 1.00 59.50 687 GLN A O 1
ATOM 10687 N N . MET A 1 688 ? 38.786 -58.963 9.338 1.00 53.02 688 MET A N 1
ATOM 10688 C CA . MET A 1 688 ? 39.720 -57.862 9.123 1.00 51.64 688 MET A CA 1
ATOM 10689 C C . MET A 1 688 ? 39.652 -56.856 10.261 1.00 57.05 688 MET A C 1
ATOM 10690 O O . MET A 1 688 ? 40.677 -56.500 10.854 1.00 59.95 688 MET A O 1
ATOM 10704 N N . ILE A 1 689 ? 38.446 -56.381 10.578 1.00 50.93 689 ILE A N 1
ATOM 10705 C CA . ILE A 1 689 ? 38.295 -55.358 11.601 1.00 53.59 689 ILE A CA 1
ATOM 10706 C C . ILE A 1 689 ? 38.587 -55.894 12.993 1.00 58.53 689 ILE A C 1
ATOM 10707 O O . ILE A 1 689 ? 38.738 -55.102 13.930 1.00 57.18 689 ILE A O 1
ATOM 10723 N N . SER A 1 690 ? 38.694 -57.216 13.147 1.00 69.62 690 SER A N 1
ATOM 10724 C CA . SER A 1 690 ? 39.066 -57.821 14.418 1.00 69.27 690 SER A CA 1
ATOM 10725 C C . SER A 1 690 ? 40.561 -58.089 14.527 1.00 78.74 690 SER A C 1
ATOM 10726 O O . SER A 1 690 ? 41.007 -58.619 15.550 1.00 85.20 690 SER A O 1
ATOM 10734 N N . ASN A 1 691 ? 41.341 -57.743 13.505 1.00 69.72 691 ASN A N 1
ATOM 10735 C CA . ASN A 1 691 ? 42.774 -58.015 13.499 1.00 64.34 691 ASN A CA 1
ATOM 10736 C C . ASN A 1 691 ? 43.511 -56.886 14.213 1.00 77.67 691 ASN A C 1
ATOM 10737 O O . ASN A 1 691 ? 43.390 -55.725 13.795 1.00 67.65 691 ASN A O 1
ATOM 10748 N N . PRO A 1 692 ? 44.267 -57.162 15.284 1.00 76.92 692 PRO A N 1
ATOM 10749 C CA . PRO A 1 692 ? 44.996 -56.070 15.954 1.00 82.58 692 PRO A CA 1
ATOM 10750 C C . PRO A 1 692 ? 46.072 -55.432 15.093 1.00 77.78 692 PRO A C 1
ATOM 10751 O O . PRO A 1 692 ? 46.385 -54.252 15.292 1.00 72.38 692 PRO A O 1
ATOM 10762 N N . ASN A 1 693 ? 46.654 -56.165 14.149 1.00 73.73 693 ASN A N 1
ATOM 10763 C CA . ASN A 1 693 ? 47.641 -55.568 13.249 1.00 71.61 693 ASN A CA 1
ATOM 10764 C C . ASN A 1 693 ? 47.014 -54.656 12.202 1.00 72.35 693 ASN A C 1
ATOM 10765 O O . ASN A 1 693 ? 47.730 -54.239 11.281 1.00 72.71 693 ASN A O 1
ATOM 10776 N N . ALA A 1 694 ? 45.728 -54.325 12.294 1.00 66.92 694 ALA A N 1
ATOM 10777 C CA . ALA A 1 694 ? 45.080 -53.501 11.285 1.00 61.05 694 ALA A CA 1
ATOM 10778 C C . ALA A 1 694 ? 45.433 -52.035 11.484 1.00 54.86 694 ALA A C 1
ATOM 10779 O O . ALA A 1 694 ? 45.344 -51.512 12.599 1.00 58.44 694 ALA A O 1
ATOM 10786 N N . ARG A 1 695 ? 45.825 -51.372 10.399 1.00 68.11 695 ARG A N 1
ATOM 10787 C CA . ARG A 1 695 ? 46.028 -49.934 10.449 1.00 68.65 695 ARG A CA 1
ATOM 10788 C C . ARG A 1 695 ? 44.721 -49.246 10.827 1.00 65.73 695 ARG A C 1
ATOM 10789 O O . ARG A 1 695 ? 43.628 -49.786 10.643 1.00 68.08 695 ARG A O 1
ATOM 10810 N N . ARG A 1 696 ? 44.842 -48.036 11.373 1.00 62.26 696 ARG A N 1
ATOM 10811 C CA . ARG A 1 696 ? 43.657 -47.342 11.864 1.00 64.74 696 ARG A CA 1
ATOM 10812 C C . ARG A 1 696 ? 42.677 -47.055 10.730 1.00 54.78 696 ARG A C 1
ATOM 10813 O O . ARG A 1 696 ? 41.465 -47.259 10.879 1.00 56.51 696 ARG A O 1
ATOM 10834 N N . GLU A 1 697 ? 43.189 -46.632 9.569 1.00 51.99 697 GLU A N 1
ATOM 10835 C CA . GLU A 1 697 ? 42.324 -46.243 8.459 1.00 56.56 697 GLU A CA 1
ATOM 10836 C C . GLU A 1 697 ? 41.410 -47.375 8.005 1.00 55.09 697 GLU A C 1
ATOM 10837 O O . GLU A 1 697 ? 40.422 -47.114 7.313 1.00 44.55 697 GLU A O 1
ATOM 10849 N N . LEU A 1 698 ? 41.714 -48.622 8.373 1.00 43.76 698 LEU A N 1
ATOM 10850 C CA . LEU A 1 698 ? 40.866 -49.737 7.966 1.00 46.52 698 LEU A CA 1
ATOM 10851 C C . LEU A 1 698 ? 39.526 -49.697 8.682 1.00 44.78 698 LEU A C 1
ATOM 10852 O O . LEU A 1 698 ? 38.484 -49.969 8.072 1.00 39.73 698 LEU A O 1
ATOM 10868 N N . LYS A 1 699 ? 39.527 -49.339 9.965 1.00 39.48 699 LYS A N 1
ATOM 10869 C CA . LYS A 1 699 ? 38.285 -49.379 10.735 1.00 40.63 699 LYS A CA 1
ATOM 10870 C C . LYS A 1 699 ? 37.173 -48.556 10.091 1.00 44.27 699 LYS A C 1
ATOM 10871 O O . LYS A 1 699 ? 36.086 -49.109 9.849 1.00 39.37 699 LYS A O 1
ATOM 10890 N N . PRO A 1 700 ? 37.354 -47.268 9.789 1.00 43.82 700 PRO A N 1
ATOM 10891 C CA . PRO A 1 700 ? 36.253 -46.528 9.145 1.00 40.82 700 PRO A CA 1
ATOM 10892 C C . PRO A 1 700 ? 35.817 -47.130 7.817 1.00 36.21 700 PRO A C 1
ATOM 10893 O O . PRO A 1 700 ? 34.610 -47.279 7.572 1.00 39.72 700 PRO A O 1
ATOM 10904 N N . ALA A 1 701 ? 36.768 -47.510 6.961 1.00 34.61 701 ALA A N 1
ATOM 10905 C CA . ALA A 1 701 ? 36.423 -48.091 5.668 1.00 40.99 701 ALA A CA 1
ATOM 10906 C C . ALA A 1 701 ? 35.463 -49.266 5.832 1.00 33.61 701 ALA A C 1
ATOM 10907 O O . ALA A 1 701 ? 34.381 -49.297 5.230 1.00 34.56 701 ALA A O 1
ATOM 10914 N N . VAL A 1 702 ? 35.825 -50.224 6.683 1.00 32.69 702 VAL A N 1
ATOM 10915 C CA . VAL A 1 702 ? 34.960 -51.383 6.882 1.00 31.90 702 VAL A CA 1
ATOM 10916 C C . VAL A 1 702 ? 33.593 -50.939 7.386 1.00 38.43 702 VAL A C 1
ATOM 10917 O O . VAL A 1 702 ? 32.554 -51.384 6.879 1.00 33.59 702 VAL A O 1
ATOM 10930 N N . LEU A 1 703 ? 33.558 -50.025 8.358 1.00 34.94 703 LEU A N 1
ATOM 10931 C CA . LEU A 1 703 ? 32.260 -49.567 8.836 1.00 32.70 703 LEU A CA 1
ATOM 10932 C C . LEU A 1 703 ? 31.432 -49.051 7.667 1.00 37.12 703 LEU A C 1
ATOM 10933 O O . LEU A 1 703 ? 30.284 -49.474 7.463 1.00 31.73 703 LEU A O 1
ATOM 10949 N N . SER A 1 704 ? 32.035 -48.203 6.829 1.00 29.45 704 SER A N 1
ATOM 10950 C CA . SER A 1 704 ? 31.276 -47.628 5.728 1.00 30.98 704 SER A CA 1
ATOM 10951 C C . SER A 1 704 ? 30.759 -48.717 4.804 1.00 29.23 704 SER A C 1
ATOM 10952 O O . SER A 1 704 ? 29.619 -48.644 4.326 1.00 28.97 704 SER A O 1
ATOM 10960 N N . VAL A 1 705 ? 31.566 -49.758 4.569 1.00 31.89 705 VAL A N 1
ATOM 10961 C CA . VAL A 1 705 ? 31.159 -50.733 3.567 1.00 22.41 705 VAL A CA 1
ATOM 10962 C C . VAL A 1 705 ? 30.027 -51.584 4.111 1.00 34.47 705 VAL A C 1
ATOM 10963 O O . VAL A 1 705 ? 29.193 -52.080 3.340 1.00 31.14 705 VAL A O 1
ATOM 10976 N N . PHE A 1 706 ? 29.930 -51.725 5.441 1.00 32.56 706 PHE A N 1
ATOM 10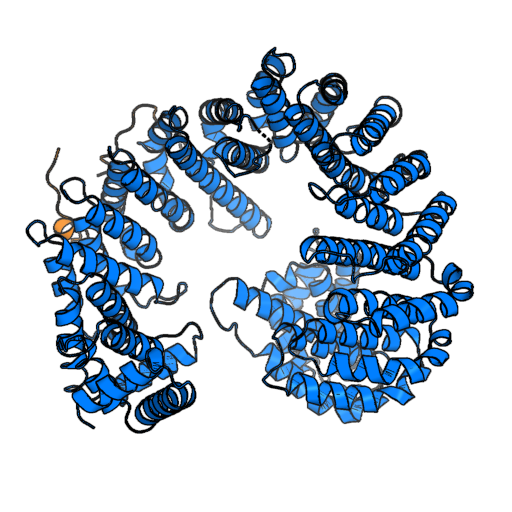977 C CA . PHE A 1 706 ? 28.755 -52.394 5.987 1.00 34.18 706 PHE A CA 1
ATOM 10978 C C . PHE A 1 706 ? 27.491 -51.717 5.482 1.00 27.86 706 PHE A C 1
ATOM 10979 O O . PHE A 1 706 ? 26.542 -52.389 5.049 1.00 26.89 706 PHE A O 1
ATOM 10996 N N . GLY A 1 707 ? 27.500 -50.381 5.454 1.00 29.58 707 GLY A N 1
ATOM 10997 C CA . GLY A 1 707 ? 26.352 -49.650 4.944 1.00 25.49 707 GLY A CA 1
ATOM 10998 C C . GLY A 1 707 ? 26.086 -49.962 3.487 1.00 24.61 707 GLY A C 1
ATOM 10999 O O . GLY A 1 707 ? 24.935 -50.147 3.078 1.00 28.04 707 GLY A O 1
ATOM 11003 N N . ASP A 1 708 ? 27.148 -50.034 2.682 1.00 32.87 708 ASP A N 1
ATOM 11004 C CA . ASP A 1 708 ? 26.971 -50.418 1.288 1.00 31.57 708 ASP A CA 1
ATOM 11005 C C . ASP A 1 708 ? 26.325 -51.791 1.202 1.00 23.68 708 ASP A C 1
ATOM 11006 O O . ASP A 1 708 ? 25.330 -51.987 0.491 1.00 25.17 708 ASP A O 1
ATOM 11015 N N . ILE A 1 709 ? 26.843 -52.745 1.977 1.00 27.65 709 ILE A N 1
ATOM 11016 C CA . ILE A 1 709 ? 26.358 -54.114 1.849 1.00 27.65 709 ILE A CA 1
ATOM 11017 C C . ILE A 1 709 ? 24.899 -54.177 2.270 1.00 27.69 709 ILE A C 1
ATOM 11018 O O . ILE A 1 709 ? 24.030 -54.646 1.521 1.00 27.20 709 ILE A O 1
ATOM 11034 N N . ALA A 1 710 ? 24.602 -53.651 3.457 1.00 23.43 710 ALA A N 1
ATOM 11035 C CA . ALA A 1 710 ? 23.222 -53.627 3.921 1.00 25.27 710 ALA A CA 1
ATOM 11036 C C . ALA A 1 710 ? 22.319 -52.931 2.912 1.00 25.11 710 ALA A C 1
ATOM 11037 O O . ALA A 1 710 ? 21.160 -53.322 2.730 1.00 24.68 710 ALA A O 1
ATOM 11044 N N . SER A 1 711 ? 22.825 -51.895 2.241 1.00 29.78 711 SER A N 1
ATOM 11045 C CA . SER A 1 711 ? 21.939 -51.155 1.359 1.00 25.17 711 SER A CA 1
ATOM 11046 C C . SER A 1 711 ? 21.526 -52.020 0.186 1.00 25.43 711 SER A C 1
ATOM 11047 O O . SER A 1 711 ? 20.403 -51.907 -0.319 1.00 28.27 711 SER A O 1
ATOM 11055 N N . ASN A 1 712 ? 22.423 -52.883 -0.276 1.00 29.26 712 ASN A N 1
ATOM 11056 C CA A ASN A 1 712 ? 22.132 -53.638 -1.480 0.63 32.71 712 ASN A CA 1
ATOM 11057 C CA B ASN A 1 712 ? 22.161 -53.663 -1.482 0.37 32.83 712 ASN A CA 1
ATOM 11058 C C . ASN A 1 712 ? 21.488 -54.999 -1.208 1.00 32.99 712 ASN A C 1
ATOM 11059 O O . ASN A 1 712 ? 20.697 -55.464 -2.035 1.00 34.40 712 ASN A O 1
ATOM 11080 N N . ILE A 1 713 ? 21.767 -55.643 -0.065 1.00 25.27 713 ILE A N 1
ATOM 11081 C CA . ILE A 1 713 ? 21.186 -56.969 0.198 1.00 28.45 713 ILE A CA 1
ATOM 11082 C C . ILE A 1 713 ? 19.929 -56.899 1.058 1.00 26.24 713 ILE A C 1
ATOM 11083 O O . ILE A 1 713 ? 19.280 -57.936 1.285 1.00 30.33 713 ILE A O 1
ATOM 11099 N N . GLY A 1 714 ? 19.571 -55.717 1.544 1.00 25.00 714 GLY A N 1
ATOM 11100 C CA . GLY A 1 714 ? 18.296 -55.539 2.214 1.00 28.58 714 GLY A CA 1
ATOM 11101 C C . GLY A 1 714 ? 18.119 -56.487 3.384 1.00 27.86 714 GLY A C 1
ATOM 11102 O O . GLY A 1 714 ? 18.983 -56.609 4.261 1.00 24.56 714 GLY A O 1
ATOM 11106 N N . ALA A 1 715 ? 16.973 -57.175 3.390 1.00 31.24 715 ALA A N 1
ATOM 11107 C CA . ALA A 1 715 ? 16.613 -58.071 4.486 1.00 31.92 715 ALA A CA 1
ATOM 11108 C C . ALA A 1 715 ? 17.626 -59.193 4.687 1.00 28.22 715 ALA A C 1
ATOM 11109 O O . ALA A 1 715 ? 17.747 -59.705 5.808 1.00 28.80 715 ALA A O 1
ATOM 11116 N N . ASP A 1 716 ? 18.370 -59.581 3.639 1.00 21.74 716 ASP A N 1
ATOM 11117 C CA . ASP A 1 716 ? 19.407 -60.594 3.815 1.00 29.06 716 ASP A CA 1
ATOM 11118 C C . ASP A 1 716 ? 20.424 -60.190 4.880 1.00 27.64 716 ASP A C 1
ATOM 11119 O O . ASP A 1 716 ? 21.174 -61.043 5.376 1.00 26.03 716 ASP A O 1
ATOM 11128 N N . PHE A 1 717 ? 20.474 -58.903 5.229 1.00 24.28 717 PHE A N 1
ATOM 11129 C CA . PHE A 1 717 ? 21.427 -58.387 6.202 1.00 23.07 717 PHE A CA 1
ATOM 11130 C C . PHE A 1 717 ? 21.025 -58.681 7.640 1.00 23.77 717 PHE A C 1
ATOM 11131 O O . PHE A 1 717 ? 21.866 -58.579 8.537 1.00 25.01 717 PHE A O 1
ATOM 11148 N N . ILE A 1 718 ? 19.766 -59.047 7.884 1.00 26.94 718 ILE A N 1
ATOM 11149 C CA . ILE A 1 718 ? 19.268 -59.104 9.261 1.00 25.71 718 ILE A CA 1
ATOM 11150 C C . ILE A 1 718 ? 20.098 -60.032 10.140 1.00 28.22 718 ILE A C 1
ATOM 11151 O O . ILE A 1 718 ? 20.357 -59.679 11.300 1.00 31.88 718 ILE A O 1
ATOM 11167 N N . PRO A 1 719 ? 20.548 -61.203 9.689 1.00 25.02 719 PRO A N 1
ATOM 11168 C CA . PRO A 1 719 ? 21.339 -62.057 10.591 1.00 28.72 719 PRO A CA 1
ATOM 11169 C C . PRO A 1 719 ? 22.655 -61.436 11.039 1.00 30.31 719 PRO A C 1
ATOM 11170 O O . PRO A 1 719 ? 23.158 -61.811 12.102 1.00 26.57 719 PRO A O 1
ATOM 11181 N N . TYR A 1 720 ? 23.225 -60.499 10.280 1.00 28.13 720 TYR A N 1
ATOM 11182 C CA . TYR A 1 720 ? 24.460 -59.826 10.683 1.00 19.81 720 TYR A CA 1
ATOM 11183 C C . TYR A 1 720 ? 24.207 -58.577 11.523 1.00 28.05 720 TYR A C 1
ATOM 11184 O O . TYR A 1 720 ? 25.132 -58.086 12.193 1.00 30.11 720 TYR A O 1
ATOM 11202 N N . LEU A 1 721 ? 22.965 -58.091 11.538 1.00 26.96 721 LEU A N 1
ATOM 11203 C CA . LEU A 1 721 ? 22.674 -56.761 12.057 1.00 33.21 721 LEU A CA 1
ATOM 11204 C C . LEU A 1 721 ? 23.187 -56.583 13.483 1.00 31.55 721 LEU A C 1
ATOM 11205 O O . LEU A 1 721 ? 23.939 -55.644 13.772 1.00 28.82 721 LEU A O 1
ATOM 11221 N N . ASN A 1 722 ? 22.809 -57.486 14.392 1.00 32.57 722 ASN A N 1
ATOM 11222 C CA . ASN A 1 722 ? 23.228 -57.321 15.778 1.00 32.99 722 ASN A CA 1
ATOM 11223 C C . ASN A 1 722 ? 24.733 -57.112 15.858 1.00 32.00 722 ASN A C 1
ATOM 11224 O O . ASN A 1 722 ? 25.205 -56.102 16.399 1.00 34.79 722 ASN A O 1
ATOM 11235 N N . ASP A 1 723 ? 25.508 -58.016 15.249 1.00 32.36 723 ASP A N 1
ATOM 11236 C CA . ASP A 1 723 ? 26.956 -57.887 15.357 1.00 34.20 723 ASP A CA 1
ATOM 11237 C C . ASP A 1 723 ? 27.408 -56.530 14.838 1.00 32.69 723 ASP A C 1
ATOM 11238 O O . ASP A 1 723 ? 28.157 -55.807 15.512 1.00 36.13 723 ASP A O 1
ATOM 11247 N N . ILE A 1 724 ? 26.911 -56.139 13.662 1.00 30.36 724 ILE A N 1
ATOM 11248 C CA . ILE A 1 724 ? 27.353 -54.880 13.067 1.00 23.67 724 ILE A CA 1
ATOM 11249 C C . ILE A 1 724 ? 26.967 -53.722 13.969 1.00 29.03 724 ILE A C 1
ATOM 11250 O O . ILE A 1 724 ? 27.771 -52.808 14.213 1.00 30.24 724 ILE A O 1
ATOM 11266 N N . MET A 1 725 ? 25.754 -53.759 14.522 1.00 32.78 725 MET A N 1
ATOM 11267 C CA . MET A 1 725 ? 25.351 -52.658 15.383 1.00 34.38 725 MET A CA 1
ATOM 11268 C C . MET A 1 725 ? 26.279 -52.571 16.582 1.00 33.17 725 MET A C 1
ATOM 11269 O O . MET A 1 725 ? 26.696 -51.475 16.978 1.00 33.74 725 MET A O 1
ATOM 11283 N N . ALA A 1 726 ? 26.677 -53.722 17.129 1.00 39.09 726 ALA A N 1
ATOM 11284 C CA . ALA A 1 726 ? 27.619 -53.692 18.236 1.00 39.62 726 ALA A CA 1
ATOM 11285 C C . ALA A 1 726 ? 28.846 -52.896 17.830 1.00 36.15 726 ALA A C 1
ATOM 11286 O O . ALA A 1 726 ? 29.219 -51.916 18.491 1.00 42.02 726 ALA A O 1
ATOM 11293 N N . LEU A 1 727 ? 29.427 -53.249 16.680 1.00 33.34 727 LEU A N 1
ATOM 11294 C CA . LEU A 1 727 ? 30.607 -52.543 16.201 1.00 33.50 727 LEU A CA 1
ATOM 11295 C C . LEU A 1 727 ? 30.330 -51.051 16.122 1.00 30.99 727 LEU A C 1
ATOM 11296 O O . LEU A 1 727 ? 31.088 -50.232 16.662 1.00 31.32 727 LEU A O 1
ATOM 11312 N N . CYS A 1 728 ? 29.208 -50.681 15.506 1.00 37.44 728 CYS A N 1
ATOM 11313 C CA . CYS A 1 728 ? 28.930 -49.264 15.334 1.00 27.54 728 CYS A CA 1
ATOM 11314 C C . CYS A 1 728 ? 28.869 -48.581 16.690 1.00 35.44 728 CYS A C 1
ATOM 11315 O O . CYS A 1 728 ? 29.519 -47.551 16.907 1.00 38.29 728 CYS A O 1
ATOM 11323 N N . VAL A 1 729 ? 28.160 -49.190 17.645 1.00 37.52 729 VAL A N 1
ATOM 11324 C CA . VAL A 1 729 ? 28.085 -48.597 18.977 1.00 42.03 729 VAL A CA 1
ATOM 11325 C C . VAL A 1 729 ? 29.487 -48.420 19.535 1.00 37.35 729 VAL A C 1
ATOM 11326 O O . VAL A 1 729 ? 29.884 -47.317 19.939 1.00 41.32 729 VAL A O 1
ATOM 11339 N N . ALA A 1 730 ? 30.281 -49.495 19.512 1.00 39.64 730 ALA A N 1
ATOM 11340 C CA . ALA A 1 730 ? 31.616 -49.404 20.080 1.00 41.01 730 ALA A CA 1
ATOM 11341 C C . ALA A 1 730 ? 32.378 -48.262 19.429 1.00 52.60 730 ALA A C 1
ATOM 11342 O O . ALA A 1 730 ? 33.083 -47.503 20.107 1.00 44.23 730 ALA A O 1
ATOM 11349 N N . ALA A 1 731 ? 32.189 -48.084 18.118 1.00 34.21 731 ALA A N 1
ATOM 11350 C CA . ALA A 1 731 ? 32.931 -47.053 17.406 1.00 36.58 731 ALA A CA 1
ATOM 11351 C C . ALA A 1 731 ? 32.441 -45.659 17.776 1.00 39.88 731 ALA A C 1
ATOM 11352 O O . ALA A 1 731 ? 33.249 -44.734 17.922 1.00 41.65 731 ALA A O 1
ATOM 11359 N N . GLN A 1 732 ? 31.129 -45.474 17.932 1.00 33.65 732 GLN A N 1
ATOM 11360 C CA . GLN A 1 732 ? 30.641 -44.119 18.162 1.00 41.17 732 GLN A CA 1
ATOM 11361 C C . GLN A 1 732 ? 30.919 -43.644 19.582 1.00 46.37 732 GLN A C 1
ATOM 11362 O O . GLN A 1 732 ? 30.956 -42.432 19.819 1.00 40.91 732 GLN A O 1
ATOM 11376 N N . ASN A 1 733 ? 31.138 -44.566 20.517 1.00 39.13 733 ASN A N 1
ATOM 11377 C CA . ASN A 1 733 ? 31.440 -44.238 21.902 1.00 46.31 733 ASN A CA 1
ATOM 11378 C C . ASN A 1 733 ? 32.932 -44.239 22.192 1.00 43.61 733 ASN A C 1
ATOM 11379 O O . ASN A 1 733 ? 33.327 -44.124 23.356 1.00 48.70 733 ASN A O 1
ATOM 11390 N N . THR A 1 734 ? 33.767 -44.381 21.169 1.00 40.68 734 THR A N 1
ATOM 11391 C CA . THR A 1 734 ? 35.210 -44.301 21.352 1.00 55.95 734 THR A CA 1
ATOM 11392 C C . THR A 1 734 ? 35.625 -42.835 21.381 1.00 55.68 734 THR A C 1
ATOM 11393 O O . THR A 1 734 ? 35.453 -42.112 20.392 1.00 54.52 734 THR A O 1
ATOM 11404 N N . LYS A 1 735 ? 36.154 -42.392 22.518 1.00 54.31 735 LYS A N 1
ATOM 11405 C CA . LYS A 1 735 ? 36.656 -41.035 22.626 1.00 52.43 735 LYS A CA 1
ATOM 11406 C C . LYS A 1 735 ? 37.921 -40.879 21.788 1.00 49.59 735 LYS A C 1
ATOM 11407 O O . LYS A 1 735 ? 38.560 -41.866 21.418 1.00 54.02 735 LYS A O 1
ATOM 11426 N N . PRO A 1 736 ? 38.308 -39.645 21.473 1.00 59.33 736 PRO A N 1
ATOM 11427 C CA . PRO A 1 736 ? 39.608 -39.445 20.831 1.00 59.74 736 PRO A CA 1
ATOM 11428 C C . PRO A 1 736 ? 40.717 -40.019 21.700 1.00 54.54 736 PRO A C 1
ATOM 11429 O O . PRO A 1 736 ? 40.644 -39.991 22.930 1.00 51.17 736 PRO A O 1
ATOM 11440 N N . GLU A 1 737 ? 41.737 -40.576 21.048 1.00 67.42 737 GLU A N 1
ATOM 11441 C CA . GLU A 1 737 ? 42.869 -41.120 21.789 1.00 75.30 737 GLU A CA 1
ATOM 11442 C C . GLU A 1 737 ? 43.583 -40.032 22.578 1.00 78.70 737 GLU A C 1
ATOM 11443 O O . GLU A 1 737 ? 44.000 -40.255 23.721 1.00 72.62 737 GLU A O 1
ATOM 11455 N N . ASN A 1 738 ? 43.726 -38.848 21.985 1.00 68.07 738 ASN A N 1
ATOM 11456 C CA A ASN A 1 738 ? 44.426 -37.711 22.564 0.37 70.31 738 ASN A CA 1
ATOM 11457 C CA B ASN A 1 738 ? 44.386 -37.730 22.646 0.63 70.24 738 ASN A CA 1
ATOM 11458 C C . ASN A 1 738 ? 43.568 -36.467 22.383 1.00 74.60 738 ASN A C 1
ATOM 11459 O O . ASN A 1 738 ? 42.456 -36.520 21.848 1.00 68.73 738 ASN A O 1
ATOM 11480 N N . GLY A 1 739 ? 44.108 -35.329 22.807 1.00 80.50 739 GLY A N 1
ATOM 11481 C CA . GLY A 1 739 ? 43.572 -34.031 22.469 1.00 77.13 739 GLY A CA 1
ATOM 11482 C C . GLY A 1 739 ? 44.207 -33.441 21.228 1.00 73.00 739 GLY A C 1
ATOM 11483 O O . GLY A 1 739 ? 43.788 -32.377 20.765 1.00 79.79 739 GLY A O 1
ATOM 11487 N N . THR A 1 740 ? 45.217 -34.115 20.678 1.00 80.32 740 THR A N 1
ATOM 11488 C CA . THR A 1 740 ? 45.897 -33.661 19.474 1.00 80.28 740 THR A CA 1
ATOM 11489 C C . THR A 1 740 ? 44.926 -33.604 18.298 1.00 83.52 740 THR A C 1
ATOM 11490 O O . THR A 1 740 ? 43.854 -34.214 18.307 1.00 81.18 740 THR A O 1
ATOM 11501 N N . LEU A 1 741 ? 45.322 -32.849 17.272 1.00 73.71 741 LEU A N 1
ATOM 11502 C CA . LEU A 1 741 ? 44.505 -32.731 16.070 1.00 75.30 741 LEU A CA 1
ATOM 11503 C C . LEU A 1 741 ? 44.371 -34.070 15.350 1.00 74.79 741 LEU A C 1
ATOM 11504 O O . LEU A 1 741 ? 43.315 -34.375 14.779 1.00 71.35 741 LEU A O 1
ATOM 11520 N N . GLU A 1 742 ? 45.429 -34.883 15.359 1.00 77.92 742 GLU A N 1
ATOM 11521 C CA . GLU A 1 742 ? 45.389 -36.151 14.639 1.00 73.14 742 GLU A CA 1
ATOM 11522 C C . GLU A 1 742 ? 44.307 -37.063 15.203 1.00 71.38 742 GLU A C 1
ATOM 11523 O O . GLU A 1 742 ? 43.516 -37.648 14.453 1.00 66.29 742 GLU A O 1
ATOM 11535 N N . ALA A 1 743 ? 44.248 -37.185 16.531 1.00 65.97 743 ALA A N 1
ATOM 11536 C CA . ALA A 1 743 ? 43.281 -38.086 17.146 1.00 65.42 743 ALA A CA 1
ATOM 11537 C C . ALA A 1 743 ? 41.854 -37.604 16.927 1.00 61.33 743 ALA A C 1
ATOM 11538 O O . ALA A 1 743 ? 40.972 -38.403 16.594 1.00 55.49 743 ALA A O 1
ATOM 11545 N N . LEU A 1 744 ? 41.600 -36.306 17.112 1.00 65.99 744 LEU A N 1
ATOM 11546 C CA . LEU A 1 744 ? 40.246 -35.799 16.910 1.00 69.97 744 LEU A CA 1
ATOM 11547 C C . LEU A 1 744 ? 39.809 -35.978 15.460 1.00 63.98 744 LEU A C 1
ATOM 11548 O O . LEU A 1 744 ? 38.657 -36.345 15.192 1.00 60.26 744 LEU A O 1
ATOM 11564 N N . ASP A 1 745 ? 40.720 -35.748 14.508 1.00 52.67 745 ASP A N 1
ATOM 11565 C CA . ASP A 1 745 ? 40.368 -35.933 13.103 1.00 62.16 745 ASP A CA 1
ATOM 11566 C C . ASP A 1 745 ? 40.075 -37.397 12.796 1.00 54.31 745 ASP A C 1
ATOM 11567 O O . ASP A 1 745 ? 39.104 -37.711 12.092 1.00 49.60 745 ASP A O 1
ATOM 11576 N N . TYR A 1 746 ? 40.906 -38.309 13.308 1.00 60.37 746 TYR A N 1
ATOM 11577 C CA . TYR A 1 746 ? 40.626 -39.726 13.120 1.00 59.52 746 TYR A CA 1
ATOM 11578 C C . TYR A 1 746 ? 39.258 -40.086 13.684 1.00 51.00 746 TYR A C 1
ATOM 11579 O O . TYR A 1 746 ? 38.477 -40.795 13.038 1.00 51.13 746 TYR A O 1
ATOM 11597 N N . GLN A 1 747 ? 38.947 -39.600 14.888 1.00 49.59 747 GLN A N 1
ATOM 11598 C CA . GLN A 1 747 ? 37.640 -39.878 15.472 1.00 54.49 747 GLN A CA 1
ATOM 11599 C C . GLN A 1 747 ? 36.525 -39.367 14.571 1.00 55.38 747 GLN A C 1
ATOM 11600 O O . GLN A 1 747 ? 35.484 -40.020 14.430 1.00 39.72 747 GLN A O 1
ATOM 11614 N N . ILE A 1 748 ? 36.724 -38.198 13.950 1.00 45.11 748 ILE A N 1
ATOM 11615 C CA . ILE A 1 748 ? 35.729 -37.691 13.008 1.00 38.18 748 ILE A CA 1
ATOM 11616 C C . ILE A 1 748 ? 35.567 -38.655 11.840 1.00 44.57 748 ILE A C 1
ATOM 11617 O O . ILE A 1 748 ? 34.453 -38.888 11.362 1.00 41.53 748 ILE A O 1
ATOM 11633 N N . LYS A 1 749 ? 36.671 -39.227 11.354 1.00 41.99 749 LYS A N 1
ATOM 11634 C CA . LYS A 1 749 ? 36.555 -40.195 10.269 1.00 40.43 749 LYS A CA 1
ATOM 11635 C C . LYS A 1 749 ? 35.733 -41.403 10.706 1.00 46.44 749 LYS A C 1
ATOM 11636 O O . LYS A 1 749 ? 34.853 -41.870 9.968 1.00 36.18 749 LYS A O 1
ATOM 11655 N N . VAL A 1 750 ? 35.992 -41.908 11.916 1.00 40.66 750 VAL A N 1
ATOM 11656 C CA . VAL A 1 750 ? 35.242 -43.050 12.434 1.00 41.69 750 VAL A CA 1
ATOM 11657 C C . VAL A 1 750 ? 33.756 -42.718 12.514 1.00 38.20 750 VAL A C 1
ATOM 11658 O O . VAL A 1 750 ? 32.904 -43.505 12.085 1.00 33.33 750 VAL A O 1
ATOM 11671 N N . LEU A 1 751 ? 33.418 -41.543 13.052 1.00 39.77 751 LEU A N 1
ATOM 11672 C CA . LEU A 1 751 ? 32.009 -41.179 13.181 1.00 36.78 751 LEU A CA 1
ATOM 11673 C C . LEU A 1 751 ? 31.351 -41.013 11.814 1.00 31.23 751 LEU A C 1
ATOM 11674 O O . LEU A 1 751 ? 30.188 -41.397 11.627 1.00 33.06 751 LEU A O 1
ATOM 11690 N N . GLU A 1 752 ? 32.076 -40.453 10.843 1.00 32.93 752 GLU A N 1
ATOM 11691 C CA . GLU A 1 752 ? 31.537 -40.349 9.490 1.00 33.57 752 GLU A CA 1
ATOM 11692 C C . GLU A 1 752 ? 31.236 -41.732 8.916 1.00 32.24 752 GLU A C 1
ATOM 11693 O O . GLU A 1 752 ? 30.213 -41.928 8.243 1.00 31.20 752 GLU A O 1
ATOM 11705 N N . ALA A 1 753 ? 32.118 -42.707 9.178 1.00 32.44 753 ALA A N 1
ATOM 11706 C CA . ALA A 1 753 ? 31.872 -44.071 8.713 1.00 31.18 753 ALA A CA 1
ATOM 11707 C C . ALA A 1 753 ? 30.667 -44.688 9.410 1.00 31.51 753 ALA A C 1
ATOM 11708 O O . ALA A 1 753 ? 29.901 -45.439 8.791 1.00 32.81 753 ALA A O 1
ATOM 11715 N N . VAL A 1 754 ? 30.488 -44.403 10.702 1.00 28.57 754 VAL A N 1
ATOM 11716 C CA . VAL A 1 754 ? 29.301 -44.900 11.390 1.00 29.29 754 VAL A CA 1
ATOM 11717 C C . VAL A 1 754 ? 28.052 -44.326 10.734 1.00 30.25 754 VAL A C 1
ATOM 11718 O O . VAL A 1 754 ? 27.063 -45.038 10.510 1.00 27.65 754 VAL A O 1
ATOM 11731 N N . LEU A 1 755 ? 28.090 -43.038 10.376 1.00 35.39 755 LEU A N 1
ATOM 11732 C CA . LEU A 1 755 ? 26.959 -42.442 9.668 1.00 31.01 755 LEU A CA 1
ATOM 11733 C C . LEU A 1 755 ? 26.676 -43.177 8.361 1.00 25.78 755 LEU A C 1
ATOM 11734 O O . LEU A 1 755 ? 25.513 -43.467 8.047 1.00 31.28 755 LEU A O 1
ATOM 11750 N N . ASP A 1 756 ? 27.725 -43.488 7.585 1.00 32.76 756 ASP A N 1
ATOM 11751 C CA . ASP A 1 756 ? 27.537 -44.301 6.380 1.00 30.70 756 ASP A CA 1
ATOM 11752 C C . ASP A 1 756 ? 26.823 -45.609 6.715 1.00 34.18 756 ASP A C 1
ATOM 11753 O O . ASP A 1 756 ? 25.860 -46.009 6.042 1.00 28.82 756 ASP A O 1
ATOM 11762 N N . ALA A 1 757 ? 27.314 -46.305 7.741 1.00 25.29 757 ALA A N 1
ATOM 11763 C CA . ALA A 1 757 ? 26.746 -47.599 8.106 1.00 25.93 757 ALA A CA 1
ATOM 11764 C C . ALA A 1 757 ? 25.258 -47.478 8.397 1.00 23.66 757 ALA A C 1
ATOM 11765 O O . ALA A 1 757 ? 24.447 -48.265 7.888 1.00 23.73 757 ALA A O 1
ATOM 11772 N N . TYR A 1 758 ? 24.876 -46.488 9.214 1.00 27.22 758 TYR A N 1
ATOM 11773 C CA . TYR A 1 758 ? 23.476 -46.353 9.603 1.00 25.73 758 TYR A CA 1
ATOM 11774 C C . TYR A 1 758 ? 22.606 -45.965 8.415 1.00 25.73 758 TYR A C 1
ATOM 11775 O O . TYR A 1 758 ? 21.455 -46.410 8.312 1.00 26.70 758 TYR A O 1
ATOM 11793 N N . VAL A 1 759 ? 23.122 -45.118 7.519 1.00 30.45 759 VAL A N 1
ATOM 11794 C CA . VAL A 1 759 ? 22.354 -44.760 6.328 1.00 26.02 759 VAL A CA 1
ATOM 11795 C C . VAL A 1 759 ? 22.065 -46.006 5.502 1.00 25.72 759 VAL A C 1
ATOM 11796 O O . VAL A 1 759 ? 20.923 -46.259 5.092 1.00 30.32 759 VAL A O 1
ATOM 11809 N N . GLY A 1 760 ? 23.101 -46.805 5.248 1.00 28.91 760 GLY A N 1
ATOM 11810 C CA . GLY A 1 760 ? 22.912 -48.001 4.450 1.00 24.24 760 GLY A CA 1
ATOM 11811 C C . GLY A 1 760 ? 21.978 -48.998 5.112 1.00 24.54 760 GLY A C 1
ATOM 11812 O O . GLY A 1 760 ? 21.171 -49.646 4.444 1.00 27.68 760 GLY A O 1
ATOM 11816 N N . ILE A 1 761 ? 22.073 -49.129 6.437 1.00 27.11 761 ILE A N 1
ATOM 11817 C CA . ILE A 1 761 ? 21.246 -50.095 7.158 1.00 23.03 761 ILE A CA 1
ATOM 11818 C C . ILE A 1 761 ? 19.787 -49.664 7.132 1.00 27.81 761 ILE A C 1
ATOM 11819 O O . ILE A 1 761 ? 18.887 -50.466 6.865 1.00 32.33 761 ILE A O 1
ATOM 11835 N N . VAL A 1 762 ? 19.532 -48.386 7.400 1.00 30.95 762 VAL A N 1
ATOM 11836 C CA . VAL A 1 762 ? 18.158 -47.903 7.396 1.00 26.98 762 VAL A CA 1
ATOM 11837 C C . VAL A 1 762 ? 17.562 -48.001 5.995 1.00 32.48 762 VAL A C 1
ATOM 11838 O O . VAL A 1 762 ? 16.383 -48.335 5.835 1.00 36.54 762 VAL A O 1
ATOM 11851 N N . ALA A 1 763 ? 18.364 -47.736 4.959 1.00 27.88 763 ALA A N 1
ATOM 11852 C CA . ALA A 1 763 ? 17.879 -47.926 3.593 1.00 27.60 763 ALA A CA 1
ATOM 11853 C C . ALA A 1 763 ? 17.562 -49.392 3.322 1.00 31.30 763 ALA A C 1
ATOM 11854 O O . ALA A 1 763 ? 16.502 -49.721 2.782 1.00 34.53 763 ALA A O 1
ATOM 11861 N N . GLY A 1 764 ? 18.473 -50.292 3.690 1.00 33.08 764 GLY A N 1
ATOM 11862 C CA . GLY A 1 764 ? 18.272 -51.701 3.397 1.00 28.00 764 GLY A CA 1
ATOM 11863 C C . GLY A 1 764 ? 17.094 -52.304 4.133 1.00 31.21 764 GLY A C 1
ATOM 11864 O O . GLY A 1 764 ? 16.385 -53.151 3.585 1.00 30.30 764 GLY A O 1
ATOM 11868 N N . LEU A 1 765 ? 16.855 -51.869 5.368 1.00 35.95 765 LEU A N 1
ATOM 11869 C CA . LEU A 1 765 ? 15.779 -52.402 6.188 1.00 31.39 765 LEU A CA 1
ATOM 11870 C C . LEU A 1 765 ? 14.549 -51.507 6.183 1.00 37.35 765 LEU A C 1
ATOM 11871 O O . LEU A 1 765 ? 13.754 -51.554 7.128 1.00 31.83 765 LEU A O 1
ATOM 11887 N N . HIS A 1 766 ? 14.379 -50.711 5.123 1.00 28.86 766 HIS A N 1
ATOM 11888 C CA A HIS A 1 766 ? 13.242 -49.803 5.025 0.56 38.19 766 HIS A CA 1
ATOM 11889 C CA B HIS A 1 766 ? 13.242 -49.801 5.037 0.44 38.37 766 HIS A CA 1
ATOM 11890 C C . HIS A 1 766 ? 11.919 -50.521 5.259 1.00 41.77 766 HIS A C 1
ATOM 11891 O O . HIS A 1 766 ? 10.986 -49.939 5.820 1.00 37.39 766 HIS A O 1
ATOM 11918 N N . ASP A 1 767 ? 11.819 -51.779 4.838 1.00 38.24 767 ASP A N 1
ATOM 11919 C CA . ASP A 1 767 ? 10.594 -52.560 4.962 1.00 47.66 767 ASP A CA 1
ATOM 11920 C C . ASP A 1 767 ? 10.583 -53.475 6.178 1.00 47.16 767 ASP A C 1
ATOM 11921 O O . ASP A 1 767 ? 9.616 -54.218 6.365 1.00 42.78 767 ASP A O 1
ATOM 11930 N N . LYS A 1 768 ? 11.625 -53.450 7.004 1.00 42.12 768 LYS A N 1
ATOM 11931 C CA . LYS A 1 768 ? 11.757 -54.366 8.133 1.00 33.58 768 LYS A CA 1
ATOM 11932 C C . LYS A 1 768 ? 11.923 -53.578 9.428 1.00 34.59 768 LYS A C 1
ATOM 11933 O O . LYS A 1 768 ? 12.928 -53.718 10.136 1.00 36.42 768 LYS A O 1
ATOM 11952 N N . PRO A 1 769 ? 10.939 -52.748 9.776 1.00 36.06 769 PRO A N 1
ATOM 11953 C CA . PRO A 1 769 ? 11.071 -51.931 10.994 1.00 40.09 769 PRO A CA 1
ATOM 11954 C C . PRO A 1 769 ? 11.255 -52.749 12.256 1.00 38.77 769 PRO A C 1
ATOM 11955 O O . PRO A 1 769 ? 11.887 -52.267 13.201 1.00 34.51 769 PRO A O 1
ATOM 11966 N N . GLU A 1 770 ? 10.728 -53.977 12.308 1.00 31.06 770 GLU A N 1
ATOM 11967 C CA . GLU A 1 770 ? 10.908 -54.791 13.504 1.00 40.85 770 GLU A CA 1
ATOM 11968 C C . GLU A 1 770 ? 12.368 -55.166 13.706 1.00 35.32 770 GLU A C 1
ATOM 11969 O O . GLU A 1 770 ? 12.804 -55.377 14.843 1.00 35.45 770 GLU A O 1
ATOM 11981 N N . ALA A 1 771 ? 13.139 -55.252 12.624 1.00 28.63 771 ALA A N 1
ATOM 11982 C CA . ALA A 1 771 ? 14.557 -55.548 12.758 1.00 29.26 771 ALA A CA 1
ATOM 11983 C C . ALA A 1 771 ? 15.334 -54.334 13.249 1.00 28.04 771 ALA A C 1
ATOM 11984 O O . ALA A 1 771 ? 16.315 -54.480 13.988 1.00 30.78 771 ALA A O 1
ATOM 11991 N N . LEU A 1 772 ? 14.915 -53.129 12.850 1.00 29.79 772 LEU A N 1
ATOM 11992 C CA . LEU A 1 772 ? 15.643 -51.924 13.231 1.00 30.97 772 LEU A CA 1
ATOM 11993 C C . LEU A 1 772 ? 15.244 -51.419 14.613 1.00 34.68 772 LEU A C 1
ATOM 11994 O O . LEU A 1 772 ? 16.045 -50.751 15.281 1.00 30.56 772 LEU A O 1
ATOM 12010 N N . PHE A 1 773 ? 14.034 -51.752 15.063 1.00 36.86 773 PHE A N 1
ATOM 12011 C CA . PHE A 1 773 ? 13.443 -51.124 16.246 1.00 35.26 773 PHE A CA 1
ATOM 12012 C C . PHE A 1 773 ? 14.372 -51.050 17.452 1.00 28.06 773 PHE A C 1
ATOM 12013 O O . PHE A 1 773 ? 14.480 -49.966 18.049 1.00 34.71 773 PHE A O 1
ATOM 12030 N N . PRO A 1 774 ? 15.053 -52.122 17.871 1.00 35.72 774 PRO A N 1
ATOM 12031 C CA . PRO A 1 774 ? 15.848 -52.042 19.107 1.00 33.91 774 PRO A CA 1
ATOM 12032 C C . PRO A 1 774 ? 17.115 -51.207 18.998 1.00 28.72 774 PRO A C 1
ATOM 12033 O O . PRO A 1 774 ? 17.848 -51.102 19.989 1.00 34.31 774 PRO A O 1
ATOM 12044 N N . TYR A 1 775 ? 17.401 -50.610 17.841 1.00 34.88 775 TYR A N 1
ATOM 12045 C CA . TYR A 1 775 ? 18.606 -49.816 17.648 1.00 35.93 775 TYR A CA 1
ATOM 12046 C C . TYR A 1 775 ? 18.316 -48.338 17.433 1.00 28.18 775 TYR A C 1
ATOM 12047 O O . TYR A 1 775 ? 19.259 -47.552 17.268 1.00 36.85 775 TYR A O 1
ATOM 12065 N N . VAL A 1 776 ? 17.043 -47.938 17.435 1.00 35.52 776 VAL A N 1
ATOM 12066 C CA . VAL A 1 776 ? 16.692 -46.555 17.118 1.00 33.63 776 VAL A CA 1
ATOM 12067 C C . VAL A 1 776 ? 17.353 -45.596 18.100 1.00 37.34 776 VAL A C 1
ATOM 12068 O O . VAL A 1 776 ? 17.959 -44.593 17.701 1.00 40.47 776 VAL A O 1
ATOM 12081 N N . GLY A 1 777 ? 17.244 -45.882 19.400 1.00 36.69 777 GLY A N 1
ATOM 12082 C CA . GLY A 1 777 ? 17.862 -45.009 20.386 1.00 35.29 777 GLY A CA 1
ATOM 12083 C C . GLY A 1 777 ? 19.359 -44.875 20.183 1.00 32.60 777 GLY A C 1
ATOM 12084 O O . GLY A 1 777 ? 19.917 -43.785 20.311 1.00 34.57 777 GLY A O 1
ATOM 12088 N N . THR A 1 778 ? 20.030 -45.988 19.877 1.00 32.23 778 THR A N 1
ATOM 12089 C CA . THR A 1 778 ? 21.459 -45.951 19.570 1.00 40.05 778 THR A CA 1
ATOM 12090 C C . THR A 1 778 ? 21.749 -45.006 18.406 1.00 29.43 778 THR A C 1
ATOM 12091 O O . THR A 1 778 ? 22.675 -44.177 18.459 1.00 35.73 778 THR A O 1
ATOM 12102 N N . ILE A 1 779 ? 20.964 -45.124 17.333 1.00 33.58 779 ILE A N 1
ATOM 12103 C CA . ILE A 1 779 ? 21.182 -44.268 16.173 1.00 36.74 779 ILE A CA 1
ATOM 12104 C C . ILE A 1 779 ? 20.972 -42.812 16.556 1.00 34.44 779 ILE A C 1
ATOM 12105 O O . ILE A 1 779 ? 21.730 -41.927 16.141 1.00 36.48 779 ILE A O 1
ATOM 12121 N N . PHE A 1 780 ? 19.962 -42.544 17.388 1.00 32.39 780 PHE A N 1
ATOM 12122 C CA . PHE A 1 780 ? 19.706 -41.170 17.799 1.00 37.14 780 PHE A CA 1
ATOM 12123 C C . PHE A 1 780 ? 20.829 -40.628 18.672 1.00 38.45 780 PHE A C 1
ATOM 12124 O O . PHE A 1 780 ? 21.149 -39.438 18.583 1.00 36.11 780 PHE A O 1
ATOM 12141 N N . GLN A 1 781 ? 21.454 -41.475 19.497 1.00 35.43 781 GLN A N 1
ATOM 12142 C CA . GLN A 1 781 ? 22.639 -41.039 20.231 1.00 42.37 781 GLN A CA 1
ATOM 12143 C C . GLN A 1 781 ? 23.733 -40.603 19.266 1.00 41.24 781 GLN A C 1
ATOM 12144 O O . GLN A 1 781 ? 24.362 -39.547 19.446 1.00 40.72 781 GLN A O 1
ATOM 12158 N N . PHE A 1 782 ? 23.973 -41.403 18.221 1.00 34.15 782 PHE A N 1
ATOM 12159 C CA . PHE A 1 782 ? 24.954 -40.977 17.226 1.00 33.05 782 PHE A CA 1
ATOM 12160 C C . PHE A 1 782 ? 24.566 -39.632 16.615 1.00 34.61 782 PHE A C 1
ATOM 12161 O O . PHE A 1 782 ? 25.400 -38.726 16.484 1.00 38.55 782 PHE A O 1
ATOM 12178 N N . ILE A 1 783 ? 23.301 -39.491 16.215 1.00 37.59 783 ILE A N 1
ATOM 12179 C CA . ILE A 1 783 ? 22.869 -38.258 15.565 1.00 36.69 783 ILE A CA 1
ATOM 12180 C C . ILE A 1 783 ? 23.103 -37.071 16.490 1.00 45.65 783 ILE A C 1
ATOM 12181 O O . ILE A 1 783 ? 23.549 -36.002 16.054 1.00 42.82 783 ILE A O 1
ATOM 12197 N N . ALA A 1 784 ? 22.833 -37.246 17.785 1.00 37.91 784 ALA A N 1
ATOM 12198 C CA . ALA A 1 784 ? 23.135 -36.198 18.751 1.00 41.64 784 ALA A CA 1
ATOM 12199 C C . ALA A 1 784 ? 24.613 -35.839 18.710 1.00 46.03 784 ALA A C 1
ATOM 12200 O O . ALA A 1 784 ? 24.976 -34.655 18.749 1.00 47.43 784 ALA A O 1
ATOM 12207 N N . GLN A 1 785 ? 25.486 -36.848 18.618 1.00 45.09 785 GLN A N 1
ATOM 12208 C CA . GLN A 1 785 ? 26.903 -36.541 18.446 1.00 38.59 785 GLN A CA 1
ATOM 12209 C C . GLN A 1 785 ? 27.126 -35.667 17.219 1.00 45.98 785 GLN A C 1
ATOM 12210 O O . GLN A 1 785 ? 27.945 -34.739 17.251 1.00 41.64 785 GLN A O 1
ATOM 12224 N N . VAL A 1 786 ? 26.408 -35.941 16.126 1.00 39.33 786 VAL A N 1
ATOM 12225 C CA . VAL A 1 786 ? 26.551 -35.111 14.930 1.00 41.27 786 VAL A CA 1
ATOM 12226 C C . VAL A 1 786 ? 26.146 -33.676 15.238 1.00 50.63 786 VAL A C 1
ATOM 12227 O O . VAL A 1 786 ? 26.840 -32.720 14.873 1.00 49.47 786 VAL A O 1
ATOM 12240 N N . ALA A 1 787 ? 25.011 -33.506 15.916 1.00 46.46 787 ALA A N 1
ATOM 12241 C CA . ALA A 1 787 ? 24.492 -32.173 16.188 1.00 47.04 787 ALA A CA 1
ATOM 12242 C C . ALA A 1 787 ? 25.369 -31.393 17.157 1.00 51.11 787 ALA A C 1
ATOM 12243 O O . ALA A 1 787 ? 25.278 -30.162 17.192 1.00 48.57 787 ALA A O 1
ATOM 12250 N N . GLU A 1 788 ? 26.215 -32.071 17.937 1.00 58.47 788 GLU A N 1
ATOM 12251 C CA . GLU A 1 788 ? 27.047 -31.382 18.921 1.00 64.21 788 GLU A CA 1
ATOM 12252 C C . GLU A 1 788 ? 28.386 -30.905 18.362 1.00 64.27 788 GLU A C 1
ATOM 12253 O O . GLU A 1 788 ? 28.859 -29.831 18.745 1.00 55.84 788 GLU A O 1
ATOM 12265 N N . ASP A 1 789 ? 29.022 -31.678 17.479 1.00 55.17 789 ASP A N 1
ATOM 12266 C CA . ASP A 1 789 ? 30.385 -31.373 17.056 1.00 59.40 789 ASP A CA 1
ATOM 12267 C C . ASP A 1 789 ? 30.360 -30.662 15.713 1.00 60.82 789 ASP A C 1
ATOM 12268 O O . ASP A 1 789 ? 29.882 -31.251 14.730 1.00 45.79 789 ASP A O 1
ATOM 12277 N N . PRO A 1 790 ? 30.872 -29.426 15.610 1.00 61.98 790 PRO A N 1
ATOM 12278 C CA . PRO A 1 790 ? 30.864 -28.730 14.309 1.00 54.40 790 PRO A CA 1
ATOM 12279 C C . PRO A 1 790 ? 31.635 -29.452 13.218 1.00 48.74 790 PRO A C 1
ATOM 12280 O O . PRO A 1 790 ? 31.286 -29.328 12.037 1.00 44.49 790 PRO A O 1
ATOM 12291 N N . GLN A 1 791 ? 32.693 -30.184 13.567 1.00 51.56 791 GLN A N 1
ATOM 12292 C CA . GLN A 1 791 ? 33.414 -30.938 12.552 1.00 55.26 791 GLN A CA 1
ATOM 12293 C C . GLN A 1 791 ? 32.496 -31.910 11.823 1.00 58.16 791 GLN A C 1
ATOM 12294 O O . GLN A 1 791 ? 32.818 -32.335 10.707 1.00 48.41 791 GLN A O 1
ATOM 12308 N N . LEU A 1 792 ? 31.356 -32.255 12.424 1.00 47.21 792 LEU A N 1
ATOM 12309 C CA . LEU A 1 792 ? 30.345 -33.086 11.781 1.00 48.65 792 LEU A CA 1
ATOM 12310 C C . LEU A 1 792 ? 29.231 -32.248 11.157 1.00 48.39 792 LEU A C 1
ATOM 12311 O O . LEU A 1 792 ? 29.033 -32.287 9.938 1.00 36.66 792 LEU A O 1
ATOM 12327 N N . TYR A 1 793 ? 28.499 -31.472 11.961 1.00 43.89 793 TYR A N 1
ATOM 12328 C CA . TYR A 1 793 ? 27.295 -30.853 11.416 1.00 38.97 793 TYR A CA 1
ATOM 12329 C C . TYR A 1 793 ? 27.607 -29.734 10.432 1.00 47.47 793 TYR A C 1
ATOM 12330 O O . TYR A 1 793 ? 26.787 -29.463 9.549 1.00 43.68 793 TYR A O 1
ATOM 12348 N N . SER A 1 794 ? 28.777 -29.098 10.536 1.00 43.68 794 SER A N 1
ATOM 12349 C CA . SER A 1 794 ? 29.132 -28.046 9.586 1.00 55.05 794 SER A CA 1
ATOM 12350 C C . SER A 1 794 ? 29.369 -28.592 8.181 1.00 58.16 794 SER A C 1
ATOM 12351 O O . SER A 1 794 ? 29.349 -27.817 7.219 1.00 56.82 794 SER A O 1
ATOM 12359 N N . GLU A 1 795 ? 29.593 -29.899 8.040 1.00 52.52 795 GLU A N 1
ATOM 12360 C CA . GLU A 1 795 ? 29.748 -30.514 6.726 1.00 43.86 795 GLU A CA 1
ATOM 12361 C C . GLU A 1 795 ? 28.375 -30.756 6.110 1.00 52.89 795 GLU A C 1
ATOM 12362 O O . GLU A 1 795 ? 27.552 -31.482 6.676 1.00 54.26 795 GLU A O 1
ATOM 12374 N N . ASP A 1 796 ? 28.143 -30.165 4.938 1.00 51.50 796 ASP A N 1
ATOM 12375 C CA . ASP A 1 796 ? 26.837 -30.244 4.292 1.00 51.99 796 ASP A CA 1
ATOM 12376 C C . ASP A 1 796 ? 26.365 -31.690 4.138 1.00 48.28 796 ASP A C 1
ATOM 12377 O O . ASP A 1 796 ? 25.212 -32.013 4.448 1.00 46.12 796 ASP A O 1
ATOM 12386 N N . ALA A 1 797 ? 27.241 -32.574 3.645 1.00 45.72 797 ALA A N 1
ATOM 12387 C CA . ALA A 1 797 ? 26.838 -33.956 3.382 1.00 49.80 797 ALA A CA 1
ATOM 12388 C C . ALA A 1 797 ? 26.540 -34.705 4.676 1.00 44.77 797 ALA A C 1
ATOM 12389 O O . ALA A 1 797 ? 25.604 -35.516 4.731 1.00 38.80 797 ALA A O 1
ATOM 12396 N N . THR A 1 798 ? 27.332 -34.453 5.722 1.00 37.84 798 THR A N 1
ATOM 12397 C CA . THR A 1 798 ? 27.096 -35.095 7.012 1.00 47.22 798 THR A CA 1
ATOM 12398 C C . THR A 1 798 ? 25.735 -34.702 7.573 1.00 44.29 798 THR A C 1
ATOM 12399 O O . THR A 1 798 ? 24.950 -35.561 7.994 1.00 34.94 798 THR A O 1
ATOM 12410 N N . SER A 1 799 ? 25.432 -33.403 7.580 1.00 43.13 799 SER A N 1
ATOM 12411 C CA . SER A 1 799 ? 24.143 -32.962 8.102 1.00 48.47 799 SER A CA 1
ATOM 12412 C C . SER A 1 799 ? 22.996 -33.455 7.233 1.00 38.47 799 SER A C 1
ATOM 12413 O O . SER A 1 799 ? 21.928 -33.808 7.750 1.00 40.95 799 SER A O 1
ATOM 12421 N N . ARG A 1 800 ? 23.188 -33.482 5.912 1.00 40.06 800 ARG A N 1
ATOM 12422 C CA . ARG A 1 800 ? 22.140 -34.003 5.041 1.00 54.48 800 ARG A CA 1
ATOM 12423 C C . ARG A 1 800 ? 21.841 -35.458 5.369 1.00 30.75 800 ARG A C 1
ATOM 12424 O O . ARG A 1 800 ? 20.672 -35.856 5.471 1.00 33.65 800 ARG A O 1
ATOM 12445 N N . ALA A 1 801 ? 22.884 -36.266 5.558 1.00 36.28 801 ALA A N 1
ATOM 12446 C CA . ALA A 1 801 ? 22.652 -37.671 5.875 1.00 35.77 801 ALA A CA 1
ATOM 12447 C C . ALA A 1 801 ? 22.003 -37.835 7.249 1.00 32.73 801 ALA A C 1
ATOM 12448 O O . ALA A 1 801 ? 21.081 -38.641 7.410 1.00 36.40 801 ALA A O 1
ATOM 12455 N N . ALA A 1 802 ? 22.457 -37.076 8.250 1.00 34.48 802 ALA A N 1
ATOM 12456 C CA . ALA A 1 802 ? 21.935 -37.251 9.607 1.00 37.38 802 ALA A CA 1
ATOM 12457 C C . ALA A 1 802 ? 20.473 -36.821 9.712 1.00 37.27 802 ALA A C 1
ATOM 12458 O O . ALA A 1 802 ? 19.630 -37.543 10.272 1.00 33.91 802 ALA A O 1
ATOM 12465 N N . VAL A 1 803 ? 20.151 -35.633 9.200 1.00 40.32 803 VAL A N 1
ATOM 12466 C CA . VAL A 1 803 ? 18.761 -35.194 9.243 1.00 46.59 803 VAL A CA 1
ATOM 12467 C C . VAL A 1 803 ? 17.905 -36.114 8.369 1.00 44.27 803 VAL A C 1
ATOM 12468 O O . VAL A 1 803 ? 16.738 -36.408 8.696 1.00 41.53 803 VAL A O 1
ATOM 12481 N N . GLY A 1 804 ? 18.487 -36.634 7.284 1.00 33.83 804 GLY A N 1
ATOM 12482 C CA . GLY A 1 804 ? 17.805 -37.660 6.509 1.00 34.31 804 GLY A CA 1
ATOM 12483 C C . GLY A 1 804 ? 17.462 -38.888 7.335 1.00 40.40 804 GLY A C 1
ATOM 12484 O O . GLY A 1 804 ? 16.364 -39.436 7.223 1.00 38.77 804 GLY A O 1
ATOM 12488 N N . LEU A 1 805 ? 18.400 -39.342 8.171 1.00 34.49 805 LEU A N 1
ATOM 12489 C CA . LEU A 1 805 ? 18.111 -40.447 9.079 1.00 34.30 805 LEU A CA 1
ATOM 12490 C C . LEU A 1 805 ? 16.938 -40.117 9.985 1.00 38.68 805 LEU A C 1
ATOM 12491 O O . LEU A 1 805 ? 16.069 -40.968 10.228 1.00 32.59 805 LEU A O 1
ATOM 12507 N N . ILE A 1 806 ? 16.904 -38.892 10.520 1.00 36.06 806 ILE A N 1
ATOM 12508 C CA . ILE A 1 806 ? 15.785 -38.514 11.387 1.00 36.24 806 ILE A CA 1
ATOM 12509 C C . ILE A 1 806 ? 14.468 -38.734 10.650 1.00 36.77 806 ILE A C 1
ATOM 12510 O O . ILE A 1 806 ? 13.528 -39.368 11.166 1.00 41.91 806 ILE A O 1
ATOM 12526 N N . GLY A 1 807 ? 14.406 -38.264 9.403 1.00 37.13 807 GLY A N 1
ATOM 12527 C CA . GLY A 1 807 ? 13.168 -38.371 8.643 1.00 45.87 807 GLY A CA 1
ATOM 12528 C C . GLY A 1 807 ? 12.804 -39.801 8.275 1.00 46.11 807 GLY A C 1
ATOM 12529 O O . GLY A 1 807 ? 11.670 -40.239 8.496 1.00 39.22 807 GLY A O 1
ATOM 12533 N N . ASP A 1 808 ? 13.752 -40.541 7.692 1.00 39.40 808 ASP A N 1
ATOM 12534 C CA . ASP A 1 808 ? 13.462 -41.893 7.213 1.00 38.16 808 ASP A CA 1
ATOM 12535 C C . ASP A 1 808 ? 13.091 -42.820 8.364 1.00 38.08 808 ASP A C 1
ATOM 12536 O O . ASP A 1 808 ? 12.120 -43.585 8.278 1.00 38.22 808 ASP A O 1
ATOM 12545 N N . ILE A 1 809 ? 13.860 -42.776 9.453 1.00 40.15 809 ILE A N 1
ATOM 12546 C CA . ILE A 1 809 ? 13.507 -43.597 10.604 1.00 42.48 809 ILE A CA 1
ATOM 12547 C C . ILE A 1 809 ? 12.113 -43.232 11.087 1.00 47.97 809 ILE A C 1
ATOM 12548 O O . ILE A 1 809 ? 11.286 -44.115 11.357 1.00 40.39 809 ILE A O 1
ATOM 12564 N N . ALA A 1 810 ? 11.809 -41.927 11.165 1.00 45.09 810 ALA A N 1
ATOM 12565 C CA . ALA A 1 810 ? 10.452 -41.530 11.532 1.00 46.76 810 ALA A CA 1
ATOM 12566 C C . ALA A 1 810 ? 9.420 -42.176 10.611 1.00 48.50 810 ALA A C 1
ATOM 12567 O O . ALA A 1 810 ? 8.395 -42.686 11.074 1.00 45.24 810 ALA A O 1
ATOM 12574 N N . ALA A 1 811 ? 9.673 -42.164 9.301 1.00 45.49 811 ALA A N 1
ATOM 12575 C CA . ALA A 1 811 ? 8.703 -42.701 8.353 1.00 43.04 811 ALA A CA 1
ATOM 12576 C C . ALA A 1 811 ? 8.534 -44.205 8.510 1.00 53.00 811 ALA A C 1
ATOM 12577 O O . ALA A 1 811 ? 7.482 -44.750 8.165 1.00 44.85 811 ALA A O 1
ATOM 12584 N N . MET A 1 812 ? 9.563 -44.898 8.998 1.00 47.75 812 MET A N 1
ATOM 12585 C CA . MET A 1 812 ? 9.472 -46.347 9.121 1.00 45.71 812 MET A CA 1
ATOM 12586 C C . MET A 1 812 ? 8.554 -46.782 10.256 1.00 52.83 812 MET A C 1
ATOM 12587 O O . MET A 1 812 ? 8.060 -47.914 10.243 1.00 45.60 812 MET A O 1
ATOM 12601 N N . PHE A 1 813 ? 8.339 -45.935 11.263 1.00 40.31 813 PHE A N 1
ATOM 12602 C CA . PHE A 1 813 ? 7.514 -46.321 12.407 1.00 42.12 813 PHE A CA 1
ATOM 12603 C C . PHE A 1 813 ? 6.319 -45.384 12.541 1.00 60.65 813 PHE A C 1
ATOM 12604 O O . PHE A 1 813 ? 6.377 -44.398 13.296 1.00 53.20 813 PHE A O 1
ATOM 12621 N N . PRO A 1 814 ? 5.206 -45.642 11.849 1.00 63.16 814 PRO A N 1
ATOM 12622 C CA . PRO A 1 814 ? 3.999 -44.835 12.073 1.00 64.71 814 PRO A CA 1
ATOM 12623 C C . PRO A 1 814 ? 3.193 -45.254 13.292 1.00 69.86 814 PRO A C 1
ATOM 12624 O O . PRO A 1 814 ? 2.190 -44.603 13.596 1.00 78.62 814 PRO A O 1
ATOM 12635 N N . ASP A 1 815 ? 3.600 -46.311 13.997 1.00 69.65 815 ASP A N 1
ATOM 12636 C CA . ASP A 1 815 ? 2.871 -46.772 15.172 1.00 72.93 815 ASP A CA 1
ATOM 12637 C C . ASP A 1 815 ? 3.085 -45.890 16.394 1.00 68.88 815 ASP A C 1
ATOM 12638 O O . ASP A 1 815 ? 2.439 -46.126 17.418 1.00 69.25 815 ASP A O 1
ATOM 12647 N N . GLY A 1 816 ? 3.970 -44.899 16.328 1.00 54.24 816 GLY A N 1
ATOM 12648 C CA . GLY A 1 816 ? 4.258 -44.088 17.494 1.00 47.91 816 GLY A CA 1
ATOM 12649 C C . GLY A 1 816 ? 5.200 -44.732 18.486 1.00 50.41 816 GLY A C 1
ATOM 12650 O O . GLY A 1 816 ? 5.415 -44.172 19.564 1.00 46.89 816 GLY A O 1
ATOM 12654 N N . SER A 1 817 ? 5.779 -45.889 18.148 1.00 41.55 817 SER A N 1
ATOM 12655 C CA . SER A 1 817 ? 6.651 -46.615 19.068 1.00 45.13 817 SER A CA 1
ATOM 12656 C C . SER A 1 817 ? 7.975 -45.900 19.326 1.00 39.04 817 SER A C 1
ATOM 12657 O O . SER A 1 817 ? 8.674 -46.251 20.284 1.00 44.81 817 SER A O 1
ATOM 12665 N N . ILE A 1 818 ? 8.355 -44.938 18.486 1.00 43.92 818 ILE A N 1
ATOM 12666 C CA . ILE A 1 818 ? 9.596 -44.202 18.681 1.00 44.62 818 ILE A CA 1
ATOM 12667 C C . ILE A 1 818 ? 9.348 -42.697 18.806 1.00 43.65 818 ILE A C 1
ATOM 12668 O O . ILE A 1 818 ? 10.281 -41.900 18.710 1.00 36.87 818 ILE A O 1
ATOM 12684 N N . LYS A 1 819 ? 8.101 -42.292 19.041 1.00 45.41 819 LYS A N 1
ATOM 12685 C CA . LYS A 1 819 ? 7.795 -40.865 19.098 1.00 47.89 819 LYS A CA 1
ATOM 12686 C C . LYS A 1 819 ? 8.498 -40.170 20.258 1.00 43.67 819 LYS A C 1
ATOM 12687 O O . LYS A 1 819 ? 8.703 -38.958 20.203 1.00 39.23 819 LYS A O 1
ATOM 12706 N N . GLN A 1 820 ? 8.895 -40.915 21.292 1.00 48.05 820 GLN A N 1
ATOM 12707 C CA . GLN A 1 820 ? 9.594 -40.334 22.434 1.00 42.65 820 GLN A CA 1
ATOM 12708 C C . GLN A 1 820 ? 10.897 -39.636 22.041 1.00 50.46 820 GLN A C 1
ATOM 12709 O O . GLN A 1 820 ? 11.413 -38.824 22.818 1.00 43.84 820 GLN A O 1
ATOM 12723 N N . PHE A 1 821 ? 11.469 -39.957 20.878 1.00 39.79 821 PHE A N 1
ATOM 12724 C CA . PHE A 1 821 ? 12.692 -39.292 20.438 1.00 42.97 821 PHE A CA 1
ATOM 12725 C C . PHE A 1 821 ? 12.427 -37.970 19.727 1.00 44.04 821 PHE A C 1
ATOM 12726 O O . PHE A 1 821 ? 13.344 -37.147 19.617 1.00 41.29 821 PHE A O 1
ATOM 12743 N N . TYR A 1 822 ? 11.204 -37.739 19.249 1.00 41.38 822 TYR A N 1
ATOM 12744 C CA . TYR A 1 822 ? 10.934 -36.620 18.352 1.00 47.75 822 TYR A CA 1
ATOM 12745 C C . TYR A 1 822 ? 10.406 -35.381 19.065 1.00 53.02 822 TYR A C 1
ATOM 12746 O O . TYR A 1 822 ? 10.017 -34.422 18.390 1.00 41.93 822 TYR A O 1
ATOM 12764 N N . GLY A 1 823 ? 10.392 -35.367 20.395 1.00 54.41 823 GLY A N 1
ATOM 12765 C CA . GLY A 1 823 ? 10.072 -34.179 21.160 1.00 48.27 823 GLY A CA 1
ATOM 12766 C C . GLY A 1 823 ? 11.267 -33.505 21.795 1.00 54.52 823 GLY A C 1
ATOM 12767 O O . GLY A 1 823 ? 11.086 -32.581 22.597 1.00 53.06 823 GLY A O 1
ATOM 12771 N N . GLN A 1 824 ? 12.482 -33.920 21.458 1.00 56.12 824 GLN A N 1
ATOM 12772 C CA . GLN A 1 824 ? 13.671 -33.397 22.113 1.00 50.29 824 GLN A CA 1
ATOM 12773 C C . GLN A 1 824 ? 14.059 -32.051 21.515 1.00 53.16 824 GLN A C 1
ATOM 12774 O O . GLN A 1 824 ? 14.080 -31.884 20.291 1.00 45.59 824 GLN A O 1
ATOM 12788 N N . ASP A 1 825 ? 14.375 -31.093 22.388 1.00 54.62 825 ASP A N 1
ATOM 12789 C CA . ASP A 1 825 ? 14.801 -29.780 21.921 1.00 56.20 825 ASP A CA 1
ATOM 12790 C C . ASP A 1 825 ? 15.962 -29.892 20.947 1.00 51.50 825 ASP A C 1
ATOM 12791 O O . ASP A 1 825 ? 16.012 -29.169 19.948 1.00 49.76 825 ASP A O 1
ATOM 12800 N N . TRP A 1 826 ? 16.918 -30.784 21.218 1.00 42.66 826 TRP A N 1
ATOM 12801 C CA . TRP A 1 826 ? 18.096 -30.826 20.358 1.00 51.01 826 TRP A CA 1
ATOM 12802 C C . TRP A 1 826 ? 17.747 -31.342 18.965 1.00 42.64 826 TRP A C 1
ATOM 12803 O O . TRP A 1 826 ? 18.333 -30.887 17.978 1.00 45.76 826 TRP A O 1
ATOM 12824 N N . VAL A 1 827 ? 16.773 -32.248 18.855 1.00 37.29 827 VAL A N 1
ATOM 12825 C CA . VAL A 1 827 ? 16.344 -32.716 17.536 1.00 46.37 827 VAL A CA 1
ATOM 12826 C C . VAL A 1 827 ? 15.691 -31.579 16.757 1.00 52.71 827 VAL A C 1
ATOM 12827 O O . VAL A 1 827 ? 16.071 -31.285 15.617 1.00 44.10 827 VAL A O 1
ATOM 12840 N N . ILE A 1 828 ? 14.695 -30.927 17.359 1.00 49.59 828 ILE A N 1
ATOM 12841 C CA . ILE A 1 828 ? 14.008 -29.818 16.697 1.00 51.22 828 ILE A CA 1
ATOM 12842 C C . ILE A 1 828 ? 15.010 -28.745 16.282 1.00 53.32 828 ILE A C 1
ATOM 12843 O O . ILE A 1 828 ? 15.037 -28.298 15.126 1.00 49.25 828 ILE A O 1
ATOM 12859 N N . ASP A 1 829 ? 15.852 -28.318 17.226 1.00 53.11 829 ASP A N 1
ATOM 12860 C CA . ASP A 1 829 ? 16.836 -27.279 16.940 1.00 51.19 829 ASP A CA 1
ATOM 12861 C C . ASP A 1 829 ? 17.775 -27.697 15.816 1.00 51.19 829 ASP A C 1
ATOM 12862 O O . ASP A 1 829 ? 18.126 -26.879 14.960 1.00 41.85 829 ASP A O 1
ATOM 12871 N N . TYR A 1 830 ? 18.201 -28.963 15.803 1.00 39.66 830 TYR A N 1
ATOM 12872 C CA . TYR A 1 830 ? 19.102 -29.426 14.751 1.00 46.07 830 TYR A CA 1
ATOM 12873 C C . TYR A 1 830 ? 18.417 -29.401 13.390 1.00 41.82 830 TYR A C 1
ATOM 12874 O O . TYR A 1 830 ? 18.997 -28.934 12.400 1.00 48.11 830 TYR A O 1
ATOM 12892 N N . ILE A 1 831 ? 17.182 -29.898 13.323 1.00 35.45 831 ILE A N 1
ATOM 12893 C CA . ILE A 1 831 ? 16.414 -29.824 12.085 1.00 41.93 831 ILE A CA 1
ATOM 12894 C C . ILE A 1 831 ? 16.339 -28.384 11.600 1.00 53.69 831 ILE A C 1
ATOM 12895 O O . ILE A 1 831 ? 16.498 -28.107 10.406 1.00 44.28 831 ILE A O 1
ATOM 12911 N N . LYS A 1 832 ? 16.109 -27.444 12.517 1.00 52.88 832 LYS A N 1
ATOM 12912 C CA . LYS A 1 832 ? 15.926 -26.053 12.110 1.00 54.33 832 LYS A CA 1
ATOM 12913 C C . LYS A 1 832 ? 17.237 -25.423 11.649 1.00 52.56 832 LYS A C 1
ATOM 12914 O O . LYS A 1 832 ? 17.259 -24.689 10.655 1.00 47.06 832 LYS A O 1
ATOM 12933 N N . ARG A 1 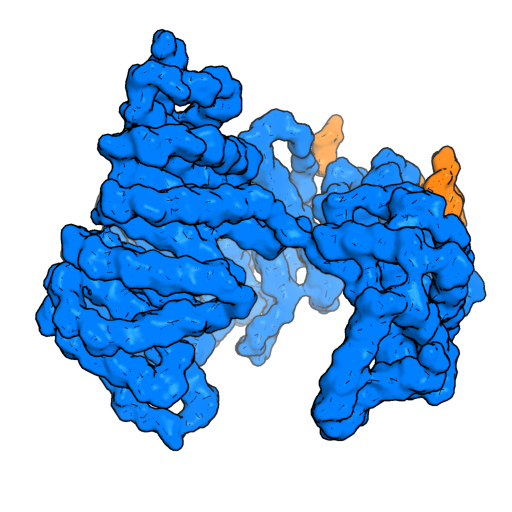833 ? 18.343 -25.702 12.347 1.00 47.82 833 ARG A N 1
ATOM 12934 C CA . ARG A 1 833 ? 19.639 -25.203 11.900 1.00 58.84 833 ARG A CA 1
ATOM 12935 C C . ARG A 1 833 ? 19.991 -25.752 10.525 1.00 58.29 833 ARG A C 1
ATOM 12936 O O . ARG A 1 833 ? 20.539 -25.032 9.682 1.00 55.07 833 ARG A O 1
ATOM 12957 N N . THR A 1 834 ? 19.696 -27.031 10.285 1.00 58.37 834 THR A N 1
ATOM 12958 C CA . THR A 1 834 ? 20.004 -27.625 8.989 1.00 61.17 834 THR A CA 1
ATOM 12959 C C . THR A 1 834 ? 19.091 -27.079 7.899 1.00 50.62 834 THR A C 1
ATOM 12960 O O . THR A 1 834 ? 19.518 -26.924 6.751 1.00 52.88 834 THR A O 1
ATOM 12971 N N . ARG A 1 835 ? 17.841 -26.779 8.243 1.00 49.27 835 ARG A N 1
ATOM 12972 C CA . ARG A 1 835 ? 16.881 -26.265 7.276 1.00 57.26 835 ARG A CA 1
ATOM 12973 C C . ARG A 1 835 ? 17.140 -24.801 6.939 1.00 69.83 835 ARG A C 1
ATOM 12974 O O . ARG A 1 835 ? 16.803 -24.357 5.836 1.00 66.90 835 ARG A O 1
ATOM 12995 N N . SER A 1 836 ? 17.749 -24.046 7.854 1.00 68.88 836 SER A N 1
ATOM 12996 C CA . SER A 1 836 ? 17.906 -22.604 7.699 1.00 65.12 836 SER A CA 1
ATOM 12997 C C . SER A 1 836 ? 19.313 -22.183 7.289 1.00 69.11 836 SER A C 1
ATOM 12998 O O . SER A 1 836 ? 19.461 -21.230 6.517 1.00 75.90 836 SER A O 1
ATOM 13006 N N . GLY A 1 837 ? 20.349 -22.854 7.791 1.00 72.63 837 GLY A N 1
ATOM 13007 C CA . GLY A 1 837 ? 21.719 -22.496 7.463 1.00 74.20 837 GLY A CA 1
ATOM 13008 C C . GLY A 1 837 ? 21.944 -22.403 5.969 1.00 83.60 837 GLY A C 1
ATOM 13009 O O . GLY A 1 837 ? 21.762 -23.390 5.252 1.00 89.81 837 GLY A O 1
ATOM 13013 N N . GLN A 1 838 ? 22.343 -21.228 5.481 1.00 102.03 838 GLN A N 1
ATOM 13014 C CA . GLN A 1 838 ? 22.365 -20.990 4.044 1.00 104.44 838 GLN A CA 1
ATOM 13015 C C . GLN A 1 838 ? 23.644 -21.467 3.368 1.00 101.96 838 GLN A C 1
ATOM 13016 O O . GLN A 1 838 ? 23.662 -21.590 2.139 1.00 110.79 838 GLN A O 1
ATOM 13030 N N . LEU A 1 839 ? 24.710 -21.743 4.120 1.00 74.35 839 LEU A N 1
ATOM 13031 C CA . LEU A 1 839 ? 25.838 -22.439 3.515 1.00 83.11 839 LEU A CA 1
ATOM 13032 C C . LEU A 1 839 ? 25.533 -23.909 3.255 1.00 83.18 839 LEU A C 1
ATOM 13033 O O . LEU A 1 839 ? 26.281 -24.559 2.516 1.00 76.18 839 LEU A O 1
ATOM 13049 N N . PHE A 1 840 ? 24.465 -24.444 3.844 1.00 72.95 840 PHE A N 1
ATOM 13050 C CA . PHE A 1 840 ? 23.980 -25.761 3.462 1.00 70.08 840 PHE A CA 1
ATOM 13051 C C . PHE A 1 840 ? 23.325 -25.695 2.090 1.00 69.42 840 PHE A C 1
ATOM 13052 O O . PHE A 1 840 ? 22.612 -24.740 1.770 1.00 75.75 840 PHE A O 1
ATOM 13069 N N . SER A 1 841 ? 23.570 -26.718 1.278 1.00 58.19 841 SER A N 1
ATOM 13070 C CA . SER A 1 841 ? 22.988 -26.777 -0.050 1.00 58.59 841 SER A CA 1
ATOM 13071 C C . SER A 1 841 ? 21.468 -26.883 0.042 1.00 62.48 841 SER A C 1
ATOM 13072 O O . SER A 1 841 ? 20.887 -27.043 1.117 1.00 61.58 841 SER A O 1
ATOM 13080 N N . GLN A 1 842 ? 20.819 -26.803 -1.121 1.00 76.21 842 GLN A N 1
ATOM 13081 C CA . GLN A 1 842 ? 19.367 -26.892 -1.156 1.00 72.47 842 GLN A CA 1
ATOM 13082 C C . GLN A 1 842 ? 18.885 -28.325 -0.990 1.00 70.88 842 GLN A C 1
ATOM 13083 O O . GLN A 1 842 ? 17.779 -28.542 -0.488 1.00 65.78 842 GLN A O 1
ATOM 13097 N N . ALA A 1 843 ? 19.681 -29.311 -1.408 1.00 56.61 843 ALA A N 1
ATOM 13098 C CA . ALA A 1 843 ? 19.315 -30.699 -1.146 1.00 63.98 843 ALA A CA 1
ATOM 13099 C C . ALA A 1 843 ? 19.279 -30.967 0.353 1.00 54.56 843 ALA A C 1
ATOM 13100 O O . ALA A 1 843 ? 18.360 -31.627 0.855 1.00 56.13 843 ALA A O 1
ATOM 13107 N N . THR A 1 844 ? 20.267 -30.444 1.084 1.00 57.73 844 THR A N 1
ATOM 13108 C CA . THR A 1 844 ? 20.275 -30.570 2.538 1.00 62.05 844 THR A CA 1
ATOM 13109 C C . THR A 1 844 ? 19.041 -29.925 3.156 1.00 60.52 844 THR A C 1
ATOM 13110 O O . THR A 1 844 ? 18.426 -30.490 4.067 1.00 47.63 844 THR A O 1
ATOM 13121 N N . LYS A 1 845 ? 18.659 -28.743 2.674 1.00 55.55 845 LYS A N 1
ATOM 13122 C CA . LYS A 1 845 ? 17.504 -28.061 3.249 1.00 56.16 845 LYS A CA 1
ATOM 13123 C C . LYS A 1 845 ? 16.211 -28.789 2.906 1.00 50.85 845 LYS A C 1
ATOM 13124 O O . LYS A 1 845 ? 15.285 -28.837 3.724 1.00 48.99 845 LYS A O 1
ATOM 13143 N N . ASP A 1 846 ? 16.133 -29.373 1.709 1.00 54.94 846 ASP A N 1
ATOM 13144 C CA . ASP A 1 846 ? 14.988 -30.207 1.361 1.00 59.66 846 ASP A CA 1
ATOM 13145 C C . ASP A 1 846 ? 14.885 -31.400 2.304 1.00 56.66 846 ASP A C 1
ATOM 13146 O O . ASP A 1 846 ? 13.803 -31.712 2.825 1.00 52.87 846 ASP A O 1
ATOM 13155 N N . THR A 1 847 ? 16.008 -32.084 2.532 1.00 52.62 847 THR A N 1
ATOM 13156 C CA . THR A 1 847 ? 16.011 -33.205 3.465 1.00 46.06 847 THR A CA 1
ATOM 13157 C C . THR A 1 847 ? 15.577 -32.755 4.854 1.00 47.70 847 THR A C 1
ATOM 13158 O O . THR A 1 847 ? 14.810 -33.451 5.527 1.00 49.19 847 THR A O 1
ATOM 13169 N N . ALA A 1 848 ? 16.047 -31.583 5.296 1.00 49.86 848 ALA A N 1
ATOM 13170 C CA . ALA A 1 848 ? 15.642 -31.068 6.602 1.00 52.06 848 ALA A CA 1
ATOM 13171 C C . ALA A 1 848 ? 14.144 -30.797 6.645 1.00 53.41 848 ALA A C 1
ATOM 13172 O O . ALA A 1 848 ? 13.501 -30.992 7.682 1.00 44.49 848 ALA A O 1
ATOM 13179 N N . ARG A 1 849 ? 13.571 -30.339 5.531 1.00 66.56 849 ARG A N 1
ATOM 13180 C CA . ARG A 1 849 ? 12.124 -30.157 5.466 1.00 65.95 849 ARG A CA 1
ATOM 13181 C C . ARG A 1 849 ? 11.407 -31.489 5.642 1.00 60.99 849 ARG A C 1
ATOM 13182 O O . ARG A 1 849 ? 10.479 -31.603 6.452 1.00 50.32 849 ARG A O 1
ATOM 13203 N N . TRP A 1 850 ? 11.827 -32.512 4.889 1.00 48.92 850 TRP A N 1
ATOM 13204 C CA . TRP A 1 850 ? 11.264 -33.849 5.065 1.00 49.97 850 TRP A CA 1
ATOM 13205 C C . TRP A 1 850 ? 11.341 -34.285 6.527 1.00 45.78 850 TRP A C 1
ATOM 13206 O O . TRP A 1 850 ? 10.353 -34.761 7.109 1.00 53.27 850 TRP A O 1
ATOM 13227 N N . ALA A 1 851 ? 12.505 -34.088 7.150 1.00 46.78 851 ALA A N 1
ATOM 13228 C CA . ALA A 1 851 ? 12.684 -34.470 8.548 1.00 52.15 851 ALA A CA 1
ATOM 13229 C C . ALA A 1 851 ? 11.742 -33.701 9.465 1.00 48.13 851 ALA A C 1
ATOM 13230 O O . ALA A 1 851 ? 11.244 -34.250 10.454 1.00 45.42 851 ALA A O 1
ATOM 13237 N N . ARG A 1 852 ? 11.505 -32.421 9.168 1.00 52.39 852 ARG A N 1
ATOM 13238 C CA . ARG A 1 852 ? 10.609 -31.613 9.991 1.00 49.92 852 ARG A CA 1
ATOM 13239 C C . ARG A 1 852 ? 9.174 -32.109 9.877 1.00 43.97 852 ARG A C 1
ATOM 13240 O O . ARG A 1 852 ? 8.474 -32.265 10.886 1.00 45.47 852 ARG A O 1
ATOM 13261 N N . GLU A 1 853 ? 8.721 -32.368 8.648 1.00 54.08 853 GLU A N 1
ATOM 13262 C CA . GLU A 1 853 ? 7.402 -32.960 8.452 1.00 58.38 853 GLU A CA 1
ATOM 13263 C C . GLU A 1 853 ? 7.251 -34.229 9.282 1.00 51.95 853 GLU A C 1
ATOM 13264 O O . GLU A 1 853 ? 6.296 -34.373 10.058 1.00 46.73 853 GLU A O 1
ATOM 13276 N N . GLN A 1 854 ? 8.203 -35.157 9.148 1.00 48.71 854 GLN A N 1
ATOM 13277 C CA . GLN A 1 854 ? 8.059 -36.437 9.837 1.00 54.65 854 GLN A CA 1
ATOM 13278 C C . GLN A 1 854 ? 8.137 -36.273 11.351 1.00 50.85 854 GLN A C 1
ATOM 13279 O O . GLN A 1 854 ? 7.410 -36.945 12.089 1.00 50.30 854 GLN A O 1
ATOM 13293 N N . GLN A 1 855 ? 9.007 -35.387 11.833 1.00 49.15 855 GLN A N 1
ATOM 13294 C CA . GLN A 1 855 ? 9.122 -35.154 13.269 1.00 55.55 855 GLN A CA 1
ATOM 13295 C C . GLN A 1 855 ? 7.815 -34.614 13.845 1.00 55.06 855 GLN A C 1
ATOM 13296 O O . GLN A 1 855 ? 7.316 -35.110 14.865 1.00 51.71 855 GLN A O 1
ATOM 13310 N N . LYS A 1 856 ? 7.247 -33.589 13.202 1.00 54.78 856 LYS A N 1
ATOM 13311 C CA . LYS A 1 856 ? 5.971 -33.047 13.662 1.00 59.95 856 LYS A CA 1
ATOM 13312 C C . LYS A 1 856 ? 4.883 -34.112 13.644 1.00 61.76 856 LYS A C 1
ATOM 13313 O O . LYS A 1 856 ? 4.072 -34.203 14.578 1.00 53.18 856 LYS A O 1
ATOM 13332 N N . ARG A 1 857 ? 4.844 -34.932 12.588 1.00 60.28 857 ARG A N 1
ATOM 13333 C CA . ARG A 1 857 ? 3.880 -36.026 12.564 1.00 61.64 857 ARG A CA 1
ATOM 13334 C C . ARG A 1 857 ? 4.113 -36.984 13.727 1.00 60.13 857 ARG A C 1
ATOM 13335 O O . ARG A 1 857 ? 3.157 -37.514 14.304 1.00 65.78 857 ARG A O 1
ATOM 13356 N N . GLN A 1 858 ? 5.377 -37.211 14.093 1.00 57.05 858 GLN A N 1
ATOM 13357 C CA . GLN A 1 858 ? 5.670 -38.090 15.222 1.00 62.32 858 GLN A CA 1
ATOM 13358 C C . GLN A 1 858 ? 5.128 -37.507 16.517 1.00 58.10 858 GLN A C 1
ATOM 13359 O O . GLN A 1 858 ? 4.585 -38.236 17.356 1.00 67.10 858 GLN A O 1
ATOM 13373 N N . LEU A 1 859 ? 5.264 -36.192 16.701 1.00 79.06 859 LEU A N 1
ATOM 13374 C CA . LEU A 1 859 ? 4.669 -35.564 17.875 1.00 74.38 859 LEU A CA 1
ATOM 13375 C C . LEU A 1 859 ? 3.150 -35.651 17.846 1.00 73.72 859 LEU A C 1
ATOM 13376 O O . LEU A 1 859 ? 2.513 -35.721 18.904 1.00 78.98 859 LEU A O 1
ATOM 13392 N N . SER A 1 860 ? 2.549 -35.654 16.655 1.00 81.47 860 SER A N 1
ATOM 13393 C CA . SER A 1 860 ? 1.100 -35.796 16.578 1.00 84.14 860 SER A CA 1
ATOM 13394 C C . SER A 1 860 ? 0.629 -37.123 17.163 1.00 83.53 860 SER A C 1
ATOM 13395 O O . SER A 1 860 ? -0.448 -37.185 17.766 1.00 87.10 860 SER A O 1
ATOM 13403 N N . LEU A 1 861 ? 1.412 -38.185 17.003 1.00 88.77 861 LEU A N 1
ATOM 13404 C CA . LEU A 1 861 ? 1.011 -39.508 17.477 1.00 86.15 861 LEU A CA 1
ATOM 13405 C C . LEU A 1 861 ? 0.979 -39.549 19.001 1.00 84.82 861 LEU A C 1
ATOM 13406 O O . LEU A 1 861 ? -0.089 -39.479 19.611 1.00 92.64 861 LEU A O 1
ATOM 13422 N N . ASN B 2 974 ? 37.115 5.718 22.972 1.00 114.16 974 ASN B N 1
ATOM 13423 C CA . ASN B 2 974 ? 37.888 5.349 21.791 1.00 116.02 974 ASN B CA 1
ATOM 13424 C C . ASN B 2 974 ? 38.503 3.962 21.951 1.00 114.37 974 ASN B C 1
ATOM 13425 O O . ASN B 2 974 ? 39.697 3.830 22.218 1.00 114.78 974 ASN B O 1
ATOM 13435 N N . SER B 2 975 ? 37.677 2.929 21.788 1.00 116.52 975 SER B N 1
ATOM 13436 C CA . SER B 2 975 ? 38.146 1.544 21.848 1.00 112.86 975 SER B CA 1
ATOM 13437 C C . SER B 2 975 ? 38.514 1.079 20.438 1.00 109.80 975 SER B C 1
ATOM 13438 O O . SER B 2 975 ? 37.867 0.225 19.827 1.00 109.59 975 SER B O 1
ATOM 13446 N N . SER B 2 976 ? 39.582 1.682 19.921 1.00 84.63 976 SER B N 1
ATOM 13447 C CA . SER B 2 976 ? 40.119 1.334 18.616 1.00 80.42 976 SER B CA 1
ATOM 13448 C C . SER B 2 976 ? 41.633 1.245 18.735 1.00 73.95 976 SER B C 1
ATOM 13449 O O . SER B 2 976 ? 42.236 1.800 19.659 1.00 77.24 976 SER B O 1
ATOM 13457 N N . PHE B 2 977 ? 42.248 0.534 17.793 1.00 59.82 977 PHE B N 1
ATOM 13458 C CA . PHE B 2 977 ? 43.683 0.280 17.857 1.00 57.53 977 PHE B CA 1
ATOM 13459 C C . PHE B 2 977 ? 44.426 1.537 17.423 1.00 45.58 977 PHE B C 1
ATOM 13460 O O . PHE B 2 977 ? 44.374 1.931 16.253 1.00 50.10 977 PHE B O 1
ATOM 13477 N N . THR B 2 978 ? 45.132 2.155 18.367 1.00 52.24 978 THR B N 1
ATOM 13478 C CA . THR B 2 978 ? 45.887 3.383 18.128 1.00 50.67 978 THR B CA 1
ATOM 13479 C C . THR B 2 978 ? 47.310 3.145 18.615 1.00 38.04 978 THR B C 1
ATOM 13480 O O . THR B 2 978 ? 47.636 3.450 19.769 1.00 41.70 978 THR B O 1
ATOM 13491 N N . PRO B 2 979 ? 48.178 2.571 17.783 1.00 37.09 979 PRO B N 1
ATOM 13492 C CA . PRO B 2 979 ? 49.551 2.319 18.227 1.00 36.46 979 PRO B CA 1
ATOM 13493 C C . PRO B 2 979 ? 50.407 3.572 18.182 1.00 38.97 979 PRO B C 1
ATOM 13494 O O . PRO B 2 979 ? 50.180 4.487 17.390 1.00 35.52 979 PRO B O 1
ATOM 13505 N N . SER B 2 980 ? 51.412 3.588 19.047 1.00 30.84 980 SER B N 1
ATOM 13506 C CA . SER B 2 980 ? 52.411 4.640 19.088 1.00 35.01 980 SER B CA 1
ATOM 13507 C C . SER B 2 980 ? 53.651 4.221 18.308 1.00 35.14 980 SER B C 1
ATOM 13508 O O . SER B 2 980 ? 54.015 3.044 18.255 1.00 38.14 980 SER B O 1
ATOM 13516 N N . THR B 2 981 ? 54.290 5.205 17.692 1.00 30.58 981 THR B N 1
ATOM 13517 C CA . THR B 2 981 ? 55.568 4.993 17.035 1.00 31.62 981 THR B CA 1
ATOM 13518 C C . THR B 2 981 ? 56.734 4.999 18.014 1.00 36.84 981 THR B C 1
ATOM 13519 O O . THR B 2 981 ? 57.864 4.708 17.605 1.00 42.19 981 THR B O 1
ATOM 13530 N N . VAL B 2 982 ? 56.494 5.316 19.284 1.00 32.42 982 VAL B N 1
ATOM 13531 C CA . VAL B 2 982 ? 57.559 5.351 20.286 1.00 28.45 982 VAL B CA 1
ATOM 13532 C C . VAL B 2 982 ? 57.392 4.151 21.210 1.00 34.60 982 VAL B C 1
ATOM 13533 O O . VAL B 2 982 ? 56.596 4.211 22.159 1.00 33.88 982 VAL B O 1
ATOM 13546 N N . PRO B 2 983 ? 58.128 3.063 20.997 1.00 35.44 983 PRO B N 1
ATOM 13547 C CA . PRO B 2 983 ? 57.919 1.867 21.819 1.00 37.11 983 PRO B CA 1
ATOM 13548 C C . PRO B 2 983 ? 58.465 2.059 23.221 1.00 41.09 983 PRO B C 1
ATOM 13549 O O . PRO B 2 983 ? 59.509 2.683 23.419 1.00 40.93 983 PRO B O 1
ATOM 13560 N N . ASN B 2 984 ? 57.734 1.523 24.198 1.00 36.59 984 ASN B N 1
ATOM 13561 C CA . ASN B 2 984 ? 58.173 1.493 25.592 1.00 50.58 984 ASN B CA 1
ATOM 13562 C C . ASN B 2 984 ? 57.722 0.170 26.197 1.00 46.90 984 ASN B C 1
ATOM 13563 O O . ASN B 2 984 ? 56.525 -0.032 26.419 1.00 43.15 984 ASN B O 1
ATOM 13574 N N . ILE B 2 985 ? 58.672 -0.719 26.487 1.00 46.85 985 ILE B N 1
ATOM 13575 C CA . ILE B 2 985 ? 58.332 -2.074 26.911 1.00 45.08 985 ILE B CA 1
ATOM 13576 C C . ILE B 2 985 ? 58.203 -2.166 28.430 1.00 58.17 985 ILE B C 1
ATOM 13577 O O . ILE B 2 985 ? 58.030 -3.260 28.977 1.00 48.81 985 ILE B O 1
ATOM 13593 N N . ASN B 2 986 ? 58.263 -1.028 29.127 1.00 53.76 986 ASN B N 1
ATOM 13594 C CA . ASN B 2 986 ? 58.083 -1.014 30.582 1.00 55.91 986 ASN B CA 1
ATOM 13595 C C . ASN B 2 986 ? 56.587 -0.945 30.901 1.00 56.34 986 ASN B C 1
ATOM 13596 O O . ASN B 2 986 ? 56.052 0.064 31.363 1.00 63.68 986 ASN B O 1
ATOM 13607 N N . PHE B 2 987 ? 55.910 -2.069 30.655 1.00 48.54 987 PHE B N 1
ATOM 13608 C CA . PHE B 2 987 ? 54.450 -2.091 30.701 1.00 56.17 987 PHE B CA 1
ATOM 13609 C C . PHE B 2 987 ? 53.890 -1.845 32.098 1.00 61.90 987 PHE B C 1
ATOM 13610 O O . PHE B 2 987 ? 52.727 -1.448 32.218 1.00 62.91 987 PHE B O 1
ATOM 13627 N N . SER B 2 988 ? 54.670 -2.074 33.149 1.00 63.56 988 SER B N 1
ATOM 13628 C CA . SER B 2 988 ? 54.192 -1.828 34.509 1.00 77.74 988 SER B CA 1
ATOM 13629 C C . SER B 2 988 ? 53.974 -0.334 34.750 1.00 83.17 988 SER B C 1
ATOM 13630 O O . SER B 2 988 ? 54.903 0.470 34.635 1.00 76.39 988 SER B O 1
ATOM 13638 N N . THR B 2 999 ? 67.442 1.349 34.329 1.00 141.38 999 THR B N 1
ATOM 13639 C CA . THR B 2 999 ? 66.793 0.076 34.624 1.00 139.44 999 THR B CA 1
ATOM 13640 C C . THR B 2 999 ? 66.320 0.036 36.077 1.00 145.29 999 THR B C 1
ATOM 13641 O O . THR B 2 999 ? 66.951 0.618 36.961 1.00 144.03 999 THR B O 1
ATOM 13651 N N . ASN B 2 1000 ? 65.203 -0.652 36.314 1.00 155.05 1000 ASN B N 1
ATOM 13652 C CA . ASN B 2 1000 ? 64.623 -0.791 37.644 1.00 151.53 1000 ASN B CA 1
ATOM 13653 C C . ASN B 2 1000 ? 64.662 -2.254 38.061 1.00 152.70 1000 ASN B C 1
ATOM 13654 O O . ASN B 2 1000 ? 64.265 -3.135 37.291 1.00 151.49 1000 ASN B O 1
ATOM 13665 N N . ALA B 2 1001 ? 65.135 -2.506 39.279 1.00 149.30 1001 ALA B N 1
ATOM 13666 C CA . ALA B 2 1001 ? 65.245 -3.869 39.776 1.00 143.58 1001 ALA B CA 1
ATOM 13667 C C . ALA B 2 1001 ? 63.865 -4.486 39.968 1.00 142.54 1001 ALA B C 1
ATOM 13668 O O . ALA B 2 1001 ? 62.944 -3.845 40.482 1.00 142.02 1001 ALA B O 1
ATOM 13675 N N . LEU B 2 1002 ? 63.729 -5.743 39.552 1.00 117.18 1002 LEU B N 1
ATOM 13676 C CA . LEU B 2 1002 ? 62.466 -6.465 39.653 1.00 107.18 1002 LEU B CA 1
ATOM 13677 C C . LEU B 2 1002 ? 62.760 -7.954 39.754 1.00 90.69 1002 LEU B C 1
ATOM 13678 O O . LEU B 2 1002 ? 63.529 -8.491 38.951 1.00 88.56 1002 LEU B O 1
ATOM 13694 N N . ARG B 2 1003 ? 62.146 -8.615 40.740 1.00 86.46 1003 ARG B N 1
ATOM 13695 C CA . ARG B 2 1003 ? 62.296 -10.051 40.930 1.00 72.03 1003 ARG B CA 1
ATOM 13696 C C . ARG B 2 1003 ? 61.038 -10.783 40.480 1.00 59.94 1003 ARG B C 1
ATOM 13697 O O . ARG B 2 1003 ? 59.928 -10.357 40.817 1.00 59.49 1003 ARG B O 1
ATOM 13718 N N . PRO B 2 1004 ? 61.160 -11.893 39.745 1.00 57.81 1004 PRO B N 1
ATOM 13719 C CA . PRO B 2 1004 ? 59.953 -12.688 39.462 1.00 51.19 1004 PRO B CA 1
ATOM 13720 C C . PRO B 2 1004 ? 59.240 -13.127 40.729 1.00 49.77 1004 PRO B C 1
ATOM 13721 O O . PRO B 2 1004 ? 58.003 -13.167 40.765 1.00 49.24 1004 PRO B O 1
ATOM 13732 N N . SER B 2 1005 ? 59.999 -13.455 41.779 1.00 52.84 1005 SER B N 1
ATOM 13733 C CA . SER B 2 1005 ? 59.398 -13.856 43.048 1.00 62.26 1005 SER B CA 1
ATOM 13734 C C . SER B 2 1005 ? 58.596 -12.725 43.677 1.00 59.28 1005 SER B C 1
ATOM 13735 O O . SER B 2 1005 ? 57.669 -12.982 44.454 1.00 60.19 1005 SER B O 1
ATOM 13743 N N . ASP B 2 1006 ? 58.937 -11.474 43.370 1.00 55.57 1006 ASP B N 1
ATOM 13744 C CA . ASP B 2 1006 ? 58.154 -10.345 43.854 1.00 65.34 1006 ASP B CA 1
ATOM 13745 C C . ASP B 2 1006 ? 56.939 -10.052 42.985 1.00 69.19 1006 ASP B C 1
ATOM 13746 O O . ASP B 2 1006 ? 56.115 -9.214 43.367 1.00 72.73 1006 ASP B O 1
ATOM 13755 N N . ILE B 2 1007 ? 56.810 -10.710 41.835 1.00 46.26 1007 ILE B N 1
ATOM 13756 C CA . ILE B 2 1007 ? 55.706 -10.454 40.916 1.00 46.49 1007 ILE B CA 1
ATOM 13757 C C . ILE B 2 1007 ? 54.719 -11.613 40.945 1.00 51.00 1007 ILE B C 1
ATOM 13758 O O . ILE B 2 1007 ? 53.574 -11.462 41.384 1.00 47.15 1007 ILE B O 1
ATOM 13774 N N . PHE B 2 1008 ? 55.152 -12.778 40.476 1.00 42.05 1008 PHE B N 1
ATOM 13775 C CA . PHE B 2 1008 ? 54.232 -13.886 40.273 1.00 39.42 1008 PHE B CA 1
ATOM 13776 C C . PHE B 2 1008 ? 53.781 -14.447 41.613 1.00 38.91 1008 PHE B C 1
ATOM 13777 O O . PHE B 2 1008 ? 54.606 -14.761 42.475 1.00 46.38 1008 PHE B O 1
ATOM 13794 N N . GLY B 2 1009 ? 52.465 -14.566 41.784 1.00 46.41 1009 GLY B N 1
ATOM 13795 C CA . GLY B 2 1009 ? 51.888 -14.961 43.051 1.00 54.67 1009 GLY B CA 1
ATOM 13796 C C . GLY B 2 1009 ? 52.034 -13.947 44.164 1.00 63.21 1009 GLY B C 1
ATOM 13797 O O . GLY B 2 1009 ? 51.586 -14.216 45.285 1.00 55.44 1009 GLY B O 1
ATOM 13801 N N . ALA B 2 1010 ? 52.636 -12.785 43.893 1.00 55.23 1010 ALA B N 1
ATOM 13802 C CA . ALA B 2 1010 ? 52.923 -11.823 44.951 1.00 70.82 1010 ALA B CA 1
ATOM 13803 C C . ALA B 2 1010 ? 51.724 -10.941 45.278 1.00 72.38 1010 ALA B C 1
ATOM 13804 O O . ALA B 2 1010 ? 51.620 -10.443 46.404 1.00 79.70 1010 ALA B O 1
ATOM 13811 N N . ASN B 2 1011 ? 50.828 -10.715 44.319 1.00 67.91 1011 ASN B N 1
ATOM 13812 C CA . ASN B 2 1011 ? 49.624 -9.925 44.563 1.00 76.91 1011 ASN B CA 1
ATOM 13813 C C . ASN B 2 1011 ? 49.974 -8.523 45.064 1.00 81.67 1011 ASN B C 1
ATOM 13814 O O . ASN B 2 1011 ? 49.249 -7.941 45.876 1.00 79.07 1011 ASN B O 1
ATOM 13825 N N . ALA B 2 1012 ? 51.090 -7.977 44.589 1.00 80.25 1012 ALA B N 1
ATOM 13826 C CA . ALA B 2 1012 ? 51.552 -6.658 45.013 1.00 82.68 1012 ALA B CA 1
ATOM 13827 C C . ALA B 2 1012 ? 51.322 -5.634 43.912 1.00 82.29 1012 ALA B C 1
ATOM 13828 O O . ALA B 2 1012 ? 50.275 -5.630 43.267 1.00 86.62 1012 ALA B O 1
#

CATH classification: 1.25.10.10

Foldseek 3Di:
DDLVVLLVLLCQLPPPPDPVSVVVSVVVLVVCCVPQVQVLLLSLLVLLQDPPHDNVSNLSSLVVVLPLQADQFVVSNVVSLVCCVPRHDPVSVVNSLVSLLVQCLDPDVSSNLSSLSSLLSVCLSPVLVVPPPVLLVLLLVQLAQPHDDSSLLSSLSSLLSNLQRHFLPDQSCLVVLVSSLSSLLSQQAPSHDDPSSNLSSLSSLLSCVSNCPVQCVDVVSVVVVLVSLVVQCPDPDLSSVLSSLSSLLSCCLPVVVSCPVVCVPPPVVVLLVQCQPPDFSSVLSSLSSLLSLLVNLVVLVVVCVVPVPDPDDRPCSLQVCLVRRLLSLLVQLLPDDPDPPPDDTSNVSSLVSLLSSLQNHAPSNCPSLVVQLVVQCPDPDLSSVLSNLSSLLSNLHHYDQVVLLVVCVVCVVSLLVQCPPPDPSNVLSSLLSLLSCLQRHVVSQPLPPGPVSSLVSLLVQCVPDLSSLLSSLSSLLSNCVRQLVDVVGSCLVCLQVLLVSLLVQLPDPFCVVNNNLSSLVSLLSSLVSDDPVVVVSLVVLLVSLVVVLVVLVVDDCVVADPVRVVRSLSSNLSSLVSNLSSCQSCLVVCVVCLVVLVVSLVVCCPDVVSLSCVQSSLSSLLSNCLSCQVPCVVCCVVCVVVLLVQCQPQLRCSNLSSLVSLLSNLVRNQPVCLVCLVVVVVSLVVSCVDPSHDLVSQLSSLLVLLSNLLRNFPVCLVVVVVSLVSLLVLLPDDFSGPDPVRVVSSVSSLVSSLSNLLSNCNSDLVPLVSCVVCPVVLVVSLLVQLPDCVQCVDQVNLLSSLLSLLSNLVSDLVLSPLVSLPDPSNVVSLVCQLPVPVHDVSSNVSSVSSVVSSVSSVVD/DPDDDDDPDDDPPVVVPDDDPVCPVVVPD

Organism: Saccharomyces cerevisiae (strain ATCC 204508 / S288c) (NCBI:txid559292)

Nearest PDB structures (foldseek):
  5owu-assembly1_A  TM=1.001E+00  e=1.196E-96  Saccharomyces cerevisiae S288C
  3nd2-assembly1_A  TM=9.575E-01  e=1.746E-87  Saccharomyces cerevisiae
  2bku-assembly1_B  TM=7.682E-01  e=7.748E-84  Saccharomyces cerevisiae
  3ea5-assembly2_D  TM=7.604E-01  e=3.374E-83  Saccharomyces cerevisiae
  3ea5-assembly1_B  TM=7.357E-01  e=3.047E-84  Saccharomyces cerevisiae

Secondary structure (DSSP, 8-state):
--HHHHHHHHHHHHH-S-HHHHHHHHHHHHHHHHH-HHHHHHHHHHHHT-TTS-HHHHHHHHHHHHHTT--SSHHHHHHHHHHHHHHS-HHHHHHHHHHHHHHHT-SSHHHHHHHHHHHHHHHHHHGGGT--HHHHHHHHHHTSTTS-HHHHHHHHHHHHHHHHHS-SS--TTGGGHHHHHHHHHHHHSTT---HHHHHHHHHHHHHHGGG-HHHHTSHHHHHHHHHHHHHHHT-SSHHHHHHHHHHHHHHHHHHGGG-HHHIIIIIHHHHHHHTT-SSHHHHHHHHHHHHHHHHHHHHHHHHHHH-TT-S-----HHHHHHHHHHHHHHHHTT-----------HHHHHHHHHHHHHHHHGGGGHHHHHHHHHHHTT-SSHHHHHHHHHHHHHTSSSS-HHHHHHHHHHHHHHHHHGGG-S-HHHHHHHHHHHHHHHHHHGGGS-TTTTHHHHHHHHHHHHTS-HHHHHHHHHHHHHHHHHHTTSSS-GGGGGHHHHHHHHHHHHT-S--GGGHHHHHHHHHHHHHHH--GGGHHHHHHHHHHHHHHHHHHTTS-GGG--HHHHHHHHHHHHHHHHHHHHHHHH-GGGTGGGHHHHHHHHHHHHHSTTGGGTHHHHHHHHHHHHHHHGGGGGGGHHHHHHHHHHHHH-TTSTHHHHHHHHHHHHHHHSGGGGHHHHHHHHHHHHHHHT-TT--TTHHHHHHHHHHHHHHHHGGGGHHHHHHHHHHHHHHHTPPPSSSSHHHHHHHHHHHHHHHHHHHHHHHHTTT-HHHHGGGHHHHHHHHHHHHH-HHHHTSHHHHHHHHHHHHHHHHH-TTSTTGGGTT-HHHHHHHHHHHH-TTS-HHHHHHHHHHHHHHHHHHH-/--S----SS-----------HHHHTTT--

B-factor: mean 48.54, std 20.26, range [15.4, 186.06]

Sequence (889 aa):
MSTAEFAQLLENSILSPDQNIRLTSETQLKKLSNDNFLQFAGLSSQQVLIDENTKLEGRILAALTLKNELVSKDSSVKTQQFAQRWITQVSPEAKNNQIKTNALTALVSIEEPRIANAAAQLIAAIADIELPHGAWPELMKIMVDNTGAEQPENVKRASLLALGYMCESADPQSQALVSSSNNILIAIVQGAQSTETSKAVRLAALNALADSLIFIKNNMEREGERNYLMQVVCEATQAEDIEVQAAAFGCCLCKIMSLYYTFMKPYMEQALYALTIATMKSPNDKVASMTVEFWSTICEEEIDIAYELAQFPQSPLQSYNFALSSIKDVVPNLLNLLTRQNEDEDDDWNVSMSAGACLQLFAQNCGNHILEEPVLEFVEQNITADNWRNREAAVMAFGSIMDGPDKVQRTYYVHQALPSILNLMNDQSLQVKETTAWCIGRIADSSVAEESIDPQQHLPGVVQACLIGLQDHPKVATNCSWWTIINLVEQLAEATPSPIYNFYPALVDGLIGAANRIDNEFNARASAFSSALTTMVEYATDTVAETSASISTFVMDDKLGQTMSVDENQLTLEDAQSLQELQSNILTVLAAVIRKSPSSVEPVADMLMGLFFRLLEKKDSAFIEDDVFYYAISALAASLGKGFEKYLETFSPYLLKALNQVDSPVSITAVGFIADISNSLEEDFRRYSDAMMNVLAQMISNPNARRELKPAVLSVFGDIASNNIGADFIPYLNDIMALCVAAQNTKPENNGTLEALDYQIKVLEAVLDAYVGIVAGLHHDKPEALFPYVGTIFQFIAQVAEDPQLYSEDATSRAAVGLIGDIAAMFPDGSIKQFYGQDWVIDYIKRTRSGQLFSQATKDTARWAREQQKRQLSLNSSFTPSTVPNINFSTNALRPSDIFGANA

Solvent-accessible surface area: 39710 Å² total; per-residue (Å²): 81,56,43,69,100,0,6,95,22,2,28,41,3,67,68,13,138,54,130,109,77,77,117,87,3,82,83,73,12,126,124,21,4,116,85,64,12,67,53,4,0,19,18,1,1,60,0,0,44,33,153,135,9,121,52,85,0,24,26,40,0,0,51,38,0,40,81,17,1,25,42,150,44,67,88,90,55,125,93,28,12,114,55,0,71,81,106,1,41,101,144,13,27,89,102,0,22,76,9,0,34,73,3,1,66,24,166,50,79,122,0,8,48,1,0,0,36,0,0,1,0,0,0,19,8,8,13,57,121,70,38,9,101,104,0,10,135,52,0,27,61,18,2,20,81,168,61,74,97,64,16,16,79,3,0,0,49,0,0,5,56,0,4,117,52,10,60,74,153,38,129,26,0,42,92,11,6,49,61,1,0,14,0,0,0,26,0,0,38,65,111,21,131,17,123,36,0,21,41,9,0,0,79,3,0,23,56,0,0,43,8,0,95,67,0,0,114,98,116,48,8,30,18,11,0,0,34,9,0,0,50,0,3,66,12,172,24,58,95,2,26,29,14,0,9,41,0,1,15,76,0,0,49,65,7,16,72,54,0,36,62,3,0,36,79,0,1,16,14,22,1,20,58,34,0,116,23,128,66,66,99,18,0,29,15,0,1,93,0,0,8,9,0,0,77,31,5,51,79,11,59,137,72,52,74,73,104,102,163,32,131,91,104,35,36,71,0,0,63,49,0,6,178,60,0,0,61,17,0,4,73,0,3,33,49,26,46,114,92,121,63,85,95,172,25,2,9,68,24,0,0,47,0,0,41,33,0,0,88,41,10,14,60,116,0,13,118,18,0,30,95,32,9,133,129,16,17,111,29,150,74,39,45,39,23,18,0,0,0,34,0,1,0,0,1,1,50,32,3,65,123,113,60,36,49,130,53,0,90,112,12,0,74,38,0,30,98,8,13,117,18,178,12,53,31,0,33,44,15,0,1,48,0,2,0,39,0,0,54,43,4,0,101,6,4,56,57,154,108,16,1,54,31,0,2,97,13,2,27,94,1,6,155,40,61,13,11,0,0,28,29,1,0,87,1,0,30,6,0,0,65,68,9,11,135,49,133,124,13,28,0,32,124,37,1,75,43,0,3,106,15,0,32,44,4,0,66,59,172,61,34,95,78,76,0,7,7,16,0,2,59,0,0,22,12,0,4,102,68,16,56,139,124,9,60,146,10,31,58,49,1,20,76,22,0,34,95,16,0,31,106,5,35,92,62,86,58,140,148,53,82,135,138,62,21,99,45,17,27,76,16,1,24,20,0,0,60,1,0,1,15,17,3,92,89,44,64,102,72,7,107,111,44,3,82,89,1,3,36,20,0,32,141,1,14,121,47,176,73,24,72,124,2,23,48,32,0,3,113,0,0,4,0,0,0,34,24,24,12,101,37,1,47,141,19,27,156,74,0,44,83,47,9,70,144,3,0,84,60,8,98,26,65,1,0,46,22,0,4,29,0,0,24,23,5,0,87,19,0,107,108,26,0,126,152,61,8,77,54,16,7,74,21,0,52,106,3,37,82,57,131,118,30,83,109,78,0,61,16,21,0,1,26,2,1,2,41,0,0,53,50,7,16,44,57,0,62,110,49,5,96,98,7,2,62,59,0,50,61,2,4,81,64,151,48,92,31,37,60,118,142,12,44,59,44,29,11,113,6,5,46,3,0,7,71,0,0,61,6,0,5,57,14,0,114,107,68,39,119,15,0,96,94,32,1,21,28,0,4,106,0,0,22,44,0,13,138,38,70,72,0,40,64,94,40,61,11,0,82,29,0,0,8,5,0,0,62,0,1,43,13,9,109,105,9,34,1,90,115,42,0,42,59,110,71,0,28,67,2,0,101,99,1,92,76,26,130,171,28,48,114,53,0,25,78,30,0,132,91,0,51,85,28,2,115,148,3,97,90,69,166,113,62,12,73,36,48,110,112,56,88,46,81,18,94,194,134,106,74,160,4,52,74,38,3,40,40,149,132

GO terms:
  GO:0061608 nuclear import signal receptor activity (F, IDA)
  GO:0005085 guanyl-nucleotide exchange factor activity (F, IDA)
  GO:0005634 nucleus (C, IDA)
  GO:0005737 cytoplasm (C, IDA)
  GO:0044877 protein-containing complex binding (F, IDA)
  GO:0042564 NLS-dependent protein nuclear import complex (C, IDA)
  GO:0046822 regulation of nucleocytoplasmic transport (P, IDA)
  GO:0006656 phosphatidylcholine biosynthetic process (P, IGI)
  GO:0051292 nuclear pore complex assembly (P, IMP)
  GO:0060188 regulation of protein desumoylation (P, IMP)
  GO:0006607 NLS-bearing protein import into nucleus (P, IMP)
  GO:0006612 protein targeting to membrane (P, IMP)
  GO:0006656 phosphatidylcholine biosynthetic process (P, IMP)
  GO:0005634 nucleus (C, EXP)
  GO:0005737 cytoplasm (C, EXP)
  GO:0005515 protein binding (F, IPI)
  GO:0005635 nuclear envelope (C, IDA)
  GO:0005829 cytosol (C, IDA)
  GO:0042564 NLS-dependent protein nuclear import complex (C, IMP)
  GO:0061676 importin-alpha family protein binding (F, IPI)

InterPro domains:
  IPR000225 Armadillo [SM00185] (400-440)
  IPR000225 Armadillo [SM00185] (448-482)
  IPR001494 Importin-beta, N-terminal domain [PF03810] (26-106)
  IPR001494 Importin-beta, N-terminal domain [PS50166] (25-106)
  IPR001494 Importin-beta, N-terminal domain [SM00913] (25-106)
  IPR011989 Armadillo-like helical [G3DSA:1.25.10.10] (2-861)
  IPR016024 Armadillo-type fold [SSF48371] (1-858)
  IPR021133 HEAT, type 2 [PS50077] (412-450)
  IPR040122 Importin beta family [PTHR10527] (11-812)
  IPR058584 Importin subunit beta-1/Transportin-1-like, TPR repeats [PF25574] (455-835)

Radius of gyration: 32.02 Å; Cα contacts (8 Å, |Δi|>4): 1279; chains: 2; bounding box: 79×71×80 Å

=== Feature glossary ===
The record interleaves many kinds of information about one protein. Here is each kind framed as the question it answers.

Q: What are the backbone torsion angles?
A: φ (phi) and ψ (psi) are the two rotatable backbone dihedrals per residue: φ is the C(i-1)–N–Cα–C torsion, ψ is the N–Cα–C–N(i+1) torsion, both in degrees on (−180°, 180°]. α-helical residues cluster near (−60°, −45°); β-strand residues near (−120°, +130°). A Ramachandran plot is simply a scatter of (φ, ψ) for every residue.

Q: What is the amino-acid chain?
A: This is the polypeptide sequence — one letter per residue, N-terminus first. Length ranges from a few dozen residues for small domains to over a thousand for large multi-domain proteins.

Q: How mobile is each atom in the crystal?
A: For experimental (PDB) structures, the B-factor (temperature factor) quantifies the positional spread of each atom in the crystal — a combination of thermal vibration and static disorder — in units of Å². High B-factors mark flexible loops or poorly resolved regions; low B-factors mark the rigid, well-ordered core.

Q: Are the domains correctly placed relative to each other?
A: Predicted Aligned Error (PAE) is an AlphaFold confidence matrix: entry (i, j) is the expected error in the position of residue j, in ångströms, when the prediction is superimposed on the true structure at residue i. Low PAE within a block of residues means that block is internally rigid and well-predicted; high PAE between two blocks means their relative placement is uncertain even if each block individually is confident.

Q: How confident is the AlphaFold model at each residue?
A: pLDDT is the predicted lDDT-Cα score: AlphaFold's confidence that the local environment of each residue (all inter-atomic distances within 15 Å) is correctly placed. It is a per-residue number between 0 and 100, with higher meaning more reliable.

Q: What family and function is it annotated with?
A: Functional annotations link the protein to curated databases. InterPro entries identify conserved domains and families by matching the sequence against member-database signatures (Pfam, PROSITE, CDD, …). Gene Ontology (GO) terms describe molecular function, biological process, and cellular component in a controlled vocabulary. CATH places the structure in a hierarchical fold classification (Class/Architecture/Topology/Homologous-superfamily). The organism is the source species.

Q: How big and how compact is the whole molecule?
A: Three whole-structure scalars: the radius of gyration (RMS distance of Cα from centroid, in Å), the count of Cα–Cα contacts (pairs closer than 8 Å and separated by more than four residues in sequence — i.e. tertiary, not local, contacts), and the bounding-box dimensions. Together they distinguish compact globular folds from extended fibres or disordered chains.

Q: What known structures does this most resemble?
A: The Foldseek neighbor list gives the closest experimentally determined structures in the PDB, ranked by structural alignment. TM-score near 1 means near-identical fold; near 0.3 means only rough topology match. This is how one finds what a novel AlphaFold prediction most resembles in the solved-structure universe.

Q: Which residues are buried vs exposed?
A: SASA measures how much of the protein is reachable by solvent. It is computed by rolling a water-sized probe over the atomic surface and summing the exposed area (Å²). Per-residue SASA distinguishes core (buried, low SASA) from surface (exposed, high SASA) residues; total SASA is a whole-molecule size measure.

Q: Which residues are in helices, strands, or loops?
A: Eight-state secondary structure (DSSP): H is the canonical α-helix, G the tighter 3₁₀-helix, I the wider π-helix; E/B are β-structure, T and S are turns and bends, and '-' is everything else. DSSP derives these from the pattern of main-chain N–H···O=C hydrogen bonds, not from the sequence.

Q: Where is each backbone atom in 3D?
A: Structure coordinates are given as an mmCIF _atom_site loop: one row per atom with element, residue name, chain id, sequence number, and x/y/z position in Å. Only the four main-chain atoms per residue are included here; side chains are omitted to keep the record compact.

Q: What if only a Cα trace is available?
A: Three-state secondary structure (P-SEA) collapses the eight DSSP classes into helix (a), strand (b), and coil (c). P-SEA assigns these from Cα geometry alone — distances and angles — without requiring backbone oxygens, so it works on any Cα trace.

Q: What do the rendered images show?
A: The six renders are orthographic views along the three Cartesian axes in both directions. Representation (cartoon, sticks, or surface) and color scheme (sequence-rainbow or by-chain) vary across proteins so the training set covers all the common visualization conventions.

Q: What does the local fold look like, residue by residue?
A: Foldseek's 3Di representation compresses backbone geometry into a per-residue letter drawn from a learned twenty-state alphabet. It captures the tertiary interaction pattern around each residue — which residues are packed against it in space, regardless of where they are in sequence.

Q: What do the diagnostic plots show?
A: The contact map is a binary N×N matrix image: pixel (i, j) is dark where Cα_i and Cα_j are within 8 Å and |i−j|>4. Because the |i−j|>4 filter removes local helical contacts, off-diagonal stripes parallel to the main diagonal indicate parallel β-sheets; stripes perpendicular to it indicate antiparallel β-sheets. The Ramachandran plot scatters every residue's (φ, ψ) pair against the sterically allowed regions. The PAE heatmap renders the predicted-aligned-error matrix.